Protein 4EDQ (pdb70)

GO terms:
  GO:0031672 A band (C, IDA)
  GO:0030016 myofibril (C, IDA)
  GO:0030017 sarcomere (C, IDA)
  GO:0005200 structural constituent of cytoskeleton (F, TAS)
  GO:0005856 cytoskeleton (C, TAS)
  GO:0006936 muscle contraction (P, TAS)
  GO:0002027 regulation of heart rate (P, IMP)
  GO:0003007 heart morphogenesis (P, IMP)
  GO:0045214 sarcomere organization (P, IMP)
  GO:0031034 myosin filament assembly (P, IMP)
  GO:0060048 cardiac muscle contraction (P, IMP)
  GO:0008016 regulation of heart contraction (P, IMP)
  GO:0032036 myosin heavy chain binding (F, IPI)
  GO:0005515 protein binding (F, IPI)

Structure (mmCIF, N/CA/C/O backbone):
data_4EDQ
#
_entry.id   4EDQ
#
_cell.length_a   53.993
_cell.length_b   60.700
_cell.length_c   73.314
_cell.angle_alpha   85.73
_cell.angle_beta   79.20
_cell.angle_gamma   89.98
#
_symmetry.space_group_name_H-M   'P 1'
#
loop_
_entity.id
_entity.type
_entity.pdbx_description
1 polymer 'Maltose-binding periplasmic protein,Myosin-binding protein C, cardiac-type chimeric protein'
2 branched alpha-D-glucopyranose-(1-4)-alpha-D-glucopyranose-(1-4)-alpha-D-glucopyranose
3 water water
#
loop_
_atom_site.group_PDB
_atom_site.id
_atom_site.type_symbol
_atom_site.label_atom_id
_atom_site.label_alt_id
_atom_site.label_comp_id
_atom_site.label_asym_id
_atom_site.label_entity_id
_atom_site.label_seq_id
_atom_site.pdbx_PDB_ins_code
_atom_site.Cartn_x
_atom_site.Cartn_y
_atom_site.Cartn_z
_atom_site.occupancy
_atom_site.B_iso_or_equiv
_atom_site.auth_seq_id
_atom_site.auth_comp_id
_atom_site.auth_asym_id
_atom_site.auth_atom_id
_atom_site.pdbx_PDB_model_num
ATOM 1 N N . ILE A 1 3 ? 27.379 -10.307 98.276 1.00 59.15 3 ILE A N 1
ATOM 2 C CA . ILE A 1 3 ? 26.596 -10.437 99.505 1.00 54.78 3 ILE A CA 1
ATOM 3 C C . ILE A 1 3 ? 25.696 -9.233 99.623 1.00 56.42 3 ILE A C 1
ATOM 4 O O . ILE A 1 3 ? 25.299 -8.804 100.703 1.00 55.94 3 ILE A O 1
ATOM 19 N N . GLU A 1 4 ? 25.350 -8.732 98.452 1.00 65.29 4 GLU A N 1
ATOM 20 C CA . GLU A 1 4 ? 24.555 -7.544 98.329 1.00 61.99 4 GLU A CA 1
ATOM 21 C C . GLU A 1 4 ? 23.475 -7.798 97.295 1.00 54.59 4 GLU A C 1
ATOM 22 O O . GLU A 1 4 ? 22.383 -7.272 97.402 1.00 64.92 4 GLU A O 1
ATOM 34 N N . GLU A 1 5 ? 23.783 -8.657 96.333 1.00 46.11 5 GLU A N 1
ATOM 35 C CA . GLU A 1 5 ? 22.913 -8.944 95.201 1.00 43.05 5 GLU A CA 1
ATOM 36 C C . GLU A 1 5 ? 23.632 -8.423 93.972 1.00 39.45 5 GLU A C 1
ATOM 37 O O . GLU A 1 5 ? 23.510 -8.980 92.888 1.00 49.35 5 GLU A O 1
ATOM 49 N N . GLY A 1 6 ? 24.415 -7.369 94.181 1.00 38.33 6 GLY A N 1
ATOM 50 C CA . GLY A 1 6 ? 25.226 -6.769 93.138 1.00 33.81 6 GLY A CA 1
ATOM 51 C C . GLY A 1 6 ? 25.741 -5.404 93.572 1.00 39.20 6 GLY A C 1
ATOM 52 O O . GLY A 1 6 ? 25.433 -4.948 94.683 1.00 35.24 6 GLY A O 1
ATOM 56 N N . LYS A 1 7 ? 26.514 -4.759 92.695 1.00 36.20 7 LYS A N 1
ATOM 57 C CA . LYS A 1 7 ? 27.074 -3.437 92.963 1.00 30.86 7 LYS A CA 1
ATOM 58 C C . LYS A 1 7 ? 27.200 -2.595 91.681 1.00 29.43 7 LYS A C 1
ATOM 59 O O . LYS A 1 7 ? 27.541 -3.107 90.607 1.00 29.62 7 LYS A O 1
ATOM 78 N N . LEU A 1 8 ? 26.922 -1.301 91.815 1.00 21.86 8 LEU A N 1
ATOM 79 C CA . LEU A 1 8 ? 27.134 -0.310 90.754 1.00 17.68 8 LEU A CA 1
ATOM 80 C C . LEU A 1 8 ? 28.116 0.742 91.257 1.00 16.76 8 LEU A C 1
ATOM 81 O O . LEU A 1 8 ? 27.968 1.223 92.380 1.00 21.33 8 LEU A O 1
ATOM 97 N N . VAL A 1 9 ? 29.105 1.101 90.443 1.00 15.39 9 VAL A N 1
ATOM 98 C CA . VAL A 1 9 ? 30.062 2.147 90.799 1.00 13.79 9 VAL A CA 1
ATOM 99 C C . VAL A 1 9 ? 29.826 3.333 89.882 1.00 10.46 9 VAL A C 1
ATOM 100 O O . VAL A 1 9 ? 29.735 3.185 88.646 1.00 14.18 9 VAL A O 1
ATOM 113 N N . ILE A 1 10 ? 29.688 4.510 90.493 1.00 12.97 10 ILE A N 1
ATOM 114 C CA . ILE A 1 10 ? 29.440 5.747 89.779 1.00 14.24 10 ILE A CA 1
ATOM 115 C C . ILE A 1 10 ? 30.552 6.773 90.043 1.00 15.84 10 ILE A C 1
ATOM 116 O O . ILE A 1 10 ? 31.003 6.955 91.168 1.00 16.61 10 ILE A O 1
ATOM 132 N N . TRP A 1 11 ? 31.005 7.428 88.985 1.00 11.25 11 TRP A N 1
ATOM 133 C CA . TRP A 1 11 ? 31.911 8.561 89.112 1.00 12.05 11 TRP A CA 1
ATOM 134 C C . TRP A 1 11 ? 31.200 9.843 88.712 1.00 17.72 11 TRP A C 1
ATOM 135 O O . TRP A 1 11 ? 30.532 9.901 87.665 1.00 14.25 11 TRP A O 1
ATOM 156 N N . ILE A 1 12 ? 31.408 10.882 89.504 1.00 11.65 12 ILE A N 1
ATOM 157 C CA . ILE A 1 12 ? 30.809 12.181 89.240 1.00 10.55 12 ILE A CA 1
ATOM 158 C C . ILE A 1 12 ? 31.779 13.202 89.792 1.00 15.35 12 ILE A C 1
ATOM 159 O O . ILE A 1 12 ? 32.561 12.890 90.686 1.00 14.25 12 ILE A O 1
ATOM 175 N N . ASN A 1 13 ? 31.771 14.409 89.241 1.00 14.02 13 ASN A N 1
ATOM 176 C CA . ASN A 1 13 ? 32.745 15.409 89.669 1.00 12.34 13 ASN A CA 1
ATOM 177 C C . ASN A 1 13 ? 32.444 15.909 91.062 1.00 15.82 13 ASN A C 1
ATOM 178 O O . ASN A 1 13 ? 31.279 15.970 91.485 1.00 15.06 13 ASN A O 1
ATOM 189 N N . GLY A 1 14 ? 33.503 16.301 91.762 1.00 10.83 14 GLY A N 1
ATOM 190 C CA . GLY A 1 14 ? 33.420 16.675 93.165 1.00 13.93 14 GLY A CA 1
ATOM 191 C C . GLY A 1 14 ? 32.646 17.954 93.424 1.00 20.06 14 GLY A C 1
ATOM 192 O O . GLY A 1 14 ? 32.354 18.293 94.560 1.00 16.88 14 GLY A O 1
ATOM 196 N N . ASP A 1 15 ? 32.303 18.691 92.389 1.00 11.54 15 ASP A N 1
ATOM 197 C CA . ASP A 1 15 ? 31.471 19.874 92.642 1.00 12.50 15 ASP A CA 1
ATOM 198 C C . ASP A 1 15 ? 29.971 19.633 92.504 1.00 16.05 15 ASP A C 1
ATOM 199 O O . ASP A 1 15 ? 29.172 20.560 92.709 1.00 16.01 15 ASP A O 1
ATOM 208 N N . LYS A 1 16 ? 29.584 18.405 92.169 1.00 13.40 16 LYS A N 1
ATOM 209 C CA . LYS A 1 16 ? 28.181 18.069 91.958 1.00 11.92 16 LYS A CA 1
ATOM 210 C C . LYS A 1 16 ? 27.611 17.387 93.199 1.00 12.01 16 LYS A C 1
ATOM 211 O O . LYS A 1 16 ? 28.339 17.172 94.171 1.00 14.26 16 LYS A O 1
ATOM 230 N N . GLY A 1 17 ? 26.311 17.096 93.154 1.00 12.21 17 GLY A N 1
ATOM 231 C CA . GLY A 1 17 ? 25.566 16.542 94.281 1.00 10.45 17 GLY A CA 1
ATOM 232 C C . GLY A 1 17 ? 25.777 15.061 94.561 1.00 15.01 17 GLY A C 1
ATOM 233 O O . GLY A 1 17 ? 24.843 14.266 94.471 1.00 13.89 17 GLY A O 1
ATOM 237 N N . TYR A 1 18 ? 27.001 14.674 94.913 1.00 12.40 18 TYR A N 1
ATOM 238 C CA . TYR A 1 18 ? 27.325 13.266 95.109 1.00 12.06 18 TYR A CA 1
ATOM 239 C C . TYR A 1 18 ? 26.594 12.661 96.336 1.00 11.79 18 TYR A C 1
ATOM 240 O O . TYR A 1 18 ? 26.275 11.456 96.398 1.00 13.00 18 TYR A O 1
ATOM 258 N N . ASN A 1 19 ? 26.279 13.493 97.311 1.00 15.17 19 ASN A N 1
ATOM 259 C CA . ASN A 1 19 ? 25.569 12.971 98.474 1.00 17.71 19 ASN A CA 1
ATOM 260 C C . ASN A 1 19 ? 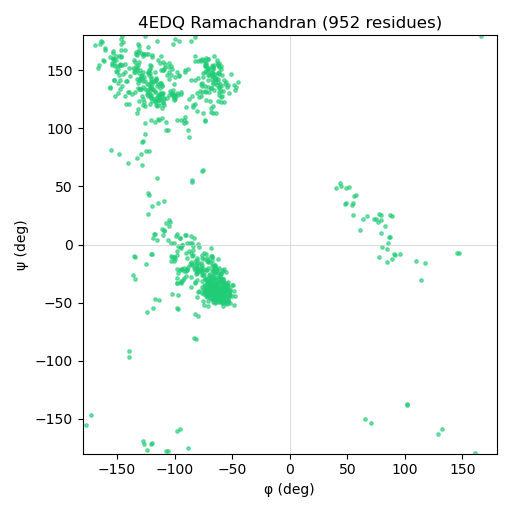24.094 12.720 98.166 1.00 15.73 19 ASN A C 1
ATOM 261 O O . ASN A 1 19 ? 23.535 11.711 98.575 1.00 15.86 19 ASN A O 1
ATOM 272 N N . GLY A 1 20 ? 23.471 13.642 97.450 1.00 17.93 20 GLY A N 1
ATOM 273 C CA . GLY A 1 20 ? 22.126 13.424 96.937 1.00 19.73 20 GLY A CA 1
ATOM 274 C C . GLY A 1 20 ? 22.075 12.206 96.020 1.00 12.83 20 GLY A C 1
ATOM 275 O O . GLY A 1 20 ? 21.147 11.402 96.103 1.00 15.86 20 GLY A O 1
ATOM 279 N N . LEU A 1 21 ? 23.078 12.058 95.143 1.00 11.56 21 LEU A N 1
ATOM 280 C CA . LEU A 1 21 ? 23.135 10.912 94.237 1.00 15.95 21 LEU A CA 1
ATOM 281 C C . LEU A 1 21 ? 23.279 9.627 95.061 1.00 15.78 21 LEU A C 1
ATOM 282 O O . LEU A 1 21 ? 22.620 8.654 94.802 1.00 12.21 21 LEU A O 1
ATOM 298 N N . ALA A 1 22 ? 24.104 9.645 96.104 1.00 18.44 22 ALA A N 1
ATOM 299 C CA . ALA A 1 22 ? 24.186 8.484 96.975 1.00 13.50 22 ALA A CA 1
ATOM 300 C C . ALA A 1 22 ? 22.847 8.156 97.681 1.00 16.94 22 ALA A C 1
ATOM 301 O O . ALA A 1 22 ? 22.542 6.983 97.905 1.00 19.65 22 ALA A O 1
ATOM 308 N N . GLU A 1 23 ? 22.038 9.173 97.996 1.00 17.28 23 GLU A N 1
ATOM 309 C CA . GLU A 1 23 ? 20.697 8.932 98.515 1.00 16.20 23 GLU A CA 1
ATOM 310 C C . GLU A 1 23 ? 19.799 8.185 97.529 1.00 14.22 23 GLU A C 1
ATOM 311 O O . GLU A 1 23 ? 18.988 7.346 97.927 1.00 17.74 23 GLU A O 1
ATOM 323 N N . VAL A 1 24 ? 19.881 8.521 96.251 1.00 14.14 24 VAL A N 1
ATOM 324 C CA . VAL A 1 24 ? 19.089 7.819 95.246 1.00 14.73 24 VAL A CA 1
ATOM 325 C C . VAL A 1 24 ? 19.587 6.366 95.170 1.00 19.03 24 VAL A C 1
ATOM 326 O O . VAL A 1 24 ? 18.815 5.414 95.020 1.00 17.28 24 VAL A O 1
ATOM 339 N N . GLY A 1 25 ? 20.895 6.231 95.285 1.00 13.80 25 GLY A N 1
ATOM 340 C CA . GLY A 1 25 ? 21.560 4.950 95.360 1.00 12.52 25 GLY A CA 1
ATOM 341 C C . GLY A 1 25 ? 21.087 4.092 96.523 1.00 15.77 25 GLY A C 1
ATOM 342 O O . GLY A 1 25 ? 20.940 2.883 96.362 1.00 20.50 25 GLY A O 1
ATOM 346 N N . LYS A 1 26 ? 20.859 4.710 97.679 1.00 18.31 26 LYS A N 1
ATOM 347 C CA . LYS A 1 26 ? 20.392 3.959 98.850 1.00 20.23 26 LYS A CA 1
ATOM 348 C C . LYS A 1 26 ? 18.947 3.489 98.662 1.00 28.76 26 LYS A C 1
ATOM 349 O O . LYS A 1 26 ? 18.601 2.380 99.092 1.00 23.80 26 LYS A O 1
ATOM 368 N N . LYS A 1 27 ? 18.110 4.305 98.015 1.00 25.66 27 LYS A N 1
ATOM 369 C CA . LYS A 1 27 ? 16.767 3.843 97.622 1.00 24.69 27 LYS A CA 1
ATOM 370 C C . LYS A 1 27 ? 16.852 2.691 96.609 1.00 22.56 27 LYS A C 1
ATOM 371 O O . LYS A 1 27 ? 16.101 1.730 96.695 1.00 24.78 27 LYS A O 1
ATOM 390 N N . PHE A 1 28 ? 17.769 2.776 95.652 1.00 17.82 28 PHE A N 1
ATOM 391 C CA . PHE A 1 28 ? 17.991 1.670 94.712 1.00 20.83 28 PHE A CA 1
ATOM 392 C C . PHE A 1 28 ? 18.358 0.397 95.469 1.00 21.42 28 PHE A C 1
ATOM 393 O O . PHE A 1 28 ? 17.764 -0.657 95.237 1.00 27.32 28 PHE A O 1
ATOM 410 N N . GLU A 1 29 ? 19.312 0.504 96.389 1.00 22.03 29 GLU A N 1
ATOM 411 C CA . GLU A 1 29 ? 19.774 -0.646 97.158 1.00 23.23 29 GLU A CA 1
ATOM 412 C C . GLU A 1 29 ? 18.597 -1.281 97.905 1.00 35.25 29 GLU A C 1
ATOM 413 O O . GLU A 1 29 ? 18.398 -2.503 97.859 1.00 33.06 29 GLU A O 1
ATOM 425 N N . LYS A 1 30 ? 17.813 -0.448 98.579 1.00 30.90 30 LYS A N 1
ATOM 426 C CA . LYS A 1 30 ? 16.740 -0.948 99.421 1.00 36.88 30 LYS A CA 1
ATOM 427 C C . LYS A 1 30 ? 15.687 -1.702 98.606 1.00 38.90 30 LYS A C 1
ATOM 428 O O . LYS A 1 30 ? 15.210 -2.758 99.025 1.00 39.84 30 LYS A O 1
ATOM 447 N N . ASP A 1 31 ? 15.339 -1.164 97.445 1.00 33.81 31 ASP A N 1
ATOM 448 C CA . ASP A 1 31 ? 14.414 -1.816 96.526 1.00 32.65 31 ASP A CA 1
ATOM 449 C C . ASP A 1 31 ? 14.982 -3.081 95.885 1.00 39.75 31 ASP A C 1
ATOM 450 O O . ASP A 1 31 ? 14.253 -4.035 95.601 1.00 46.87 31 ASP A O 1
ATOM 459 N N . THR A 1 32 ? 16.289 -3.077 95.661 1.00 31.51 32 THR A N 1
ATOM 460 C CA . THR A 1 32 ? 16.893 -3.906 94.633 1.00 29.36 32 THR A CA 1
ATOM 461 C C . THR A 1 32 ? 18.006 -4.817 95.175 1.00 25.50 32 THR A C 1
ATOM 462 O O . THR A 1 32 ? 18.396 -5.787 94.534 1.00 34.27 32 THR A O 1
ATOM 473 N N . GLY A 1 33 ? 18.509 -4.512 96.367 1.00 28.67 33 GLY A N 1
ATOM 474 C CA . GLY A 1 33 ? 19.634 -5.227 96.945 1.00 23.61 33 GLY A CA 1
ATOM 475 C C . GLY A 1 33 ? 20.995 -4.839 96.381 1.00 31.95 33 GLY A C 1
ATOM 476 O O . GLY A 1 33 ? 22.033 -5.201 96.923 1.00 39.12 33 GLY A O 1
ATOM 480 N N . ILE A 1 34 ? 20.987 -4.082 95.297 1.00 30.60 34 ILE A N 1
ATOM 481 C CA . ILE A 1 34 ? 22.212 -3.656 94.615 1.00 22.52 34 ILE A CA 1
ATOM 482 C C . ILE A 1 34 ? 22.830 -2.410 95.248 1.00 22.61 34 ILE A C 1
ATOM 483 O O . ILE A 1 34 ? 22.217 -1.346 95.264 1.00 22.62 34 ILE A O 1
ATOM 499 N N . LYS A 1 35 ? 24.047 -2.550 95.749 1.00 23.41 35 LYS A N 1
ATOM 500 C CA . LYS A 1 35 ? 24.758 -1.448 96.392 1.00 23.63 35 LYS A CA 1
ATOM 501 C C . LYS A 1 35 ? 25.316 -0.447 95.374 1.00 22.52 35 LYS A C 1
ATOM 502 O O . LYS A 1 35 ? 25.941 -0.845 94.387 1.00 27.24 35 LYS A O 1
ATOM 521 N N . VAL A 1 36 ? 25.072 0.842 95.613 1.00 17.68 36 VAL A N 1
ATOM 522 C CA . VAL A 1 36 ? 25.572 1.913 94.758 1.00 18.35 36 VAL A CA 1
ATOM 523 C C . VAL A 1 36 ? 26.666 2.685 95.502 1.00 24.46 36 VAL A C 1
ATOM 524 O O . VAL A 1 36 ? 26.492 3.114 96.658 1.00 24.40 36 VAL A O 1
ATOM 537 N N . THR A 1 37 ? 27.825 2.795 94.871 1.00 15.04 37 THR A N 1
ATOM 538 C CA . THR A 1 37 ? 28.915 3.567 95.430 1.00 13.48 37 THR A CA 1
ATOM 539 C C . THR A 1 37 ? 29.203 4.727 94.489 1.00 16.57 37 THR A C 1
ATOM 540 O O . THR A 1 37 ? 29.400 4.524 93.290 1.00 18.05 37 THR A O 1
ATOM 551 N N . VAL A 1 38 ? 29.196 5.939 95.035 1.00 14.95 38 VAL A N 1
ATOM 552 C CA . VAL A 1 38 ? 29.430 7.132 94.252 1.00 14.74 38 VAL A CA 1
ATOM 553 C C . VAL A 1 38 ? 30.794 7.644 94.668 1.00 13.52 38 VAL A C 1
ATOM 554 O O . VAL A 1 38 ? 31.043 7.879 95.852 1.00 19.09 38 VAL A O 1
ATOM 567 N N . GLU A 1 39 ? 31.702 7.730 93.702 1.00 14.45 39 GLU A N 1
ATOM 568 C CA . GLU A 1 39 ? 33.043 8.275 93.911 1.00 14.71 39 GLU A CA 1
ATOM 569 C C . GLU A 1 39 ? 33.203 9.556 93.114 1.00 17.29 39 GLU A C 1
ATOM 570 O O . GLU A 1 39 ? 32.502 9.775 92.117 1.00 14.83 39 GLU A O 1
ATOM 582 N N . HIS A 1 40 ? 34.153 10.394 93.514 1.00 13.04 40 HIS A N 1
ATOM 583 C CA . HIS A 1 40 ? 34.448 11.587 92.736 1.00 14.43 40 HIS A CA 1
ATOM 584 C C . HIS A 1 40 ? 35.935 11.813 92.712 1.00 14.01 40 HIS A C 1
ATOM 585 O O . HIS A 1 40 ? 36.432 12.750 93.343 1.00 15.13 40 HIS A O 1
ATOM 600 N N . PRO A 1 41 ? 36.671 10.944 92.000 1.00 13.45 41 PRO A N 1
ATOM 601 C CA . PRO A 1 41 ? 38.126 11.100 91.968 1.00 14.74 41 PRO A CA 1
ATOM 602 C C . PRO A 1 41 ? 38.556 12.361 91.260 1.00 16.09 41 PRO A C 1
ATOM 603 O O . PRO A 1 41 ? 37.820 12.902 90.437 1.00 18.35 41 PRO A O 1
ATOM 614 N N . ASP A 1 42 ? 39.735 12.850 91.631 1.00 17.36 42 ASP A N 1
ATOM 615 C CA . ASP A 1 42 ? 40.319 14.005 90.973 1.00 15.33 42 ASP A CA 1
ATOM 616 C C . ASP A 1 42 ? 40.616 13.601 89.544 1.00 16.14 42 ASP A C 1
ATOM 617 O O . ASP A 1 42 ? 41.038 12.481 89.309 1.00 16.00 42 ASP A O 1
ATOM 626 N N . LYS A 1 43 ? 40.415 14.519 88.604 1.00 20.41 43 LYS A N 1
ATOM 627 C CA . LYS A 1 43 ? 40.730 14.285 87.196 1.00 24.03 43 LYS A CA 1
ATOM 628 C C . LYS A 1 43 ? 40.064 13.013 86.634 1.00 20.39 43 LYS A C 1
ATOM 629 O O . LYS A 1 43 ? 40.615 12.341 85.749 1.00 16.77 43 LYS A O 1
ATOM 648 N N . LEU A 1 44 ? 38.855 12.703 87.117 1.00 18.37 44 LEU A N 1
ATOM 649 C CA . LEU A 1 44 ? 38.180 11.462 86.725 1.00 16.26 44 LEU A CA 1
ATOM 650 C C . LEU A 1 44 ? 37.977 11.378 85.204 1.00 14.36 44 LEU A C 1
ATOM 651 O O . LEU A 1 44 ? 37.975 10.289 84.619 1.00 19.28 44 LEU A O 1
ATOM 667 N N . GLU A 1 45 ? 37.833 12.531 84.572 1.00 15.31 45 GLU A N 1
ATOM 668 C CA . GLU A 1 45 ? 37.543 12.581 83.142 1.00 21.72 45 GLU A CA 1
ATOM 669 C C . GLU A 1 45 ? 38.800 12.261 82.341 1.00 24.50 45 GLU A C 1
ATOM 670 O O . GLU A 1 45 ? 38.717 11.757 81.203 1.00 16.97 45 GLU A O 1
ATOM 682 N N . GLU A 1 46 ? 39.964 12.528 82.932 1.00 18.12 46 GLU A N 1
ATOM 683 C CA . GLU A 1 46 ? 41.227 12.119 82.306 1.00 20.55 46 GLU A CA 1
ATOM 684 C C . GLU A 1 46 ? 41.563 10.651 82.597 1.00 19.55 46 GLU A C 1
ATOM 685 O O . GLU A 1 46 ? 42.155 9.958 81.773 1.00 21.88 46 GLU A O 1
ATOM 697 N N . LYS A 1 47 ? 41.180 10.180 83.774 1.00 17.26 47 LYS A N 1
ATOM 698 C CA . LYS A 1 47 ? 41.488 8.830 84.204 1.00 15.45 47 LYS A CA 1
ATOM 699 C C . LYS A 1 47 ? 40.607 7.781 83.529 1.00 19.38 47 LYS A C 1
ATOM 700 O O . LYS A 1 47 ? 41.053 6.647 83.259 1.00 16.51 47 LYS A O 1
ATOM 719 N N . PHE A 1 48 ? 39.371 8.157 83.218 1.00 19.62 48 PHE A N 1
ATOM 720 C CA . PHE A 1 48 ? 38.388 7.166 82.762 1.00 18.09 48 PHE A CA 1
ATOM 721 C C . PHE A 1 48 ? 38.869 6.323 81.571 1.00 18.21 48 PHE A C 1
ATOM 722 O O . PHE A 1 48 ? 38.808 5.098 81.618 1.00 19.62 48 PHE A O 1
ATOM 739 N N . PRO A 1 49 ? 39.402 6.956 80.526 1.00 16.57 49 PRO A N 1
ATOM 740 C CA . PRO A 1 49 ? 39.798 6.101 79.391 1.00 17.09 49 PRO A CA 1
ATOM 741 C C . PRO A 1 49 ? 40.796 5.009 79.748 1.00 18.46 49 PRO A C 1
ATOM 742 O O . PRO A 1 49 ? 40.666 3.899 79.232 1.00 23.25 49 PRO A O 1
ATOM 753 N N . GLN A 1 50 ? 41.747 5.309 80.636 1.00 21.12 50 GLN A N 1
ATOM 754 C CA . GLN A 1 50 ? 42.786 4.363 81.021 1.00 22.96 50 GLN A CA 1
ATOM 755 C C . GLN A 1 50 ? 42.192 3.210 81.790 1.00 21.53 50 GLN A C 1
ATOM 756 O O . GLN A 1 50 ? 42.630 2.071 81.653 1.00 26.06 50 GLN A O 1
ATOM 770 N N . VAL A 1 51 ? 41.168 3.491 82.588 1.00 19.13 51 VAL A N 1
ATOM 771 C CA . VAL A 1 51 ? 40.653 2.458 83.459 1.00 15.81 51 VAL A CA 1
ATOM 772 C C . VAL A 1 51 ? 39.399 1.786 82.946 1.00 16.27 51 VAL A C 1
ATOM 773 O O . VAL A 1 51 ? 38.983 0.774 83.494 1.00 19.79 51 VAL A O 1
ATOM 786 N N . ALA A 1 52 ? 38.789 2.332 81.897 1.00 17.66 52 ALA A N 1
ATOM 787 C CA . ALA A 1 52 ? 37.454 1.894 81.508 1.00 22.31 52 ALA A CA 1
ATOM 788 C C . ALA A 1 52 ? 37.304 0.372 81.383 1.00 23.74 52 ALA A C 1
ATOM 789 O O . ALA A 1 52 ? 36.327 -0.185 81.882 1.00 19.31 52 ALA A O 1
ATOM 796 N N . ALA A 1 53 ? 38.265 -0.310 80.752 1.00 17.29 53 ALA A N 1
ATOM 797 C CA . ALA A 1 53 ? 38.093 -1.726 80.462 1.00 19.08 53 ALA A CA 1
ATOM 798 C C . ALA A 1 53 ? 38.898 -2.670 81.364 1.00 21.80 53 ALA A C 1
ATOM 799 O O . ALA A 1 53 ? 39.037 -3.871 81.047 1.00 24.31 53 ALA A O 1
ATOM 806 N N . THR A 1 54 ? 39.388 -2.158 82.498 1.00 26.54 54 THR A N 1
ATOM 807 C CA . THR A 1 54 ? 40.270 -2.935 83.374 1.00 38.15 54 THR A CA 1
ATOM 808 C C . THR A 1 54 ? 39.533 -3.647 84.507 1.00 51.10 54 THR A C 1
ATOM 809 O O . THR A 1 54 ? 39.937 -4.739 84.933 1.00 56.00 54 THR A O 1
ATOM 820 N N . GLY A 1 55 ? 38.467 -3.023 85.000 1.00 45.17 55 GLY A N 1
ATOM 821 C CA . GLY A 1 55 ? 37.739 -3.536 86.146 1.00 44.38 55 GLY A CA 1
ATOM 822 C C . GLY A 1 55 ? 37.808 -2.537 87.280 1.00 49.01 55 GLY A C 1
ATOM 823 O O . GLY A 1 55 ? 37.043 -2.615 88.242 1.00 54.12 55 GLY A O 1
ATOM 827 N N . ASP A 1 56 ? 38.749 -1.601 87.164 1.00 48.90 56 ASP A N 1
ATOM 828 C CA . ASP A 1 56 ? 38.827 -0.460 88.061 1.00 48.39 56 ASP A CA 1
ATOM 829 C C . ASP A 1 56 ? 38.006 0.695 87.486 1.00 46.63 56 ASP A C 1
ATOM 830 O O . ASP A 1 56 ? 38.052 1.816 87.990 1.00 42.02 56 ASP A O 1
ATOM 839 N N . GLY A 1 57 ? 37.263 0.421 86.419 1.00 35.40 57 GLY A N 1
ATOM 840 C CA . GLY A 1 57 ? 36.425 1.435 85.811 1.00 21.23 57 GLY A CA 1
ATOM 841 C C . GLY A 1 57 ? 35.052 1.478 86.450 1.00 19.37 57 GLY A C 1
ATOM 842 O O . GLY A 1 57 ? 34.541 0.461 86.921 1.00 24.63 57 GLY A O 1
ATOM 846 N N . PRO A 1 58 ? 34.431 2.667 86.444 1.00 15.55 58 PRO A N 1
ATOM 847 C CA . PRO A 1 58 ? 33.071 2.827 86.961 1.00 15.13 58 PRO A CA 1
ATOM 848 C C . PRO A 1 58 ? 32.068 2.229 85.985 1.00 17.45 58 PRO A C 1
ATOM 849 O O . PRO A 1 58 ? 32.392 2.119 84.813 1.00 18.67 58 PRO A O 1
ATOM 860 N N . ASP A 1 59 ? 30.883 1.855 86.455 1.00 14.92 59 ASP A N 1
ATOM 861 C CA . ASP A 1 59 ? 29.806 1.452 85.552 1.00 16.39 59 ASP A CA 1
ATOM 862 C C . ASP A 1 59 ? 29.196 2.664 84.855 1.00 15.25 59 ASP A C 1
ATOM 863 O O . ASP A 1 59 ? 28.798 2.596 83.699 1.00 12.64 59 ASP A O 1
ATOM 872 N N . ILE A 1 60 ? 29.132 3.772 85.578 1.00 12.66 60 ILE A N 1
ATOM 873 C CA . ILE A 1 60 ? 28.525 4.999 85.094 1.00 14.47 60 ILE A CA 1
ATOM 874 C C . ILE A 1 60 ? 29.479 6.155 85.363 1.00 11.05 60 ILE A C 1
ATOM 875 O O . ILE A 1 60 ? 30.041 6.274 86.460 1.00 13.11 60 ILE A O 1
ATOM 891 N N . ILE A 1 61 ? 29.649 6.995 84.346 1.00 11.33 61 ILE A N 1
ATOM 892 C CA . ILE A 1 61 ? 30.440 8.206 84.477 1.00 9.84 61 ILE A CA 1
ATOM 893 C C . ILE A 1 61 ? 29.606 9.442 84.158 1.00 13.17 61 ILE A C 1
ATOM 894 O O . ILE A 1 61 ? 28.992 9.523 83.109 1.00 11.11 61 ILE A O 1
ATOM 910 N N . PHE A 1 62 ? 29.630 10.416 85.059 1.00 11.38 62 PHE A N 1
ATOM 911 C CA . PHE A 1 62 ? 28.943 11.679 84.864 1.00 11.51 62 PHE A CA 1
ATOM 912 C C . PHE A 1 62 ? 29.925 12.783 84.488 1.00 14.88 62 PHE A C 1
ATOM 913 O O . PHE A 1 62 ? 30.903 12.989 85.166 1.00 16.16 62 PHE A O 1
ATOM 930 N N . TRP A 1 63 ? 29.617 13.517 83.437 1.00 9.56 63 TRP A N 1
ATOM 931 C CA . TRP A 1 63 ? 30.370 14.705 83.070 1.00 9.50 63 TRP A CA 1
ATOM 932 C C . TRP A 1 63 ? 29.497 15.542 82.166 1.00 11.86 63 TRP A C 1
ATOM 933 O O . TRP A 1 63 ? 28.463 15.071 81.682 1.00 11.26 63 TRP A O 1
ATOM 954 N N . ALA A 1 64 ? 29.904 16.777 81.897 1.00 12.21 64 ALA A N 1
ATOM 955 C CA . ALA A 1 64 ? 29.222 17.536 80.870 1.00 11.21 64 ALA A CA 1
ATOM 956 C C . ALA A 1 64 ? 29.412 16.813 79.535 1.00 10.24 64 ALA A C 1
ATOM 957 O O . ALA A 1 64 ? 30.357 16.042 79.349 1.00 10.51 64 ALA A O 1
ATOM 964 N N . HIS A 1 65 ? 28.501 17.051 78.622 1.00 11.42 65 HIS A N 1
ATOM 965 C CA . HIS A 1 65 ? 28.468 16.274 77.383 1.00 10.52 65 HIS A CA 1
ATOM 966 C C . HIS A 1 65 ? 29.689 16.479 76.472 1.00 9.53 65 HIS A C 1
ATOM 967 O O . HIS A 1 65 ? 29.927 15.649 75.594 1.00 12.72 65 HIS A O 1
ATOM 982 N N . ASP A 1 66 ? 30.449 17.564 76.670 1.00 10.98 66 ASP A N 1
ATOM 983 C CA . ASP A 1 66 ? 31.559 17.861 75.770 1.00 13.35 66 ASP A CA 1
ATOM 984 C C . ASP A 1 66 ? 32.591 16.737 75.721 1.00 14.54 66 ASP A C 1
ATOM 985 O O . ASP A 1 66 ? 33.187 16.517 74.679 1.00 17.39 66 ASP A O 1
ATOM 994 N N . ARG A 1 67 ? 32.787 16.027 76.827 1.00 11.17 67 ARG A N 1
ATOM 995 C CA . ARG A 1 67 ? 33.815 14.988 76.896 1.00 14.34 67 ARG A CA 1
ATOM 996 C C . ARG A 1 67 ? 33.387 13.726 76.173 1.00 11.63 67 ARG A C 1
ATOM 997 O O . ARG A 1 67 ? 34.198 12.850 75.873 1.00 11.11 67 ARG A O 1
ATOM 1018 N N . PHE A 1 68 ? 32.094 13.589 75.908 1.00 12.64 68 PHE A N 1
ATOM 1019 C CA . PHE A 1 68 ? 31.585 12.262 75.587 1.00 9.72 68 PHE A CA 1
ATOM 1020 C C . PHE A 1 68 ? 31.811 11.819 74.136 1.00 12.89 68 PHE A C 1
ATOM 1021 O O . PHE A 1 68 ? 31.877 10.604 73.871 1.00 14.27 68 PHE A O 1
ATOM 1038 N N . GLY A 1 69 ? 31.969 12.760 73.212 1.00 10.22 69 GLY A N 1
ATOM 1039 C CA . GLY A 1 69 ? 32.266 12.397 71.825 1.00 10.50 69 GLY A CA 1
ATOM 1040 C C . GLY A 1 69 ? 33.622 11.723 71.743 1.00 11.20 69 GLY A C 1
ATOM 1041 O O . GLY A 1 69 ? 33.791 10.700 71.067 1.00 13.42 69 GLY A O 1
ATOM 1045 N N . GLY A 1 70 ? 34.604 12.275 72.453 1.00 11.94 70 GLY A N 1
ATOM 1046 C CA . GLY A 1 70 ? 35.912 11.641 72.508 1.00 11.64 70 GLY A CA 1
ATOM 1047 C C . GLY A 1 70 ? 35.882 10.232 73.097 1.00 14.86 70 GLY A C 1
ATOM 1048 O O . GLY A 1 70 ? 36.560 9.307 72.591 1.00 16.09 70 GLY A O 1
ATOM 1052 N N . TYR A 1 71 ? 35.122 10.046 74.177 1.00 13.25 71 TYR A N 1
ATOM 1053 C CA . TYR A 1 71 ? 34.995 8.728 74.782 1.00 11.75 71 TYR A CA 1
ATOM 1054 C C . TYR A 1 71 ? 34.357 7.771 73.783 1.00 10.64 71 TYR A C 1
ATOM 1055 O O . TYR A 1 71 ? 34.776 6.638 73.642 1.00 13.06 71 TYR A O 1
ATOM 1073 N N . ALA A 1 72 ? 33.309 8.244 73.125 1.00 13.13 72 ALA A N 1
ATOM 1074 C CA . ALA A 1 72 ? 32.591 7.436 72.136 1.00 13.45 72 ALA A CA 1
ATOM 1075 C C . ALA A 1 72 ? 33.494 7.066 70.952 1.00 13.25 72 ALA A C 1
ATOM 1076 O O . ALA A 1 72 ? 33.441 5.955 70.471 1.00 16.86 72 ALA A O 1
ATOM 1083 N N . GLN A 1 73 ? 34.321 7.990 70.477 1.00 11.49 73 GLN A N 1
ATOM 1084 C CA . GLN A 1 73 ? 35.236 7.691 69.373 1.00 11.05 73 GLN A CA 1
ATOM 1085 C C . GLN A 1 73 ? 36.168 6.545 69.741 1.00 17.28 73 GLN A C 1
ATOM 1086 O O . GLN A 1 73 ? 36.521 5.738 68.889 1.00 14.78 73 GLN A O 1
ATOM 1100 N N . SER A 1 74 ? 36.541 6.480 71.023 1.00 12.17 74 SER A N 1
ATOM 1101 C CA . SER A 1 74 ? 37.403 5.432 71.553 1.00 11.85 74 SER A CA 1
ATOM 1102 C C . SER A 1 74 ? 36.678 4.162 71.957 1.00 17.87 74 SER A C 1
ATOM 1103 O O . SER A 1 74 ? 37.323 3.236 72.467 1.00 18.23 74 SER A O 1
ATOM 1111 N N . GLY A 1 75 ? 35.351 4.121 71.767 1.00 14.58 75 GLY A N 1
ATOM 1112 C CA . GLY A 1 75 ? 34.557 2.933 72.043 1.00 13.69 75 GLY A CA 1
ATOM 1113 C C . GLY A 1 75 ? 34.273 2.689 73.520 1.00 16.82 75 GLY A C 1
ATOM 1114 O O . GLY A 1 75 ? 33.907 1.580 73.933 1.00 18.52 75 GLY A O 1
ATOM 1118 N N . LEU A 1 76 ? 34.418 3.729 74.326 1.00 10.47 76 LEU A N 1
ATOM 1119 C CA . LEU A 1 76 ? 34.311 3.576 75.770 1.00 10.05 76 LEU A CA 1
ATOM 1120 C C . LEU A 1 76 ? 32.877 3.522 76.314 1.00 14.04 76 LEU A C 1
ATOM 1121 O O . LEU A 1 76 ? 32.689 3.119 77.452 1.00 16.66 76 LEU A O 1
ATOM 1137 N N . LEU A 1 77 ? 31.899 3.968 75.526 1.00 17.45 77 LEU A N 1
ATOM 1138 C CA . LEU A 1 77 ? 30.531 4.140 76.029 1.00 14.73 77 LEU A CA 1
ATOM 1139 C C . LEU A 1 77 ? 29.527 3.225 75.361 1.00 16.15 77 LEU A C 1
ATOM 1140 O O . LEU A 1 77 ? 29.507 3.083 74.139 1.00 16.60 77 LEU A O 1
ATOM 1156 N N . ALA A 1 78 ? 28.662 2.650 76.180 1.00 14.39 78 ALA A N 1
ATOM 1157 C CA . ALA A 1 78 ? 27.558 1.845 75.686 1.00 16.12 78 ALA A CA 1
ATOM 1158 C C . ALA A 1 78 ? 26.559 2.722 74.928 1.00 18.26 78 ALA A C 1
ATOM 1159 O O . ALA A 1 78 ? 26.262 3.856 75.337 1.00 14.83 78 ALA A O 1
ATOM 1166 N N . GLU A 1 79 ? 26.033 2.203 73.823 1.00 13.33 79 GLU A N 1
ATOM 1167 C CA . GLU A 1 79 ? 24.995 2.915 73.104 1.00 16.10 79 GLU A CA 1
ATOM 1168 C C . GLU A 1 79 ? 23.709 2.835 73.863 1.00 13.19 79 GLU A C 1
ATOM 1169 O O . GLU A 1 79 ? 23.341 1.771 74.422 1.00 16.29 79 GLU A O 1
ATOM 1181 N N . ILE A 1 80 ? 23.025 3.968 73.939 1.00 12.37 80 ILE A N 1
ATOM 1182 C CA . ILE A 1 80 ? 21.756 4.022 74.630 1.00 14.90 80 ILE A CA 1
ATOM 1183 C C . ILE A 1 80 ? 20.662 3.982 73.591 1.00 14.42 80 ILE A C 1
ATOM 1184 O O . ILE A 1 80 ? 20.646 4.820 72.707 1.00 15.04 80 ILE A O 1
ATOM 1200 N N . THR A 1 81 ? 19.758 3.017 73.714 1.00 13.85 81 THR A N 1
ATOM 1201 C CA . THR A 1 81 ? 18.661 2.871 72.765 1.00 19.73 81 THR A CA 1
ATOM 1202 C C . THR A 1 81 ? 17.354 2.767 73.521 1.00 17.69 81 THR A C 1
ATOM 1203 O O . THR A 1 81 ? 16.795 1.689 73.691 1.00 16.76 81 THR A O 1
ATOM 1214 N N . PRO A 1 82 ? 16.855 3.910 73.981 1.00 18.41 82 PRO A N 1
ATOM 1215 C CA . PRO A 1 82 ? 15.668 3.955 74.844 1.00 18.56 82 PRO A CA 1
ATOM 1216 C C . PRO A 1 82 ? 14.381 3.693 74.065 1.00 15.01 82 PRO A C 1
ATOM 1217 O O . PRO A 1 82 ? 14.368 3.853 72.851 1.00 19.36 82 PRO A O 1
ATOM 1228 N N . ASP A 1 83 ? 13.318 3.279 74.768 1.00 16.78 83 ASP A N 1
ATOM 1229 C CA . ASP A 1 83 ? 12.000 3.184 74.169 1.00 20.68 83 ASP A CA 1
ATOM 1230 C C . ASP A 1 83 ? 11.433 4.584 74.088 1.00 14.73 83 ASP A C 1
ATOM 1231 O O . ASP A 1 83 ? 11.874 5.496 74.799 1.00 17.44 83 ASP A O 1
ATOM 1240 N N . LYS A 1 84 ? 10.458 4.751 73.196 1.00 14.92 84 LYS A N 1
ATOM 1241 C CA . LYS A 1 84 ? 9.851 6.039 72.982 1.00 18.40 84 LYS A CA 1
ATOM 1242 C C . LYS A 1 84 ? 9.275 6.573 74.280 1.00 14.83 84 LYS A C 1
ATOM 1243 O O . LYS A 1 84 ? 9.325 7.786 74.524 1.00 21.08 84 LYS A O 1
ATOM 1262 N N . ALA A 1 85 ? 8.676 5.689 75.075 1.00 20.87 85 ALA A N 1
ATOM 1263 C CA . ALA A 1 85 ? 8.040 6.115 76.310 1.00 13.70 85 ALA A CA 1
ATOM 1264 C C . ALA A 1 85 ? 9.018 6.891 77.163 1.00 15.37 85 ALA A C 1
ATOM 1265 O O . ALA A 1 85 ? 8.705 7.981 77.621 1.00 19.18 85 ALA A O 1
ATOM 1272 N N . PHE A 1 86 ? 10.224 6.358 77.335 1.00 15.65 86 PHE A N 1
ATOM 1273 C CA . PHE A 1 86 ? 11.213 7.056 78.142 1.00 17.61 86 PHE A CA 1
ATOM 1274 C C . PHE A 1 86 ? 11.810 8.266 77.426 1.00 14.55 86 PHE A C 1
ATOM 1275 O O . PHE A 1 86 ? 12.006 9.328 78.012 1.00 15.87 86 PHE A O 1
ATOM 1292 N N . GLN A 1 87 ? 12.126 8.112 76.149 1.00 16.05 87 GLN A N 1
ATOM 1293 C CA . GLN A 1 87 ? 12.746 9.207 75.426 1.00 15.82 87 GLN A CA 1
ATOM 1294 C C . GLN A 1 87 ? 11.913 10.480 75.523 1.00 15.96 87 GLN A C 1
ATOM 1295 O O . GLN A 1 87 ? 12.434 11.595 75.619 1.00 13.97 87 GLN A O 1
ATOM 1309 N N . ASP A 1 88 ? 10.609 10.307 75.485 1.00 17.00 88 ASP A N 1
ATOM 1310 C CA . ASP A 1 88 ? 9.693 11.442 75.513 1.00 14.65 88 ASP A CA 1
ATOM 1311 C C . ASP A 1 88 ? 9.645 12.188 76.839 1.00 13.91 88 ASP A C 1
ATOM 1312 O O . ASP A 1 88 ? 9.105 13.280 76.905 1.00 16.89 88 ASP A O 1
ATOM 1321 N N . LYS A 1 89 ? 10.175 11.591 77.894 1.00 15.27 89 LYS A N 1
ATOM 1322 C CA . LYS A 1 89 ? 10.177 12.237 79.203 1.00 13.16 89 LYS A CA 1
ATOM 1323 C C . LYS A 1 89 ? 11.249 13.334 79.353 1.00 21.08 89 LYS A C 1
ATOM 1324 O O . LYS A 1 89 ? 11.180 14.161 80.274 1.00 15.46 89 LYS A O 1
ATOM 1343 N N . LEU A 1 90 ? 12.264 13.307 78.491 1.00 15.06 90 LEU A N 1
ATOM 1344 C CA . LEU A 1 90 ? 13.343 14.295 78.553 1.00 11.15 90 LEU A CA 1
ATOM 1345 C C . LEU A 1 90 ? 13.308 15.218 77.342 1.00 16.25 90 LEU A C 1
ATOM 1346 O O . LEU A 1 90 ? 12.900 14.814 76.241 1.00 16.92 90 LEU A O 1
ATOM 1362 N N . TYR A 1 91 ? 13.762 16.448 77.530 1.00 12.79 91 TYR A N 1
ATOM 1363 C CA . TYR A 1 91 ? 13.765 17.438 76.441 1.00 14.91 91 TYR A CA 1
ATOM 1364 C C . TYR A 1 91 ? 14.604 16.990 75.240 1.00 20.83 91 TYR A C 1
ATOM 1365 O O . TYR A 1 91 ? 15.737 16.523 75.388 1.00 16.09 91 TYR A O 1
ATOM 1383 N N . PRO A 1 92 ? 14.041 17.114 74.023 1.00 18.58 92 PRO A N 1
ATOM 1384 C CA . PRO A 1 92 ? 14.862 16.713 72.874 1.00 11.69 92 PRO A CA 1
ATOM 1385 C C . PRO A 1 92 ? 16.213 17.406 72.823 1.00 20.40 92 PRO A C 1
ATOM 1386 O O . PRO A 1 92 ? 17.192 16.770 72.385 1.00 17.42 92 PRO A O 1
ATOM 1397 N N . PHE A 1 93 ? 16.270 18.669 73.254 1.00 16.85 93 PHE A N 1
ATOM 1398 C CA . PHE A 1 93 ? 17.528 19.414 73.312 1.00 17.57 93 PHE A CA 1
ATOM 1399 C C . PHE A 1 93 ? 18.606 18.648 74.094 1.00 17.40 93 PHE A C 1
ATOM 1400 O O . PHE A 1 93 ? 19.781 18.603 73.688 1.00 19.50 93 PHE A O 1
ATOM 1417 N N . THR A 1 94 ? 18.206 18.052 75.207 1.00 14.93 94 THR A N 1
ATOM 1418 C CA . THR A 1 94 ? 19.133 17.359 76.058 1.00 13.90 94 THR A CA 1
ATOM 1419 C C . THR A 1 94 ? 19.607 16.059 75.414 1.00 14.04 94 THR A C 1
ATOM 1420 O O . THR A 1 94 ? 20.795 15.736 75.478 1.00 13.92 94 THR A O 1
ATOM 1431 N N . TRP A 1 95 ? 18.724 15.360 74.707 1.00 11.65 95 TRP A N 1
ATOM 1432 C CA . TRP A 1 95 ? 19.164 14.173 73.950 1.00 13.62 95 TRP A CA 1
ATOM 1433 C C . TRP A 1 95 ? 20.124 14.561 72.827 1.00 18.84 95 TRP A C 1
ATOM 1434 O O . TRP A 1 95 ? 21.030 13.789 72.490 1.00 17.31 95 TRP A O 1
ATOM 1455 N N . ASP A 1 96 ? 19.915 15.722 72.225 1.00 14.90 96 ASP A N 1
ATOM 1456 C CA . ASP A 1 96 ? 20.766 16.148 71.107 1.00 22.50 96 ASP A CA 1
ATOM 1457 C C . ASP A 1 96 ? 22.199 16.302 71.588 1.00 17.44 96 ASP A C 1
ATOM 1458 O O . ASP A 1 96 ? 23.141 16.017 70.860 1.00 17.11 96 ASP A O 1
ATOM 1467 N N . ALA A 1 97 ? 22.354 16.757 72.828 1.00 16.58 97 ALA A N 1
ATOM 1468 C CA . ALA A 1 97 ? 23.677 16.978 73.367 1.00 13.74 97 ALA A CA 1
ATOM 1469 C C . ALA A 1 97 ? 24.421 15.671 73.514 1.00 15.40 97 ALA A C 1
ATOM 1470 O O . ALA A 1 97 ? 25.642 15.680 73.520 1.00 19.03 97 ALA A O 1
ATOM 1477 N N . VAL A 1 98 ? 23.701 14.559 73.662 1.00 12.40 98 VAL A N 1
ATOM 1478 C CA . VAL A 1 98 ? 24.373 13.276 73.864 1.00 12.24 98 VAL A CA 1
ATOM 1479 C C . VAL A 1 98 ? 24.359 12.376 72.633 1.00 11.28 98 VAL A C 1
ATOM 1480 O O . VAL A 1 98 ? 24.547 11.158 72.734 1.00 15.11 98 VAL A O 1
ATOM 1493 N N . ARG A 1 99 ? 24.170 12.993 71.486 1.00 13.69 99 ARG A N 1
ATOM 1494 C CA . ARG A 1 99 ? 24.161 12.239 70.242 1.00 13.18 99 ARG A CA 1
ATOM 1495 C C . ARG A 1 99 ? 25.538 12.383 69.647 1.00 16.70 99 ARG A C 1
ATOM 1496 O O . ARG A 1 99 ? 26.058 13.485 69.567 1.00 22.04 99 ARG A O 1
ATOM 1517 N N . TYR A 1 100 ? 26.131 11.260 69.258 1.00 12.27 100 TYR A N 1
ATOM 1518 C CA . TYR A 1 100 ? 27.400 11.277 68.565 1.00 17.20 100 TYR A CA 1
ATOM 1519 C C . TYR A 1 100 ? 27.325 10.372 67.333 1.00 15.42 100 TYR A C 1
ATOM 1520 O O . TYR A 1 100 ? 27.112 9.167 67.453 1.00 15.61 100 TYR A O 1
ATOM 1538 N N . ASN A 1 101 ? 27.475 10.974 66.150 1.00 17.98 101 ASN A N 1
ATOM 1539 C CA . ASN A 1 101 ? 27.450 10.232 64.885 1.00 21.98 101 ASN A CA 1
ATOM 1540 C C . ASN A 1 101 ? 26.328 9.190 64.840 1.00 16.12 101 ASN A C 1
ATOM 1541 O O . ASN A 1 101 ? 26.554 7.999 64.601 1.00 22.04 101 ASN A O 1
ATOM 1552 N N . GLY A 1 102 ? 25.123 9.657 65.114 1.00 17.63 102 GLY A N 1
ATOM 1553 C CA . GLY A 1 102 ? 23.931 8.838 64.943 1.00 19.79 102 GLY A CA 1
ATOM 1554 C C . GLY A 1 102 ? 23.582 7.941 66.117 1.00 25.17 102 GLY A C 1
ATOM 1555 O O . GLY A 1 102 ? 22.597 7.193 66.047 1.00 24.98 102 GLY A O 1
ATOM 1559 N N . LYS A 1 103 ? 24.365 8.003 67.190 1.00 19.95 103 LYS A N 1
ATOM 1560 C CA . LYS A 1 103 ? 24.111 7.187 68.363 1.00 13.35 103 LYS A CA 1
ATOM 1561 C C . LYS A 1 103 ? 23.932 8.043 69.613 1.00 11.96 103 LYS A C 1
ATOM 1562 O O . LYS A 1 103 ? 24.669 8.973 69.823 1.00 14.65 103 LYS A O 1
ATOM 1581 N N . LEU A 1 104 ? 22.963 7.682 70.441 1.00 12.50 104 LEU A N 1
ATOM 1582 C CA . LEU A 1 104 ? 22.884 8.252 71.773 1.00 10.74 104 LEU A CA 1
ATOM 1583 C C . LEU A 1 104 ? 23.920 7.529 72.623 1.00 12.68 104 LEU A C 1
ATOM 1584 O O . LEU A 1 104 ? 23.911 6.293 72.715 1.00 13.38 104 LEU A O 1
ATOM 1600 N N . ILE A 1 105 ? 24.800 8.294 73.292 1.00 13.83 105 ILE A N 1
ATOM 1601 C CA . ILE A 1 105 ? 25.930 7.748 74.026 1.00 12.54 105 ILE A CA 1
ATOM 1602 C C . ILE A 1 105 ? 25.870 8.017 75.528 1.00 12.92 105 ILE A C 1
ATOM 1603 O O . ILE A 1 105 ? 26.830 7.771 76.237 1.00 14.26 105 ILE A O 1
ATOM 1618 N N . ALA A 1 106 ? 24.732 8.545 76.001 1.00 12.23 106 ALA A N 1
ATOM 1619 C CA . ALA A 1 106 ? 24.577 8.837 77.444 1.00 12.04 106 ALA A CA 1
ATOM 1620 C C . ALA A 1 106 ? 23.132 9.172 77.731 1.00 9.66 106 ALA A C 1
ATOM 1621 O O . ALA A 1 106 ? 22.370 9.432 76.808 1.00 12.49 106 ALA A O 1
ATOM 1628 N N . TYR A 1 107 ? 22.796 9.284 79.023 1.00 12.03 107 TYR A N 1
ATOM 1629 C CA . TYR A 1 107 ? 21.508 9.835 79.425 1.00 14.89 107 TYR A CA 1
ATOM 1630 C C . TYR A 1 107 ? 21.743 11.269 79.846 1.00 15.68 107 TYR A C 1
ATOM 1631 O O . TYR A 1 107 ? 22.583 11.499 80.706 1.00 13.76 107 TYR A O 1
ATOM 1649 N N . PRO A 1 108 ? 20.997 12.235 79.277 1.00 12.63 108 PRO A N 1
ATOM 1650 C CA . PRO A 1 108 ? 21.152 13.628 79.710 1.00 12.53 108 PRO A CA 1
ATOM 1651 C C . PRO A 1 108 ? 20.501 13.871 81.066 1.00 12.36 108 PRO A C 1
ATOM 1652 O O . PRO A 1 108 ? 19.481 13.256 81.343 1.00 14.14 108 PRO A O 1
ATOM 1663 N N . ILE A 1 109 ? 21.095 14.721 81.894 1.00 11.42 109 ILE A N 1
ATOM 1664 C CA . ILE A 1 109 ? 20.581 14.933 83.262 1.00 10.72 109 ILE A CA 1
ATOM 1665 C C . ILE A 1 109 ? 20.115 16.361 83.457 1.00 11.35 109 ILE A C 1
ATOM 1666 O O . ILE A 1 109 ? 19.014 16.565 83.927 1.00 12.10 109 ILE A O 1
ATOM 1682 N N . ALA A 1 110 ? 20.914 17.349 83.046 1.00 12.23 110 ALA A N 1
ATOM 1683 C CA . ALA A 1 110 ? 20.548 18.735 83.308 1.00 9.63 110 ALA A CA 1
ATOM 1684 C C . ALA A 1 110 ? 21.372 19.719 82.488 1.00 13.61 110 ALA A C 1
ATOM 1685 O O . ALA A 1 110 ? 22.512 19.434 82.100 1.00 13.76 110 ALA A O 1
ATOM 1692 N N . VAL A 1 111 ? 20.795 20.896 82.245 1.00 12.89 111 VAL A N 1
ATOM 1693 C CA . VAL A 1 111 ? 21.454 21.954 81.485 1.00 16.88 111 VAL A CA 1
ATOM 1694 C C . VAL A 1 111 ? 22.042 23.005 82.438 1.00 16.06 111 VAL A C 1
ATOM 1695 O O . VAL A 1 111 ? 21.314 23.525 83.305 1.00 11.98 111 VAL A O 1
ATOM 1708 N N . GLU A 1 112 ? 23.343 23.294 82.257 1.00 12.72 112 GLU A N 1
ATOM 1709 C CA . GLU A 1 112 ? 24.115 24.206 83.119 1.00 16.94 112 GLU A CA 1
ATOM 1710 C C . GLU A 1 112 ? 24.666 25.351 82.280 1.00 20.10 112 GLU A C 1
ATOM 1711 O O . GLU A 1 112 ? 25.070 25.116 81.180 1.00 12.43 112 GLU A O 1
ATOM 1723 N N . ALA A 1 113 ? 24.691 26.561 82.829 1.00 9.26 113 ALA A N 1
ATOM 1724 C CA . ALA A 1 113 ? 25.470 27.676 82.317 1.00 9.20 113 ALA A CA 1
ATOM 1725 C C . ALA A 1 113 ? 25.895 28.523 83.461 1.00 9.25 113 ALA A C 1
ATOM 1726 O O . ALA A 1 113 ? 25.250 28.504 84.509 1.00 9.34 113 ALA A O 1
ATOM 1733 N N . LEU A 1 114 ? 26.991 29.253 83.266 1.00 10.65 114 LEU A N 1
ATOM 1734 C CA . LEU A 1 114 ? 27.485 30.184 84.276 1.00 9.27 114 LEU A CA 1
ATOM 1735 C C . LEU A 1 114 ? 26.607 31.421 84.334 1.00 11.40 114 LEU A C 1
ATOM 1736 O O . LEU A 1 114 ? 26.102 31.879 83.308 1.00 9.48 114 LEU A O 1
ATOM 1752 N N . SER A 1 115 ? 26.500 31.986 85.523 1.00 9.38 115 SER A N 1
ATOM 1753 C CA . SER A 1 115 ? 25.871 33.287 85.723 1.00 9.96 115 SER A CA 1
ATOM 1754 C C . SER A 1 115 ? 26.737 34.199 86.595 1.00 10.21 115 SER A C 1
ATOM 1755 O O . SER A 1 115 ? 27.734 33.766 87.202 1.00 13.29 115 SER A O 1
ATOM 1763 N N . LEU A 1 116 ? 26.316 35.456 86.696 1.00 11.68 116 LEU A N 1
ATOM 1764 C CA . LEU A 1 116 ? 26.904 36.389 87.651 1.00 12.89 116 LEU A CA 1
ATOM 1765 C C . LEU A 1 116 ? 26.174 36.242 88.950 1.00 13.15 116 LEU A C 1
ATOM 1766 O O . LEU A 1 116 ? 24.963 36.419 89.008 1.00 14.93 116 LEU A O 1
ATOM 1782 N N . ILE A 1 117 ? 26.920 35.986 90.009 1.00 10.16 117 ILE A N 1
ATOM 1783 C CA . ILE A 1 117 ? 26.354 35.838 91.338 1.00 11.06 117 ILE A CA 1
ATOM 1784 C C . ILE A 1 117 ? 26.869 37.008 92.191 1.00 10.08 117 ILE A C 1
ATOM 1785 O O . ILE A 1 117 ? 28.041 37.336 92.169 1.00 13.33 117 ILE A O 1
ATOM 1801 N N . TYR A 1 118 ? 25.974 37.739 92.831 1.00 10.15 118 TYR A N 1
ATOM 1802 C CA . TYR A 1 118 ? 26.389 38.973 93.507 1.00 11.72 118 TYR A CA 1
ATOM 1803 C C . TYR A 1 118 ? 25.824 39.039 94.904 1.00 17.57 118 TYR A C 1
ATOM 1804 O O . TYR A 1 118 ? 24.761 38.491 95.180 1.00 12.64 118 TYR A O 1
ATOM 1822 N N . ASN A 1 119 ? 26.561 39.709 95.783 1.00 13.97 119 ASN A N 1
ATOM 1823 C CA . ASN A 1 119 ? 26.149 39.905 97.163 1.00 13.36 119 ASN A CA 1
ATOM 1824 C C . ASN A 1 119 ? 25.348 41.212 97.289 1.00 14.77 119 ASN A C 1
ATOM 1825 O O . ASN A 1 119 ? 25.891 42.295 97.140 1.00 16.07 119 ASN A O 1
ATOM 1836 N N . LYS A 1 120 ? 24.058 41.077 97.533 1.00 14.01 120 LYS A N 1
ATOM 1837 C CA . LYS A 1 120 ? 23.140 42.204 97.528 1.00 13.00 120 LYS A CA 1
ATOM 1838 C C . LYS A 1 120 ? 23.416 43.246 98.614 1.00 20.10 120 LYS A C 1
ATOM 1839 O O . LYS A 1 120 ? 23.007 44.405 98.462 1.00 22.12 120 LYS A O 1
ATOM 1858 N N . ASP A 1 121 ? 24.094 42.845 99.691 1.00 20.53 121 ASP A N 1
ATOM 1859 C CA . ASP A 1 121 ? 24.460 43.783 100.755 1.00 19.37 121 ASP A CA 1
ATOM 1860 C C . ASP A 1 121 ? 25.712 44.623 100.445 1.00 28.25 121 ASP A C 1
ATOM 1861 O O . ASP A 1 121 ? 25.886 45.712 100.993 1.00 25.17 121 ASP A O 1
ATOM 1870 N N . LEU A 1 122 ? 26.587 44.117 99.573 1.00 19.78 122 LEU A N 1
ATOM 1871 C CA . LEU A 1 122 ? 27.755 44.861 99.140 1.00 19.56 122 LEU A CA 1
ATOM 1872 C C . LEU A 1 122 ? 27.479 45.583 97.845 1.00 23.18 122 LEU A C 1
ATOM 1873 O O . LEU A 1 122 ? 28.182 46.532 97.489 1.00 26.73 122 LEU A O 1
ATOM 1889 N N . LEU A 1 123 ? 26.488 45.102 97.107 1.00 20.15 123 LEU A N 1
ATOM 1890 C CA . LEU A 1 123 ? 26.287 45.567 95.749 1.00 17.85 123 LEU A CA 1
ATOM 1891 C C . LEU A 1 123 ? 24.841 45.378 95.339 1.00 16.18 123 LEU A C 1
ATOM 1892 O O . LEU A 1 123 ? 24.497 44.421 94.637 1.00 20.23 123 LEU A O 1
ATOM 1908 N N . PRO A 1 124 ? 23.976 46.313 95.756 1.00 22.89 124 PRO A N 1
ATOM 1909 C CA . PRO A 1 124 ? 22.554 46.200 95.455 1.00 20.83 124 PRO A CA 1
ATOM 1910 C C . PRO A 1 124 ? 22.271 46.122 93.968 1.00 16.05 124 PRO A C 1
ATOM 1911 O O . PRO A 1 124 ? 21.304 45.477 93.568 1.00 23.93 124 PRO A O 1
ATOM 1922 N N . ASN A 1 125 ? 23.058 46.818 93.147 1.00 15.05 125 ASN A N 1
ATOM 1923 C CA . A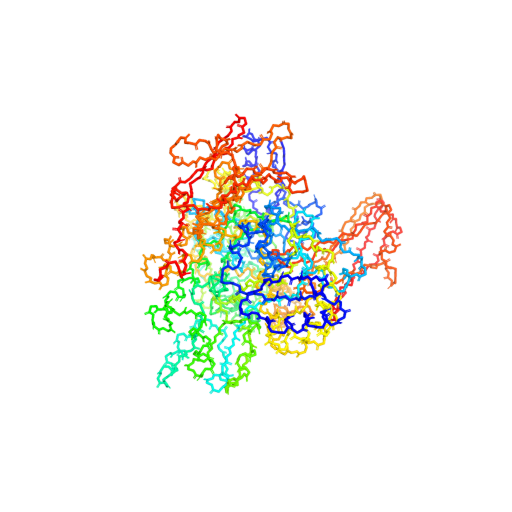SN A 1 125 ? 22.793 46.835 91.737 1.00 21.96 125 ASN A CA 1
ATOM 1924 C C . ASN A 1 125 ? 24.047 46.408 91.024 1.00 19.18 125 ASN A C 1
ATOM 1925 O O . ASN A 1 125 ? 25.005 47.177 90.943 1.00 19.76 125 ASN A O 1
ATOM 1936 N N . PRO A 1 126 ? 24.064 45.171 90.533 1.00 17.93 126 PRO A N 1
ATOM 1937 C CA . PRO A 1 126 ? 25.329 44.697 89.989 1.00 20.57 126 PRO A CA 1
ATOM 1938 C C . PRO A 1 126 ? 25.554 45.322 88.627 1.00 21.74 126 PRO A C 1
ATOM 1939 O O . PRO A 1 126 ? 24.600 45.780 87.992 1.00 17.93 126 PRO A O 1
ATOM 1950 N N . PRO A 1 127 ? 26.809 45.345 88.183 1.00 17.84 127 PRO A N 1
ATOM 1951 C CA . PRO A 1 127 ? 27.113 46.014 86.928 1.00 13.19 127 PRO A CA 1
ATOM 1952 C C . PRO A 1 127 ? 26.554 45.290 85.747 1.00 14.30 127 PRO A C 1
ATOM 1953 O O . PRO A 1 127 ? 26.514 44.062 85.686 1.00 17.75 127 PRO A O 1
ATOM 1964 N N . LYS A 1 128 ? 26.195 46.086 84.755 1.00 13.79 128 LYS A N 1
ATOM 1965 C CA . LYS A 1 128 ? 25.746 45.557 83.487 1.00 17.45 128 LYS A CA 1
ATOM 1966 C C . LYS A 1 128 ? 26.847 45.312 82.473 1.00 17.83 128 LYS A C 1
ATOM 1967 O O . LYS A 1 128 ? 26.645 44.560 81.528 1.00 15.68 128 LYS A O 1
ATOM 1986 N N . THR A 1 129 ? 27.972 45.990 82.652 1.00 13.76 129 THR A N 1
ATOM 1987 C CA . THR A 1 129 ? 29.123 45.869 81.752 1.00 11.88 129 THR A CA 1
ATOM 1988 C C . THR A 1 129 ? 30.397 45.448 82.467 1.00 16.18 129 THR A C 1
ATOM 1989 O O . THR A 1 129 ? 30.626 45.755 83.636 1.00 12.37 129 THR A O 1
ATOM 2000 N N . TRP A 1 130 ? 31.241 44.721 81.748 1.00 15.41 130 TRP A N 1
ATOM 2001 C CA . TRP A 1 130 ? 32.541 44.384 82.256 1.00 10.25 130 TRP A CA 1
ATOM 2002 C C . TRP A 1 130 ? 33.370 45.653 82.485 1.00 10.65 130 TRP A C 1
ATOM 2003 O O . TRP A 1 130 ? 34.100 45.759 83.463 1.00 13.52 130 TRP A O 1
ATOM 2024 N N . GLU A 1 131 ? 33.214 46.618 81.580 1.00 13.36 131 GLU A N 1
ATOM 2025 C CA . GLU A 1 131 ? 33.997 47.859 81.624 1.00 11.86 131 GLU A CA 1
ATOM 2026 C C . GLU A 1 131 ? 33.819 48.682 82.908 1.00 12.00 131 GLU A C 1
ATOM 2027 O O . GLU A 1 131 ? 34.687 49.450 83.266 1.00 15.74 131 GLU A O 1
ATOM 2039 N N . GLU A 1 132 ? 32.682 48.539 83.579 1.00 13.49 132 GLU A N 1
ATOM 2040 C CA . GLU A 1 132 ? 32.426 49.244 84.845 1.00 15.05 132 GLU A CA 1
ATOM 2041 C C . GLU A 1 132 ? 33.118 48.640 86.039 1.00 18.22 132 GLU A C 1
ATOM 2042 O O . GLU A 1 132 ? 33.188 49.253 87.124 1.00 18.80 132 GLU A O 1
ATOM 2054 N N . ILE A 1 133 ? 33.587 47.414 85.883 1.00 12.86 133 ILE A N 1
ATOM 2055 C CA . ILE A 1 133 ? 34.114 46.677 87.025 1.00 16.03 133 ILE A CA 1
ATOM 2056 C C . ILE A 1 133 ? 35.378 47.258 87.666 1.00 11.09 133 ILE A C 1
ATOM 2057 O O . ILE A 1 133 ? 35.460 47.286 88.878 1.00 15.92 133 ILE A O 1
ATOM 2073 N N . PRO A 1 134 ? 36.350 47.755 86.874 1.00 10.81 134 PRO A N 1
ATOM 2074 C CA . PRO A 1 134 ? 37.505 48.411 87.495 1.00 14.93 134 PRO A CA 1
ATOM 2075 C C . PRO A 1 134 ? 37.114 49.534 88.474 1.00 18.48 134 PRO A C 1
ATOM 2076 O O . PRO A 1 134 ? 37.611 49.613 89.617 1.00 15.48 134 PRO A O 1
ATOM 2087 N N . ALA A 1 135 ? 36.181 50.389 88.071 1.00 16.84 135 ALA A N 1
ATOM 2088 C CA . ALA A 1 135 ? 35.795 51.492 88.946 1.00 21.61 135 ALA A CA 1
ATOM 2089 C C . ALA A 1 135 ? 35.059 50.978 90.184 1.00 17.98 135 ALA A C 1
ATOM 2090 O O . ALA A 1 135 ? 35.275 51.476 91.293 1.00 17.01 135 ALA A O 1
ATOM 2097 N N . LEU A 1 136 ? 34.226 49.957 90.018 1.00 16.40 136 LEU A N 1
ATOM 2098 C CA . LEU A 1 136 ? 33.539 49.373 91.176 1.00 13.32 136 LEU A CA 1
ATOM 2099 C C . LEU A 1 136 ? 34.541 48.820 92.186 1.00 15.99 136 LEU A C 1
ATOM 2100 O O . LEU A 1 136 ? 34.373 48.942 93.419 1.00 16.77 136 LEU A O 1
ATOM 2116 N N . ASP A 1 137 ? 35.562 48.168 91.669 1.00 12.38 137 ASP A N 1
ATOM 2117 C CA . ASP A 1 137 ? 36.564 47.587 92.512 1.00 10.48 137 ASP A CA 1
ATOM 2118 C C . ASP A 1 137 ? 37.337 48.655 93.230 1.00 16.39 137 ASP A C 1
ATOM 2119 O O . ASP A 1 137 ? 37.611 48.515 94.409 1.00 12.59 137 ASP A O 1
ATOM 2128 N N . LYS A 1 138 ? 37.674 49.757 92.565 1.00 17.84 138 LYS A N 1
ATOM 2129 C CA . LYS A 1 138 ? 38.321 50.823 93.334 1.00 20.29 138 LYS A CA 1
ATOM 2130 C C . LYS A 1 138 ? 37.432 51.253 94.506 1.00 24.03 138 LYS A C 1
ATOM 2131 O O . LYS A 1 138 ? 37.914 51.452 95.630 1.00 18.61 138 LYS A O 1
ATOM 2150 N N . GLU A 1 139 ? 36.137 51.403 94.246 1.00 20.31 139 GLU A N 1
ATOM 2151 C CA . GLU A 1 139 ? 35.196 51.786 95.295 1.00 18.26 139 GLU A CA 1
ATOM 2152 C C . GLU A 1 139 ? 35.178 50.796 96.439 1.00 19.18 139 GLU A C 1
ATOM 2153 O O . GLU A 1 139 ? 35.253 51.187 97.613 1.00 16.12 139 GLU A O 1
ATOM 2165 N N . LEU A 1 140 ? 35.061 49.518 96.121 1.00 17.01 140 LEU A N 1
ATOM 2166 C CA . LEU A 1 140 ? 35.018 48.490 97.151 1.00 14.55 140 LEU A CA 1
ATOM 2167 C C . LEU A 1 140 ? 36.361 48.316 97.879 1.00 15.37 140 LEU A C 1
ATOM 2168 O O . LEU A 1 140 ? 36.398 47.983 99.080 1.00 15.47 140 LEU A O 1
ATOM 2184 N N . LYS A 1 141 ? 37.472 48.558 97.185 1.00 16.17 141 LYS A N 1
ATOM 2185 C CA . LYS A 1 141 ? 38.784 48.393 97.824 1.00 18.15 141 LYS A CA 1
ATOM 2186 C C . LYS A 1 141 ? 38.938 49.419 98.938 1.00 15.90 141 LYS A C 1
ATOM 2187 O O . LYS A 1 141 ? 39.536 49.127 99.978 1.00 15.80 141 LYS A O 1
ATOM 2206 N N . ALA A 1 142 ? 38.383 50.614 98.717 1.00 17.58 142 ALA A N 1
ATOM 2207 C CA . ALA A 1 142 ? 38.450 51.688 99.711 1.00 18.36 142 ALA A CA 1
ATOM 2208 C C . ALA A 1 142 ? 37.693 51.296 100.954 1.00 19.16 142 ALA A C 1
ATOM 2209 O O . ALA A 1 142 ? 37.886 51.863 102.043 1.00 17.77 142 ALA A O 1
ATOM 2216 N N . LYS A 1 143 ? 36.846 50.298 100.795 1.00 19.23 143 LYS A N 1
ATOM 2217 C CA . LYS A 1 143 ? 36.075 49.780 101.889 1.00 20.77 143 LYS A CA 1
ATOM 2218 C C . LYS A 1 143 ? 36.520 48.404 102.343 1.00 18.95 143 LYS A C 1
ATOM 2219 O O . LYS A 1 143 ? 35.820 47.751 103.099 1.00 20.56 143 LYS A O 1
ATOM 2238 N N . GLY A 1 144 ? 37.680 47.962 101.867 1.00 14.30 144 GLY A N 1
ATOM 2239 C CA . GLY A 1 144 ? 38.290 46.747 102.341 1.00 13.18 144 GLY A CA 1
ATOM 2240 C C . GLY A 1 144 ? 37.765 45.466 101.715 1.00 20.36 144 GLY A C 1
ATOM 2241 O O . GLY A 1 144 ? 38.032 44.388 102.240 1.00 19.57 144 GLY A O 1
ATOM 2245 N N . LYS A 1 145 ? 37.060 45.590 100.585 1.00 15.46 145 LYS A N 1
ATOM 2246 C CA . LYS A 1 145 ? 36.502 44.445 99.855 1.00 16.01 145 LYS A CA 1
ATOM 2247 C C . LYS A 1 145 ? 37.017 44.500 98.428 1.00 13.54 145 LYS A C 1
ATOM 2248 O O . LYS A 1 145 ? 37.818 45.359 98.097 1.00 16.54 145 LYS A O 1
ATOM 2267 N N . SER A 1 146 ? 36.567 43.569 97.587 1.00 14.17 146 SER A N 1
ATOM 2268 C CA . SER A 1 146 ? 36.882 43.614 96.154 1.00 16.60 146 SER A CA 1
ATOM 2269 C C . SER A 1 146 ? 35.596 43.419 95.393 1.00 11.65 146 SER A C 1
ATOM 2270 O O . SER A 1 146 ? 34.632 42.926 95.942 1.00 13.63 146 SER A O 1
ATOM 2278 N N . ALA A 1 147 ? 35.603 43.712 94.093 1.00 13.95 147 ALA A N 1
ATOM 2279 C CA . ALA A 1 147 ? 34.409 43.607 93.285 1.00 14.35 147 ALA A CA 1
ATOM 2280 C C . ALA A 1 147 ? 34.099 42.192 92.831 1.00 15.27 147 ALA A C 1
ATOM 2281 O O . ALA A 1 147 ? 32.953 41.742 92.875 1.00 13.68 147 ALA A O 1
ATOM 2288 N N . LEU A 1 148 ? 35.124 41.493 92.369 1.00 14.25 148 LEU A N 1
ATOM 2289 C CA . LEU A 1 148 ? 34.905 40.264 91.638 1.00 13.79 148 LEU A CA 1
ATOM 2290 C C . LEU A 1 148 ? 36.034 39.265 91.838 1.00 13.65 148 LEU A C 1
ATOM 2291 O O . LEU A 1 148 ? 37.219 39.616 91.735 1.00 14.70 148 LEU A O 1
ATOM 2307 N N . MET A 1 149 ? 35.672 38.022 92.168 1.00 12.32 149 MET A N 1
ATOM 2308 C CA . MET A 1 149 ? 36.647 36.932 92.191 1.00 10.17 149 MET A CA 1
ATOM 2309 C C . MET A 1 149 ? 35.998 35.687 91.612 1.00 15.09 149 MET A C 1
ATOM 2310 O O . MET A 1 149 ? 34.882 35.330 91.971 1.00 12.98 149 MET A O 1
ATOM 2324 N N . PHE A 1 150 ? 36.700 35.037 90.691 1.00 11.07 150 PHE A N 1
ATOM 2325 C CA . PHE A 1 150 ? 36.238 33.795 90.094 1.00 9.89 150 PHE A CA 1
ATOM 2326 C C . PHE A 1 150 ? 37.443 32.996 89.626 1.00 9.88 150 PHE A C 1
ATOM 2327 O O . PHE A 1 150 ? 38.555 33.516 89.548 1.00 10.69 150 PHE A O 1
ATOM 2344 N N . ASN A 1 151 ? 37.190 31.736 89.312 1.00 9.96 151 ASN A N 1
ATOM 2345 C CA . ASN A 1 151 ? 38.237 30.786 89.008 1.00 9.84 151 ASN A CA 1
ATOM 2346 C C . ASN A 1 151 ? 38.949 31.160 87.713 1.00 11.97 151 ASN A C 1
ATOM 2347 O O . ASN A 1 151 ? 38.367 31.085 86.641 1.00 17.25 151 ASN A O 1
ATOM 2358 N N . LEU A 1 152 ? 40.219 31.540 87.823 1.00 13.21 152 LEU A N 1
ATOM 2359 C CA . LEU A 1 152 ? 41.002 31.886 86.643 1.00 14.26 152 LEU A CA 1
ATOM 2360 C C . LEU A 1 152 ? 41.885 30.754 86.148 1.00 19.81 152 LEU A C 1
ATOM 2361 O O . LEU A 1 152 ? 42.732 30.976 85.280 1.00 23.34 152 LEU A O 1
ATOM 2377 N N . GLN A 1 153 ? 41.718 29.554 86.695 1.00 13.67 153 GLN A N 1
ATOM 2378 C CA . GLN A 1 153 ? 42.603 28.449 86.319 1.00 11.14 153 GLN A CA 1
ATOM 2379 C C . GLN A 1 153 ? 41.955 27.586 85.288 1.00 14.03 153 GLN A C 1
ATOM 2380 O O . GLN A 1 153 ? 42.639 26.837 84.631 1.00 16.92 153 GLN A O 1
ATOM 2394 N N . GLU A 1 154 ? 40.633 27.638 85.191 1.00 12.65 154 GLU A N 1
ATOM 2395 C CA . GLU A 1 154 ? 39.901 26.786 84.241 1.00 9.54 154 GLU A CA 1
ATOM 2396 C C . GLU A 1 154 ? 39.276 27.644 83.178 1.00 11.23 154 GLU A C 1
ATOM 2397 O O . GLU A 1 154 ? 38.524 28.582 83.475 1.00 11.33 154 GLU A O 1
ATOM 2409 N N . PRO A 1 155 ? 39.549 27.329 81.898 1.00 10.54 155 PRO A N 1
ATOM 2410 C CA . PRO A 1 155 ? 39.087 28.230 80.844 1.00 10.93 155 PRO A CA 1
ATOM 2411 C C . PRO A 1 155 ? 37.580 28.341 80.727 1.00 11.28 155 PRO A C 1
ATOM 2412 O O . PRO A 1 155 ? 37.101 29.276 80.127 1.00 12.32 155 PRO A O 1
ATOM 2423 N N . TYR A 1 156 ? 36.846 27.371 81.257 1.00 9.97 156 TYR A N 1
ATOM 2424 C CA . TYR A 1 156 ? 35.398 27.442 81.295 1.00 9.17 156 TYR A CA 1
ATOM 2425 C C . TYR A 1 156 ? 34.873 28.749 81.858 1.00 9.77 156 TYR A C 1
ATOM 2426 O O . TYR A 1 156 ? 33.834 29.268 81.418 1.00 12.44 156 TYR A O 1
ATOM 2444 N N . PHE A 1 157 ? 35.588 29.308 82.838 1.00 10.69 157 PHE A N 1
ATOM 2445 C CA . PHE A 1 157 ? 35.108 30.467 83.554 1.00 9.29 157 PHE A CA 1
ATOM 2446 C C . PHE A 1 157 ? 35.438 31.791 82.885 1.00 9.77 157 PHE A C 1
ATOM 2447 O O . PHE A 1 157 ? 34.698 32.748 83.043 1.00 10.43 157 PHE A O 1
ATOM 2464 N N . THR A 1 158 ? 36.537 31.818 82.127 1.00 12.11 158 THR A N 1
ATOM 2465 C CA . THR A 1 158 ? 36.979 32.996 81.402 1.00 9.20 158 THR A CA 1
ATOM 2466 C C . THR A 1 158 ? 36.434 33.036 79.977 1.00 10.28 158 THR A C 1
ATOM 2467 O O . THR A 1 158 ? 36.344 34.107 79.378 1.00 11.44 158 THR A O 1
ATOM 2478 N N . TRP A 1 159 ? 36.018 31.893 79.465 1.00 10.69 159 TRP A N 1
ATOM 2479 C CA . TRP A 1 159 ? 35.497 31.823 78.105 1.00 11.04 159 TRP A CA 1
ATOM 2480 C C . TRP A 1 159 ? 34.361 32.803 77.800 1.00 15.13 159 TRP A C 1
ATOM 2481 O O . TRP A 1 159 ? 34.320 33.333 76.704 1.00 13.53 159 TRP A O 1
ATOM 2502 N N . PRO A 1 160 ? 33.420 33.020 78.741 1.00 11.07 160 PRO A N 1
ATOM 2503 C CA . PRO A 1 160 ? 32.295 33.901 78.391 1.00 10.87 160 PRO A CA 1
ATOM 2504 C C . PRO A 1 160 ? 32.746 35.310 77.980 1.00 15.95 160 PRO A C 1
ATOM 2505 O O . PRO A 1 160 ? 32.162 35.891 77.062 1.00 15.40 160 PRO A O 1
ATOM 2516 N N . LEU A 1 161 ? 33.764 35.836 78.652 1.00 13.14 161 LEU A N 1
ATOM 2517 C CA . LEU A 1 161 ? 34.366 37.128 78.281 1.00 11.11 161 LEU A CA 1
ATOM 2518 C C . LEU A 1 161 ? 35.173 37.055 76.978 1.00 14.57 161 LEU A C 1
ATOM 2519 O O . LEU A 1 161 ? 35.101 37.944 76.135 1.00 14.02 161 LEU A O 1
ATOM 2535 N N . ILE A 1 162 ? 35.978 36.018 76.811 1.00 13.83 162 ILE A N 1
ATOM 2536 C CA . ILE A 1 162 ? 36.706 35.825 75.553 1.00 14.85 162 ILE A CA 1
ATOM 2537 C C . ILE A 1 162 ? 35.802 35.705 74.303 1.00 16.36 162 ILE A C 1
ATOM 2538 O O . ILE A 1 162 ? 36.104 36.236 73.224 1.00 16.36 162 ILE A O 1
ATOM 2554 N N . ALA A 1 163 ? 34.694 35.004 74.442 1.00 13.67 163 ALA A N 1
ATOM 2555 C CA . ALA A 1 163 ? 33.790 34.787 73.334 1.00 8.77 163 ALA A CA 1
ATOM 2556 C C . ALA A 1 163 ? 32.883 36.002 73.050 1.00 16.98 163 ALA A C 1
ATOM 2557 O O . ALA A 1 163 ? 32.365 36.154 71.950 1.00 17.40 163 ALA A O 1
ATOM 2564 N N . ALA A 1 164 ? 32.698 36.865 74.036 1.00 12.73 164 ALA A N 1
ATOM 2565 C CA . ALA A 1 164 ? 31.715 37.952 73.935 1.00 12.01 164 ALA A CA 1
ATOM 2566 C C . ALA A 1 164 ? 31.812 38.746 72.628 1.00 14.76 164 ALA A C 1
ATOM 2567 O O . ALA A 1 164 ? 30.802 38.919 71.951 1.00 15.26 164 ALA A O 1
ATOM 2574 N N . ASP A 1 165 ? 33.012 39.215 72.295 1.00 13.57 165 ASP A N 1
ATOM 2575 C CA . ASP A 1 165 ? 33.232 40.077 71.115 1.00 15.10 165 ASP A CA 1
ATOM 2576 C C . ASP A 1 165 ? 33.671 39.293 69.860 1.00 17.12 165 ASP A C 1
ATOM 2577 O O . ASP A 1 165 ? 34.035 39.891 68.840 1.00 14.96 165 ASP A O 1
ATOM 2586 N N . GLY A 1 166 ? 33.685 37.967 69.923 1.00 16.85 166 GLY A N 1
ATOM 2587 C CA . GLY A 1 166 ? 33.964 37.216 68.711 1.00 17.46 166 GLY A CA 1
ATOM 2588 C C . GLY A 1 166 ? 34.743 35.923 68.815 1.00 13.54 166 GLY A C 1
ATOM 2589 O O . GLY A 1 166 ? 34.877 35.229 67.816 1.00 14.69 166 GLY A O 1
ATOM 2593 N N . GLY A 1 167 ? 35.273 35.580 69.984 1.00 13.34 167 GLY A N 1
ATOM 2594 C CA . GLY A 1 167 ? 35.900 34.271 70.139 1.00 14.66 167 GLY A CA 1
ATOM 2595 C C . GLY A 1 167 ? 34.912 33.123 69.933 1.00 12.20 167 GLY A C 1
ATOM 2596 O O . GLY A 1 167 ? 33.725 33.245 70.244 1.00 12.97 167 GLY A O 1
ATOM 2600 N N . TYR A 1 168 ? 35.399 32.007 69.403 1.00 12.89 168 TYR A N 1
ATOM 2601 C CA . TYR A 1 168 ? 34.609 30.786 69.278 1.00 11.09 168 TYR A CA 1
ATOM 2602 C C . TYR A 1 168 ? 35.541 29.574 69.284 1.00 9.04 168 TYR A C 1
ATOM 2603 O O . TYR A 1 168 ? 36.730 29.699 69.015 1.00 11.15 168 TYR A O 1
ATOM 2621 N N . ALA A 1 169 ? 34.987 28.412 69.596 1.00 10.74 169 ALA A N 1
ATOM 2622 C CA . ALA A 1 169 ? 35.747 27.166 69.599 1.00 13.26 169 ALA A CA 1
ATOM 2623 C C . ALA A 1 169 ? 35.852 26.622 68.198 1.00 13.71 169 ALA A C 1
ATOM 2624 O O . ALA A 1 169 ? 36.875 26.777 67.525 1.00 15.35 169 ALA A O 1
ATOM 2631 N N . PHE A 1 170 ? 34.788 25.954 67.768 1.00 13.97 170 PHE A N 1
ATOM 2632 C CA . PHE A 1 170 ? 34.744 25.444 66.395 1.00 17.13 170 PHE A CA 1
ATOM 2633 C C . PHE A 1 170 ? 33.576 26.027 65.591 1.00 14.96 170 PHE A C 1
ATOM 2634 O O . PHE A 1 170 ? 32.447 26.154 66.079 1.00 14.86 170 PHE A O 1
ATOM 2651 N N . LYS A 1 171 ? 33.857 26.369 64.340 1.00 14.26 171 LYS A N 1
ATOM 2652 C CA . LYS A 1 171 ? 32.835 26.883 63.436 1.00 13.63 171 LYS A CA 1
ATOM 2653 C C . LYS A 1 171 ? 31.757 25.829 63.189 1.00 12.34 171 LYS A C 1
ATOM 2654 O O . LYS A 1 171 ? 32.047 24.636 63.046 1.00 15.03 171 LYS A O 1
ATOM 2673 N N . TYR A 1 172 ? 30.503 26.254 63.191 1.00 13.28 172 TYR A N 1
ATOM 2674 C CA . TYR A 1 172 ? 29.419 25.335 62.898 1.00 17.97 172 TYR A CA 1
ATOM 2675 C C . TYR A 1 172 ? 28.728 25.824 61.656 1.00 18.42 172 TYR A C 1
ATOM 2676 O O . TYR A 1 172 ? 28.316 26.981 61.601 1.00 17.85 172 TYR A O 1
ATOM 2694 N N . GLU A 1 173 ? 28.615 24.954 60.664 1.00 15.73 173 GLU A N 1
ATOM 2695 C CA . GLU A 1 173 ? 27.832 25.266 59.479 1.00 28.95 173 GLU A CA 1
ATOM 2696 C C . GLU A 1 173 ? 27.445 24.010 58.684 1.00 36.51 173 GLU A C 1
ATOM 2697 O O . GLU A 1 173 ? 28.106 22.972 58.753 1.00 24.62 173 GLU A O 1
ATOM 2709 N N . ASN A 1 174 ? 26.387 24.165 57.890 1.00 45.51 174 ASN A N 1
ATOM 2710 C CA . ASN A 1 174 ? 25.730 23.033 57.238 1.00 40.17 174 ASN A CA 1
ATOM 2711 C C . ASN A 1 174 ? 25.619 21.797 58.130 1.00 34.50 174 ASN A C 1
ATOM 2712 O O . ASN A 1 174 ? 25.975 20.708 57.699 1.00 38.47 174 ASN A O 1
ATOM 2723 N N . GLY A 1 175 ? 25.148 21.985 59.357 1.00 38.26 175 GLY A N 1
ATOM 2724 C CA . GLY A 1 175 ? 24.802 20.894 60.250 1.00 38.04 175 GLY A CA 1
ATOM 2725 C C . GLY A 1 175 ? 25.932 20.205 60.979 1.00 32.40 175 GLY A C 1
ATOM 2726 O O . GLY A 1 175 ? 25.718 19.162 61.606 1.00 30.09 175 GLY A O 1
ATOM 2730 N N . LYS A 1 176 ? 27.137 20.761 60.909 1.00 21.67 176 LYS A N 1
ATOM 2731 C CA . LYS A 1 176 ? 28.272 20.111 61.544 1.00 17.18 176 LYS A CA 1
ATOM 2732 C C . LYS A 1 176 ? 29.369 21.093 61.925 1.00 20.88 176 LYS A C 1
ATOM 2733 O O . LYS A 1 176 ? 29.491 22.181 61.345 1.00 18.83 176 LYS A O 1
ATOM 2752 N N . TYR A 1 177 ? 30.143 20.708 62.932 1.00 16.96 177 TYR A N 1
ATOM 2753 C CA . TYR A 1 177 ? 31.305 21.488 63.322 1.00 17.55 177 TYR A CA 1
ATOM 2754 C C . TYR A 1 177 ? 32.429 21.253 62.341 1.00 16.22 177 TYR A C 1
ATOM 2755 O O . TYR A 1 177 ? 32.680 20.130 61.918 1.00 20.47 177 TYR A O 1
ATOM 2773 N N . ASP A 1 178 ? 33.113 22.340 62.009 1.00 13.89 178 ASP A N 1
ATOM 2774 C CA . ASP A 1 178 ? 34.323 22.273 61.237 1.00 12.54 178 ASP A CA 1
ATOM 2775 C C . ASP A 1 178 ? 35.499 22.135 62.194 1.00 16.17 178 ASP A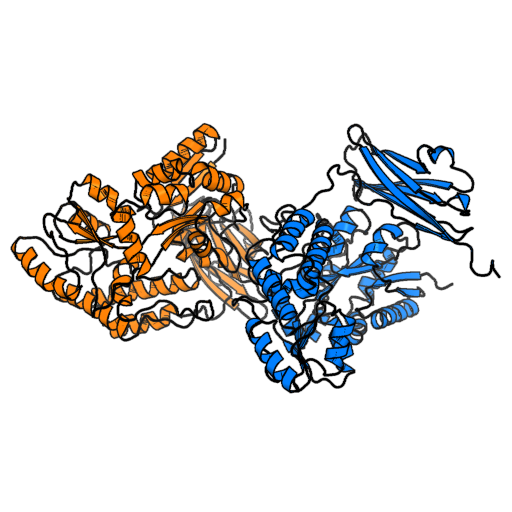 C 1
ATOM 2776 O O . ASP A 1 178 ? 35.896 23.102 62.825 1.00 16.48 178 ASP A O 1
ATOM 2785 N N . ILE A 1 179 ? 36.061 20.925 62.278 1.00 18.01 179 ILE A N 1
ATOM 2786 C CA . ILE A 1 179 ? 37.044 20.587 63.293 1.00 17.32 179 ILE A CA 1
ATOM 2787 C C . ILE A 1 179 ? 38.348 21.332 63.089 1.00 21.66 179 ILE A C 1
ATOM 2788 O O . ILE A 1 179 ? 39.200 21.358 63.977 1.00 24.09 179 ILE A O 1
ATOM 2804 N N . LYS A 1 180 ? 38.506 21.936 61.917 1.00 15.86 180 LYS A N 1
ATOM 2805 C CA . LYS A 1 180 ? 39.754 22.630 61.595 1.00 18.00 180 LYS A CA 1
ATOM 2806 C C . LYS A 1 180 ? 39.668 24.134 61.782 1.00 15.76 180 LYS A C 1
ATOM 2807 O O . LYS A 1 180 ? 40.685 24.811 61.745 1.00 19.39 180 LYS A O 1
ATOM 2826 N N . ASP A 1 181 ? 38.448 24.661 61.954 1.00 13.16 181 ASP A N 1
ATOM 2827 C CA . ASP A 1 181 ? 38.198 26.104 61.942 1.00 13.46 181 ASP A CA 1
ATOM 2828 C C . ASP A 1 181 ? 37.907 26.606 63.361 1.00 17.05 181 ASP A C 1
ATOM 2829 O O . ASP A 1 181 ? 36.791 26.465 63.890 1.00 14.94 181 ASP A O 1
ATOM 2838 N N . VAL A 1 182 ? 38.957 27.161 63.960 1.00 13.03 182 VAL A N 1
ATOM 2839 C CA . VAL A 1 182 ? 38.972 27.543 65.363 1.00 10.66 182 VAL A CA 1
ATOM 2840 C C . VAL A 1 182 ? 38.991 29.062 65.501 1.00 11.34 182 VAL A C 1
ATOM 2841 O O . VAL A 1 182 ? 39.549 29.781 64.664 1.00 14.59 182 VAL A O 1
ATOM 2854 N N . GLY A 1 183 ? 38.409 29.560 66.588 1.00 11.60 183 GLY A N 1
ATOM 2855 C CA . GLY A 1 183 ? 38.205 30.990 66.744 1.00 11.45 183 GLY A CA 1
ATOM 2856 C C . GLY A 1 183 ? 38.849 31.582 67.986 1.00 13.72 183 GLY A C 1
ATOM 2857 O O . GLY A 1 183 ? 38.289 32.469 68.639 1.00 14.70 183 GLY A O 1
ATOM 2861 N N . VAL A 1 184 ? 40.071 31.141 68.247 1.00 11.35 184 VAL A N 1
ATOM 2862 C CA . VAL A 1 184 ? 40.771 31.448 69.490 1.00 11.97 184 VAL A CA 1
ATOM 2863 C C . VAL A 1 184 ? 41.668 32.669 69.357 1.00 17.02 184 VAL A C 1
ATOM 2864 O O . VAL A 1 184 ? 41.851 33.379 70.354 1.00 15.79 184 VAL A O 1
ATOM 2877 N N . ASP A 1 185 ? 42.232 32.896 68.156 1.00 15.55 185 ASP A N 1
ATOM 2878 C CA . ASP A 1 185 ? 43.131 34.021 67.910 1.00 17.58 185 ASP A CA 1
ATOM 2879 C C . ASP A 1 185 ? 42.521 35.105 67.021 1.00 21.45 185 ASP A C 1
ATOM 2880 O O . ASP A 1 185 ? 43.206 35.686 66.195 1.00 38.35 185 ASP A O 1
ATOM 2889 N N . ASN A 1 186 ? 41.244 35.388 67.164 1.00 18.85 186 ASN A N 1
ATOM 2890 C CA . ASN A 1 186 ? 40.691 36.509 66.389 1.00 14.48 186 ASN A CA 1
ATOM 2891 C C . ASN A 1 186 ? 40.657 37.780 67.214 1.00 18.88 186 ASN A C 1
ATOM 2892 O O . ASN A 1 186 ? 41.041 37.785 68.391 1.00 15.51 186 ASN A O 1
ATOM 2903 N N . ALA A 1 187 ? 40.268 38.873 66.589 1.00 18.11 187 ALA A N 1
ATOM 2904 C CA . ALA A 1 187 ? 40.279 40.153 67.266 1.00 18.17 187 ALA A CA 1
ATOM 2905 C C . ALA A 1 187 ? 39.403 40.148 68.513 1.00 19.23 187 ALA A C 1
ATOM 2906 O O . ALA A 1 187 ? 39.753 40.783 69.507 1.00 19.91 187 ALA A O 1
ATOM 2913 N N . GLY A 1 188 ? 38.277 39.440 68.439 1.00 16.95 188 GLY A N 1
ATOM 2914 C CA . GLY A 1 188 ? 37.307 39.401 69.535 1.00 14.29 188 GLY A CA 1
ATOM 2915 C C . GLY A 1 188 ? 37.869 38.694 70.750 1.00 11.42 188 GLY A C 1
ATOM 2916 O O . GLY A 1 188 ? 37.745 39.168 71.907 1.00 13.06 188 GLY A O 1
ATOM 2920 N N . ALA A 1 189 ? 38.484 37.532 70.516 1.00 12.07 189 ALA A N 1
ATOM 2921 C CA . ALA A 1 189 ? 39.069 36.772 71.625 1.00 9.99 189 ALA A CA 1
ATOM 2922 C C . ALA A 1 189 ? 40.197 37.567 72.256 1.00 10.75 189 ALA A C 1
ATOM 2923 O O . ALA A 1 189 ? 40.354 37.603 73.487 1.00 13.06 189 ALA A O 1
ATOM 2930 N N . LYS A 1 190 ? 41.025 38.175 71.415 1.00 12.44 190 LYS A N 1
ATOM 2931 C CA . LYS A 1 190 ? 42.119 38.991 71.915 1.00 14.43 190 LYS A CA 1
ATOM 2932 C C . LYS A 1 190 ? 41.645 40.175 72.781 1.00 11.24 190 LYS A C 1
ATOM 2933 O O . LYS A 1 190 ? 42.206 40.443 73.846 1.00 15.78 190 LYS A O 1
ATOM 2952 N N . ALA A 1 191 ? 40.567 40.822 72.386 1.00 15.21 191 ALA A N 1
ATOM 2953 C CA . ALA A 1 191 ? 40.017 41.916 73.190 1.00 12.60 191 ALA A CA 1
ATOM 2954 C C . ALA A 1 191 ? 39.560 41.438 74.557 1.00 14.06 191 ALA A C 1
ATOM 2955 O O . ALA A 1 191 ? 39.827 42.085 75.575 1.00 12.46 191 ALA A O 1
ATOM 2962 N N . GLY A 1 192 ? 38.872 40.298 74.569 1.00 13.65 192 GLY A N 1
ATOM 2963 C CA . GLY A 1 192 ? 38.375 39.743 75.820 1.00 14.05 192 GLY A CA 1
ATOM 2964 C C . GLY A 1 192 ? 39.498 39.317 76.732 1.00 11.03 192 GLY A C 1
ATOM 2965 O O . GLY A 1 192 ? 39.509 39.633 77.953 1.00 10.37 192 GLY A O 1
ATOM 2969 N N . LEU A 1 193 ? 40.466 38.581 76.184 1.00 9.60 193 LEU A N 1
ATOM 2970 C CA . LEU A 1 193 ? 41.573 38.135 77.021 1.00 12.46 193 LEU A CA 1
ATOM 2971 C C . LEU A 1 193 ? 42.412 39.340 77.475 1.00 15.89 193 LEU A C 1
ATOM 2972 O O . LEU A 1 193 ? 42.901 39.365 78.587 1.00 14.24 193 LEU A O 1
ATOM 2988 N N . THR A 1 194 ? 42.545 40.354 76.629 1.00 14.99 194 THR A N 1
ATOM 2989 C CA . THR A 1 194 ? 43.288 41.534 77.025 1.00 14.03 194 THR A CA 1
ATOM 2990 C C . THR A 1 194 ? 42.583 42.251 78.197 1.00 12.51 194 THR A C 1
ATOM 2991 O O . THR A 1 194 ? 43.228 42.721 79.142 1.00 14.16 194 THR A O 1
ATOM 3002 N N . PHE A 1 195 ? 41.264 42.307 78.148 1.00 12.39 195 PHE A N 1
ATOM 3003 C CA . PHE A 1 195 ? 40.523 42.950 79.226 1.00 13.65 195 PHE A CA 1
ATOM 3004 C C . PHE A 1 195 ? 40.760 42.223 80.533 1.00 14.75 195 PHE A C 1
ATOM 3005 O O . PHE A 1 195 ? 40.949 42.851 81.575 1.00 13.19 195 PHE A O 1
ATOM 3022 N N . LEU A 1 196 ? 40.749 40.892 80.483 1.00 12.20 196 LEU A N 1
ATOM 3023 C CA . LEU A 1 196 ? 41.003 40.073 81.676 1.00 14.66 196 LEU A CA 1
ATOM 3024 C C . LEU A 1 196 ? 42.413 40.304 82.213 1.00 15.31 196 LEU A C 1
ATOM 3025 O O . LEU A 1 196 ? 42.627 40.493 83.423 1.00 14.48 196 LEU A O 1
ATOM 3041 N N . VAL A 1 197 ? 43.387 40.264 81.313 1.00 12.18 197 VAL A N 1
ATOM 3042 C CA . VAL A 1 197 ? 44.784 40.477 81.688 1.00 13.21 197 VAL A CA 1
ATOM 3043 C C . VAL A 1 197 ? 44.994 41.845 82.314 1.00 14.42 197 VAL A C 1
ATOM 3044 O O . VAL A 1 197 ? 45.725 41.981 83.307 1.00 13.67 197 VAL A O 1
ATOM 3057 N N . ASP A 1 198 ? 44.289 42.842 81.799 1.00 17.97 198 ASP A N 1
ATOM 3058 C CA . ASP A 1 198 ? 44.402 44.192 82.338 1.00 17.71 198 ASP A CA 1
ATOM 3059 C C . ASP A 1 198 ? 43.731 44.303 83.704 1.00 16.45 198 ASP A C 1
ATOM 3060 O O . ASP A 1 198 ? 44.243 44.991 84.569 1.00 15.03 198 ASP A O 1
ATOM 3069 N N . LEU A 1 199 ? 42.638 43.569 83.930 1.00 11.70 199 LEU A N 1
ATOM 3070 C CA . LEU A 1 199 ? 42.079 43.535 85.273 1.00 9.89 199 LEU A CA 1
ATOM 3071 C C . LEU A 1 199 ? 43.093 43.066 86.258 1.00 11.98 199 LEU A C 1
ATOM 3072 O O . LEU A 1 199 ? 43.163 43.564 87.386 1.00 13.72 199 LEU A O 1
ATOM 3088 N N . ILE A 1 200 ? 43.827 42.031 85.887 1.00 12.26 200 ILE A N 1
ATOM 3089 C CA . ILE A 1 200 ? 44.853 41.474 86.746 1.00 12.30 200 ILE A CA 1
ATOM 3090 C C . ILE A 1 200 ? 46.048 42.434 86.889 1.00 11.24 200 ILE A C 1
ATOM 3091 O O . ILE A 1 200 ? 46.531 42.694 88.012 1.00 13.03 200 ILE A O 1
ATOM 3107 N N . LYS A 1 201 ? 46.520 42.998 85.785 1.00 12.84 201 LYS A N 1
ATOM 3108 C CA . LYS A 1 201 ? 47.597 43.981 85.905 1.00 12.39 201 LYS A CA 1
ATOM 3109 C C . LYS A 1 201 ? 47.232 45.139 86.861 1.00 13.29 201 LYS A C 1
ATOM 3110 O O . LYS A 1 201 ? 48.089 45.658 87.609 1.00 19.65 201 LYS A O 1
ATOM 3129 N N . ASN A 1 202 ? 45.968 45.537 86.830 1.00 10.98 202 ASN A N 1
ATOM 3130 C CA . ASN A 1 202 ? 45.495 46.660 87.640 1.00 16.77 202 ASN A CA 1
ATOM 3131 C C . ASN A 1 202 ? 45.105 46.215 89.053 1.00 17.73 202 ASN A C 1
ATOM 3132 O O . ASN A 1 202 ? 44.529 46.999 89.841 1.00 17.15 202 ASN A O 1
ATOM 3143 N N . LYS A 1 203 ? 45.399 44.951 89.339 1.00 12.13 203 LYS A N 1
ATOM 3144 C CA . LYS A 1 203 ? 45.198 44.360 90.648 1.00 15.28 203 LYS A CA 1
ATOM 3145 C C . LYS A 1 203 ? 43.729 44.299 91.071 1.00 15.68 203 LYS A C 1
ATOM 3146 O O . LYS A 1 203 ? 43.416 44.174 92.245 1.00 15.45 203 LYS A O 1
ATOM 3165 N N . HIS A 1 204 ? 42.832 44.338 90.091 1.00 12.94 204 HIS A N 1
ATOM 3166 C CA . HIS A 1 204 ? 41.404 44.121 90.369 1.00 14.86 204 HIS A CA 1
ATOM 3167 C C . HIS A 1 204 ? 41.145 42.629 90.560 1.00 14.40 204 HIS A C 1
ATOM 3168 O O . HIS A 1 204 ? 40.111 42.239 91.122 1.00 15.02 204 HIS A O 1
ATOM 3183 N N . MET A 1 205 ? 42.059 41.805 90.058 1.00 11.57 205 MET A N 1
ATOM 3184 C CA . MET A 1 205 ? 42.024 40.368 90.236 1.00 11.85 205 MET A CA 1
ATOM 3185 C C . MET A 1 205 ? 43.460 39.834 90.320 1.00 14.90 205 MET A C 1
ATOM 3186 O O . MET A 1 205 ? 44.421 40.552 90.017 1.00 14.32 205 MET A O 1
ATOM 3200 N N . ASN A 1 206 ? 43.589 38.579 90.742 1.00 16.92 206 ASN A N 1
ATOM 3201 C CA . ASN A 1 206 ? 44.873 37.937 90.964 1.00 11.06 206 ASN A CA 1
ATOM 3202 C C . ASN A 1 206 ? 44.931 36.678 90.111 1.00 13.27 206 ASN A C 1
ATOM 3203 O O . ASN A 1 206 ? 44.004 35.868 90.122 1.00 14.28 206 ASN A O 1
ATOM 3214 N N . ALA A 1 207 ? 46.013 36.518 89.351 1.00 14.97 207 ALA A N 1
ATOM 3215 C CA . ALA A 1 207 ? 46.111 35.414 88.420 1.00 13.25 207 ALA A CA 1
ATOM 3216 C C . ALA A 1 207 ? 46.024 34.051 89.095 1.00 13.71 207 ALA A C 1
ATOM 3217 O O . ALA A 1 207 ? 45.631 33.074 88.450 1.00 17.10 207 ALA A O 1
ATOM 3224 N N . ASP A 1 208 ? 46.371 33.988 90.389 1.00 17.09 208 ASP A N 1
ATOM 3225 C CA . ASP A 1 208 ? 46.449 32.714 91.096 1.00 14.88 208 ASP A CA 1
ATOM 3226 C C . ASP A 1 208 ? 45.098 32.268 91.612 1.00 16.74 208 ASP A C 1
ATOM 3227 O O . ASP A 1 208 ? 44.970 31.146 92.120 1.00 17.57 208 ASP A O 1
ATOM 3236 N N . THR A 1 209 ? 44.095 33.138 91.523 1.00 11.63 209 THR A N 1
ATOM 3237 C CA . THR A 1 209 ? 42.768 32.765 92.029 1.00 12.42 209 THR A CA 1
ATOM 3238 C C . THR A 1 209 ? 42.208 31.506 91.347 1.00 18.99 209 THR A C 1
ATOM 3239 O O . THR A 1 209 ? 42.123 31.408 90.110 1.00 12.03 209 THR A O 1
ATOM 3250 N N . ASP A 1 210 ? 41.805 30.550 92.174 1.00 14.63 210 ASP A N 1
ATOM 3251 C CA . ASP A 1 210 ? 41.211 29.321 91.695 1.00 13.12 210 ASP A CA 1
ATOM 3252 C C . ASP A 1 210 ? 39.793 29.153 92.239 1.00 13.65 210 ASP A C 1
ATOM 3253 O O . ASP A 1 210 ? 39.214 30.079 92.823 1.00 12.48 210 ASP A O 1
ATOM 3262 N N . TYR A 1 211 ? 39.218 27.982 92.025 1.00 12.50 211 TYR A N 1
ATOM 3263 C CA . TYR A 1 211 ? 37.828 27.781 92.354 1.00 10.16 211 TYR A CA 1
ATOM 3264 C C . TYR A 1 211 ? 37.571 27.891 93.871 1.00 10.50 211 TYR A C 1
ATOM 3265 O O . TYR A 1 211 ? 36.675 28.594 94.303 1.00 13.39 211 TYR A O 1
ATOM 3283 N N . SER A 1 212 ? 38.385 27.208 94.650 1.00 12.79 212 SER A N 1
ATOM 3284 C CA . SER A 1 212 ? 38.251 27.247 96.096 1.00 11.32 212 SER A CA 1
ATOM 3285 C C . SER A 1 212 ? 38.454 28.629 96.686 1.00 12.86 212 SER A C 1
ATOM 3286 O O . SER A 1 212 ? 37.722 29.050 97.609 1.00 17.21 212 SER A O 1
ATOM 3294 N N . ILE A 1 213 ? 39.461 29.335 96.196 1.00 14.88 213 ILE A N 1
ATOM 3295 C CA . ILE A 1 213 ? 39.736 30.664 96.703 1.00 11.36 213 ILE A CA 1
ATOM 3296 C C . ILE A 1 213 ? 38.562 31.623 96.440 1.00 11.58 213 ILE A C 1
ATOM 3297 O O . ILE A 1 213 ? 38.144 32.377 97.313 1.00 14.73 213 ILE A O 1
ATOM 3313 N N . ALA A 1 214 ? 38.041 31.602 95.216 1.00 10.51 214 ALA A N 1
ATOM 3314 C CA . ALA A 1 214 ? 36.938 32.496 94.862 1.00 10.44 214 ALA A CA 1
ATOM 3315 C C . ALA A 1 214 ? 35.646 32.159 95.609 1.00 10.49 214 ALA A C 1
ATOM 3316 O O . ALA A 1 214 ? 34.891 33.052 96.014 1.00 13.10 214 ALA A O 1
ATOM 3323 N N . GLU A 1 215 ? 35.387 30.869 95.781 1.00 10.78 215 GLU A N 1
ATOM 3324 C CA . GLU A 1 215 ? 34.199 30.417 96.527 1.00 12.74 215 GLU A CA 1
ATOM 3325 C C . GLU A 1 215 ? 34.258 30.867 97.976 1.00 14.27 215 GLU A C 1
ATOM 3326 O O . GLU A 1 215 ? 33.278 31.396 98.498 1.00 14.64 215 GLU A O 1
ATOM 3338 N N . ALA A 1 216 ? 35.412 30.678 98.602 1.00 15.15 216 ALA A N 1
ATOM 3339 C CA . ALA A 1 216 ? 35.625 31.083 99.996 1.00 14.48 216 ALA A CA 1
ATOM 3340 C C . ALA A 1 216 ? 35.449 32.581 100.148 1.00 16.99 216 ALA A C 1
ATOM 3341 O O . ALA A 1 216 ? 34.802 33.050 101.102 1.00 16.53 216 ALA A O 1
ATOM 3348 N N . ALA A 1 217 ? 36.020 33.335 99.215 1.00 13.13 217 ALA A N 1
ATOM 3349 C CA . ALA A 1 217 ? 35.946 34.776 99.280 1.00 14.15 217 ALA A CA 1
ATOM 3350 C C . ALA A 1 217 ? 34.513 35.250 99.123 1.00 13.79 217 ALA A C 1
ATOM 3351 O O . ALA A 1 217 ? 34.087 36.165 99.799 1.00 14.57 217 ALA A O 1
ATOM 3358 N N . PHE A 1 218 ? 33.751 34.659 98.216 1.00 11.52 218 PHE A N 1
ATOM 3359 C CA . PHE A 1 218 ? 32.388 35.122 98.047 1.00 11.85 218 PHE A CA 1
ATOM 3360 C C . PHE A 1 218 ? 31.529 34.684 99.233 1.00 11.09 218 PHE A C 1
ATOM 3361 O O . PHE A 1 218 ? 30.748 35.464 99.770 1.00 11.46 218 PHE A O 1
ATOM 3378 N N . ASN A 1 219 ? 31.680 33.438 99.644 1.00 14.50 219 ASN A N 1
ATOM 3379 C CA . ASN A 1 219 ? 30.828 32.912 100.688 1.00 14.55 219 ASN A CA 1
ATOM 3380 C C . ASN A 1 219 ? 31.134 33.508 102.049 1.00 19.29 219 ASN A C 1
ATOM 3381 O O . ASN A 1 219 ? 30.337 33.342 102.980 1.00 20.99 219 ASN A O 1
ATOM 3392 N N . LYS A 1 220 ? 32.266 34.195 102.169 1.00 16.17 220 LYS A N 1
ATOM 3393 C CA . LYS A 1 220 ? 32.617 34.827 103.443 1.00 15.77 220 LYS A CA 1
ATOM 3394 C C . LYS A 1 220 ? 32.357 36.339 103.396 1.00 17.17 220 LYS A C 1
ATOM 3395 O O . LYS A 1 220 ? 32.639 37.057 104.355 1.00 18.60 220 LYS A O 1
ATOM 3414 N N . GLY A 1 221 ? 31.849 36.824 102.271 1.00 15.15 221 GLY A N 1
ATOM 3415 C CA . GLY A 1 221 ? 31.526 38.237 102.129 1.00 21.70 221 GLY A CA 1
ATOM 3416 C C . GLY A 1 221 ? 32.702 39.177 101.894 1.00 15.75 221 GLY A C 1
ATOM 3417 O O . GLY A 1 221 ? 32.630 40.353 102.209 1.00 20.11 221 GLY A O 1
ATOM 3421 N N . GLU A 1 222 ? 33.779 38.648 101.320 1.00 12.93 222 GLU A N 1
ATOM 3422 C CA . GLU A 1 222 ? 34.974 39.407 101.061 1.00 12.35 222 GLU A CA 1
ATOM 3423 C C . GLU A 1 222 ? 34.931 40.046 99.688 1.00 15.63 222 GLU A C 1
ATOM 3424 O O . GLU A 1 222 ? 35.625 41.030 99.444 1.00 13.26 222 GLU A O 1
ATOM 3436 N N . THR A 1 223 ? 34.202 39.439 98.756 1.00 11.82 223 THR A N 1
ATOM 3437 C CA . THR A 1 223 ? 34.120 39.980 97.405 1.00 13.02 223 THR A CA 1
ATOM 3438 C C . THR A 1 223 ? 32.659 40.105 96.994 1.00 14.75 223 THR A C 1
ATOM 3439 O O . THR A 1 223 ? 31.827 39.303 97.408 1.00 15.46 223 THR A O 1
ATOM 3450 N N . ALA A 1 224 ? 32.336 41.128 96.207 1.00 14.04 224 ALA A N 1
ATOM 3451 C CA . ALA A 1 224 ? 30.930 41.470 95.923 1.00 12.23 224 ALA A CA 1
ATOM 3452 C C . ALA A 1 224 ? 30.291 40.556 94.866 1.00 15.45 224 ALA A C 1
ATOM 3453 O O . ALA A 1 224 ? 29.080 40.450 94.809 1.00 14.86 224 ALA A O 1
ATOM 3460 N N . MET A 1 225 ? 31.111 39.912 94.032 1.00 13.93 225 MET A N 1
ATOM 3461 C CA . MET A 1 225 ? 30.603 39.127 92.899 1.00 10.16 225 MET A CA 1
ATOM 3462 C C . MET A 1 225 ? 31.499 37.919 92.660 1.00 13.11 225 MET A C 1
ATOM 3463 O O . MET A 1 225 ? 32.695 37.938 92.970 1.00 12.72 225 MET A O 1
ATOM 3477 N N . THR A 1 226 ? 30.898 36.901 92.061 1.00 10.03 226 THR A N 1
ATOM 3478 C CA . THR A 1 226 ? 31.643 35.779 91.551 1.00 9.96 226 THR A CA 1
ATOM 3479 C C . THR A 1 226 ? 30.905 35.297 90.296 1.00 9.81 226 THR A C 1
ATOM 3480 O O . THR A 1 226 ? 29.855 35.802 89.951 1.00 9.78 226 THR A O 1
ATOM 3491 N N . ILE A 1 227 ? 31.526 34.362 89.589 1.00 9.74 227 ILE A N 1
ATOM 3492 C CA . ILE A 1 227 ? 30.986 33.775 88.371 1.00 9.61 227 ILE A CA 1
ATOM 3493 C C . ILE A 1 227 ? 30.996 32.286 88.586 1.00 10.66 227 ILE A C 1
ATOM 3494 O O . ILE A 1 227 ? 32.052 31.674 88.841 1.00 10.62 227 ILE A O 1
ATOM 3510 N N . ASN A 1 228 ? 29.820 31.683 88.545 1.00 11.02 228 ASN A N 1
ATOM 3511 C CA . ASN A 1 228 ? 29.732 30.273 88.867 1.00 10.99 228 ASN A CA 1
ATOM 3512 C C . ASN A 1 228 ? 28.414 29.736 88.385 1.00 11.43 228 ASN A C 1
ATOM 3513 O O . ASN A 1 228 ? 27.558 30.510 87.912 1.00 9.68 228 ASN A O 1
ATOM 3524 N N . GLY A 1 229 ? 28.251 28.422 88.524 1.00 10.78 229 GLY A N 1
ATOM 3525 C CA . GLY A 1 229 ? 27.093 27.729 87.998 1.00 10.00 229 GLY A CA 1
ATOM 3526 C C . GLY A 1 229 ? 26.168 27.299 89.120 1.00 9.72 229 GLY A C 1
ATOM 3527 O O . GLY A 1 229 ? 26.444 27.543 90.298 1.00 11.28 229 GLY A O 1
ATOM 3531 N N . PRO A 1 230 ? 25.090 26.604 88.756 1.00 9.72 230 PRO A N 1
ATOM 3532 C CA . PRO A 1 230 ? 24.045 26.218 89.715 1.00 9.84 230 PRO A CA 1
ATOM 3533 C C . PRO A 1 230 ? 24.534 25.378 90.917 1.00 9.95 230 PRO A C 1
ATOM 3534 O O . PRO A 1 230 ? 24.022 25.526 92.045 1.00 11.55 230 PRO A O 1
ATOM 3545 N N . TRP A 1 231 ? 25.538 24.526 90.681 1.00 9.92 231 TRP A N 1
ATOM 3546 C CA . TRP A 1 231 ? 26.102 23.629 91.684 1.00 10.02 231 TRP A CA 1
ATOM 3547 C C . TRP A 1 231 ? 26.633 24.373 92.896 1.00 14.68 231 TRP A C 1
ATOM 3548 O O . TRP A 1 231 ? 26.762 23.797 93.983 1.00 15.04 231 TRP A O 1
ATOM 3569 N N . ALA A 1 232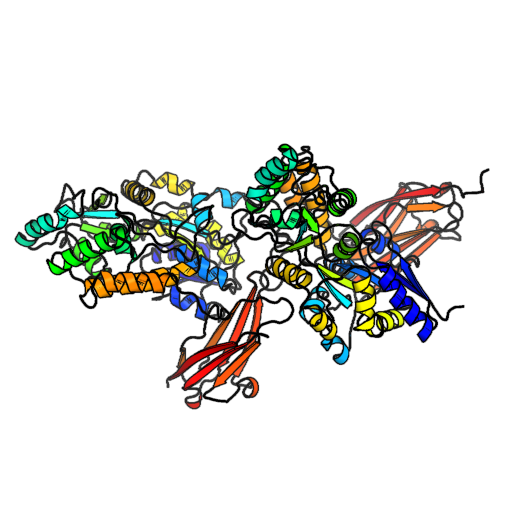 ? 26.952 25.650 92.703 1.00 12.45 232 ALA A N 1
ATOM 3570 C CA . ALA A 1 232 ? 27.555 26.445 93.781 1.00 12.28 232 ALA A CA 1
ATOM 3571 C C . ALA A 1 232 ? 26.549 27.067 94.731 1.00 12.65 232 ALA A C 1
ATOM 3572 O O . ALA A 1 232 ? 26.940 27.525 95.789 1.00 12.64 232 ALA A O 1
ATOM 3579 N N . TRP A 1 233 ? 25.288 27.152 94.352 1.00 10.30 233 TRP A N 1
ATOM 3580 C CA . TRP A 1 233 ? 24.293 27.912 95.118 1.00 10.41 233 TRP A CA 1
ATOM 3581 C C . TRP A 1 233 ? 24.076 27.379 96.557 1.00 12.71 233 TRP A C 1
ATOM 3582 O O . TRP A 1 233 ? 23.956 28.156 97.481 1.00 10.89 233 TRP A O 1
ATOM 3603 N N . SER A 1 234 ? 24.018 26.066 96.725 1.00 12.14 234 SER A N 1
ATOM 3604 C CA . SER A 1 234 ? 23.738 25.534 98.049 1.00 15.75 234 SER A CA 1
ATOM 3605 C C . SER A 1 234 ? 24.846 25.848 99.069 1.00 15.98 234 SER A C 1
ATOM 3606 O O . SER A 1 234 ? 24.531 26.046 100.241 1.00 15.44 234 SER A O 1
ATOM 3614 N N . ASN A 1 235 ? 26.107 25.962 98.656 1.00 15.51 235 ASN A N 1
ATOM 3615 C CA . ASN A 1 235 ? 27.160 26.329 99.622 1.00 15.00 235 ASN A CA 1
ATOM 3616 C C . ASN A 1 235 ? 26.965 27.777 100.062 1.00 15.03 235 ASN A C 1
ATOM 3617 O O . ASN A 1 235 ? 27.179 28.139 101.219 1.00 13.77 235 ASN A O 1
ATOM 3628 N N . ILE A 1 236 ? 26.515 28.611 99.145 1.00 10.90 236 ILE A N 1
ATOM 3629 C CA . ILE A 1 236 ? 26.259 30.009 99.449 1.00 10.95 236 ILE A CA 1
ATOM 3630 C C . ILE A 1 236 ? 25.075 30.094 100.405 1.00 18.70 236 ILE A C 1
ATOM 3631 O O . ILE A 1 236 ? 25.090 30.895 101.336 1.00 15.36 236 ILE A O 1
ATOM 3647 N N . ASP A 1 237 ? 24.063 29.249 100.190 1.00 16.51 237 ASP A N 1
ATOM 3648 C CA . ASP A 1 237 ? 22.910 29.175 101.107 1.00 14.52 237 ASP A CA 1
ATOM 3649 C C . ASP A 1 237 ? 23.354 28.935 102.543 1.00 19.13 237 ASP A C 1
ATOM 3650 O O . ASP A 1 237 ? 22.771 29.502 103.456 1.00 17.84 237 ASP A O 1
ATOM 3659 N N . THR A 1 238 ? 24.362 28.088 102.754 1.00 18.42 238 THR A N 1
ATOM 3660 C CA . THR A 1 238 ? 24.834 27.792 104.128 1.00 13.56 238 THR A CA 1
ATOM 3661 C C . THR A 1 238 ? 25.498 28.987 104.787 1.00 19.33 238 THR A C 1
ATOM 3662 O O . THR A 1 238 ? 25.622 29.058 106.027 1.00 20.33 238 THR A O 1
ATOM 3673 N N . SER A 1 239 ? 25.967 29.920 103.972 1.00 17.32 239 SER A N 1
ATOM 3674 C CA . SER A 1 239 ? 26.742 31.030 104.494 1.00 19.80 239 SER A CA 1
ATOM 3675 C C . SER A 1 239 ? 25.783 32.143 104.869 1.00 22.84 239 SER A C 1
ATOM 3676 O O . SER A 1 239 ? 24.559 31.985 104.761 1.00 23.39 239 SER A O 1
ATOM 3684 N N . LYS A 1 240 ? 26.330 33.279 105.264 1.00 20.40 240 LYS A N 1
ATOM 3685 C CA . LYS A 1 240 ? 25.487 34.419 105.671 1.00 32.87 240 LYS A CA 1
ATOM 3686 C C . LYS A 1 240 ? 25.031 35.335 104.510 1.00 34.35 240 LYS A C 1
ATOM 3687 O O . LYS A 1 240 ? 24.318 36.322 104.721 1.00 34.08 240 LYS A O 1
ATOM 3706 N N . VAL A 1 241 ? 25.407 34.990 103.284 1.00 26.43 241 VAL A N 1
ATOM 3707 C CA . VAL A 1 241 ? 25.273 35.901 102.149 1.00 22.63 241 VAL A CA 1
ATOM 3708 C C . VAL A 1 241 ? 23.881 35.967 101.542 1.00 21.11 241 VAL A C 1
ATOM 3709 O O . VAL A 1 241 ? 23.291 34.940 101.213 1.00 19.63 241 VAL A O 1
ATOM 3722 N N . ASN A 1 242 ? 23.391 37.195 101.366 1.00 19.31 242 ASN A N 1
ATOM 3723 C CA . ASN A 1 242 ? 22.183 37.488 100.589 1.00 17.54 242 ASN A CA 1
ATOM 3724 C C . ASN A 1 242 ? 22.584 37.701 99.143 1.00 16.53 242 ASN A C 1
ATOM 3725 O O . ASN A 1 242 ? 23.019 38.794 98.783 1.00 19.23 242 ASN A O 1
ATOM 3736 N N . TYR A 1 243 ? 22.428 36.678 98.307 1.00 15.50 243 TYR A N 1
ATOM 3737 C CA . TYR A 1 243 ? 22.933 36.749 96.945 1.00 15.15 243 TYR A CA 1
ATOM 3738 C C . TYR A 1 243 ? 21.825 36.761 95.911 1.00 12.38 243 TYR A C 1
ATOM 3739 O O . TYR A 1 243 ? 20.690 36.365 96.189 1.00 17.99 243 TYR A O 1
ATOM 3757 N N . GLY A 1 244 ? 22.150 37.308 94.751 1.00 12.82 244 GLY A N 1
ATOM 3758 C CA . GLY A 1 244 ? 21.355 37.181 93.553 1.00 16.14 244 GLY A CA 1
ATOM 3759 C C . GLY A 1 244 ? 22.161 36.500 92.454 1.00 15.54 244 GLY A C 1
ATOM 3760 O O . GLY A 1 244 ? 23.396 36.433 92.482 1.00 13.16 244 GLY A O 1
ATOM 3764 N N . VAL A 1 245 ? 21.422 36.025 91.455 1.00 12.47 245 VAL A N 1
ATOM 3765 C CA . VAL A 1 245 ? 21.973 35.320 90.308 1.00 9.95 245 VAL A CA 1
ATOM 3766 C C . VAL A 1 245 ? 21.405 36.089 89.111 1.00 10.41 245 VAL A C 1
ATOM 3767 O O . VAL A 1 245 ? 20.192 36.263 89.002 1.00 14.70 245 VAL A O 1
ATOM 3780 N N . THR A 1 246 ? 22.270 36.596 88.258 1.00 11.51 246 THR A N 1
ATOM 3781 C CA . THR A 1 246 ? 21.810 37.465 87.179 1.00 14.92 246 THR A CA 1
ATOM 3782 C C . THR A 1 246 ? 22.618 37.310 85.899 1.00 11.85 246 THR A C 1
ATOM 3783 O O . THR A 1 246 ? 23.565 36.486 85.797 1.00 10.37 246 THR A O 1
ATOM 3794 N N . VAL A 1 247 ? 22.212 38.071 84.894 1.00 11.67 247 VAL A N 1
ATOM 3795 C CA . VAL A 1 247 ? 22.880 38.028 83.603 1.00 15.21 247 VAL A CA 1
ATOM 3796 C C . VAL A 1 247 ? 24.341 38.476 83.714 1.00 15.18 247 VAL A C 1
ATOM 3797 O O . VAL A 1 247 ? 24.705 39.406 84.442 1.00 11.49 247 VAL A O 1
ATOM 3810 N N . LEU A 1 248 ? 25.211 37.787 82.991 1.00 9.49 248 LEU A N 1
ATOM 3811 C CA . LEU A 1 248 ? 26.595 38.182 82.948 1.00 10.75 248 LEU A CA 1
ATOM 3812 C C . LEU A 1 248 ? 26.725 39.579 82.364 1.00 13.29 248 LEU A C 1
ATOM 3813 O O . LEU A 1 248 ? 25.895 40.009 81.537 1.00 15.96 248 LEU A O 1
ATOM 3829 N N . PRO A 1 249 ? 27.798 40.294 82.749 1.00 11.32 249 PRO A N 1
ATOM 3830 C CA . PRO A 1 249 ? 28.009 41.623 82.164 1.00 13.67 249 PRO A CA 1
ATOM 3831 C C . PRO A 1 249 ? 28.315 41.519 80.667 1.00 14.19 249 PRO A C 1
ATOM 3832 O O . PRO A 1 249 ? 28.833 40.513 80.222 1.00 14.93 249 PRO A O 1
ATOM 3843 N N . THR A 1 250 ? 27.996 42.571 79.933 1.00 12.83 250 THR A N 1
ATOM 3844 C CA . THR A 1 250 ? 28.359 42.673 78.519 1.00 11.73 250 THR A CA 1
ATOM 3845 C C . THR A 1 250 ? 29.787 43.159 78.369 1.00 14.09 250 THR A C 1
ATOM 3846 O O . THR A 1 250 ? 30.382 43.739 79.310 1.00 11.70 250 THR A O 1
ATOM 3857 N N . PHE A 1 251 ? 30.337 42.941 77.181 1.00 11.56 251 PHE A N 1
ATOM 3858 C CA . PHE A 1 251 ? 31.664 43.414 76.868 1.00 10.20 251 PHE A CA 1
ATOM 3859 C C . PHE A 1 251 ? 31.587 43.973 75.469 1.00 10.86 251 PHE A C 1
ATOM 3860 O O . PHE A 1 251 ? 31.084 43.328 74.566 1.00 14.74 251 PHE A O 1
ATOM 3877 N N . LYS A 1 252 ? 32.078 45.190 75.310 1.00 11.25 252 LYS A N 1
ATOM 3878 C CA . LYS A 1 252 ? 31.889 45.930 74.061 1.00 16.12 252 LYS A CA 1
ATOM 3879 C C . LYS A 1 252 ? 30.431 45.908 73.568 1.00 18.43 252 LYS A C 1
ATOM 3880 O O . LYS A 1 252 ? 30.159 45.887 72.368 1.00 18.40 252 LYS A O 1
ATOM 3899 N N . GLY A 1 253 ? 29.491 45.916 74.505 1.00 13.85 253 GLY A N 1
ATOM 3900 C CA . GLY A 1 253 ? 28.079 45.985 74.172 1.00 17.13 253 GLY A CA 1
ATOM 3901 C C . GLY A 1 253 ? 27.442 44.648 73.844 1.00 20.32 253 GLY A C 1
ATOM 3902 O O . GLY A 1 253 ? 26.230 44.554 73.610 1.00 25.28 253 GLY A O 1
ATOM 3906 N N . GLN A 1 254 ? 28.271 43.607 73.829 1.00 13.73 254 GLN A N 1
ATOM 3907 C CA . GLN A 1 254 ? 27.865 42.273 73.442 1.00 17.67 254 GLN A CA 1
ATOM 3908 C C . GLN A 1 254 ? 27.701 41.440 74.683 1.00 12.47 254 GLN A C 1
ATOM 3909 O O . GLN A 1 254 ? 28.424 41.613 75.649 1.00 14.12 254 GLN A O 1
ATOM 3923 N N . PRO A 1 255 ? 26.736 40.511 74.664 1.00 12.83 255 PRO A N 1
ATOM 3924 C CA . PRO A 1 255 ? 26.622 39.687 75.862 1.00 13.59 255 PRO A CA 1
ATOM 3925 C C . PRO A 1 255 ? 27.839 38.772 76.054 1.00 13.77 255 PRO A C 1
ATOM 3926 O O . PRO A 1 255 ? 28.398 38.296 75.074 1.00 13.30 255 PRO A O 1
ATOM 3937 N N . SER A 1 256 ? 28.209 38.504 77.303 1.00 14.51 256 SER A N 1
ATOM 3938 C CA . SER A 1 256 ? 29.075 37.382 77.590 1.00 9.11 256 SER A CA 1
ATOM 3939 C C . SER A 1 256 ? 28.385 36.114 77.080 1.00 13.44 256 SER A C 1
ATOM 3940 O O . SER A 1 256 ? 27.164 35.968 77.196 1.00 13.79 256 SER A O 1
ATOM 3948 N N . LYS A 1 257 ? 29.191 35.166 76.607 1.00 13.11 257 LYS A N 1
ATOM 3949 C CA . LYS A 1 257 ? 28.705 33.965 75.939 1.00 10.63 257 LYS A CA 1
ATOM 3950 C C . LYS A 1 257 ? 29.244 32.725 76.625 1.00 12.60 257 LYS A C 1
ATOM 3951 O O . LYS A 1 257 ? 30.203 32.091 76.187 1.00 14.93 257 LYS A O 1
ATOM 3970 N N . PRO A 1 258 ? 28.607 32.351 77.734 1.00 12.57 258 PRO A N 1
ATOM 3971 C CA . PRO A 1 258 ? 29.034 31.135 78.408 1.00 10.18 258 PRO A CA 1
ATOM 3972 C C . PRO A 1 258 ? 28.747 29.877 77.604 1.00 17.05 258 PRO A C 1
ATOM 3973 O O . PRO A 1 258 ? 27.763 29.816 76.857 1.00 13.59 258 PRO A O 1
ATOM 3984 N N . PHE A 1 259 ? 29.598 28.869 77.752 1.00 14.26 259 PHE A N 1
ATOM 3985 C CA . PHE A 1 259 ? 29.293 27.584 77.133 1.00 10.28 259 PHE A CA 1
ATOM 3986 C C . PHE A 1 259 ? 28.129 26.951 77.847 1.00 15.80 259 PHE A C 1
ATOM 3987 O O . PHE A 1 259 ? 27.946 27.143 79.065 1.00 22.72 259 PHE A O 1
ATOM 4004 N N . VAL A 1 260 ? 27.307 26.242 77.092 1.00 10.39 260 VAL A N 1
ATOM 4005 C CA . VAL A 1 260 ? 26.211 25.478 77.685 1.00 9.88 260 VAL A CA 1
ATOM 4006 C C . VAL A 1 260 ? 26.619 24.021 77.790 1.00 11.28 260 VAL A C 1
ATOM 4007 O O . VAL A 1 260 ? 27.043 23.398 76.832 1.00 14.53 260 VAL A O 1
ATOM 4020 N N . GLY A 1 261 ? 26.520 23.493 79.004 1.00 10.05 261 GLY A N 1
ATOM 4021 C CA . GLY A 1 261 ? 26.865 22.112 79.279 1.00 13.30 261 GLY A CA 1
ATOM 4022 C C . GLY A 1 261 ? 25.641 21.336 79.695 1.00 12.52 261 GLY A C 1
ATOM 4023 O O . GLY A 1 261 ? 24.751 21.847 80.384 1.00 14.61 261 GLY A O 1
ATOM 4027 N N . VAL A 1 262 ? 25.537 20.132 79.176 1.00 9.19 262 VAL A N 1
ATOM 4028 C CA . VAL A 1 262 ? 24.489 19.203 79.605 1.00 9.26 262 VAL A CA 1
ATOM 4029 C C . VAL A 1 262 ? 25.158 18.109 80.440 1.00 10.53 262 VAL A C 1
ATOM 4030 O O . VAL A 1 262 ? 25.895 17.257 79.928 1.00 10.64 262 VAL A O 1
ATOM 4043 N N . LEU A 1 263 ? 24.973 18.162 81.743 1.00 14.22 263 LEU A N 1
ATOM 4044 C CA . LEU A 1 263 ? 25.440 17.090 82.607 1.00 9.46 263 LEU A CA 1
ATOM 4045 C C . LEU A 1 263 ? 24.816 15.798 82.138 1.00 10.08 263 LEU A C 1
ATOM 4046 O O . LEU A 1 263 ? 23.612 15.719 81.997 1.00 10.73 263 LEU A O 1
ATOM 4062 N N . SER A 1 264 ? 25.653 14.803 81.811 1.00 9.49 264 SER A N 1
ATOM 4063 C CA . SER A 1 264 ? 25.209 13.563 81.227 1.00 11.06 264 SER A CA 1
ATOM 4064 C C . SER A 1 264 ? 25.857 12.338 81.920 1.00 13.66 264 SER A C 1
ATOM 4065 O O . SER A 1 264 ? 26.923 12.435 82.507 1.00 14.44 264 SER A O 1
ATOM 4073 N N . ALA A 1 265 ? 25.149 11.214 81.859 1.00 11.35 265 ALA A N 1
ATOM 4074 C CA . ALA A 1 265 ? 25.528 9.975 82.505 1.00 9.73 265 ALA A CA 1
ATOM 4075 C C . ALA A 1 265 ? 25.775 8.892 81.441 1.00 14.60 265 ALA A C 1
ATOM 4076 O O . ALA A 1 265 ? 24.857 8.345 80.820 1.00 12.58 265 ALA A O 1
ATOM 4083 N N . GLY A 1 266 ? 27.040 8.583 81.219 1.00 12.51 266 GLY A N 1
ATOM 4084 C CA . GLY A 1 266 ? 27.416 7.574 80.256 1.00 11.23 266 GLY A CA 1
ATOM 4085 C C . GLY A 1 266 ? 27.646 6.254 80.945 1.00 13.06 266 GLY A C 1
ATOM 4086 O O . GLY A 1 266 ? 28.097 6.209 82.087 1.00 15.69 266 GLY A O 1
ATOM 4090 N N . ILE A 1 267 ? 27.294 5.171 80.254 1.00 13.23 267 ILE A N 1
ATOM 4091 C CA . ILE A 1 267 ? 27.510 3.818 80.752 1.00 12.70 267 ILE A CA 1
ATOM 4092 C C . ILE A 1 267 ? 28.744 3.193 80.094 1.00 13.72 267 ILE A C 1
ATOM 4093 O O . ILE A 1 267 ? 28.928 3.238 78.878 1.00 12.60 267 ILE A O 1
ATOM 4109 N N . ASN A 1 268 ? 29.604 2.662 80.943 1.00 13.33 268 ASN A N 1
ATOM 4110 C CA . ASN A 1 268 ? 30.858 2.042 80.514 1.00 13.21 268 ASN A CA 1
ATOM 4111 C C . ASN A 1 268 ? 30.550 0.855 79.622 1.00 13.74 268 ASN A C 1
ATOM 4112 O O . ASN A 1 268 ? 29.825 -0.056 80.020 1.00 16.93 268 ASN A O 1
ATOM 4123 N N . ALA A 1 269 ? 31.100 0.869 78.412 1.00 15.34 269 ALA A N 1
ATOM 4124 C CA . ALA A 1 269 ? 30.860 -0.193 77.431 1.00 20.74 269 ALA A CA 1
ATOM 4125 C C . ALA A 1 269 ? 31.377 -1.540 77.935 1.00 17.67 269 ALA A C 1
ATOM 4126 O O . ALA A 1 269 ? 30.894 -2.600 77.535 1.00 21.75 269 ALA A O 1
ATOM 4133 N N . ALA A 1 270 ? 32.331 -1.495 78.847 1.00 18.05 270 ALA A N 1
ATOM 4134 C CA . ALA A 1 270 ? 32.911 -2.702 79.398 1.00 21.03 270 ALA A CA 1
ATOM 4135 C C . ALA A 1 270 ? 32.220 -3.153 80.695 1.00 22.48 270 ALA A C 1
ATOM 4136 O O . ALA A 1 270 ? 32.560 -4.165 81.274 1.00 21.85 270 ALA A O 1
ATOM 4143 N N . SER A 1 271 ? 31.221 -2.410 81.147 1.00 19.61 271 SER A N 1
ATOM 4144 C CA . SER A 1 271 ? 30.520 -2.790 82.354 1.00 20.68 271 SER A CA 1
ATOM 4145 C C . SER A 1 271 ? 29.704 -4.068 82.158 1.00 17.43 271 SER A C 1
ATOM 4146 O O . SER A 1 271 ? 29.004 -4.211 81.166 1.00 19.31 271 SER A O 1
ATOM 4154 N N . PRO A 1 272 ? 29.796 -4.985 83.114 1.00 18.35 272 PRO A N 1
ATOM 4155 C CA . PRO A 1 272 ? 28.958 -6.186 83.077 1.00 20.55 272 PRO A CA 1
ATOM 4156 C C . PRO A 1 272 ? 27.542 -5.901 83.579 1.00 20.25 272 PRO A C 1
ATOM 4157 O O . PRO A 1 272 ? 26.695 -6.808 83.630 1.00 20.46 272 PRO A O 1
ATOM 4168 N N . ASN A 1 273 ? 27.308 -4.643 83.945 1.00 21.18 273 ASN A N 1
ATOM 4169 C CA . ASN A 1 273 ? 26.096 -4.207 84.614 1.00 20.23 273 ASN A CA 1
ATOM 4170 C C . ASN A 1 273 ? 25.327 -3.166 83.832 1.00 19.28 273 ASN A C 1
ATOM 4171 O O . ASN A 1 273 ? 24.693 -2.304 84.424 1.00 16.53 273 ASN A O 1
ATOM 4182 N N . LYS A 1 274 ? 25.362 -3.229 82.508 1.00 17.14 274 LYS A N 1
ATOM 4183 C CA . LYS A 1 274 ? 24.737 -2.182 81.704 1.00 18.28 274 LYS A CA 1
ATOM 4184 C C . LYS A 1 274 ? 23.230 -2.080 81.925 1.00 19.79 274 LYS A C 1
ATOM 4185 O O . LYS A 1 274 ? 22.661 -0.994 81.962 1.00 20.66 274 LYS A O 1
ATOM 4204 N N . GLU A 1 275 ? 22.579 -3.228 82.052 1.00 18.18 275 GLU A N 1
ATOM 4205 C CA . GLU A 1 275 ? 21.147 -3.264 82.248 1.00 18.16 275 GLU A CA 1
ATOM 4206 C C . GLU A 1 275 ? 20.751 -2.663 83.592 1.00 17.67 275 GLU A C 1
ATOM 4207 O O . GLU A 1 275 ? 19.790 -1.877 83.659 1.00 16.66 275 GLU A O 1
ATOM 4219 N N . LEU A 1 276 ? 21.491 -3.010 84.644 1.00 19.12 276 LEU A N 1
ATOM 4220 C CA . LEU A 1 276 ? 21.250 -2.424 85.961 1.00 18.76 276 LEU A CA 1
ATOM 4221 C C . LEU A 1 276 ? 21.492 -0.918 85.933 1.00 13.42 276 LEU A C 1
ATOM 4222 O O . LEU A 1 276 ? 20.774 -0.153 86.580 1.00 16.31 276 LEU A O 1
ATOM 4238 N N . ALA A 1 277 ? 22.524 -0.483 85.204 1.00 14.85 277 ALA A N 1
ATOM 4239 C CA . ALA A 1 277 ? 22.833 0.937 85.130 1.00 14.59 277 ALA A CA 1
ATOM 4240 C C . ALA A 1 277 ? 21.668 1.723 84.474 1.00 14.00 277 ALA A C 1
ATOM 4241 O O . ALA A 1 277 ? 21.227 2.799 84.952 1.00 12.47 277 ALA A O 1
ATOM 4248 N N . LYS A 1 278 ? 21.111 1.157 83.411 1.00 13.86 278 LYS A N 1
ATOM 4249 C CA . LYS A 1 278 ? 19.977 1.762 82.778 1.00 15.09 278 LYS A CA 1
ATOM 4250 C C . LYS A 1 278 ? 18.772 1.806 83.719 1.00 14.01 278 LYS A C 1
ATOM 4251 O O . LYS A 1 278 ? 18.094 2.829 83.782 1.00 15.28 278 LYS A O 1
ATOM 4270 N N . GLU A 1 279 ? 18.530 0.721 84.456 1.00 16.14 279 GLU A N 1
ATOM 4271 C CA . GLU A 1 279 ? 17.424 0.678 85.417 1.00 17.16 279 GLU A CA 1
ATOM 4272 C C . GLU A 1 279 ? 17.606 1.801 86.443 1.00 19.02 279 GLU A C 1
ATOM 4273 O O . GLU A 1 279 ? 16.677 2.547 86.726 1.00 14.77 279 GLU A O 1
ATOM 4285 N N . PHE A 1 280 ? 18.806 1.916 86.996 1.00 16.00 280 PHE A N 1
ATOM 4286 C CA . PHE A 1 280 ? 19.103 2.975 87.957 1.00 15.82 280 PHE A CA 1
ATOM 4287 C C . PHE A 1 280 ? 18.820 4.343 87.361 1.00 12.60 280 PHE A C 1
ATOM 4288 O O . PHE A 1 280 ? 18.151 5.184 87.977 1.00 14.58 280 PHE A O 1
ATOM 4305 N N . LEU A 1 281 ? 19.348 4.606 86.173 1.00 11.16 281 LEU A N 1
ATOM 4306 C CA . LEU A 1 281 ? 19.252 5.940 85.596 1.00 15.62 281 LEU A CA 1
ATOM 4307 C C . LEU A 1 281 ? 17.812 6.302 85.197 1.00 17.07 281 LEU A C 1
ATOM 4308 O O . LEU A 1 281 ? 17.366 7.412 85.449 1.00 16.79 281 LEU A O 1
ATOM 4324 N N . GLU A 1 282 ? 17.093 5.366 84.586 1.00 16.24 282 GLU A N 1
ATOM 4325 C CA . GLU A 1 282 ? 15.734 5.648 84.101 1.00 15.24 282 GLU A CA 1
ATOM 4326 C C . GLU A 1 282 ? 14.689 5.628 85.192 1.00 14.91 282 GLU A C 1
ATOM 4327 O O . GLU A 1 282 ? 13.761 6.432 85.177 1.00 20.28 282 GLU A O 1
ATOM 4339 N N . ASN A 1 283 ? 14.811 4.686 86.117 1.00 18.97 283 ASN A N 1
ATOM 4340 C CA . ASN A 1 283 ? 13.751 4.456 87.092 1.00 19.50 283 ASN A CA 1
ATOM 4341 C C . ASN A 1 283 ? 14.005 5.069 88.445 1.00 19.17 283 ASN A C 1
ATOM 4342 O O . ASN A 1 283 ? 13.114 5.068 89.273 1.00 18.87 283 ASN A O 1
ATOM 4353 N N . TYR A 1 284 ? 15.226 5.549 88.682 1.00 18.18 284 TYR A N 1
ATOM 4354 C CA . TYR A 1 284 ? 15.575 6.088 89.993 1.00 19.70 284 TYR A CA 1
ATOM 4355 C C . TYR A 1 284 ? 16.089 7.500 89.883 1.00 17.47 284 TYR A C 1
ATOM 4356 O O . TYR A 1 284 ? 15.535 8.407 90.491 1.00 13.69 284 TYR A O 1
ATOM 4374 N N . LEU A 1 285 ? 17.145 7.711 89.112 1.00 15.00 285 LEU A N 1
ATOM 4375 C CA . LEU A 1 285 ? 17.672 9.075 89.017 1.00 10.71 285 LEU A CA 1
ATOM 4376 C C . LEU A 1 285 ? 16.773 10.027 88.230 1.00 14.11 285 LEU A C 1
ATOM 4377 O O . LEU A 1 285 ? 16.424 11.099 88.711 1.00 12.22 285 LEU A O 1
ATOM 4393 N N . LEU A 1 286 ? 16.392 9.652 87.014 1.00 10.49 286 LEU A N 1
ATOM 4394 C CA . LEU A 1 286 ? 15.632 10.561 86.171 1.00 11.23 286 LEU A CA 1
ATOM 4395 C C . LEU A 1 286 ? 14.143 10.489 86.468 1.00 14.24 286 LEU A C 1
ATOM 4396 O O . LEU A 1 286 ? 13.316 10.238 85.582 1.00 14.17 286 LEU A O 1
ATOM 4412 N N . THR A 1 287 ? 13.835 10.706 87.746 1.00 12.88 287 THR A N 1
ATOM 4413 C CA . THR A 1 287 ? 12.467 10.801 88.246 1.00 15.61 287 THR A CA 1
ATOM 4414 C C . THR A 1 287 ? 12.359 12.122 89.013 1.00 13.71 287 THR A C 1
ATOM 4415 O O . THR A 1 287 ? 13.373 12.731 89.374 1.00 14.86 287 THR A O 1
ATOM 4426 N N . ASP A 1 288 ? 11.146 12.591 89.279 1.00 11.64 288 ASP A N 1
ATOM 4427 C CA . ASP A 1 288 ? 11.033 13.803 90.068 1.00 17.85 288 ASP A CA 1
ATOM 4428 C C . ASP A 1 288 ? 11.729 13.643 91.426 1.00 16.22 288 ASP A C 1
ATOM 4429 O O . ASP A 1 288 ? 12.388 14.561 91.919 1.00 16.77 288 ASP A O 1
ATOM 4438 N N . GLU A 1 289 ? 11.556 12.490 92.041 1.00 16.86 289 GLU A N 1
ATOM 4439 C CA . GLU A 1 289 ? 12.071 12.268 93.382 1.00 20.44 289 GLU A CA 1
ATOM 4440 C C . GLU A 1 289 ? 13.581 12.154 93.370 1.00 19.50 289 GLU A C 1
ATOM 4441 O O . GLU A 1 289 ? 14.268 12.666 94.275 1.00 19.13 289 GLU A O 1
ATOM 4453 N N . GLY A 1 290 ? 14.100 11.498 92.338 1.00 19.60 290 GLY A N 1
ATOM 4454 C CA . GLY A 1 290 ? 15.536 11.329 92.167 1.00 15.29 290 GLY A CA 1
ATOM 4455 C C . GLY A 1 290 ? 16.270 12.633 91.930 1.00 16.19 290 GLY A C 1
ATOM 4456 O O . GLY A 1 290 ? 17.280 12.902 92.575 1.00 14.43 290 GLY A O 1
ATOM 4460 N N . LEU A 1 291 ? 15.786 13.435 90.984 1.00 11.76 291 LEU A N 1
ATOM 4461 C CA . LEU A 1 291 ? 16.416 14.714 90.680 1.00 13.77 291 LEU A CA 1
ATOM 4462 C C . LEU A 1 291 ? 16.269 15.670 91.853 1.00 15.90 291 LEU A C 1
ATOM 4463 O O . LEU A 1 291 ? 17.123 16.513 92.089 1.00 16.17 291 LEU A O 1
ATOM 4479 N N . GLU A 1 292 ? 15.183 15.552 92.600 1.00 13.31 292 GLU A N 1
ATOM 4480 C CA . GLU A 1 292 ? 15.008 16.418 93.776 1.00 14.81 292 GLU A CA 1
ATOM 4481 C C . GLU A 1 292 ? 16.083 16.137 94.826 1.00 15.71 292 GLU A C 1
ATOM 4482 O O . GLU A 1 292 ? 16.654 17.077 95.411 1.00 16.86 292 GLU A O 1
ATOM 4494 N N . ALA A 1 293 ? 16.384 14.861 95.035 1.00 14.41 293 ALA A N 1
ATOM 4495 C CA . ALA A 1 293 ? 17.440 14.470 95.970 1.00 13.99 293 ALA A CA 1
ATOM 4496 C C . ALA A 1 293 ? 18.795 15.066 95.577 1.00 11.70 293 ALA A C 1
ATOM 4497 O O . ALA A 1 293 ? 19.516 15.607 96.412 1.00 13.96 293 ALA A O 1
ATOM 4504 N N . VAL A 1 294 ? 19.126 14.978 94.304 1.00 11.41 294 VAL A N 1
ATOM 4505 C CA . VAL A 1 294 ? 20.411 15.500 93.843 1.00 10.63 294 VAL A CA 1
ATOM 4506 C C . VAL A 1 294 ? 20.405 17.026 93.911 1.00 18.04 294 VAL A C 1
ATOM 4507 O O . VAL A 1 294 ? 21.361 17.621 94.383 1.00 14.32 294 VAL A O 1
ATOM 4520 N N . ASN A 1 295 ? 19.313 17.641 93.455 1.00 14.41 295 ASN A N 1
ATOM 4521 C CA . ASN A 1 295 ? 19.188 19.089 93.370 1.00 11.75 295 ASN A CA 1
ATOM 4522 C C . ASN A 1 295 ? 19.255 19.762 94.732 1.00 12.72 295 ASN A C 1
ATOM 4523 O O . ASN A 1 295 ? 19.808 20.852 94.888 1.00 14.65 295 ASN A O 1
ATOM 4534 N N . LYS A 1 296 ? 18.711 19.097 95.729 1.00 15.31 296 LYS A N 1
ATOM 4535 C CA . LYS A 1 296 ? 18.707 19.646 97.067 1.00 17.87 296 LYS A CA 1
ATOM 4536 C C . LYS A 1 296 ? 20.100 19.601 97.685 1.00 17.77 296 LYS A C 1
ATOM 4537 O O . LYS A 1 296 ? 20.419 20.385 98.598 1.00 19.49 296 LYS A O 1
ATOM 4556 N N . ASP A 1 297 ? 20.944 18.725 97.165 1.00 15.19 297 ASP A N 1
ATOM 4557 C CA . ASP A 1 297 ? 22.333 18.655 97.574 1.00 14.01 297 ASP A CA 1
ATOM 4558 C C . ASP A 1 297 ? 23.120 19.767 96.873 1.00 17.67 297 ASP A C 1
ATOM 4559 O O . ASP A 1 297 ? 23.648 20.644 97.544 1.00 17.19 297 ASP A O 1
ATOM 4568 N N . LYS A 1 298 ? 23.161 19.748 95.528 1.00 10.60 298 LYS A N 1
ATOM 4569 C CA . LYS A 1 298 ? 23.812 20.788 94.763 1.00 10.46 298 LYS A CA 1
ATOM 4570 C C . LYS A 1 298 ? 22.945 20.988 93.566 1.00 15.89 298 LYS A C 1
ATOM 4571 O O . LYS A 1 298 ? 22.714 20.040 92.819 1.00 12.74 298 LYS A O 1
ATOM 4590 N N . PRO A 1 299 ? 22.437 22.202 93.382 1.00 12.67 299 PRO A N 1
ATOM 4591 C CA . PRO A 1 299 ? 21.483 22.398 92.272 1.00 10.25 299 PRO A CA 1
ATOM 4592 C C . PRO A 1 299 ? 22.043 22.010 90.920 1.00 10.09 299 PRO A C 1
ATOM 4593 O O . PRO A 1 299 ? 23.199 22.277 90.610 1.00 10.93 299 PRO A O 1
ATOM 4604 N N . LEU A 1 300 ? 21.176 21.410 90.111 1.00 13.78 300 LEU A N 1
ATOM 4605 C CA . LEU A 1 300 ? 21.551 20.893 88.795 1.00 11.51 300 LEU A CA 1
ATOM 4606 C C . LEU A 1 300 ? 21.428 21.893 87.649 1.00 13.51 300 LEU A C 1
ATOM 4607 O O . LEU A 1 300 ? 22.033 21.701 86.587 1.00 13.36 300 LEU A O 1
ATOM 4623 N N . GLY A 1 301 ? 20.631 22.934 87.833 1.00 11.32 301 GLY A N 1
ATOM 4624 C CA . GLY A 1 301 ? 20.277 23.799 86.715 1.00 13.21 301 GLY A CA 1
ATOM 4625 C C . GLY A 1 301 ? 18.885 23.494 86.189 1.00 14.54 301 GLY A C 1
ATOM 4626 O O . GLY A 1 301 ? 17.979 23.253 86.968 1.00 14.36 301 GLY A O 1
ATOM 4630 N N . ALA A 1 302 ? 18.719 23.468 84.861 1.00 9.70 302 ALA A N 1
ATOM 4631 C CA . ALA A 1 302 ? 17.450 23.125 84.246 1.00 9.74 302 ALA A CA 1
ATOM 4632 C C . ALA A 1 302 ? 17.454 21.650 83.916 1.00 14.98 302 ALA A C 1
ATOM 4633 O O . ALA A 1 302 ? 18.167 21.209 83.014 1.00 11.13 302 ALA A O 1
ATOM 4640 N N . VAL A 1 303 ? 16.704 20.857 84.669 1.00 10.50 303 VAL A N 1
ATOM 4641 C CA . VAL A 1 303 ? 16.860 19.423 84.522 1.00 9.90 303 VAL A CA 1
ATOM 4642 C C . VAL A 1 303 ? 16.248 18.942 83.203 1.00 12.93 303 VAL A C 1
ATOM 4643 O O . VAL A 1 303 ? 15.384 19.599 82.630 1.00 15.85 303 VAL A O 1
ATOM 4656 N N . ALA A 1 304 ? 16.764 17.830 82.703 1.00 12.54 304 ALA A N 1
ATOM 4657 C CA . ALA A 1 304 ? 16.335 17.285 81.421 1.00 10.57 304 ALA A CA 1
ATOM 4658 C C . ALA A 1 304 ? 14.917 16.684 81.483 1.00 13.59 304 ALA A C 1
ATOM 4659 O O . ALA A 1 304 ? 14.241 16.529 80.443 1.00 13.81 304 ALA A O 1
ATOM 4666 N N . LEU A 1 305 ? 14.492 16.329 82.689 1.00 13.14 305 LEU A N 1
ATOM 4667 C CA . LEU A 1 305 ? 13.220 15.660 82.888 1.00 12.59 305 LEU A CA 1
ATOM 4668 C C . LEU A 1 305 ? 12.135 16.741 82.852 1.00 16.32 305 LEU A C 1
ATOM 4669 O O . LEU A 1 305 ? 12.109 17.625 83.696 1.00 13.18 305 LEU A O 1
ATOM 4685 N N . LYS A 1 306 ? 11.264 16.676 81.851 1.00 11.99 306 LYS A N 1
ATOM 4686 C CA . LYS A 1 306 ? 10.301 17.733 81.609 1.00 14.54 306 LYS A CA 1
ATOM 4687 C C . LYS A 1 306 ? 9.449 18.035 82.837 1.00 13.24 306 LYS A C 1
ATOM 4688 O O . LYS A 1 306 ? 9.214 19.197 83.164 1.00 17.57 306 LYS A O 1
ATOM 4707 N N . SER A 1 307 ? 8.959 16.989 83.488 1.00 14.99 307 SER A N 1
ATOM 4708 C CA . SER A 1 307 ? 8.033 17.155 84.590 1.00 18.18 307 SER A CA 1
ATOM 4709 C C . SER A 1 307 ? 8.635 17.961 85.749 1.00 17.86 307 SER A C 1
ATOM 4710 O O . SER A 1 307 ? 7.971 18.866 86.321 1.00 17.53 307 SER A O 1
ATOM 4718 N N . TYR A 1 308 ? 9.880 17.656 86.091 1.00 17.55 308 TYR A N 1
ATOM 4719 C CA . TYR A 1 308 ? 10.549 18.347 87.200 1.00 17.86 308 TYR A CA 1
ATOM 4720 C C . TYR A 1 308 ? 11.094 19.707 86.767 1.00 19.10 308 TYR A C 1
ATOM 4721 O O . TYR A 1 308 ? 11.163 20.636 87.572 1.00 20.71 308 TYR A O 1
ATOM 4739 N N . GLU A 1 309 ? 11.479 19.841 85.500 1.00 15.05 309 GLU A N 1
ATOM 4740 C CA . GLU A 1 309 ? 11.990 21.112 85.021 1.00 14.13 309 GLU A CA 1
ATOM 4741 C C . GLU A 1 309 ? 10.852 22.112 85.165 1.00 16.33 309 GLU A C 1
ATOM 4742 O O . GLU A 1 309 ? 11.069 23.240 85.568 1.00 16.26 309 GLU A O 1
ATOM 4754 N N . GLU A 1 310 ? 9.639 21.669 84.843 1.00 15.88 310 GLU A N 1
ATOM 4755 C CA . GLU A 1 310 ? 8.483 22.545 84.925 1.00 22.91 310 GLU A CA 1
ATOM 4756 C C . GLU A 1 310 ? 8.260 23.009 86.352 1.00 23.74 310 GLU A C 1
ATOM 4757 O O . GLU A 1 310 ? 7.923 24.164 86.571 1.00 26.63 310 GLU A O 1
ATOM 4769 N N . GLU A 1 311 ? 8.451 22.109 87.315 1.00 21.40 311 GLU A N 1
ATOM 4770 C CA . GLU A 1 311 ? 8.217 22.432 88.717 1.00 24.60 311 GLU A CA 1
ATOM 4771 C C . GLU A 1 311 ? 9.204 23.454 89.260 1.00 26.08 311 GLU A C 1
ATOM 4772 O O . GLU A 1 311 ? 8.838 24.309 90.070 1.00 29.09 311 GLU A O 1
ATOM 4784 N N . LEU A 1 312 ? 10.456 23.390 88.811 1.00 18.95 312 LEU A N 1
ATOM 4785 C CA . LEU A 1 312 ? 11.459 24.319 89.294 1.00 19.99 312 LEU A CA 1
ATOM 4786 C C . LEU A 1 312 ? 11.576 25.616 88.482 1.00 17.26 312 LEU A C 1
ATOM 4787 O O . LEU A 1 312 ? 12.330 26.501 88.867 1.00 22.95 312 LEU A O 1
ATOM 4803 N N . ALA A 1 313 ? 10.883 25.735 87.353 1.00 25.27 313 ALA A N 1
ATOM 4804 C CA . ALA A 1 313 ? 11.218 26.780 86.372 1.00 30.24 313 ALA A CA 1
ATOM 4805 C C . ALA A 1 313 ? 10.983 28.193 86.899 1.00 26.74 313 ALA A C 1
ATOM 4806 O O . ALA A 1 313 ? 11.555 29.167 86.395 1.00 28.94 313 ALA A O 1
ATOM 4813 N N . LYS A 1 314 ? 10.159 28.268 87.929 1.00 23.96 314 LYS A N 1
ATOM 4814 C CA . LYS A 1 314 ? 9.833 29.514 88.608 1.00 28.57 314 LYS A CA 1
ATOM 4815 C C . LYS A 1 314 ? 10.988 30.054 89.451 1.00 27.77 314 LYS A C 1
ATOM 4816 O O . LYS A 1 314 ? 10.942 31.198 89.891 1.00 24.47 314 LYS A O 1
ATOM 4835 N N . ASP A 1 315 ? 12.026 29.246 89.663 1.00 20.19 315 ASP A N 1
ATOM 4836 C CA . ASP A 1 315 ? 13.188 29.678 90.453 1.00 17.37 315 ASP A CA 1
ATOM 4837 C C . ASP A 1 315 ? 13.910 30.751 89.648 1.00 19.06 315 ASP A C 1
ATOM 4838 O O . ASP A 1 315 ? 14.364 30.478 88.544 1.00 16.96 315 ASP A O 1
ATOM 4847 N N . PRO A 1 316 ? 14.004 31.984 90.169 1.00 13.38 316 PRO A N 1
ATOM 4848 C CA . PRO A 1 316 ? 14.669 33.032 89.413 1.00 17.03 316 PRO A CA 1
ATOM 4849 C C . PRO A 1 316 ? 16.149 32.704 89.118 1.00 13.35 316 PRO A C 1
ATOM 4850 O O . PRO A 1 316 ? 16.667 33.256 88.165 1.00 16.10 316 PRO A O 1
ATOM 4861 N N . ARG A 1 317 ? 16.806 31.891 89.944 1.00 15.71 317 ARG A N 1
ATOM 4862 C CA . ARG A 1 317 ? 18.201 31.527 89.691 1.00 13.00 317 ARG A CA 1
ATOM 4863 C C . ARG A 1 317 ? 18.296 30.703 88.430 1.00 11.88 317 ARG A C 1
ATOM 4864 O O . ARG A 1 317 ? 19.279 30.803 87.670 1.00 14.03 317 ARG A O 1
ATOM 4885 N N . ILE A 1 318 ? 17.284 29.860 88.229 1.00 12.04 318 ILE A N 1
ATOM 4886 C CA . ILE A 1 318 ? 17.246 28.995 87.064 1.00 11.23 318 ILE A CA 1
ATOM 4887 C C . ILE A 1 318 ? 16.887 29.806 85.851 1.00 13.11 318 ILE A C 1
ATOM 4888 O O . ILE A 1 318 ? 17.475 29.650 84.786 1.00 13.62 318 ILE A O 1
ATOM 4904 N N . ALA A 1 319 ? 15.946 30.728 85.994 1.00 16.36 319 ALA A N 1
ATOM 4905 C CA . ALA A 1 319 ? 15.662 31.654 84.908 1.00 14.27 319 ALA A CA 1
ATOM 4906 C C . ALA A 1 319 ? 16.911 32.410 84.434 1.00 12.32 319 ALA A C 1
ATOM 4907 O O . ALA A 1 319 ? 17.166 32.540 83.242 1.00 12.57 319 ALA A O 1
ATOM 4914 N N . ALA A 1 320 ? 17.721 32.901 85.363 1.00 14.34 320 ALA A N 1
ATOM 4915 C CA . ALA A 1 320 ? 18.925 33.651 85.004 1.00 10.48 320 ALA A CA 1
ATOM 4916 C C . ALA A 1 320 ? 19.915 32.710 84.331 1.00 12.27 320 ALA A C 1
ATOM 4917 O O . ALA A 1 320 ? 20.598 33.111 83.405 1.00 14.49 320 ALA A O 1
ATOM 4924 N N . THR A 1 321 ? 19.981 31.462 84.814 1.00 9.66 321 THR A N 1
ATOM 4925 C CA . THR A 1 321 ? 20.887 30.457 84.243 1.00 12.07 321 THR A CA 1
ATOM 4926 C C . THR A 1 321 ? 20.543 30.314 82.761 1.00 14.33 321 THR A C 1
ATOM 4927 O O . THR A 1 321 ? 21.419 30.359 81.889 1.00 14.12 321 THR A O 1
ATOM 4938 N N . MET A 1 322 ? 19.253 30.181 82.482 1.00 11.33 322 MET A N 1
ATOM 4939 C CA . MET A 1 322 ? 18.799 29.964 81.100 1.00 13.26 322 MET A CA 1
ATOM 4940 C C . MET A 1 322 ? 18.891 31.194 80.222 1.00 14.17 322 MET A C 1
ATOM 4941 O O . MET A 1 322 ? 19.076 31.059 79.011 1.00 14.58 322 MET A O 1
ATOM 4955 N N . GLU A 1 323 ? 18.757 32.386 80.791 1.00 13.07 323 GLU A N 1
ATOM 4956 C CA . GLU A 1 323 ? 19.011 33.609 80.031 1.00 16.21 323 GLU A CA 1
ATOM 4957 C C . GLU A 1 323 ? 20.475 33.651 79.611 1.00 13.53 323 GLU A C 1
ATOM 4958 O O . GLU A 1 323 ? 20.784 33.980 78.461 1.00 13.41 323 GLU A O 1
ATOM 4970 N N . ASN A 1 324 ? 21.383 33.308 80.529 1.00 14.75 324 ASN A N 1
ATOM 4971 C CA . ASN A 1 324 ? 22.803 33.286 80.165 1.00 13.89 324 ASN A CA 1
ATOM 4972 C C . ASN A 1 324 ? 23.085 32.210 79.138 1.00 11.83 324 ASN A C 1
ATOM 4973 O O . ASN A 1 324 ? 23.889 32.413 78.214 1.00 13.91 324 ASN A O 1
ATOM 4984 N N . ALA A 1 325 ? 22.418 31.074 79.270 1.00 9.75 325 ALA A N 1
ATOM 4985 C CA . ALA A 1 325 ? 22.629 29.952 78.362 1.00 10.16 325 ALA A CA 1
ATOM 4986 C C . ALA A 1 325 ? 22.183 30.312 76.952 1.00 13.24 325 ALA A C 1
ATOM 4987 O O . ALA A 1 325 ? 22.799 29.887 75.961 1.00 13.20 325 ALA A O 1
ATOM 4994 N N . GLN A 1 326 ? 21.109 31.087 76.847 1.00 11.64 326 GLN A N 1
ATOM 4995 C CA . GLN A 1 326 ? 20.546 31.447 75.539 1.00 12.17 326 GLN A CA 1
ATOM 4996 C C . GLN A 1 326 ? 21.442 32.404 74.787 1.00 18.43 326 GLN A C 1
ATOM 4997 O O . GLN A 1 326 ? 21.434 32.419 73.564 1.00 13.92 326 GLN A O 1
ATOM 5011 N N . LYS A 1 327 ? 22.237 33.167 75.533 1.00 13.68 327 LYS A N 1
ATOM 5012 C CA . LYS A 1 327 ? 23.170 34.158 74.987 1.00 10.69 327 LYS A CA 1
ATOM 5013 C C . LYS A 1 327 ? 24.478 33.493 74.606 1.00 11.06 327 LYS A C 1
ATOM 5014 O O . LYS A 1 327 ? 25.242 34.038 73.814 1.00 17.93 327 LYS A O 1
ATOM 5033 N N . GLY A 1 328 ? 24.699 32.297 75.139 1.00 11.88 328 GLY A N 1
ATOM 5034 C CA . GLY A 1 328 ? 25.948 31.575 74.949 1.00 12.68 328 GLY A CA 1
ATOM 5035 C C . GLY A 1 328 ? 25.821 30.556 73.848 1.00 15.86 328 GLY A C 1
ATOM 5036 O O . GLY A 1 328 ? 24.933 30.651 73.019 1.00 20.46 328 GLY A O 1
ATOM 5040 N N . GLU A 1 329 ? 26.722 29.585 73.854 1.00 14.24 329 GLU A N 1
ATOM 5041 C CA . GLU A 1 329 ? 26.759 28.526 72.838 1.00 16.56 329 GLU A CA 1
ATOM 5042 C C . GLU A 1 329 ? 26.813 27.167 73.499 1.00 18.14 329 GLU A C 1
ATOM 5043 O O . GLU A 1 329 ? 27.474 26.969 74.525 1.00 15.55 329 GLU A O 1
ATOM 5055 N N . ILE A 1 330 ? 26.165 26.210 72.878 1.00 17.79 330 ILE A N 1
ATOM 5056 C CA . ILE A 1 330 ? 26.248 24.830 73.326 1.00 16.75 330 ILE A CA 1
ATOM 5057 C C . ILE A 1 330 ? 27.654 24.332 73.056 1.00 15.37 330 ILE A C 1
ATOM 5058 O O . ILE A 1 330 ? 28.242 24.615 71.982 1.00 14.99 330 ILE A O 1
ATOM 5073 N N . MET A 1 331 ? 28.247 23.646 74.031 1.00 12.53 331 MET A N 1
ATOM 5074 C CA . MET A 1 331 ? 29.553 23.037 73.789 1.00 8.90 331 MET A CA 1
ATOM 5075 C C . MET A 1 331 ? 29.450 22.010 72.674 1.00 9.78 331 MET A C 1
A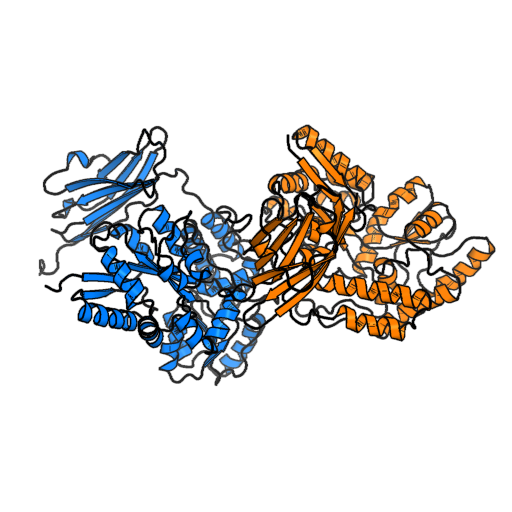TOM 5076 O O . MET A 1 331 ? 28.534 21.183 72.639 1.00 11.47 331 MET A O 1
ATOM 5090 N N . PRO A 1 332 ? 30.418 22.041 71.759 1.00 9.57 332 PRO A N 1
ATOM 5091 C CA . PRO A 1 332 ? 30.528 20.895 70.856 1.00 16.01 332 PRO A CA 1
ATOM 5092 C C . PRO A 1 332 ? 30.843 19.621 71.633 1.00 14.77 332 PRO A C 1
ATOM 5093 O O . PRO A 1 332 ? 31.445 19.739 72.689 1.00 16.47 332 PRO A O 1
ATOM 5104 N N . ASN A 1 333 ? 30.499 18.442 71.123 1.00 15.23 333 ASN A N 1
ATOM 5105 C CA . ASN A 1 333 ? 30.912 17.209 71.776 1.00 13.96 333 ASN A CA 1
ATOM 5106 C C . ASN A 1 333 ? 31.948 16.446 70.981 1.00 15.92 333 ASN A C 1
ATOM 5107 O O . ASN A 1 333 ? 32.326 15.344 71.354 1.00 16.91 333 ASN A O 1
ATOM 5118 N N . ILE A 1 334 ? 32.456 17.065 69.922 1.00 13.14 334 ILE A N 1
ATOM 5119 C CA . ILE A 1 334 ? 33.484 16.423 69.088 1.00 14.91 334 ILE A CA 1
ATOM 5120 C C . ILE A 1 334 ? 34.757 16.073 69.862 1.00 11.96 334 ILE A C 1
ATOM 5121 O O . ILE A 1 334 ? 35.126 16.712 70.861 1.00 13.26 334 ILE A O 1
ATOM 5137 N N . PRO A 1 335 ? 35.451 15.019 69.426 1.00 13.90 335 PRO A N 1
ATOM 5138 C CA . PRO A 1 335 ? 36.669 14.575 70.094 1.00 12.57 335 PRO A CA 1
ATOM 5139 C C . PRO A 1 335 ? 37.700 15.715 70.220 1.00 14.87 335 PRO A C 1
ATOM 5140 O O . PRO A 1 335 ? 38.446 15.776 71.205 1.00 16.56 335 PRO A O 1
ATOM 5151 N N . GLN A 1 336 ? 37.740 16.602 69.228 1.00 13.08 336 GLN A N 1
ATOM 5152 C CA . GLN A 1 336 ? 38.707 17.710 69.241 1.00 13.04 336 GLN A CA 1
ATOM 5153 C C . GLN A 1 336 ? 38.532 18.684 70.418 1.00 9.18 336 GLN A C 1
ATOM 5154 O O . GLN A 1 336 ? 39.362 19.556 70.644 1.00 10.52 336 GLN A O 1
ATOM 5168 N N . MET A 1 337 ? 37.422 18.601 71.128 1.00 13.01 337 MET A N 1
ATOM 5169 C CA . MET A 1 337 ? 37.210 19.539 72.233 1.00 14.62 337 MET A CA 1
ATOM 5170 C C . MET A 1 337 ? 38.252 19.426 73.326 1.00 15.00 337 MET A C 1
ATOM 5171 O O . MET A 1 337 ? 38.575 20.432 73.956 1.00 12.05 337 MET A O 1
ATOM 5184 N N . SER A 1 338 ? 38.810 18.237 73.528 1.00 21.18 338 SER A N 1
ATOM 5185 C CA . SER A 1 338 ? 39.875 18.070 74.509 1.00 21.88 338 SER A CA 1
ATOM 5186 C C . SER A 1 338 ? 41.077 18.958 74.148 1.00 17.02 338 SER A C 1
ATOM 5187 O O . SER A 1 338 ? 41.593 19.679 75.005 1.00 15.81 338 SER A O 1
ATOM 5195 N N . ALA A 1 339 ? 41.489 18.905 72.884 1.00 18.29 339 ALA A N 1
ATOM 5196 C CA . ALA A 1 339 ? 42.619 19.696 72.376 1.00 17.81 339 ALA A CA 1
ATOM 5197 C C . ALA A 1 339 ? 42.344 21.185 72.559 1.00 16.43 339 ALA A C 1
ATOM 5198 O O . ALA A 1 339 ? 43.227 21.962 72.964 1.00 11.31 339 ALA A O 1
ATOM 5205 N N . PHE A 1 340 ? 41.117 21.585 72.220 1.00 14.26 340 PHE A N 1
ATOM 5206 C CA . PHE A 1 340 ? 40.669 22.967 72.399 1.00 9.24 340 PHE A CA 1
ATOM 5207 C C . PHE A 1 340 ? 40.788 23.397 73.850 1.00 9.18 340 PHE A C 1
ATOM 5208 O O . PHE A 1 340 ? 41.395 24.429 74.146 1.00 12.56 340 PHE A O 1
ATOM 5225 N N . TRP A 1 341 ? 40.218 22.615 74.762 1.00 12.07 341 TRP A N 1
ATOM 5226 C CA . TRP A 1 341 ? 40.249 23.007 76.167 1.00 12.80 341 TRP A CA 1
ATOM 5227 C C . TRP A 1 341 ? 41.677 23.098 76.725 1.00 13.14 341 TRP A C 1
ATOM 5228 O O . TRP A 1 341 ? 42.010 24.037 77.454 1.00 11.43 341 TRP A O 1
ATOM 5249 N N . TYR A 1 342 ? 42.535 22.135 76.397 1.00 10.63 342 TYR A N 1
ATOM 5250 C CA . TYR A 1 342 ? 43.872 22.162 76.927 1.00 10.41 342 TYR A CA 1
ATOM 5251 C C . TYR A 1 342 ? 44.635 23.361 76.388 1.00 10.07 342 TYR A C 1
ATOM 5252 O O . TYR A 1 342 ? 45.388 24.000 77.096 1.00 11.81 342 TYR A O 1
ATOM 5270 N N . ALA A 1 343 ? 44.419 23.660 75.119 1.00 11.11 343 ALA A N 1
ATOM 5271 C CA . ALA A 1 343 ? 45.100 24.776 74.482 1.00 9.51 343 ALA A CA 1
ATOM 5272 C C . ALA A 1 343 ? 44.677 26.107 75.111 1.00 9.41 343 ALA A C 1
ATOM 5273 O O . ALA A 1 343 ? 45.536 26.970 75.378 1.00 10.40 343 ALA A O 1
ATOM 5280 N N . VAL A 1 344 ? 43.371 26.280 75.334 1.00 9.32 344 VAL A N 1
ATOM 5281 C CA . VAL A 1 344 ? 42.856 27.522 75.877 1.00 9.29 344 VAL A CA 1
ATOM 5282 C C . VAL A 1 344 ? 43.219 27.660 77.360 1.00 12.07 344 VAL A C 1
ATOM 5283 O O . VAL A 1 344 ? 43.514 28.763 77.843 1.00 11.57 344 VAL A O 1
ATOM 5296 N N . ARG A 1 345 ? 43.272 26.545 78.077 1.00 10.42 345 ARG A N 1
ATOM 5297 C CA . ARG A 1 345 ? 43.704 26.600 79.470 1.00 12.00 345 ARG A CA 1
ATOM 5298 C C . ARG A 1 345 ? 45.110 27.172 79.543 1.00 12.50 345 ARG A C 1
ATOM 5299 O O . ARG A 1 345 ? 45.387 28.054 80.313 1.00 12.20 345 ARG A O 1
ATOM 5320 N N . THR A 1 346 ? 45.995 26.639 78.725 1.00 11.37 346 THR A N 1
ATOM 5321 C CA . THR A 1 346 ? 47.366 27.106 78.699 1.00 11.94 346 THR A CA 1
ATOM 5322 C C . THR A 1 346 ? 47.457 28.590 78.374 1.00 11.80 346 THR A C 1
ATOM 5323 O O . THR A 1 346 ? 48.154 29.344 79.052 1.00 11.62 346 THR A O 1
ATOM 5334 N N . ALA A 1 347 ? 46.737 29.020 77.351 1.00 10.08 347 ALA A N 1
ATOM 5335 C CA . ALA A 1 347 ? 46.751 30.416 76.926 1.00 13.67 347 ALA A CA 1
ATOM 5336 C C . ALA A 1 347 ? 46.338 31.361 78.046 1.00 10.63 347 ALA A C 1
ATOM 5337 O O . ALA A 1 347 ? 46.961 32.396 78.277 1.00 13.10 347 ALA A O 1
ATOM 5344 N N . VAL A 1 348 ? 45.268 31.023 78.741 1.00 10.84 348 VAL A N 1
ATOM 5345 C CA . VAL A 1 348 ? 44.748 31.975 79.724 1.00 10.41 348 VAL A CA 1
ATOM 5346 C C . VAL A 1 348 ? 45.729 32.051 80.879 1.00 13.14 348 VAL A C 1
ATOM 5347 O O . VAL A 1 348 ? 46.033 33.129 81.371 1.00 13.93 348 VAL A O 1
ATOM 5360 N N . ILE A 1 349 ? 46.251 30.905 81.299 1.00 13.80 349 ILE A N 1
ATOM 5361 C CA . ILE A 1 349 ? 47.111 30.887 82.468 1.00 12.77 349 ILE A CA 1
ATOM 5362 C C . ILE A 1 349 ? 48.400 31.630 82.140 1.00 13.27 349 ILE A C 1
ATOM 5363 O O . ILE A 1 349 ? 48.903 32.383 82.969 1.00 14.02 349 ILE A O 1
ATOM 5379 N N . ASN A 1 350 ? 48.916 31.445 80.926 1.00 12.61 350 ASN A N 1
ATOM 5380 C CA . ASN A 1 350 ? 50.166 32.108 80.549 1.00 12.47 350 ASN A CA 1
ATOM 5381 C C . ASN A 1 350 ? 49.988 33.596 80.328 1.00 10.82 350 ASN A C 1
ATOM 5382 O O . ASN A 1 350 ? 50.872 34.377 80.683 1.00 14.15 350 ASN A O 1
ATOM 5393 N N . ALA A 1 351 ? 48.863 33.997 79.743 1.00 11.85 351 ALA A N 1
ATOM 5394 C CA . ALA A 1 351 ? 48.615 35.419 79.519 1.00 12.06 351 ALA A CA 1
ATOM 5395 C C . ALA A 1 351 ? 48.317 36.107 80.868 1.00 12.73 351 ALA A C 1
ATOM 5396 O O . ALA A 1 351 ? 48.824 37.183 81.133 1.00 13.62 351 ALA A O 1
ATOM 5403 N N . ALA A 1 352 ? 47.557 35.448 81.733 1.00 13.24 352 ALA A N 1
ATOM 5404 C CA . ALA A 1 352 ? 47.182 36.058 83.019 1.00 14.82 352 ALA A CA 1
ATOM 5405 C C . ALA A 1 352 ? 48.364 36.267 83.948 1.00 15.90 352 ALA A C 1
ATOM 5406 O O . ALA A 1 352 ? 48.402 37.237 84.706 1.00 17.89 352 ALA A O 1
ATOM 5413 N N . SER A 1 353 ? 49.325 35.355 83.905 1.00 15.69 353 SER A N 1
ATOM 5414 C CA . SER A 1 353 ? 50.466 35.418 84.792 1.00 16.25 353 SER A CA 1
ATOM 5415 C C . SER A 1 353 ? 51.572 36.317 84.243 1.00 20.09 353 SER A C 1
ATOM 5416 O O . SER A 1 353 ? 52.551 36.591 84.942 1.00 19.34 353 SER A O 1
ATOM 5424 N N . GLY A 1 354 ? 51.439 36.740 82.990 1.00 15.57 354 GLY A N 1
ATOM 5425 C CA . GLY A 1 354 ? 52.469 37.553 82.366 1.00 17.40 354 GLY A CA 1
ATOM 5426 C C . GLY A 1 354 ? 53.589 36.771 81.713 1.00 16.99 354 GLY A C 1
ATOM 5427 O O . GLY A 1 354 ? 54.551 37.363 81.235 1.00 20.46 354 GLY A O 1
ATOM 5431 N N . ARG A 1 355 ? 53.472 35.455 81.646 1.00 15.24 355 ARG A N 1
ATOM 5432 C CA . ARG A 1 355 ? 54.554 34.669 81.068 1.00 14.77 355 ARG A CA 1
ATOM 5433 C C . ARG A 1 355 ? 54.608 34.803 79.554 1.00 21.51 355 ARG A C 1
ATOM 5434 O O . ARG A 1 355 ? 55.664 34.669 78.953 1.00 20.80 355 ARG A O 1
ATOM 5455 N N . GLN A 1 356 ? 53.458 35.041 78.948 1.00 15.02 356 GLN A N 1
ATOM 5456 C CA . GLN A 1 356 ? 53.387 35.314 77.523 1.00 14.68 356 GLN A CA 1
ATOM 5457 C C . GLN A 1 356 ? 52.485 36.493 77.278 1.00 21.86 356 GLN A C 1
ATOM 5458 O O . GLN A 1 356 ? 51.626 36.805 78.100 1.00 15.14 356 GLN A O 1
ATOM 5472 N N . THR A 1 357 ? 52.669 37.147 76.140 1.00 14.81 357 THR A N 1
ATOM 5473 C CA . THR A 1 357 ? 51.757 38.171 75.720 1.00 15.26 357 THR A CA 1
ATOM 5474 C C . THR A 1 357 ? 50.455 37.508 75.313 1.00 12.75 357 THR A C 1
ATOM 5475 O O . THR A 1 357 ? 50.420 36.331 74.986 1.00 15.28 357 THR A O 1
ATOM 5486 N N . VAL A 1 358 ? 49.388 38.295 75.308 1.00 13.66 358 VAL A N 1
ATOM 5487 C CA . VAL A 1 358 ? 48.100 37.819 74.848 1.00 15.69 358 VAL A CA 1
ATOM 5488 C C . VAL A 1 358 ? 48.184 37.357 73.405 1.00 11.86 358 VAL A C 1
ATOM 5489 O O . VAL A 1 358 ? 47.648 36.310 73.066 1.00 14.74 358 VAL A O 1
ATOM 5502 N N . ASP A 1 359 ? 48.861 38.124 72.547 1.00 13.60 359 ASP A N 1
ATOM 5503 C CA . ASP A 1 359 ? 48.974 37.734 71.149 1.00 19.47 359 ASP A CA 1
ATOM 5504 C C . ASP A 1 359 ? 49.669 36.364 71.026 1.00 15.72 359 ASP A C 1
ATOM 5505 O O . ASP A 1 359 ? 49.229 35.518 70.240 1.00 13.90 359 ASP A O 1
ATOM 5514 N N . ALA A 1 360 ? 50.746 36.156 71.775 1.00 12.01 360 ALA A N 1
ATOM 5515 C CA . ALA A 1 360 ? 51.526 34.924 71.650 1.00 11.51 360 ALA A CA 1
ATOM 5516 C C . ALA A 1 360 ? 50.740 33.744 72.200 1.00 13.44 360 ALA A C 1
ATOM 5517 O O . ALA A 1 360 ? 50.745 32.658 71.621 1.00 14.38 360 ALA A O 1
ATOM 5524 N N . ALA A 1 361 ? 50.080 33.966 73.332 1.00 12.08 361 ALA A N 1
ATOM 5525 C CA . ALA A 1 361 ? 49.276 32.921 73.972 1.00 13.74 361 ALA A CA 1
ATOM 5526 C C . ALA A 1 361 ? 48.165 32.412 73.050 1.00 14.07 361 ALA A C 1
ATOM 5527 O O . ALA A 1 361 ? 48.012 31.207 72.850 1.00 12.72 361 ALA A O 1
ATOM 5534 N N . LEU A 1 362 ? 47.406 33.347 72.490 1.00 11.22 362 LEU A N 1
ATOM 5535 C CA . LEU A 1 362 ? 46.278 33.002 71.633 1.00 10.17 362 LEU A CA 1
ATOM 5536 C C . LEU A 1 362 ? 46.691 32.466 70.271 1.00 11.33 362 LEU A C 1
ATOM 5537 O O . LEU A 1 362 ? 46.048 31.580 69.754 1.00 12.31 362 LEU A O 1
ATOM 5553 N N . ALA A 1 363 ? 47.786 32.970 69.704 1.00 12.31 363 ALA A N 1
ATOM 5554 C CA . ALA A 1 363 ? 48.237 32.437 68.435 1.00 14.82 363 ALA A CA 1
ATOM 5555 C C . ALA A 1 363 ? 48.687 30.995 68.606 1.00 14.03 363 ALA A C 1
ATOM 5556 O O . ALA A 1 363 ? 48.385 30.156 67.776 1.00 14.51 363 ALA A O 1
ATOM 5563 N N . ALA A 1 364 ? 49.401 30.699 69.681 1.00 12.13 364 ALA A N 1
ATOM 5564 C CA . ALA A 1 364 ? 49.817 29.335 69.931 1.00 11.98 364 ALA A CA 1
ATOM 5565 C C . ALA A 1 364 ? 48.604 28.456 70.202 1.00 17.26 364 ALA A C 1
ATOM 5566 O O . ALA A 1 364 ? 48.534 27.327 69.742 1.00 13.81 364 ALA A O 1
ATOM 5573 N N . ALA A 1 365 ? 47.630 28.976 70.944 1.00 13.92 365 ALA A N 1
ATOM 5574 C CA . ALA A 1 365 ? 46.466 28.164 71.259 1.00 12.55 365 ALA A CA 1
ATOM 5575 C C . ALA A 1 365 ? 45.615 27.854 70.029 1.00 9.39 365 ALA A C 1
ATOM 5576 O O . ALA A 1 365 ? 45.001 26.786 69.947 1.00 13.26 365 ALA A O 1
ATOM 5583 N N . GLN A 1 366 ? 45.511 28.808 69.113 1.00 11.01 366 GLN A N 1
ATOM 5584 C CA . GLN A 1 366 ? 44.832 28.623 67.845 1.00 11.81 366 GLN A CA 1
ATOM 5585 C C . GLN A 1 366 ? 45.403 27.416 67.098 1.00 16.07 366 GLN A C 1
ATOM 5586 O O . GLN A 1 366 ? 44.673 26.541 66.621 1.00 12.05 366 GLN A O 1
ATOM 5600 N N . THR A 1 367 ? 46.718 27.389 66.966 1.00 12.08 367 THR A N 1
ATOM 5601 C CA . THR A 1 367 ? 47.371 26.267 66.291 1.00 9.60 367 THR A CA 1
ATOM 5602 C C . THR A 1 367 ? 47.182 24.942 67.039 1.00 12.38 367 THR A C 1
ATOM 5603 O O . THR A 1 367 ? 46.828 23.923 66.457 1.00 13.42 367 THR A O 1
ATOM 5614 N N . ASN A 1 368 ? 47.370 24.958 68.348 1.00 11.18 368 ASN A N 1
ATOM 5615 C CA . ASN A 1 368 ? 47.259 23.745 69.124 1.00 9.60 368 ASN A CA 1
ATOM 5616 C C . ASN A 1 368 ? 45.842 23.185 69.188 1.00 9.50 368 ASN A C 1
ATOM 5617 O O . ASN A 1 368 ? 45.648 21.967 69.239 1.00 16.14 368 ASN A O 1
ATOM 5628 N N . ALA A 1 369 ? 44.835 24.055 69.214 1.00 9.48 369 ALA A N 1
ATOM 5629 C CA . ALA A 1 369 ? 43.465 23.581 69.300 1.00 9.31 369 ALA A CA 1
ATOM 5630 C C . ALA A 1 369 ? 43.035 22.865 68.068 1.00 14.14 369 ALA A C 1
ATOM 5631 O O . ALA A 1 369 ? 42.173 22.007 68.128 1.00 15.90 369 ALA A O 1
ATOM 5638 N N . ALA A 1 370 ? 43.609 23.248 66.941 1.00 10.94 370 ALA A N 1
ATOM 5639 C CA . ALA A 1 370 ? 43.272 22.638 65.664 1.00 11.31 370 ALA A CA 1
ATOM 5640 C C . ALA A 1 370 ? 44.198 21.492 65.251 1.00 16.71 370 ALA A C 1
ATOM 5641 O O . ALA A 1 370 ? 43.956 20.877 64.216 1.00 19.97 370 ALA A O 1
ATOM 5648 N N . ALA A 1 371 ? 45.226 21.202 66.034 1.00 12.19 371 ALA A N 1
ATOM 5649 C CA . ALA A 1 371 ? 46.231 20.229 65.615 1.00 14.38 371 ALA A CA 1
ATOM 5650 C C . ALA A 1 371 ? 45.668 18.832 65.550 1.00 21.50 371 ALA A C 1
ATOM 5651 O O . ALA A 1 371 ? 44.849 18.450 66.387 1.00 22.14 371 ALA A O 1
ATOM 5658 N N . ASP A 1 372 ? 46.157 18.068 64.569 1.00 17.82 372 ASP A N 1
ATOM 5659 C CA . ASP A 1 372 ? 45.763 16.689 64.373 1.00 25.92 372 ASP A CA 1
ATOM 5660 C C . ASP A 1 372 ? 46.857 15.756 64.830 1.00 16.76 372 ASP A C 1
ATOM 5661 O O . ASP A 1 372 ? 48.044 16.134 64.877 1.00 22.00 372 ASP A O 1
ATOM 5670 N N . ASP A 1 373 ? 46.461 14.537 65.156 1.00 19.15 373 ASP A N 1
ATOM 5671 C CA . ASP A 1 373 ? 47.443 13.456 65.191 1.00 31.93 373 ASP A CA 1
ATOM 5672 C C . ASP A 1 373 ? 47.890 13.189 63.758 1.00 24.38 373 ASP A C 1
ATOM 5673 O O . ASP A 1 373 ? 47.106 12.741 62.929 1.00 26.97 373 ASP A O 1
ATOM 5682 N N . PRO A 1 374 ? 49.167 13.461 63.462 1.00 38.38 374 PRO A N 1
ATOM 5683 C CA . PRO A 1 374 ? 49.771 13.315 62.132 1.00 44.16 374 PRO A CA 1
ATOM 5684 C C . PRO A 1 374 ? 49.455 11.973 61.456 1.00 49.79 374 PRO A C 1
ATOM 5685 O O . PRO A 1 374 ? 49.128 11.926 60.268 1.00 59.68 374 PRO A O 1
ATOM 5696 N N . ILE A 1 375 ? 49.552 10.892 62.225 1.00 33.92 375 ILE A N 1
ATOM 5697 C CA . ILE A 1 375 ? 49.570 9.540 61.674 1.00 21.97 375 ILE A CA 1
ATOM 5698 C C . ILE A 1 375 ? 48.195 8.870 61.703 1.00 21.73 375 ILE A C 1
ATOM 5699 O O . ILE A 1 375 ? 47.767 8.243 60.739 1.00 20.16 375 ILE A O 1
ATOM 5715 N N . GLY A 1 376 ? 47.494 9.012 62.814 1.00 21.02 376 GLY A N 1
ATOM 5716 C CA . GLY A 1 376 ? 46.088 8.672 62.864 1.00 20.93 376 GLY A CA 1
ATOM 5717 C C . GLY A 1 376 ? 45.787 7.242 63.226 1.00 21.32 376 GLY A C 1
ATOM 5718 O O . GLY A 1 376 ? 44.715 6.724 62.881 1.00 22.64 376 GLY A O 1
ATOM 5722 N N . LEU A 1 377 ? 46.720 6.607 63.932 1.00 13.70 377 LEU A N 1
ATOM 5723 C CA . LEU A 1 377 ? 46.514 5.254 64.414 1.00 11.62 377 LEU A CA 1
ATOM 5724 C C . LEU A 1 377 ? 46.039 5.230 65.849 1.00 12.35 377 LEU A C 1
ATOM 5725 O O . LEU A 1 377 ? 45.007 4.614 66.149 1.00 14.97 377 LEU A O 1
ATOM 5741 N N . PHE A 1 378 ? 46.784 5.849 66.769 1.00 13.54 378 PHE A N 1
ATOM 5742 C CA . PHE A 1 378 ? 46.353 5.821 68.166 1.00 10.24 378 PHE A CA 1
ATOM 5743 C C . PHE A 1 378 ? 45.145 6.738 68.389 1.00 12.61 378 PHE A C 1
ATOM 5744 O O . PHE A 1 378 ? 45.143 7.893 67.977 1.00 17.89 378 PHE A O 1
ATOM 5761 N N . LEU A 1 379 ? 44.133 6.184 69.048 1.00 12.17 379 LEU A N 1
ATOM 5762 C CA . LEU A 1 379 ? 43.028 6.962 69.635 1.00 13.94 379 LEU A CA 1
ATOM 5763 C C . LEU A 1 379 ? 43.298 7.174 71.121 1.00 18.31 379 LEU A C 1
ATOM 5764 O O . LEU A 1 379 ? 42.928 8.182 71.714 1.00 21.14 379 LEU A O 1
ATOM 5780 N N . MET A 1 380 ? 43.931 6.197 71.740 1.00 12.04 380 MET A N 1
ATOM 5781 C CA . MET A 1 380 ? 44.348 6.331 73.131 1.00 11.24 380 MET A CA 1
ATOM 5782 C C . MET A 1 380 ? 45.704 5.645 73.309 1.00 16.73 380 MET A C 1
ATOM 5783 O O . MET A 1 380 ? 45.857 4.492 72.931 1.00 15.05 380 MET A O 1
ATOM 5797 N N . ARG A 1 381 ? 46.680 6.355 73.880 1.00 16.77 381 ARG A N 1
ATOM 5798 C CA . ARG A 1 381 ? 47.995 5.776 74.158 1.00 14.05 381 ARG A CA 1
ATOM 5799 C C . ARG A 1 381 ? 48.097 5.331 75.624 1.00 16.27 381 ARG A C 1
ATOM 5800 O O . ARG A 1 381 ? 47.463 5.928 76.508 1.00 18.18 381 ARG A O 1
ATOM 5821 N N . PRO A 1 382 ? 48.885 4.271 75.883 1.00 14.70 382 PRO A N 1
ATOM 5822 C CA . PRO A 1 382 ? 49.097 3.863 77.276 1.00 15.37 382 PRO A CA 1
ATOM 5823 C C . PRO A 1 382 ? 49.870 4.937 78.018 1.00 19.79 382 PRO A C 1
ATOM 5824 O O . PRO A 1 382 ? 50.741 5.571 77.439 1.00 22.76 382 PRO A O 1
ATOM 5835 N N . GLN A 1 383 ? 49.547 5.142 79.283 1.00 25.10 383 GLN A N 1
ATOM 5836 C CA . GLN A 1 383 ? 50.169 6.209 80.060 1.00 31.70 383 GLN A CA 1
ATOM 5837 C C . GLN A 1 383 ? 51.052 5.616 81.140 1.00 24.01 383 GLN A C 1
ATOM 5838 O O . GLN A 1 383 ? 50.917 4.447 81.464 1.00 21.49 383 GLN A O 1
ATOM 5852 N N . ASP A 1 384 ? 51.960 6.417 81.688 1.00 21.97 384 ASP A N 1
ATOM 5853 C CA . ASP A 1 384 ? 52.810 5.964 82.784 1.00 18.97 384 ASP A CA 1
ATOM 5854 C C . ASP A 1 384 ? 51.934 5.354 83.867 1.00 16.54 384 ASP A C 1
ATOM 5855 O O . ASP A 1 384 ? 50.808 5.813 84.088 1.00 22.94 384 ASP A O 1
ATOM 5864 N N . GLY A 1 385 ? 52.471 4.345 84.547 1.00 16.39 385 GLY A N 1
ATOM 5865 C CA . GLY A 1 385 ? 51.737 3.634 85.571 1.00 22.55 385 GLY A CA 1
ATOM 5866 C C . GLY A 1 385 ? 52.551 3.458 86.833 1.00 21.95 385 GLY A C 1
ATOM 5867 O O . GLY A 1 385 ? 53.763 3.591 86.841 1.00 19.95 385 GLY A O 1
ATOM 5871 N N . GLU A 1 386 ? 51.874 3.148 87.926 1.00 21.63 386 GLU A N 1
ATOM 5872 C CA . GLU A 1 386 ? 52.574 2.783 89.139 1.00 19.51 386 GLU A CA 1
ATOM 5873 C C . GLU A 1 386 ? 51.870 1.567 89.697 1.00 19.98 386 GLU A C 1
ATOM 5874 O O . GLU A 1 386 ? 50.659 1.426 89.528 1.00 25.66 386 GLU A O 1
ATOM 5886 N N . VAL A 1 387 ? 52.635 0.711 90.354 1.00 17.14 387 VAL A N 1
ATOM 5887 C CA . VAL A 1 387 ? 52.134 -0.549 90.879 1.00 21.74 387 VAL A CA 1
ATOM 5888 C C . VAL A 1 387 ? 52.935 -0.889 92.130 1.00 23.90 387 VAL A C 1
ATOM 5889 O O . VAL A 1 387 ? 54.089 -0.498 92.265 1.00 23.49 387 VAL A O 1
ATOM 5902 N N . THR A 1 388 ? 52.321 -1.603 93.058 1.00 29.93 388 THR A N 1
ATOM 5903 C CA . THR A 1 388 ? 53.058 -2.069 94.221 1.00 27.26 388 THR A CA 1
ATOM 5904 C C . THR A 1 388 ? 53.643 -3.441 93.928 1.00 29.57 388 THR A C 1
ATOM 5905 O O . THR A 1 388 ? 53.090 -4.204 93.138 1.00 27.46 388 THR A O 1
ATOM 5916 N N . VAL A 1 389 ? 54.772 -3.745 94.550 1.00 27.19 389 VAL A N 1
ATOM 5917 C CA . VAL A 1 389 ? 55.402 -5.046 94.372 1.00 28.87 389 VAL A CA 1
ATOM 5918 C C . VAL A 1 389 ? 54.359 -6.117 94.670 1.00 34.93 389 VAL A C 1
ATOM 5919 O O . VAL A 1 389 ? 53.662 -6.049 95.683 1.00 30.96 389 VAL A O 1
ATOM 5932 N N . GLY A 1 390 ? 54.227 -7.088 93.773 1.00 32.19 390 GLY A N 1
ATOM 5933 C CA . GLY A 1 390 ? 53.234 -8.138 93.927 1.00 30.40 390 GLY A CA 1
ATOM 5934 C C . GLY A 1 390 ? 51.878 -7.803 93.330 1.00 26.81 390 GLY A C 1
ATOM 5935 O O . GLY A 1 390 ? 51.029 -8.689 93.187 1.00 33.51 390 GLY A O 1
ATOM 5939 N N . GLY A 1 391 ? 51.674 -6.531 92.982 1.00 25.09 391 GLY A N 1
ATOM 5940 C CA . GLY A 1 391 ? 50.430 -6.073 92.398 1.00 20.57 391 GLY A CA 1
ATOM 5941 C C . GLY A 1 391 ? 50.347 -6.321 90.891 1.00 20.52 391 GLY A C 1
ATOM 5942 O O . GLY A 1 391 ? 51.287 -6.838 90.278 1.00 20.41 391 GLY A O 1
ATOM 5946 N N . SER A 1 392 ? 49.215 -5.950 90.311 1.00 23.33 392 SER A N 1
ATOM 5947 C CA . SER A 1 392 ? 48.980 -6.118 88.875 1.00 21.05 392 SER A CA 1
ATOM 5948 C C . SER A 1 392 ? 48.640 -4.781 88.249 1.00 21.51 392 SER A C 1
ATOM 5949 O O . SER A 1 392 ? 48.035 -3.920 88.881 1.00 22.13 392 SER A O 1
ATOM 5957 N N . ILE A 1 393 ? 49.030 -4.597 86.992 1.00 19.96 393 ILE A N 1
ATOM 5958 C CA . ILE A 1 393 ? 48.680 -3.380 86.294 1.00 17.09 393 ILE A CA 1
ATOM 5959 C C . ILE A 1 393 ? 48.430 -3.712 84.832 1.00 14.35 393 ILE A C 1
ATOM 5960 O O . ILE A 1 393 ? 49.076 -4.613 84.281 1.00 17.29 393 ILE A O 1
ATOM 5976 N N . VAL A 1 394 ? 47.504 -2.977 84.241 1.00 15.30 394 VAL A N 1
ATOM 5977 C CA . VAL A 1 394 ? 47.124 -3.138 82.841 1.00 17.89 394 VAL A CA 1
ATOM 5978 C C . VAL A 1 394 ? 47.388 -1.853 82.084 1.00 17.08 394 VAL A C 1
ATOM 5979 O O . VAL A 1 394 ? 46.895 -0.793 82.444 1.00 17.21 394 VAL A O 1
ATOM 5992 N N . PHE A 1 395 ? 48.188 -1.950 81.024 1.00 12.87 395 PHE A N 1
ATOM 5993 C CA . PHE A 1 395 ? 48.401 -0.836 80.127 1.00 10.82 395 PHE A CA 1
ATOM 5994 C C . PHE A 1 395 ? 47.627 -1.095 78.856 1.00 13.83 395 PHE A C 1
ATOM 5995 O O . PHE A 1 395 ? 47.550 -2.234 78.441 1.00 13.95 395 PHE A O 1
ATOM 6012 N N . SER A 1 396 ? 47.043 -0.047 78.270 1.00 15.78 396 SER A N 1
ATOM 6013 C CA . SER A 1 396 ? 46.144 -0.183 77.129 1.00 12.35 396 SER A CA 1
ATOM 6014 C C . SER A 1 396 ? 46.419 0.806 76.008 1.00 13.24 396 SER A C 1
ATOM 6015 O O . SER A 1 396 ? 46.833 1.937 76.225 1.00 15.92 396 SER A O 1
ATOM 6023 N N . ALA A 1 397 ? 46.144 0.367 74.794 1.00 10.78 397 ALA A N 1
ATOM 6024 C CA . ALA A 1 397 ? 46.165 1.220 73.641 1.00 10.51 397 ALA A CA 1
ATOM 6025 C C . ALA A 1 397 ? 44.873 0.995 72.861 1.00 12.87 397 ALA A C 1
ATOM 6026 O O . ALA A 1 397 ? 44.370 -0.134 72.759 1.00 14.33 397 ALA A O 1
ATOM 6033 N N . ARG A 1 398 ? 44.319 2.071 72.316 1.00 13.68 398 ARG A N 1
ATOM 6034 C CA . ARG A 1 398 ? 43.188 1.961 71.409 1.00 10.91 398 ARG A CA 1
ATOM 6035 C C . ARG A 1 398 ? 43.563 2.553 70.075 1.00 11.41 398 ARG A C 1
ATOM 6036 O O . ARG A 1 398 ? 44.164 3.610 70.026 1.00 13.72 398 ARG A O 1
ATOM 6057 N N . VAL A 1 399 ? 43.218 1.832 69.011 1.00 11.47 399 VAL A N 1
ATOM 6058 C CA . VAL A 1 399 ? 43.623 2.161 67.659 1.00 14.57 399 VAL A CA 1
ATOM 6059 C C . VAL A 1 399 ? 42.410 2.176 66.764 1.00 14.64 399 VAL A C 1
ATOM 6060 O O . VAL A 1 399 ? 41.570 1.295 66.823 1.00 12.79 399 VAL A O 1
ATOM 6073 N N . ALA A 1 400 ? 42.316 3.213 65.949 1.00 15.13 400 ALA A N 1
ATOM 6074 C CA . ALA A 1 400 ? 41.262 3.342 64.972 1.00 17.97 400 ALA A CA 1
ATOM 6075 C C . ALA A 1 400 ? 41.424 2.307 63.851 1.00 20.06 400 ALA A C 1
ATOM 6076 O O . ALA A 1 400 ? 42.472 2.224 63.193 1.00 19.17 400 ALA A O 1
ATOM 6083 N N . GLY A 1 401 ? 40.380 1.506 63.647 1.00 20.85 401 GLY A N 1
ATOM 6084 C CA . GLY A 1 401 ? 40.388 0.541 62.568 1.00 19.16 401 GLY A CA 1
ATOM 6085 C C . GLY A 1 401 ? 40.212 1.283 61.255 1.00 24.30 401 GLY A C 1
ATOM 6086 O O . GLY A 1 401 ? 39.653 2.377 61.226 1.00 24.73 401 GLY A O 1
ATOM 6090 N N . ALA A 1 402 ? 40.702 0.691 60.175 1.00 21.51 402 ALA A N 1
ATOM 6091 C CA . ALA A 1 402 ? 40.539 1.245 58.836 1.00 24.82 402 ALA A CA 1
ATOM 6092 C C . ALA A 1 402 ? 40.254 0.087 57.873 1.00 22.26 402 ALA A C 1
ATOM 6093 O O . ALA A 1 402 ? 39.116 -0.393 57.794 1.00 18.96 402 ALA A O 1
ATOM 6100 N N . SER A 1 403 ? 41.275 -0.420 57.189 1.00 19.34 403 SER A N 1
ATOM 6101 C CA . SER A 1 403 ? 41.077 -1.575 56.327 1.00 20.36 403 SER A CA 1
ATOM 6102 C C . SER A 1 403 ? 40.310 -2.653 57.060 1.00 17.87 403 SER A C 1
ATOM 6103 O O . SER A 1 403 ? 40.557 -2.939 58.225 1.00 16.75 403 SER A O 1
ATOM 6111 N N . LEU A 1 404 ? 39.354 -3.262 56.386 1.00 15.86 404 LEU A N 1
ATOM 6112 C CA . LEU A 1 404 ? 38.602 -4.359 56.998 1.00 15.49 404 LEU A CA 1
ATOM 6113 C C . LEU A 1 404 ? 39.415 -5.633 56.899 1.00 20.01 404 LEU A C 1
ATOM 6114 O O . LEU A 1 404 ? 39.203 -6.586 57.651 1.00 18.16 404 LEU A O 1
ATOM 6130 N N . LEU A 1 405 ? 40.322 -5.673 55.930 1.00 18.11 405 LEU A N 1
ATOM 6131 C CA . LEU A 1 405 ? 41.019 -6.917 55.631 1.00 16.58 405 LEU A CA 1
ATOM 6132 C C . LEU A 1 405 ? 42.312 -7.047 56.408 1.00 12.68 405 LEU A C 1
ATOM 6133 O O . LEU A 1 405 ? 42.764 -8.154 56.679 1.00 17.04 405 LEU A O 1
ATOM 6149 N N . LYS A 1 406 ? 42.923 -5.912 56.734 1.00 22.19 406 LYS A N 1
ATOM 6150 C CA . LYS A 1 406 ? 44.256 -5.918 57.312 1.00 22.90 406 LYS A CA 1
ATOM 6151 C C . LYS A 1 406 ? 44.292 -5.094 58.576 1.00 17.73 406 LYS A C 1
ATOM 6152 O O . LYS A 1 406 ? 44.609 -3.912 58.510 1.00 20.86 406 LYS A O 1
ATOM 6171 N N . PRO A 1 407 ? 43.995 -5.727 59.723 1.00 16.84 407 PRO A N 1
ATOM 6172 C CA . PRO A 1 407 ? 43.935 -4.993 60.993 1.00 15.73 407 PRO A CA 1
ATOM 6173 C C . PRO A 1 407 ? 45.278 -4.393 61.391 1.00 20.16 407 PRO A C 1
ATOM 6174 O O . PRO A 1 407 ? 46.325 -4.870 60.916 1.00 16.17 407 PRO A O 1
ATOM 6185 N N . PRO A 1 408 ? 45.253 -3.375 62.265 1.00 13.88 408 PRO A N 1
ATOM 6186 C CA . PRO A 1 408 ? 46.491 -2.909 62.882 1.00 12.09 408 PRO A CA 1
ATOM 6187 C C . PRO A 1 408 ? 47.026 -4.000 63.784 1.00 15.57 408 PRO A C 1
ATOM 6188 O O . PRO A 1 408 ? 46.262 -4.844 64.287 1.00 13.63 408 PRO A O 1
ATOM 6199 N N . VAL A 1 409 ? 48.344 -4.006 63.941 1.00 19.22 409 VAL A N 1
ATOM 6200 C CA . VAL A 1 409 ? 49.040 -4.978 64.778 1.00 21.38 409 VAL A CA 1
ATOM 6201 C C . VAL A 1 409 ? 49.860 -4.217 65.816 1.00 17.21 409 VAL A C 1
ATOM 6202 O O . VAL A 1 409 ? 50.492 -3.198 65.508 1.00 16.56 409 VAL A O 1
ATOM 6215 N N . VAL A 1 410 ? 49.840 -4.699 67.049 1.00 15.22 410 VAL A N 1
ATOM 6216 C CA . VAL A 1 410 ? 50.558 -4.015 68.110 1.00 17.37 410 VAL A CA 1
ATOM 6217 C C . VAL A 1 410 ? 51.661 -4.902 68.650 1.00 21.50 410 VAL A C 1
ATOM 6218 O O . VAL A 1 410 ? 51.519 -6.124 68.725 1.00 21.44 410 VAL A O 1
ATOM 6230 N N . LYS A 1 411 ? 52.786 -4.276 68.982 1.00 13.48 411 LYS A N 1
ATOM 6231 C CA . LYS A 1 411 ? 53.836 -4.982 69.705 1.00 11.59 411 LYS A CA 1
ATOM 6232 C C . LYS A 1 411 ? 54.236 -4.142 70.877 1.00 11.55 411 LYS A C 1
ATOM 6233 O O . LYS A 1 411 ? 54.265 -2.918 70.771 1.00 13.11 411 LYS A O 1
ATOM 6252 N N . TRP A 1 412 ? 54.504 -4.810 71.996 1.00 11.61 412 TRP A N 1
ATOM 6253 C CA . TRP A 1 412 ? 54.900 -4.127 73.228 1.00 12.86 412 TRP A CA 1
ATOM 6254 C C . TRP A 1 412 ? 56.337 -4.472 73.551 1.00 11.78 412 TRP A C 1
ATOM 6255 O O . TRP A 1 412 ? 56.723 -5.621 73.437 1.00 11.91 412 TRP A O 1
ATOM 6276 N N . PHE A 1 413 ? 57.113 -3.486 73.993 1.00 13.83 413 PHE A N 1
ATOM 6277 C CA . PHE A 1 413 ? 58.514 -3.740 74.332 1.00 13.97 413 PHE A CA 1
ATOM 6278 C C . PHE A 1 413 ? 58.866 -3.186 75.702 1.00 12.01 413 PHE A C 1
ATOM 6279 O O . PHE A 1 413 ? 58.311 -2.179 76.120 1.00 12.69 413 PHE A O 1
ATOM 6296 N N . LYS A 1 414 ? 59.811 -3.835 76.363 1.00 12.18 414 LYS A N 1
ATOM 6297 C CA . LYS A 1 414 ? 60.470 -3.217 77.509 1.00 12.74 414 LYS A CA 1
ATOM 6298 C C . LYS A 1 414 ? 61.878 -2.827 77.078 1.00 13.50 414 LYS A C 1
ATOM 6299 O O . LYS A 1 414 ? 62.627 -3.658 76.571 1.00 13.67 414 LYS A O 1
ATOM 6318 N N . GLY A 1 415 ? 62.231 -1.564 77.271 1.00 13.96 415 GLY A N 1
ATOM 6319 C CA . GLY A 1 415 ? 63.520 -1.088 76.843 1.00 12.56 415 GLY A CA 1
ATOM 6320 C C . GLY A 1 415 ? 63.609 -1.018 75.338 1.00 13.98 415 GLY A C 1
ATOM 6321 O O . GLY A 1 415 ? 62.623 -0.858 74.652 1.00 12.53 415 GLY A O 1
ATOM 6325 N N . LYS A 1 416 ? 64.824 -1.132 74.821 1.00 17.50 416 LYS A N 1
ATOM 6326 C CA . LYS A 1 416 ? 65.046 -0.933 73.392 1.00 18.12 416 LYS A CA 1
ATOM 6327 C C . LYS A 1 416 ? 64.504 -2.070 72.542 1.00 16.26 416 LYS A C 1
ATOM 6328 O O . LYS A 1 416 ? 63.964 -1.822 71.464 1.00 17.58 416 LYS A O 1
ATOM 6347 N N . TRP A 1 417 ? 64.666 -3.316 72.982 1.00 17.30 417 TRP A N 1
ATOM 6348 C CA . TRP A 1 417 ? 64.392 -4.434 72.071 1.00 15.22 417 TRP A CA 1
ATOM 6349 C C . TRP A 1 417 ? 63.591 -5.625 72.601 1.00 17.20 417 TRP A C 1
ATOM 6350 O O . TRP A 1 417 ? 63.201 -6.467 71.808 1.00 17.50 417 TRP A O 1
ATOM 6371 N N . VAL A 1 418 ? 63.328 -5.719 73.905 1.00 12.82 418 VAL A N 1
ATOM 6372 C CA . VAL A 1 418 ? 62.673 -6.908 74.426 1.00 12.80 418 VAL A CA 1
ATOM 6373 C C . VAL A 1 418 ? 61.183 -6.942 74.050 1.00 15.45 418 VAL A C 1
ATOM 6374 O O . VAL A 1 418 ? 60.378 -6.167 74.571 1.00 13.60 418 VAL A O 1
ATOM 6387 N N . ASP A 1 419 ? 60.824 -7.819 73.120 1.00 16.46 419 ASP A N 1
ATOM 6388 C CA . ASP A 1 419 ? 59.447 -7.895 72.636 1.00 13.93 419 ASP A CA 1
ATOM 6389 C C . ASP A 1 419 ? 58.707 -8.773 73.640 1.00 12.55 419 ASP A C 1
ATOM 6390 O O . ASP A 1 419 ? 59.077 -9.915 73.859 1.00 17.46 419 ASP A O 1
ATOM 6399 N N . LEU A 1 420 ? 57.687 -8.207 74.268 1.00 15.01 420 LEU A N 1
ATOM 6400 C CA . LEU A 1 420 ? 57.073 -8.822 75.440 1.00 16.05 420 LEU A CA 1
ATOM 6401 C C . LEU A 1 420 ? 56.212 -10.017 75.082 1.00 19.20 420 LEU A C 1
ATOM 6402 O O . LEU A 1 420 ? 55.841 -10.793 75.956 1.00 18.51 420 LEU A O 1
ATOM 6418 N N . SER A 1 421 ? 55.921 -10.203 73.801 1.00 16.11 421 SER A N 1
ATOM 6419 C CA . SER A 1 421 ? 55.223 -11.411 73.414 1.00 17.58 421 SER A CA 1
ATOM 6420 C C . SER A 1 421 ? 56.126 -12.623 73.679 1.00 22.81 421 SER A C 1
ATOM 6421 O O . SER A 1 421 ? 55.634 -13.750 73.829 1.00 36.26 421 SER A O 1
ATOM 6429 N N . SER A 1 422 ? 57.439 -12.382 73.777 1.00 23.10 422 SER A N 1
ATOM 6430 C CA . SER A 1 422 ? 58.409 -13.433 74.083 1.00 24.66 422 SER A CA 1
ATOM 6431 C C . SER A 1 422 ? 58.505 -13.654 75.600 1.00 22.82 422 SER A C 1
ATOM 6432 O O . SER A 1 422 ? 59.206 -14.565 76.069 1.00 25.52 422 SER A O 1
ATOM 6440 N N . LYS A 1 423 ? 57.797 -12.832 76.375 1.00 21.40 423 LYS A N 1
ATOM 6441 C CA . LYS A 1 423 ? 57.812 -12.988 77.827 1.00 17.79 423 LYS A CA 1
ATOM 6442 C C . LYS A 1 423 ? 56.468 -13.312 78.430 1.00 22.72 423 LYS A C 1
ATOM 6443 O O . LYS A 1 423 ? 56.339 -13.246 79.638 1.00 22.17 423 LYS A O 1
ATOM 6462 N N . VAL A 1 424 ? 55.468 -13.611 77.612 1.00 26.76 424 VAL A N 1
ATOM 6463 C CA . VAL A 1 424 ? 54.185 -14.025 78.141 1.00 26.83 424 VAL A CA 1
ATOM 6464 C C . VAL A 1 424 ? 54.467 -15.254 78.978 1.00 25.29 424 VAL A C 1
ATOM 6465 O O . VAL A 1 424 ? 55.207 -16.149 78.570 1.00 23.46 424 VAL A O 1
ATOM 6478 N N . GLY A 1 425 ? 53.933 -15.277 80.182 1.00 24.08 425 GLY A N 1
ATOM 6479 C CA . GLY A 1 425 ? 54.147 -16.408 81.048 1.00 25.17 425 GLY A CA 1
ATOM 6480 C C . GLY A 1 425 ? 53.285 -16.223 82.250 1.00 29.33 425 GLY A C 1
ATOM 6481 O O . GLY A 1 425 ? 52.199 -15.650 82.171 1.00 32.07 425 GLY A O 1
ATOM 6485 N N . GLN A 1 426 ? 53.773 -16.681 83.382 1.00 33.96 426 GLN A N 1
ATOM 6486 C CA . GLN A 1 426 ? 52.978 -16.600 84.582 1.00 37.32 426 GLN A CA 1
ATOM 6487 C C . GLN A 1 426 ? 52.694 -15.159 84.975 1.00 37.47 426 GLN A C 1
ATOM 6488 O O . GLN A 1 426 ? 51.624 -14.867 85.515 1.00 41.26 426 GLN A O 1
ATOM 6502 N N . HIS A 1 427 ? 53.633 -14.262 84.673 1.00 28.31 427 HIS A N 1
ATOM 6503 C CA . HIS A 1 427 ? 53.568 -12.876 85.146 1.00 29.35 427 HIS A CA 1
ATOM 6504 C C . HIS A 1 427 ? 53.303 -11.796 84.073 1.00 24.50 427 HIS A C 1
ATOM 6505 O O . HIS A 1 427 ? 53.458 -10.611 84.346 1.00 23.85 427 HIS A O 1
ATOM 6520 N N . LEU A 1 428 ? 52.887 -12.184 82.872 1.00 13.79 428 LEU A N 1
ATOM 6521 C CA . LEU A 1 428 ? 52.613 -11.198 81.840 1.00 13.69 428 LEU A CA 1
ATOM 6522 C C . LEU A 1 428 ? 51.634 -11.800 80.859 1.00 14.06 428 LEU A C 1
ATOM 6523 O O . LEU A 1 428 ? 51.811 -12.951 80.468 1.00 19.58 428 LEU A O 1
ATOM 6539 N N . GLN A 1 429 ? 50.615 -11.025 80.473 1.00 12.17 429 GLN A N 1
ATOM 6540 C CA . GLN A 1 429 ? 49.685 -11.447 79.473 1.00 11.66 429 GLN A CA 1
ATOM 6541 C C . GLN A 1 429 ? 49.475 -10.335 78.448 1.00 14.60 429 GLN A C 1
ATOM 6542 O O . GLN A 1 429 ? 49.574 -9.151 78.751 1.00 16.57 429 GLN A O 1
ATOM 6556 N N . LEU A 1 430 ? 49.139 -10.735 77.236 1.00 15.62 430 LEU A N 1
ATOM 6557 C CA . LEU A 1 430 ? 48.783 -9.788 76.197 1.00 20.49 430 LEU A CA 1
ATOM 6558 C C . LEU A 1 430 ? 47.374 -10.137 75.759 1.00 15.10 430 LEU A C 1
ATOM 6559 O O . LEU A 1 430 ? 47.071 -11.315 75.545 1.00 19.55 430 LEU A O 1
ATOM 6575 N N . HIS A 1 431 ? 46.506 -9.127 75.672 1.00 14.43 431 HIS A N 1
ATOM 6576 C CA . HIS A 1 431 ? 45.097 -9.325 75.320 1.00 18.09 431 HIS A CA 1
ATOM 6577 C C . HIS A 1 431 ? 44.695 -8.364 74.224 1.00 27.65 431 HIS A C 1
ATOM 6578 O O . HIS A 1 431 ? 44.848 -7.171 74.405 1.00 32.12 431 HIS A O 1
ATOM 6593 N N . ASP A 1 432 ? 44.186 -8.868 73.096 1.00 21.17 432 ASP A N 1
ATOM 6594 C CA . ASP A 1 432 ? 43.638 -7.991 72.058 1.00 22.38 432 ASP A CA 1
ATOM 6595 C C . ASP A 1 432 ? 42.142 -8.207 71.802 1.00 19.18 432 ASP A C 1
ATOM 6596 O O . ASP A 1 432 ? 41.612 -9.298 72.004 1.00 24.42 432 ASP A O 1
ATOM 6605 N N . SER A 1 433 ? 41.445 -7.142 71.423 1.00 18.90 433 SER A N 1
ATOM 6606 C CA . SER A 1 433 ? 40.029 -7.276 71.055 1.00 20.80 433 SER A CA 1
ATOM 6607 C C . SER A 1 433 ? 39.650 -6.202 70.033 1.00 23.76 433 SER A C 1
ATOM 6608 O O . SER A 1 433 ? 40.370 -5.212 69.838 1.00 15.98 433 SER A O 1
ATOM 6616 N N . TYR A 1 434 ? 38.535 -6.435 69.357 1.00 16.47 434 TYR A N 1
ATOM 6617 C CA . TYR A 1 434 ? 38.001 -5.485 68.406 1.00 15.55 434 TYR A CA 1
ATOM 6618 C C . TYR A 1 434 ? 36.529 -5.300 68.675 1.00 14.17 434 TYR A C 1
ATOM 6619 O O . TYR A 1 434 ? 35.811 -6.281 68.903 1.00 17.14 434 TYR A O 1
ATOM 6637 N N . ASP A 1 435 ? 36.069 -4.060 68.602 1.00 12.98 435 ASP A N 1
ATOM 6638 C CA . ASP A 1 435 ? 34.643 -3.775 68.736 1.00 14.61 435 ASP A CA 1
ATOM 6639 C C . ASP A 1 435 ? 34.097 -3.235 67.431 1.00 18.44 435 ASP A C 1
ATOM 6640 O O . ASP A 1 435 ? 34.406 -2.105 67.049 1.00 15.73 435 ASP A O 1
ATOM 6649 N N . ARG A 1 436 ? 33.311 -4.034 66.720 1.00 19.18 436 ARG A N 1
ATOM 6650 C CA . ARG A 1 436 ? 32.884 -3.605 65.404 1.00 21.13 436 ARG A CA 1
ATOM 6651 C C . ARG A 1 436 ? 31.874 -2.449 65.485 1.00 22.81 436 ARG A C 1
ATOM 6652 O O . ARG A 1 436 ? 31.715 -1.697 64.529 1.00 20.68 436 ARG A O 1
ATOM 6673 N N . ALA A 1 437 ? 31.229 -2.275 66.641 1.00 18.14 437 ALA A N 1
ATOM 6674 C CA . ALA A 1 437 ? 30.291 -1.154 66.820 1.00 22.04 437 ALA A CA 1
ATOM 6675 C C . ALA A 1 437 ? 30.989 0.191 66.741 1.00 19.89 437 ALA A C 1
ATOM 6676 O O . ALA A 1 437 ? 30.451 1.151 66.202 1.00 25.56 437 ALA A O 1
ATOM 6683 N N . SER A 1 438 ? 32.182 0.275 67.321 1.00 13.83 438 SER A N 1
ATOM 6684 C CA . SER A 1 438 ? 32.956 1.506 67.316 1.00 18.84 438 SER A CA 1
ATOM 6685 C C . SER A 1 438 ? 34.089 1.518 66.292 1.00 11.76 438 SER A C 1
ATOM 6686 O O . SER A 1 438 ? 34.686 2.567 66.033 1.00 16.86 438 SER A O 1
ATOM 6694 N N . LYS A 1 439 ? 34.364 0.354 65.703 1.00 21.18 439 LYS A N 1
ATOM 6695 C CA . LYS A 1 439 ? 35.513 0.147 64.818 1.00 17.01 439 LYS A CA 1
ATOM 6696 C C . LYS A 1 439 ? 36.830 0.511 65.517 1.00 18.19 439 LYS A C 1
ATOM 6697 O O . LYS A 1 439 ? 37.732 1.134 64.933 1.00 17.70 439 LYS A O 1
ATOM 6716 N N . VAL A 1 440 ? 36.920 0.110 66.776 1.00 15.34 440 VAL A N 1
ATOM 6717 C CA . VAL A 1 440 ? 38.099 0.366 67.602 1.00 12.16 440 VAL A CA 1
ATOM 6718 C C . VAL A 1 440 ? 38.772 -0.935 68.036 1.00 13.30 440 VAL A C 1
ATOM 6719 O O . VAL A 1 440 ? 38.114 -1.880 68.493 1.00 13.23 440 VAL A O 1
ATOM 6732 N N . TYR A 1 441 ? 40.092 -0.977 67.859 1.00 14.54 441 TYR A N 1
ATOM 6733 C CA . TYR A 1 441 ? 40.924 -2.097 68.331 1.00 12.83 441 TYR A CA 1
ATOM 6734 C C . TYR A 1 441 ? 41.485 -1.765 69.709 1.00 15.01 441 TYR A C 1
ATOM 6735 O O . TYR A 1 441 ? 42.037 -0.683 69.912 1.00 14.04 441 TYR A O 1
ATOM 6753 N N . LEU A 1 442 ? 41.328 -2.677 70.657 1.00 10.93 442 LEU A N 1
ATOM 6754 C CA . LEU A 1 442 ? 41.882 -2.505 71.979 1.00 10.50 442 LEU A CA 1
ATOM 6755 C C . LEU A 1 442 ? 42.997 -3.515 72.185 1.00 15.52 442 LEU A C 1
ATOM 6756 O O . LEU A 1 442 ? 42.815 -4.684 71.913 1.00 14.11 442 LEU A O 1
ATOM 6772 N N . PHE A 1 443 ? 44.157 -3.036 72.638 1.00 14.12 443 PHE A N 1
ATOM 6773 C CA . PHE A 1 443 ? 45.306 -3.865 72.905 1.00 10.72 443 PHE A CA 1
ATOM 6774 C C . PHE A 1 443 ? 45.727 -3.638 74.348 1.00 13.55 443 PHE A C 1
ATOM 6775 O O . PHE A 1 443 ? 45.862 -2.505 74.780 1.00 12.94 443 PHE A O 1
ATOM 6792 N N . GLU A 1 444 ? 45.915 -4.714 75.104 1.00 13.31 444 GLU A N 1
ATOM 6793 C CA . GLU A 1 444 ? 46.266 -4.616 76.519 1.00 12.56 444 GLU A CA 1
ATOM 6794 C C . GLU A 1 444 ? 47.531 -5.398 76.857 1.00 14.49 444 GLU A C 1
ATOM 6795 O O . GLU A 1 444 ? 47.739 -6.524 76.374 1.00 13.65 444 GLU A O 1
ATOM 6807 N N . LEU A 1 445 ? 48.357 -4.811 77.724 1.00 12.51 445 LEU A N 1
ATOM 6808 C CA . LEU A 1 445 ? 49.485 -5.504 78.291 1.00 13.59 445 LEU A CA 1
ATOM 6809 C C . LEU A 1 445 ? 49.242 -5.597 79.781 1.00 15.20 445 LEU A C 1
ATOM 6810 O O . LEU A 1 445 ? 49.022 -4.577 80.418 1.00 13.14 445 LEU A O 1
ATOM 6826 N N . HIS A 1 446 ? 49.241 -6.828 80.308 1.00 14.13 446 HIS A N 1
ATOM 6827 C CA . HIS A 1 446 ? 48.994 -7.098 81.727 1.00 14.05 446 HIS A CA 1
ATOM 6828 C C . HIS A 1 446 ? 50.264 -7.559 82.388 1.00 15.05 446 HIS A C 1
ATOM 6829 O O . HIS A 1 446 ? 50.874 -8.551 81.991 1.00 17.91 446 HIS A O 1
ATOM 6844 N N . ILE A 1 447 ? 50.673 -6.818 83.412 1.00 16.65 447 ILE A N 1
ATOM 6845 C CA . ILE A 1 447 ? 51.814 -7.181 84.227 1.00 18.94 447 ILE A CA 1
ATOM 6846 C C . ILE A 1 447 ? 51.286 -7.587 85.594 1.00 20.14 447 ILE A C 1
ATOM 6847 O O . ILE A 1 447 ? 50.568 -6.809 86.221 1.00 17.92 447 ILE A O 1
ATOM 6863 N N . THR A 1 448 ? 51.601 -8.816 86.005 1.00 21.24 448 THR A N 1
ATOM 6864 C CA . THR A 1 448 ? 51.135 -9.375 87.286 1.00 24.33 448 THR A CA 1
ATOM 6865 C C . THR A 1 448 ? 52.308 -9.739 88.211 1.00 30.01 448 THR A C 1
ATOM 6866 O O . THR A 1 448 ? 53.444 -9.892 87.764 1.00 24.63 448 THR A O 1
ATOM 6877 N N . ASP A 1 449 ? 52.032 -9.878 89.508 1.00 27.80 449 ASP A N 1
ATOM 6878 C CA . ASP A 1 449 ? 53.090 -10.128 90.479 1.00 20.68 449 ASP A CA 1
ATOM 6879 C C . ASP A 1 449 ? 54.300 -9.224 90.223 1.00 25.25 449 ASP A C 1
ATOM 6880 O O . ASP A 1 449 ? 55.445 -9.678 90.154 1.00 30.11 449 ASP A O 1
ATOM 6889 N N . ALA A 1 450 ? 54.023 -7.937 90.093 1.00 27.41 450 ALA A N 1
ATOM 6890 C CA . ALA A 1 450 ? 55.033 -6.954 89.713 1.00 28.92 450 ALA A CA 1
ATOM 6891 C C . ALA A 1 450 ? 56.250 -7.020 90.626 1.00 27.47 450 ALA A C 1
ATOM 6892 O O . ALA A 1 450 ? 56.119 -7.132 91.836 1.00 33.36 450 ALA A O 1
ATOM 6899 N N . GLN A 1 451 ? 57.435 -6.933 90.036 1.00 28.53 451 GLN A N 1
ATOM 6900 C CA . GLN A 1 451 ? 58.671 -6.921 90.800 1.00 32.40 451 GLN A CA 1
ATOM 6901 C C . GLN A 1 451 ? 59.458 -5.664 90.481 1.00 34.48 451 GLN A C 1
ATOM 6902 O O . GLN A 1 451 ? 59.188 -4.974 89.495 1.00 29.00 451 GLN A O 1
ATOM 6916 N N . THR A 1 452 ? 60.431 -5.364 91.328 1.00 29.31 452 THR A N 1
ATOM 6917 C CA . THR A 1 452 ? 61.304 -4.215 91.137 1.00 35.46 452 THR A CA 1
ATOM 6918 C C . THR A 1 452 ? 61.847 -4.170 89.710 1.00 31.33 452 THR A C 1
ATOM 6919 O O . THR A 1 452 ? 61.952 -3.104 89.098 1.00 32.63 452 THR A O 1
ATOM 6930 N N . THR A 1 453 ? 62.195 -5.343 89.194 1.00 30.19 453 THR A N 1
ATOM 6931 C CA . THR A 1 453 ? 62.765 -5.476 87.863 1.00 35.52 453 THR A CA 1
ATOM 6932 C C . THR A 1 453 ? 61.781 -5.072 86.762 1.00 32.04 453 THR A C 1
ATOM 6933 O O . THR A 1 453 ? 62.198 -4.711 85.658 1.00 31.35 453 THR A O 1
ATOM 6944 N N . SER A 1 454 ? 60.486 -5.141 87.058 1.00 22.09 454 SER A N 1
ATOM 6945 C CA . SER A 1 454 ? 59.453 -4.765 86.087 1.00 23.20 454 SER A CA 1
ATOM 6946 C C . SER A 1 454 ? 59.466 -3.285 85.779 1.00 23.42 454 SER A C 1
ATOM 6947 O O . SER A 1 454 ? 58.893 -2.859 84.787 1.00 21.69 454 SER A O 1
ATOM 6955 N N . ALA A 1 455 ? 60.085 -2.492 86.642 1.00 22.52 455 ALA A N 1
ATOM 6956 C CA . ALA A 1 455 ? 60.047 -1.045 86.497 1.00 19.58 455 ALA A CA 1
ATOM 6957 C C . ALA A 1 455 ? 60.863 -0.521 85.311 1.00 19.80 455 ALA A C 1
ATOM 6958 O O . ALA A 1 455 ? 61.866 -1.121 84.915 1.00 21.19 455 ALA A O 1
ATOM 6965 N N . GLY A 1 456 ? 60.432 0.612 84.763 1.00 21.96 456 GLY A N 1
ATOM 6966 C CA . GLY A 1 456 ? 61.216 1.326 83.772 1.00 25.06 456 GLY A CA 1
ATOM 6967 C C . GLY A 1 456 ? 60.407 1.656 82.539 1.00 21.02 456 GLY A C 1
ATOM 6968 O O . GLY A 1 456 ? 59.192 1.617 82.567 1.00 17.09 456 GLY A O 1
ATOM 6972 N N . GLY A 1 457 ? 61.109 1.983 81.462 1.00 16.72 457 GLY A N 1
ATOM 6973 C CA . GLY A 1 457 ? 60.495 2.325 80.208 1.00 16.09 457 GLY A CA 1
ATOM 6974 C C . GLY A 1 457 ? 60.080 1.160 79.324 1.00 13.89 457 GLY A C 1
ATOM 6975 O O . GLY A 1 457 ? 60.780 0.145 79.185 1.00 15.33 457 GLY A O 1
ATOM 6979 N N . TYR A 1 458 ? 58.929 1.384 78.711 1.00 17.66 458 TYR A N 1
ATOM 6980 C CA . TYR A 1 458 ? 58.275 0.470 77.799 1.00 13.51 458 TYR A CA 1
ATOM 6981 C C . TYR A 1 458 ? 57.878 1.235 76.543 1.00 13.90 458 TYR A C 1
ATOM 6982 O O . TYR A 1 458 ? 57.789 2.478 76.549 1.00 15.52 458 TYR A O 1
ATOM 7000 N N . ARG A 1 459 ? 57.510 0.480 75.515 1.00 12.88 459 ARG A N 1
ATOM 7001 C CA . ARG A 1 459 ? 57.089 1.053 74.236 1.00 12.85 459 ARG A CA 1
ATOM 7002 C C . ARG A 1 459 ? 55.950 0.235 73.643 1.00 12.37 459 ARG A C 1
ATOM 7003 O O . ARG A 1 459 ? 55.925 -0.990 73.734 1.00 12.91 459 ARG A O 1
ATOM 7024 N N . CYS A 1 460 ? 55.000 0.944 73.060 1.00 11.74 460 CYS A N 1
ATOM 7025 C CA . CYS A 1 460 ? 53.888 0.333 72.337 1.00 11.45 460 CYS A CA 1
ATOM 7026 C C . CYS A 1 460 ? 53.998 0.743 70.867 1.00 11.87 460 CYS A C 1
ATOM 7027 O O . CYS A 1 460 ? 53.955 1.925 70.573 1.00 13.14 460 CYS A O 1
ATOM 7035 N N . GLU A 1 461 ? 54.127 -0.229 69.968 1.00 11.29 461 GLU A N 1
ATOM 7036 C CA . GLU A 1 461 ? 54.273 0.023 68.529 1.00 11.32 461 GLU A CA 1
ATOM 7037 C C . GLU A 1 461 ? 53.039 -0.482 67.819 1.00 12.02 461 GLU A C 1
ATOM 7038 O O . GLU A 1 461 ? 52.598 -1.607 68.044 1.00 13.80 461 GLU A O 1
ATOM 7050 N N . VAL A 1 462 ? 52.462 0.364 66.972 1.00 12.16 462 VAL A N 1
ATOM 7051 C CA . VAL A 1 462 ? 51.301 -0.005 66.162 1.00 11.09 462 VAL A CA 1
ATOM 7052 C C . VAL A 1 462 ? 51.614 0.150 64.696 1.00 11.57 462 VAL A C 1
ATOM 7053 O O . VAL A 1 462 ? 52.184 1.156 64.300 1.00 13.67 462 VAL A O 1
ATOM 7066 N N . SER A 1 463 ? 51.227 -0.818 63.888 1.00 15.21 463 SER A N 1
ATOM 7067 C CA . SER A 1 463 ? 51.572 -0.761 62.473 1.00 17.22 463 SER A CA 1
ATOM 7068 C C . SER A 1 463 ? 50.445 -1.293 61.645 1.00 18.14 463 SER A C 1
ATOM 7069 O O . SER A 1 463 ? 49.698 -2.147 62.091 1.00 15.92 463 SER A O 1
ATOM 7077 N N . THR A 1 464 ? 50.321 -0.739 60.441 1.00 18.75 464 THR A N 1
ATOM 7078 C CA . THR A 1 464 ? 49.411 -1.247 59.429 1.00 25.93 464 THR A CA 1
ATOM 7079 C C . THR A 1 464 ? 50.277 -1.458 58.217 1.00 25.77 464 THR A C 1
ATOM 7080 O O . THR A 1 464 ? 51.492 -1.330 58.303 1.00 25.73 464 THR A O 1
ATOM 7091 N N . LYS A 1 465 ? 49.678 -1.756 57.074 1.00 33.20 465 LYS A N 1
ATOM 7092 C CA . LYS A 1 465 ? 50.498 -2.019 55.898 1.00 36.43 465 LYS A CA 1
ATOM 7093 C C . LYS A 1 465 ? 51.418 -0.833 55.594 1.00 37.78 465 LYS A C 1
ATOM 7094 O O . LYS A 1 465 ? 52.588 -1.015 55.248 1.00 43.21 465 LYS A O 1
ATOM 7113 N N . ASP A 1 466 ? 50.897 0.382 55.746 1.00 26.05 466 ASP A N 1
ATOM 7114 C CA . ASP A 1 466 ? 51.615 1.574 55.274 1.00 35.07 466 ASP A CA 1
ATOM 7115 C C . ASP A 1 466 ? 51.973 2.607 56.350 1.00 29.66 466 ASP A C 1
ATOM 7116 O O . ASP A 1 466 ? 52.692 3.564 56.065 1.00 29.15 466 ASP A O 1
ATOM 7125 N N . LYS A 1 467 ? 51.481 2.438 57.573 1.00 18.25 467 LYS A N 1
ATOM 7126 C CA . LYS A 1 467 ? 51.768 3.412 58.606 1.00 13.74 467 LYS A CA 1
ATOM 7127 C C . LYS A 1 467 ? 52.332 2.745 59.838 1.00 14.90 467 LYS A C 1
ATOM 7128 O O . LYS A 1 467 ? 52.192 1.534 60.025 1.00 18.56 467 LYS A O 1
ATOM 7147 N N . PHE A 1 468 ? 52.931 3.563 60.692 1.00 13.22 468 PHE A N 1
ATOM 7148 C CA . PHE A 1 468 ? 53.545 3.093 61.913 1.00 11.55 468 PHE A CA 1
ATOM 7149 C C . PHE A 1 468 ? 53.497 4.233 62.890 1.00 11.49 468 PHE A C 1
ATOM 7150 O O . PHE A 1 468 ? 53.741 5.390 62.514 1.00 15.26 468 PHE A O 1
ATOM 7167 N N . ASP A 1 469 ? 53.240 3.932 64.171 1.00 11.15 469 ASP A N 1
ATOM 7168 C CA . ASP A 1 469 ? 53.432 4.923 65.216 1.00 11.86 469 ASP A CA 1
ATOM 7169 C C . ASP A 1 469 ? 53.849 4.188 66.471 1.00 11.08 469 ASP A C 1
ATOM 7170 O O . ASP A 1 469 ? 53.649 2.992 66.573 1.00 13.36 469 ASP A O 1
ATOM 7179 N N . SER A 1 470 ? 54.423 4.895 67.433 1.00 11.53 470 SER A N 1
ATOM 7180 C CA . SER A 1 470 ? 54.802 4.245 68.659 1.00 11.30 470 SER A CA 1
ATOM 7181 C C . SER A 1 470 ? 54.822 5.270 69.754 1.00 15.83 470 SER A C 1
ATOM 7182 O O . SER A 1 470 ? 54.983 6.456 69.491 1.00 16.70 470 SER A O 1
ATOM 7190 N N . CYS A 1 471 ? 54.670 4.803 70.985 1.00 14.76 471 CYS A N 1
ATOM 7191 C CA . CYS A 1 471 ? 54.792 5.691 72.118 1.00 14.42 471 CYS A CA 1
ATOM 7192 C C . CYS A 1 471 ? 55.467 4.990 73.262 1.00 15.29 471 CYS A C 1
ATOM 7193 O O . CYS A 1 471 ? 55.431 3.762 73.377 1.00 16.70 471 CYS A O 1
ATOM 7201 N N . ASN A 1 472 ? 56.069 5.800 74.119 1.00 14.46 472 ASN A N 1
ATOM 7202 C CA . ASN A 1 472 ? 56.739 5.332 75.318 1.00 14.72 472 ASN A CA 1
ATOM 7203 C C . ASN A 1 472 ? 55.919 5.580 76.570 1.00 14.29 472 ASN A C 1
ATOM 7204 O O . ASN A 1 472 ? 55.104 6.506 76.639 1.00 15.76 472 ASN A O 1
ATOM 7215 N N . PHE A 1 473 ? 56.146 4.754 77.566 1.00 15.42 473 PHE A N 1
ATOM 7216 C CA . PHE A 1 473 ? 55.510 4.952 78.850 1.00 15.72 473 PHE A CA 1
ATOM 7217 C C . PHE A 1 473 ? 56.360 4.272 79.902 1.00 17.04 473 PHE A C 1
ATOM 7218 O O . PHE A 1 473 ? 57.185 3.427 79.590 1.00 16.15 473 PHE A O 1
ATOM 7235 N N . ASN A 1 474 ? 56.150 4.659 81.154 1.00 16.01 474 ASN A N 1
ATOM 7236 C CA . ASN A 1 474 ? 57.005 4.221 82.235 1.00 17.64 474 ASN A CA 1
ATOM 7237 C C . ASN A 1 474 ? 56.188 3.466 83.285 1.00 15.74 474 ASN A C 1
ATOM 7238 O O . ASN A 1 474 ? 55.025 3.778 83.487 1.00 18.35 474 ASN A O 1
ATOM 7249 N N . LEU A 1 475 ? 56.780 2.435 83.881 1.00 14.81 475 LEU A N 1
ATOM 7250 C CA . LEU A 1 475 ? 56.205 1.765 85.049 1.00 17.61 475 LEU A CA 1
ATOM 7251 C C . LEU A 1 475 ? 57.097 2.010 86.271 1.00 17.76 475 LEU A C 1
ATOM 7252 O O . LEU A 1 475 ? 58.300 1.720 86.264 1.00 16.62 475 LEU A O 1
ATOM 7268 N N . THR A 1 476 ? 56.479 2.547 87.315 1.00 22.62 476 THR A N 1
ATOM 7269 C CA . THR A 1 476 ? 57.099 2.701 88.630 1.00 21.38 476 THR A CA 1
ATOM 7270 C C . THR A 1 476 ? 56.565 1.610 89.556 1.00 19.24 476 THR A C 1
ATOM 7271 O O . THR A 1 476 ? 55.347 1.421 89.658 1.00 23.25 476 THR A O 1
ATOM 7282 N N . VAL A 1 477 ? 57.482 0.919 90.226 1.00 24.12 477 VAL A N 1
ATOM 7283 C CA . VAL A 1 477 ? 57.142 -0.161 91.125 1.00 25.05 477 VAL A CA 1
ATOM 7284 C C . VAL A 1 477 ? 57.446 0.255 92.573 1.00 25.30 477 VAL A C 1
ATOM 7285 O O . VAL A 1 477 ? 58.588 0.524 92.903 1.00 25.73 477 VAL A O 1
ATOM 7298 N N . HIS A 1 478 ? 56.412 0.318 93.411 1.00 27.05 478 HIS A N 1
ATOM 7299 C CA . HIS A 1 478 ? 56.553 0.763 94.804 1.00 32.76 478 HIS A CA 1
ATOM 7300 C C . HIS A 1 478 ? 56.588 -0.417 95.761 1.00 37.22 478 HIS A C 1
ATOM 7301 O O . HIS A 1 478 ? 55.803 -1.371 95.631 1.00 25.44 478 HIS A O 1
ATOM 7316 N N . GLU A 1 479 ? 57.480 -0.334 96.746 1.00 41.00 479 GLU A N 1
ATOM 7317 C CA . GLU A 1 479 ? 57.508 -1.313 97.823 1.00 43.88 479 GLU A CA 1
ATOM 7318 C C . GLU A 1 479 ? 56.231 -1.231 98.662 1.00 42.27 479 GLU A C 1
ATOM 7319 O O . GLU A 1 479 ? 55.675 -0.153 98.888 1.00 37.30 479 GLU A O 1
ATOM 7331 N N . ALA A 1 480 ? 55.768 -2.382 99.129 1.00 50.64 480 ALA A N 1
ATOM 7332 C CA . ALA A 1 480 ? 54.504 -2.438 99.846 1.00 46.94 480 ALA A CA 1
ATOM 7333 C C . ALA A 1 480 ? 54.640 -1.798 101.227 1.00 50.55 480 ALA A C 1
ATOM 7334 O O . ALA A 1 480 ? 55.670 -1.945 101.885 1.00 52.89 480 ALA A O 1
ATOM 7341 N N . ILE A 1 481 ? 53.603 -1.073 101.648 1.00 43.07 481 ILE A N 1
ATOM 7342 C CA . ILE A 1 481 ? 53.569 -0.484 102.986 1.00 41.60 481 ILE A CA 1
ATOM 7343 C C . ILE A 1 481 ? 53.407 -1.592 104.017 1.00 40.24 481 ILE A C 1
ATOM 7344 O O . ILE A 1 481 ? 52.536 -2.455 103.887 1.00 37.83 481 ILE A O 1
ATOM 7360 N N . GLY A 1 482 ? 54.241 -1.569 105.045 1.00 38.04 482 GLY A N 1
ATOM 7361 C CA . GLY A 1 482 ? 54.215 -2.627 106.037 1.00 37.29 482 GLY A CA 1
ATOM 7362 C C . GLY A 1 482 ? 55.248 -3.705 105.746 1.00 43.41 482 GLY A C 1
ATOM 7363 O O . GLY A 1 482 ? 55.438 -4.620 106.548 1.00 34.51 482 GLY A O 1
ATOM 7367 N N . SER A 1 483 ? 55.895 -3.625 104.583 1.00 45.64 483 SER A N 1
ATOM 7368 C CA . SER A 1 483 ? 57.036 -4.484 104.270 1.00 45.32 483 SER A CA 1
ATOM 7369 C C . SER A 1 483 ? 58.263 -3.904 104.952 1.00 48.11 483 SER A C 1
ATOM 7370 O O . SER A 1 483 ? 59.266 -4.588 105.174 1.00 53.57 483 SER A O 1
ATOM 7378 N N . GLY A 1 484 ? 58.165 -2.618 105.261 1.00 62.62 484 GLY A N 1
ATOM 7379 C CA . GLY A 1 484 ? 59.171 -1.902 106.008 1.00 66.03 484 GLY A CA 1
ATOM 7380 C C . GLY A 1 484 ? 58.399 -0.809 106.720 1.00 72.48 484 GLY A C 1
ATOM 7381 O O . GLY A 1 484 ? 57.634 -0.088 106.078 1.00 72.04 484 GLY A O 1
ATOM 7385 N N . ASP A 1 485 ? 58.557 -0.685 108.035 1.00 75.04 485 ASP A N 1
ATOM 7386 C CA . ASP A 1 485 ? 59.501 -1.488 108.809 1.00 75.03 485 ASP A CA 1
ATOM 7387 C C . ASP A 1 485 ? 58.881 -2.756 109.387 1.00 72.68 485 ASP A C 1
ATOM 7388 O O . ASP A 1 485 ? 58.532 -3.679 108.650 1.00 73.11 485 ASP A O 1
ATOM 7397 N N . GLU B 1 5 ? 33.998 21.192 36.100 1.00 65.54 5 GLU B N 1
ATOM 7398 C CA . GLU B 1 5 ? 32.821 22.001 35.802 1.00 51.31 5 GLU B CA 1
ATOM 7399 C C . GLU B 1 5 ? 31.933 22.100 37.066 1.00 54.65 5 GLU B C 1
ATOM 7400 O O . GLU B 1 5 ? 32.094 21.337 38.023 1.00 51.07 5 GLU B O 1
ATOM 7411 N N . GLY B 1 6 ? 31.024 23.069 37.078 1.00 39.78 6 GLY B N 1
ATOM 7412 C CA . GLY B 1 6 ? 30.386 23.536 38.300 1.00 32.96 6 GLY B CA 1
ATOM 7413 C C . GLY B 1 6 ? 29.803 24.906 38.000 1.00 30.12 6 GLY B C 1
ATOM 7414 O O . GLY B 1 6 ? 29.947 25.377 36.873 1.00 29.15 6 GLY B O 1
ATOM 7418 N N . LYS B 1 7 ? 29.177 25.550 38.986 1.00 30.71 7 LYS B N 1
ATOM 7419 C CA . LYS B 1 7 ? 28.458 26.812 38.754 1.00 26.58 7 LYS B CA 1
ATOM 7420 C C . LYS B 1 7 ? 28.375 27.738 39.962 1.00 28.22 7 LYS B C 1
ATOM 7421 O O . LYS B 1 7 ? 28.179 27.294 41.101 1.00 30.88 7 LYS B O 1
ATOM 7440 N N . LEU B 1 8 ? 28.494 29.039 39.694 1.00 21.60 8 LEU B N 1
ATOM 7441 C CA . LEU B 1 8 ? 28.207 30.069 40.687 1.00 19.68 8 LEU B CA 1
ATOM 7442 C C . LEU B 1 8 ? 27.179 31.064 40.138 1.00 15.58 8 LEU B C 1
ATOM 7443 O O . LEU B 1 8 ? 27.285 31.514 39.003 1.00 20.74 8 LEU B O 1
ATOM 7459 N N . VAL B 1 9 ? 26.172 31.391 40.931 1.00 17.37 9 VAL B N 1
ATOM 7460 C CA . VAL B 1 9 ? 25.209 32.413 40.552 1.00 15.83 9 VAL B CA 1
ATOM 7461 C C . VAL B 1 9 ? 25.416 33.623 41.459 1.00 15.69 9 VAL B C 1
ATOM 7462 O O . VAL B 1 9 ? 25.444 33.500 42.694 1.00 15.75 9 VAL B O 1
ATOM 7475 N N . ILE B 1 10 ? 25.526 34.795 40.836 1.00 13.57 10 ILE B N 1
ATOM 7476 C CA . ILE B 1 10 ? 25.799 36.041 41.543 1.00 13.52 10 ILE B CA 1
ATOM 7477 C C . ILE B 1 10 ? 24.722 37.087 41.258 1.00 12.70 10 ILE B C 1
ATOM 7478 O O . ILE B 1 10 ? 24.329 37.306 40.111 1.00 15.29 10 ILE B O 1
ATOM 7494 N N . TRP B 1 11 ? 24.244 37.732 42.306 1.00 11.63 11 TRP B N 1
ATOM 7495 C CA . TRP B 1 11 ? 23.316 38.853 42.162 1.00 14.67 11 TRP B CA 1
ATOM 7496 C C . TRP B 1 11 ? 24.005 40.146 42.566 1.00 16.91 11 TRP B C 1
ATOM 7497 O O . TRP B 1 11 ? 24.694 40.200 43.584 1.00 14.99 11 TRP B O 1
ATOM 7518 N N . ILE B 1 12 ? 23.784 41.192 41.789 1.00 12.76 12 ILE B N 1
ATOM 7519 C CA . ILE B 1 12 ? 24.437 42.480 42.019 1.00 11.73 12 ILE B CA 1
ATOM 7520 C C . ILE B 1 12 ? 23.465 43.545 41.477 1.00 11.30 12 ILE B C 1
ATOM 7521 O O . ILE B 1 12 ? 22.713 43.270 40.539 1.00 13.41 12 ILE B O 1
ATOM 7537 N N . ASN B 1 13 ? 23.457 44.737 42.061 1.00 14.22 13 ASN B N 1
ATOM 7538 C CA . ASN B 1 13 ? 22.527 45.767 41.612 1.00 13.27 13 ASN B CA 1
ATOM 7539 C C . ASN B 1 13 ? 22.826 46.272 40.223 1.00 14.83 13 ASN B C 1
ATOM 7540 O O . ASN B 1 13 ? 23.983 46.330 39.789 1.00 15.50 13 ASN B O 1
ATOM 7551 N N . GLY B 1 14 ? 21.763 46.643 39.523 1.00 12.40 14 GLY B N 1
ATOM 7552 C CA . GLY B 1 14 ? 21.889 47.042 38.136 1.00 12.93 14 GLY B CA 1
ATOM 7553 C C . GLY B 1 14 ? 22.629 48.343 37.923 1.00 16.02 14 GLY B C 1
ATOM 7554 O O . GLY B 1 14 ? 22.818 48.738 36.784 1.00 16.82 14 GLY B O 1
ATOM 7558 N N . ASP B 1 15 ? 23.042 49.034 38.974 1.00 14.41 15 ASP B N 1
ATOM 7559 C CA . ASP B 1 15 ? 23.827 50.245 38.760 1.00 11.67 15 ASP B CA 1
ATOM 7560 C C . ASP B 1 15 ? 25.320 50.025 38.879 1.00 12.31 15 ASP B C 1
ATOM 7561 O O . ASP B 1 15 ? 26.111 50.951 38.659 1.00 14.63 15 ASP B O 1
ATOM 7570 N N . LYS B 1 16 ? 25.705 48.788 39.175 1.00 12.04 16 LYS B N 1
ATOM 7571 C CA . LYS B 1 16 ? 27.098 48.428 39.375 1.00 15.06 16 LYS B CA 1
ATOM 7572 C C . LYS B 1 16 ? 27.651 47.735 38.120 1.00 14.10 16 LYS B C 1
ATOM 7573 O O . LYS B 1 16 ? 26.903 47.452 37.157 1.00 11.91 16 LYS B O 1
ATOM 7592 N N . GLY B 1 17 ? 28.967 47.495 38.131 1.00 13.57 17 GLY B N 1
ATOM 7593 C CA . GLY B 1 17 ? 29.688 46.917 36.997 1.00 10.73 17 GLY B CA 1
ATOM 7594 C C . GLY B 1 17 ? 29.492 45.453 36.778 1.00 14.92 17 GLY B C 1
ATOM 7595 O O . GLY B 1 17 ? 30.439 44.667 36.863 1.00 14.09 17 GLY B O 1
ATOM 7599 N N . TYR B 1 18 ? 28.254 45.065 36.472 1.00 15.26 18 TYR B N 1
ATOM 7600 C CA . TYR B 1 18 ? 27.949 43.657 36.357 1.00 11.76 18 TYR B CA 1
ATOM 7601 C C . TYR B 1 18 ? 28.616 43.041 35.118 1.00 15.02 18 TYR B C 1
ATOM 7602 O O . TYR B 1 18 ? 28.948 41.843 35.095 1.00 15.46 18 TYR B O 1
ATOM 7620 N N . ASN B 1 19 ? 28.843 43.844 34.094 1.00 16.09 19 ASN B N 1
ATOM 7621 C CA . ASN B 1 19 ? 29.557 43.301 32.933 1.00 17.61 19 ASN B CA 1
ATOM 7622 C C . ASN B 1 19 ? 31.039 43.054 33.262 1.00 14.17 19 ASN B C 1
ATOM 7623 O O . ASN B 1 19 ? 31.612 42.031 32.884 1.00 14.26 19 ASN B O 1
ATOM 7634 N N . GLY B 1 20 ? 31.673 43.991 33.956 1.00 17.94 20 GLY B N 1
ATOM 7635 C CA . GLY B 1 20 ? 33.023 43.766 34.444 1.00 15.95 20 GLY B CA 1
ATOM 7636 C C . GLY B 1 20 ? 33.167 42.560 35.378 1.00 13.25 20 GLY B C 1
ATOM 7637 O O . GLY B 1 20 ? 34.137 41.816 35.278 1.00 14.76 20 GLY B O 1
ATOM 7641 N N . LEU B 1 21 ? 32.202 42.376 36.290 1.00 12.82 21 LEU B N 1
ATOM 7642 C CA . LEU B 1 21 ? 32.188 41.234 37.205 1.00 12.47 21 LEU B CA 1
ATOM 7643 C C . LEU B 1 21 ? 32.022 39.952 36.376 1.00 11.52 21 LEU B C 1
ATOM 7644 O O . LEU B 1 21 ? 32.663 38.947 36.610 1.00 16.11 21 LEU B O 1
ATOM 7660 N N . ALA B 1 22 ? 31.233 40.018 35.325 1.00 12.31 22 ALA B N 1
ATOM 7661 C CA . ALA B 1 22 ? 31.098 38.857 34.456 1.00 15.31 22 ALA B CA 1
ATOM 7662 C C . ALA B 1 22 ? 32.380 38.487 33.723 1.00 19.93 22 ALA B C 1
ATOM 7663 O O . ALA B 1 22 ? 32.667 37.306 33.539 1.00 17.08 22 ALA B O 1
ATOM 7670 N N . GLU B 1 23 ? 33.170 39.478 33.342 1.00 20.62 23 GLU B N 1
ATOM 7671 C CA . GLU B 1 23 ? 34.492 39.219 32.765 1.00 16.58 23 GLU B CA 1
ATOM 7672 C C . GLU B 1 23 ? 35.414 38.535 33.756 1.00 17.35 23 GLU B C 1
ATOM 7673 O O . GLU B 1 23 ? 36.248 37.701 33.365 1.00 20.80 23 GLU B O 1
ATOM 7685 N N . VAL B 1 24 ? 35.315 38.905 35.030 1.00 17.32 24 VAL B N 1
ATOM 7686 C CA . VAL B 1 24 ? 36.060 38.202 36.051 1.00 13.18 24 VAL B CA 1
ATOM 7687 C C . VAL B 1 24 ? 35.559 36.762 36.165 1.00 18.76 24 VAL B C 1
ATOM 7688 O O . VAL B 1 24 ? 36.341 35.805 36.248 1.00 17.34 24 VAL B O 1
ATOM 7701 N N . GLY B 1 25 ? 34.252 36.606 36.147 1.00 15.92 25 GLY B N 1
ATOM 7702 C CA . GLY B 1 25 ? 33.657 35.291 36.065 1.00 17.84 25 GLY B CA 1
ATOM 7703 C C . GLY B 1 25 ? 34.134 34.432 34.904 1.00 20.15 25 GLY B C 1
ATOM 7704 O O . GLY B 1 25 ? 34.319 33.227 35.064 1.00 20.68 25 GLY B O 1
ATOM 7708 N N . LYS B 1 26 ? 34.347 35.047 33.741 1.00 24.14 26 LYS B N 1
ATOM 7709 C CA . LYS B 1 26 ? 34.818 34.307 32.566 1.00 24.61 26 LYS B CA 1
ATOM 7710 C C . LYS B 1 26 ? 36.255 33.835 32.725 1.00 21.70 26 LYS B C 1
ATOM 7711 O O . LYS B 1 26 ? 36.599 32.727 32.277 1.00 25.62 26 LYS B O 1
ATOM 7730 N N . LYS B 1 27 ? 37.092 34.657 33.358 1.00 25.32 27 LYS B N 1
ATOM 7731 C CA . LYS B 1 27 ? 38.439 34.238 33.697 1.00 27.86 27 LYS B CA 1
ATOM 7732 C C . LYS B 1 27 ? 38.390 33.067 34.682 1.00 25.09 27 LYS B C 1
ATOM 7733 O O . LYS B 1 27 ? 39.115 32.093 34.514 1.00 24.72 27 LYS B O 1
ATOM 7752 N N . PHE B 1 28 ? 37.532 33.142 35.694 1.00 20.98 28 PHE B N 1
ATOM 7753 C CA . PHE B 1 28 ? 37.357 32.027 36.651 1.00 20.22 28 PHE B CA 1
ATOM 7754 C C . PHE B 1 28 ? 36.971 30.746 35.909 1.00 22.30 28 PHE B C 1
ATOM 7755 O O . PHE B 1 28 ? 37.496 29.674 36.196 1.00 26.47 28 PHE B O 1
ATOM 7772 N N . GLU B 1 29 ? 36.056 30.866 34.952 1.00 26.31 29 GLU B N 1
ATOM 7773 C CA . GLU B 1 29 ? 35.589 29.711 34.185 1.00 28.79 29 GLU B CA 1
ATOM 7774 C C . GLU B 1 29 ? 36.733 29.101 33.379 1.00 31.44 29 GLU B C 1
ATOM 7775 O O . GLU B 1 29 ? 36.850 27.869 33.272 1.00 29.56 29 GLU B O 1
ATOM 7787 N N . LYS B 1 30 ? 37.560 29.963 32.794 1.00 33.76 30 LYS B N 1
ATOM 7788 C CA . LYS B 1 30 ? 38.648 29.503 31.938 1.00 37.94 30 LYS B CA 1
ATOM 7789 C C . LYS B 1 30 ? 39.725 28.744 32.729 1.00 35.97 30 LYS B C 1
ATOM 7790 O O . LYS B 1 30 ? 40.264 27.745 32.250 1.00 33.90 30 LYS B O 1
ATOM 7809 N N . ASP B 1 31 ? 40.034 29.213 33.932 1.00 33.07 31 ASP B N 1
ATOM 7810 C CA . ASP B 1 31 ? 41.047 28.575 34.776 1.00 36.06 31 ASP B CA 1
ATOM 7811 C C . ASP B 1 31 ? 40.531 27.374 35.542 1.00 37.82 31 ASP B C 1
ATOM 7812 O O . ASP B 1 31 ? 41.313 26.580 36.059 1.00 45.70 31 ASP B O 1
ATOM 7821 N N . THR B 1 32 ? 39.215 27.250 35.639 1.00 28.52 32 THR B N 1
ATOM 7822 C CA . THR B 1 32 ? 38.635 26.460 36.707 1.00 31.87 32 THR B CA 1
ATOM 7823 C C . THR B 1 32 ? 37.488 25.535 36.251 1.00 29.46 32 THR B C 1
ATOM 7824 O O . THR B 1 32 ? 37.256 24.494 36.859 1.00 28.97 32 THR B O 1
ATOM 7835 N N . GLY B 1 33 ? 36.792 25.896 35.176 1.00 32.08 33 GLY B N 1
ATOM 7836 C CA . GLY B 1 33 ? 35.697 25.086 34.653 1.00 26.00 33 GLY B CA 1
ATOM 7837 C C . GLY B 1 33 ? 34.339 25.461 35.230 1.00 22.84 33 GLY B C 1
ATOM 7838 O O . GLY B 1 33 ? 33.298 25.011 34.779 1.00 34.12 33 GLY B O 1
ATOM 7842 N N . ILE B 1 34 ? 34.354 26.312 36.234 1.00 24.01 34 ILE B N 1
ATOM 7843 C CA . ILE B 1 34 ? 33.143 26.709 36.916 1.00 22.11 34 ILE B CA 1
ATOM 7844 C C . ILE B 1 34 ? 32.559 27.958 36.234 1.00 20.31 34 ILE B C 1
ATOM 7845 O O . ILE B 1 34 ? 33.199 28.997 36.147 1.00 24.17 34 ILE B O 1
ATOM 7861 N N . LYS B 1 35 ? 31.356 27.809 35.720 1.00 29.89 35 LYS B N 1
ATOM 7862 C CA . LYS B 1 35 ? 30.666 28.880 35.038 1.00 26.25 35 LYS B CA 1
ATOM 7863 C C . LYS B 1 35 ? 30.122 29.869 36.068 1.00 25.26 35 LYS B C 1
ATOM 7864 O O . LYS B 1 35 ? 29.568 29.472 37.087 1.00 25.22 35 LYS B O 1
ATOM 7883 N N . VAL B 1 36 ? 30.291 31.159 35.794 1.00 22.36 36 VAL B N 1
ATOM 7884 C CA . VAL B 1 36 ? 29.761 32.201 36.663 1.00 22.74 36 VAL B CA 1
ATOM 7885 C C . VAL B 1 36 ? 28.683 32.940 35.888 1.00 24.82 36 VAL B C 1
ATOM 7886 O O . VAL B 1 36 ? 28.864 33.297 34.706 1.00 30.48 36 VAL B O 1
ATOM 7899 N N . THR B 1 37 ? 27.530 33.068 36.516 1.00 15.11 37 THR B N 1
ATOM 7900 C CA . THR B 1 37 ? 26.455 33.830 35.947 1.00 16.23 37 THR B CA 1
ATOM 7901 C C . THR B 1 37 ? 26.127 35.014 36.847 1.00 16.89 37 THR B C 1
ATOM 7902 O O . THR B 1 37 ? 25.817 34.845 38.017 1.00 19.87 37 THR B O 1
ATOM 7913 N N . VAL B 1 38 ? 26.180 36.206 36.281 1.00 13.89 38 VAL B N 1
ATOM 7914 C CA . VAL B 1 38 ? 25.834 37.395 37.011 1.00 16.56 38 VAL B CA 1
ATOM 7915 C C . VAL B 1 38 ? 24.460 37.906 36.577 1.00 14.59 38 VAL B C 1
ATOM 7916 O O . VAL B 1 38 ? 24.190 38.043 35.376 1.00 15.91 38 VAL B O 1
ATOM 7929 N N . GLU B 1 39 ? 23.587 38.143 37.555 1.00 15.54 39 GLU B N 1
ATOM 7930 C CA . GLU B 1 39 ? 22.271 38.715 37.311 1.00 14.06 39 GLU B CA 1
ATOM 7931 C C . GLU B 1 39 ? 22.102 40.009 38.087 1.00 16.21 39 GLU B C 1
ATOM 7932 O O . GLU B 1 39 ? 22.727 40.215 39.156 1.00 14.43 39 GLU B O 1
ATOM 7944 N N . HIS B 1 40 ? 21.233 40.877 37.579 1.00 15.60 40 HIS B N 1
ATOM 7945 C CA . HIS B 1 40 ? 20.855 42.058 38.356 1.00 15.81 40 HIS B CA 1
ATOM 7946 C C . HIS B 1 40 ? 19.346 42.225 38.472 1.00 16.84 40 HIS B C 1
ATOM 7947 O O . HIS B 1 40 ? 18.771 43.164 37.926 1.00 14.28 40 HIS B O 1
ATOM 7962 N N . PRO B 1 41 ? 18.698 41.311 39.214 1.00 13.99 41 PRO B N 1
ATOM 7963 C CA . PRO B 1 41 ? 17.242 41.364 39.335 1.00 15.47 41 PRO B CA 1
ATOM 7964 C C . PRO B 1 41 ? 16.763 42.650 39.983 1.00 20.45 41 PRO B C 1
ATOM 7965 O O . PRO B 1 41 ? 17.449 43.195 40.851 1.00 20.30 41 PRO B O 1
ATOM 7976 N N . ASP B 1 42 ? 15.601 43.143 39.580 1.00 18.63 42 ASP B N 1
ATOM 7977 C CA . ASP B 1 42 ? 15.058 44.306 40.266 1.00 18.53 42 ASP B CA 1
ATOM 7978 C C . ASP B 1 42 ? 14.678 43.894 41.684 1.00 18.39 42 ASP B C 1
ATOM 7979 O O . ASP B 1 42 ? 14.215 42.774 41.906 1.00 20.24 42 ASP B O 1
ATOM 7988 N N . LYS B 1 43 ? 14.901 44.796 42.635 1.00 20.80 43 LYS B N 1
ATOM 7989 C CA . LYS B 1 43 ? 14.583 44.559 44.036 1.00 22.96 43 LYS B CA 1
ATOM 7990 C C . LYS B 1 43 ? 15.233 43.277 44.603 1.00 21.34 43 LYS B C 1
ATOM 7991 O O . LYS B 1 43 ? 14.636 42.586 45.442 1.00 16.18 43 LYS B O 1
ATOM 8010 N N . LEU B 1 44 ? 16.454 42.975 44.145 1.00 17.14 44 LEU B N 1
ATOM 8011 C CA . LEU B 1 44 ? 17.154 41.754 44.534 1.00 19.78 44 LEU B CA 1
ATOM 8012 C C . LEU B 1 44 ? 17.333 41.685 46.038 1.00 15.86 44 LEU B C 1
ATOM 8013 O O . LEU B 1 44 ? 17.391 40.598 46.608 1.00 17.39 44 LEU B O 1
ATOM 8029 N N . GLU B 1 45 ? 17.429 42.847 46.669 1.00 12.72 45 GLU B N 1
ATOM 8030 C CA . GLU B 1 45 ? 17.699 42.893 48.097 1.00 17.53 45 GLU B CA 1
ATOM 8031 C C . GLU B 1 45 ? 16.453 42.558 48.869 1.00 18.97 45 GLU B C 1
ATOM 8032 O O . GLU B 1 45 ? 16.535 42.165 50.035 1.00 20.04 45 GLU B O 1
ATOM 8044 N N . GLU B 1 46 ? 15.300 42.769 48.245 1.00 18.03 46 GLU B N 1
ATOM 8045 C CA . GLU B 1 46 ? 14.031 42.415 48.863 1.00 18.00 46 GLU B CA 1
ATOM 8046 C C . GLU B 1 46 ? 13.676 40.956 48.591 1.00 19.82 46 GLU B C 1
ATOM 8047 O O . GLU B 1 46 ? 13.131 40.277 49.438 1.00 23.75 46 GLU B O 1
ATOM 8059 N N . LYS B 1 47 ? 14.002 40.481 47.402 1.00 17.84 47 LYS B N 1
ATOM 8060 C CA . LYS B 1 47 ? 13.752 39.096 47.039 1.00 18.48 47 LYS B CA 1
ATOM 8061 C C . LYS B 1 47 ? 14.652 38.078 47.753 1.00 21.57 47 LYS B C 1
ATOM 8062 O O . LYS B 1 47 ? 14.235 36.944 47.992 1.00 20.44 47 LYS B O 1
ATOM 8081 N N . PHE B 1 48 ? 15.890 38.459 48.065 1.00 18.23 48 PHE B N 1
ATOM 8082 C CA . PHE B 1 48 ? 16.894 37.472 48.493 1.00 18.02 48 PHE B CA 1
ATOM 8083 C C . PHE B 1 48 ? 16.434 36.621 49.692 1.00 17.05 48 PHE B C 1
ATOM 8084 O O . PHE B 1 48 ? 16.537 35.408 49.652 1.00 18.18 48 PHE B O 1
ATOM 8101 N N . PRO B 1 49 ? 15.929 37.253 50.754 1.00 17.10 49 PRO B N 1
ATOM 8102 C CA . PRO B 1 49 ? 15.483 36.444 51.896 1.00 20.13 49 PRO B CA 1
ATOM 8103 C C . PRO B 1 49 ? 14.507 35.339 51.509 1.00 20.67 49 PRO B C 1
ATOM 8104 O O . PRO B 1 49 ? 14.664 34.194 51.93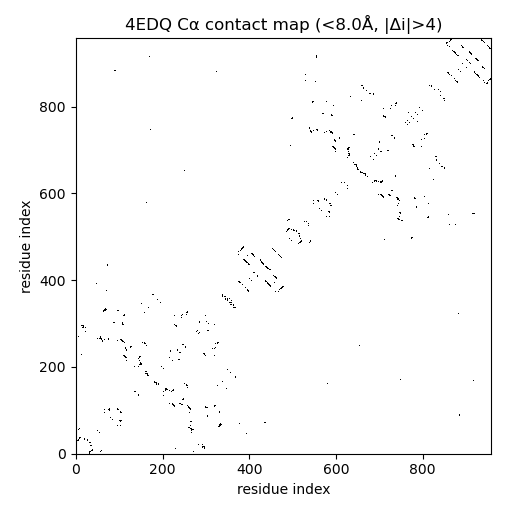6 1.00 20.02 49 PRO B O 1
ATOM 8115 N N . GLN B 1 50 ? 13.525 35.663 50.672 1.00 21.78 50 GLN B N 1
ATOM 8116 C CA . GLN B 1 50 ? 12.514 34.683 50.283 1.00 21.04 50 GLN B CA 1
ATOM 8117 C C . GLN B 1 50 ? 13.082 33.511 49.493 1.00 23.84 50 GLN B C 1
ATOM 8118 O O . GLN B 1 50 ? 12.645 32.381 49.677 1.00 30.07 50 GLN B O 1
ATOM 8132 N N . VAL B 1 51 ? 14.063 33.767 48.628 1.00 21.41 51 VAL B N 1
ATOM 8133 C CA . VAL B 1 51 ? 14.571 32.726 47.750 1.00 20.22 51 VAL B CA 1
ATOM 8134 C C . VAL B 1 51 ? 15.836 32.063 48.259 1.00 14.52 51 VAL B C 1
ATOM 8135 O O . VAL B 1 51 ? 16.258 31.051 47.721 1.00 20.87 51 VAL B O 1
ATOM 8148 N N . ALA B 1 52 ? 16.440 32.607 49.312 1.00 18.44 52 ALA B N 1
ATOM 8149 C CA . ALA B 1 52 ? 17.792 32.181 49.697 1.00 21.14 52 ALA B CA 1
ATOM 8150 C C . ALA B 1 52 ? 17.956 30.670 49.870 1.00 19.02 52 ALA B C 1
ATOM 8151 O O . ALA B 1 52 ? 18.960 30.105 49.438 1.00 20.58 52 ALA B O 1
ATOM 8158 N N . ALA B 1 53 ? 16.978 30.001 50.481 1.00 18.62 53 ALA B N 1
ATOM 8159 C CA . ALA B 1 53 ? 17.123 28.569 50.757 1.00 18.32 53 ALA B CA 1
ATOM 8160 C C . ALA B 1 53 ? 16.270 27.687 49.866 1.00 24.16 53 ALA B C 1
ATOM 8161 O O . ALA B 1 53 ? 16.052 26.526 50.197 1.00 28.10 53 ALA B O 1
ATOM 8168 N N . THR B 1 54 ? 15.801 28.208 48.736 1.00 25.67 54 THR B N 1
ATOM 8169 C CA . THR B 1 54 ? 14.881 27.448 47.888 1.00 34.84 54 THR B CA 1
ATOM 8170 C C . THR B 1 54 ? 15.565 26.730 46.734 1.00 47.93 54 THR B C 1
ATOM 8171 O O . THR B 1 54 ? 15.037 25.740 46.216 1.00 53.74 54 THR B O 1
ATOM 8182 N N . GLY B 1 55 ? 16.722 27.233 46.320 1.00 42.28 55 GLY B N 1
ATOM 8183 C CA . GLY B 1 55 ? 17.421 26.694 45.164 1.00 41.29 55 GLY B CA 1
ATOM 8184 C C . GLY B 1 55 ? 17.370 27.680 44.018 1.00 37.34 55 GLY B C 1
ATOM 8185 O O . GLY B 1 55 ? 18.102 27.551 43.042 1.00 45.58 55 GLY B O 1
ATOM 8189 N N . ASP B 1 56 ? 16.490 28.670 44.144 1.00 45.92 56 ASP B N 1
ATOM 8190 C CA . ASP B 1 56 ? 16.411 29.768 43.190 1.00 42.37 56 ASP B CA 1
ATOM 8191 C C . ASP B 1 56 ? 17.224 30.976 43.673 1.00 42.46 56 ASP B C 1
ATOM 8192 O O . ASP B 1 56 ? 17.303 31.993 42.989 1.00 54.83 56 ASP B O 1
ATOM 8201 N N . GLY B 1 57 ? 17.819 30.868 44.855 1.00 31.99 57 GLY B N 1
ATOM 8202 C CA . GLY B 1 57 ? 18.659 31.938 45.367 1.00 23.44 57 GLY B CA 1
ATOM 8203 C C . GLY B 1 57 ? 20.071 31.894 44.801 1.00 23.17 57 GLY B C 1
ATOM 8204 O O . GLY B 1 57 ? 20.544 30.847 44.375 1.00 22.26 57 GLY B O 1
ATOM 8208 N N . PRO B 1 58 ? 20.763 33.044 44.826 1.00 15.90 58 PRO B N 1
ATOM 8209 C CA . PRO B 1 58 ? 22.146 33.173 44.354 1.00 17.65 58 PRO B CA 1
ATOM 8210 C C . PRO B 1 58 ? 23.130 32.605 45.362 1.00 15.43 58 PRO B C 1
ATOM 8211 O O . PRO B 1 58 ? 22.806 32.537 46.537 1.00 16.75 58 PRO B O 1
ATOM 8222 N N . ASP B 1 59 ? 24.322 32.247 44.911 1.00 17.36 59 ASP B N 1
ATOM 8223 C CA . ASP B 1 59 ? 25.399 31.817 45.799 1.00 18.29 59 ASP B CA 1
ATOM 8224 C C . ASP B 1 59 ? 26.009 33.019 46.480 1.00 16.44 59 ASP B C 1
ATOM 8225 O O . ASP B 1 59 ? 26.366 32.965 47.641 1.00 11.93 59 ASP B O 1
ATOM 8234 N N . ILE B 1 60 ? 26.096 34.122 45.746 1.00 12.07 60 ILE B N 1
ATOM 8235 C CA . ILE B 1 60 ? 26.713 35.347 46.240 1.00 9.96 60 ILE B CA 1
ATOM 8236 C C . ILE B 1 60 ? 25.756 36.516 45.991 1.00 9.78 60 ILE B C 1
ATOM 8237 O O . ILE B 1 60 ? 25.195 36.657 44.898 1.00 13.55 60 ILE B O 1
ATOM 8253 N N . ILE B 1 61 ? 25.585 37.344 47.002 1.00 9.66 61 ILE B N 1
ATOM 8254 C CA . ILE B 1 61 ? 24.769 38.553 46.855 1.00 9.66 61 ILE B CA 1
ATOM 8255 C C . ILE B 1 61 ? 25.616 39.804 47.150 1.00 9.71 61 ILE B C 1
ATOM 8256 O O . ILE B 1 61 ? 26.276 39.915 48.191 1.00 12.10 61 ILE B O 1
ATOM 8272 N N . PHE B 1 62 ? 25.605 40.747 46.218 1.00 11.19 62 PHE B N 1
ATOM 8273 C CA . PHE B 1 62 ? 26.299 42.001 46.428 1.00 15.01 62 PHE B CA 1
ATOM 8274 C C . PHE B 1 62 ? 25.314 43.103 46.813 1.00 13.85 62 PHE B C 1
ATOM 8275 O O . PHE B 1 62 ? 24.305 43.290 46.143 1.00 15.41 62 PHE B O 1
ATOM 8292 N N . TRP B 1 63 ? 25.650 43.852 47.857 1.00 9.50 63 TRP B N 1
ATOM 8293 C CA . TRP B 1 63 ? 24.911 45.053 48.249 1.00 9.47 63 TRP B CA 1
ATOM 8294 C C . TRP B 1 63 ? 25.802 45.890 49.135 1.00 12.56 63 TRP B C 1
ATOM 8295 O O . TRP B 1 63 ? 26.792 45.397 49.635 1.00 12.01 63 TRP B O 1
ATOM 8316 N N . ALA B 1 64 ? 25.417 47.136 49.398 1.00 11.42 64 ALA B N 1
ATOM 8317 C CA . ALA B 1 64 ? 26.085 47.871 50.457 1.00 9.43 64 ALA B CA 1
ATOM 8318 C C . ALA B 1 64 ? 25.860 47.129 51.761 1.00 9.24 64 ALA B C 1
ATOM 8319 O O . ALA B 1 64 ? 24.857 46.426 51.958 1.00 10.25 64 ALA B O 1
ATOM 8326 N N . HIS B 1 65 ? 26.776 47.364 52.685 1.00 9.12 65 HIS B N 1
ATOM 8327 C CA . HIS B 1 65 ? 26.820 46.614 53.932 1.00 10.67 65 HIS B CA 1
ATOM 8328 C C . HIS B 1 65 ? 25.603 46.834 54.840 1.00 15.05 65 HIS B C 1
ATOM 8329 O O . HIS B 1 65 ? 25.343 46.008 55.713 1.00 10.27 65 HIS B O 1
ATOM 8344 N N . ASP B 1 66 ? 24.839 47.913 54.628 1.00 9.02 66 ASP B N 1
ATOM 8345 C CA . ASP B 1 66 ? 23.714 48.220 55.514 1.00 11.98 66 ASP B CA 1
ATOM 8346 C C . ASP B 1 66 ? 22.663 47.104 55.565 1.00 13.61 66 ASP B C 1
ATOM 8347 O O . ASP B 1 66 ? 22.026 46.891 56.589 1.00 17.95 66 ASP B O 1
ATOM 8356 N N . ARG B 1 67 ? 22.488 46.367 54.485 1.00 10.40 67 ARG B N 1
ATOM 8357 C CA . ARG B 1 67 ? 21.440 45.351 54.465 1.00 12.30 67 ARG B CA 1
ATOM 8358 C C . ARG B 1 67 ? 21.838 44.086 55.180 1.00 11.68 67 ARG B C 1
ATOM 8359 O O . ARG B 1 67 ? 20.998 43.220 55.438 1.00 12.02 67 ARG B O 1
ATOM 8380 N N . PHE B 1 68 ? 23.130 43.917 55.436 1.00 14.02 68 PHE B N 1
ATOM 8381 C CA . PHE B 1 68 ? 23.609 42.576 55.746 1.00 13.32 68 PHE B CA 1
ATOM 8382 C C . PHE B 1 68 ? 23.399 42.195 57.186 1.00 14.45 68 PHE B C 1
ATOM 8383 O O . PHE B 1 68 ? 23.371 41.000 57.474 1.00 15.34 68 PHE B O 1
ATOM 8400 N N . GLY B 1 69 ? 23.257 43.162 58.087 1.00 13.88 69 GLY B N 1
ATOM 8401 C CA . GLY B 1 69 ? 22.939 42.800 59.463 1.00 13.26 69 GLY B CA 1
ATOM 8402 C C . GLY B 1 69 ? 21.578 42.095 59.545 1.00 15.69 69 GLY B C 1
ATOM 8403 O O . GLY B 1 69 ? 21.415 41.082 60.221 1.00 13.21 69 GLY B O 1
ATOM 8407 N N . GLY B 1 70 ? 20.581 42.634 58.853 1.00 14.49 70 GLY B N 1
ATOM 8408 C CA . GLY B 1 70 ? 19.277 42.001 58.821 1.00 11.15 70 GLY B CA 1
ATOM 8409 C C . GLY B 1 70 ? 19.326 40.625 58.206 1.00 15.03 70 GLY B C 1
ATOM 8410 O O . GLY B 1 70 ? 18.669 39.677 58.669 1.00 13.97 70 GLY B O 1
ATOM 8414 N N . TYR B 1 71 ? 20.095 40.481 57.138 1.00 14.66 71 TYR B N 1
ATOM 8415 C CA . TYR B 1 71 ? 20.260 39.169 56.533 1.00 18.35 71 TYR B CA 1
ATOM 8416 C C . TYR B 1 71 ? 20.917 38.204 57.520 1.00 15.03 71 TYR B C 1
ATOM 8417 O O . TYR B 1 71 ? 20.496 37.073 57.654 1.00 13.49 71 TYR B O 1
ATOM 8435 N N . ALA B 1 72 ? 21.979 38.640 58.190 1.00 13.57 72 ALA B N 1
ATOM 8436 C CA . ALA B 1 72 ? 22.636 37.768 59.157 1.00 13.86 72 ALA B CA 1
ATOM 8437 C C . ALA B 1 72 ? 21.721 37.393 60.339 1.00 12.46 72 ALA B C 1
ATOM 8438 O O . ALA B 1 72 ? 21.757 36.260 60.816 1.00 17.18 72 ALA B O 1
ATOM 8445 N N . GLN B 1 73 ? 20.926 38.338 60.828 1.00 13.27 73 GLN B N 1
ATOM 8446 C CA . GLN B 1 73 ? 20.009 38.049 61.924 1.00 11.94 73 GLN B CA 1
ATOM 8447 C C . GLN B 1 73 ? 19.074 36.916 61.548 1.00 17.64 73 GLN B C 1
ATOM 8448 O O . GLN B 1 73 ? 18.670 36.124 62.405 1.00 18.21 73 GLN B O 1
ATOM 8462 N N . SER B 1 74 ? 18.715 36.850 60.265 1.00 11.69 74 SER B N 1
ATOM 8463 C CA . SER B 1 74 ? 17.782 35.839 59.772 1.00 13.04 74 SER B CA 1
ATOM 8464 C C . SER B 1 74 ? 18.513 34.564 59.349 1.00 19.70 74 SER B C 1
ATOM 8465 O O . SER B 1 74 ? 17.884 33.624 58.871 1.00 18.46 74 SER B O 1
ATOM 8473 N N . GLY B 1 75 ? 19.836 34.539 59.510 1.00 16.60 75 GLY B N 1
ATOM 8474 C CA . GLY B 1 75 ? 20.616 33.328 59.279 1.00 15.75 75 GLY B CA 1
ATOM 8475 C C . GLY B 1 75 ? 20.885 33.054 57.806 1.00 17.09 75 GLY B C 1
ATOM 8476 O O . GLY B 1 75 ? 21.240 31.934 57.403 1.00 19.76 75 GLY B O 1
ATOM 8480 N N . LEU B 1 76 ? 20.780 34.095 56.993 1.00 17.85 76 LEU B N 1
ATOM 8481 C CA . LEU B 1 76 ? 20.903 33.935 55.543 1.00 12.84 76 LEU B CA 1
ATOM 8482 C C . LEU B 1 76 ? 22.350 33.881 55.014 1.00 13.31 76 LEU B C 1
ATOM 8483 O O . LEU B 1 76 ? 22.563 33.451 53.892 1.00 17.92 76 LEU B O 1
ATOM 8499 N N . LEU B 1 77 ? 23.305 34.377 55.791 1.00 14.08 77 LEU B N 1
ATOM 8500 C CA . LEU B 1 77 ? 24.686 34.560 55.268 1.00 16.18 77 LEU B CA 1
ATOM 8501 C C . LEU B 1 77 ? 25.680 33.644 55.931 1.00 18.52 77 LEU B C 1
ATOM 8502 O O . LEU B 1 77 ? 25.679 33.504 57.167 1.00 18.45 77 LEU B O 1
ATOM 8518 N N . ALA B 1 78 ? 26.533 33.036 55.110 1.00 14.04 78 ALA B N 1
ATOM 8519 C CA . ALA B 1 78 ? 27.632 32.206 55.600 1.00 15.09 78 ALA B CA 1
ATOM 8520 C C . ALA B 1 78 ? 28.657 33.076 56.343 1.00 19.32 78 ALA B C 1
ATOM 8521 O O . ALA B 1 78 ? 28.964 34.211 55.928 1.00 17.08 78 ALA B O 1
ATOM 8528 N N . GLU B 1 79 ? 29.141 32.568 57.474 1.00 14.84 79 GLU B N 1
ATOM 8529 C CA . GLU B 1 79 ? 30.194 33.254 58.193 1.00 13.09 79 GLU B CA 1
ATOM 8530 C C . GLU B 1 79 ? 31.498 33.152 57.421 1.00 9.76 79 GLU B C 1
ATOM 8531 O O . GLU B 1 79 ? 31.903 32.075 56.949 1.00 15.67 79 GLU B O 1
ATOM 8543 N N . ILE B 1 80 ? 32.185 34.279 57.332 1.00 11.64 80 ILE B N 1
ATOM 8544 C CA . ILE B 1 80 ? 33.488 34.323 56.705 1.00 14.99 80 ILE B CA 1
ATOM 8545 C C . ILE B 1 80 ? 34.574 34.294 57.780 1.00 13.21 80 ILE B C 1
ATOM 8546 O O . ILE B 1 80 ? 34.603 35.132 58.672 1.00 15.12 80 ILE B O 1
ATOM 8562 N N . THR B 1 81 ? 35.496 33.358 57.622 1.00 14.64 81 THR B N 1
ATOM 8563 C CA . THR B 1 81 ? 36.567 33.199 58.589 1.00 19.15 81 THR B CA 1
ATOM 8564 C C . THR B 1 81 ? 37.866 33.095 57.825 1.00 14.96 81 THR B C 1
ATOM 8565 O O . THR B 1 81 ? 38.431 32.010 57.691 1.00 17.77 81 THR B O 1
ATOM 8576 N N . PRO B 1 82 ? 38.332 34.239 57.304 1.00 17.33 82 PRO B N 1
ATOM 8577 C CA . PRO B 1 82 ? 39.524 34.281 56.445 1.00 19.15 82 PRO B CA 1
ATOM 8578 C C . PRO B 1 82 ? 40.828 34.061 57.207 1.00 19.59 82 PRO B C 1
ATOM 8579 O O . PRO B 1 82 ? 40.889 34.338 58.397 1.00 20.71 82 PRO B O 1
ATOM 8590 N N . ASP B 1 83 ? 41.862 33.574 56.526 1.00 18.63 83 ASP B N 1
ATOM 8591 C CA . ASP B 1 83 ? 43.177 33.475 57.134 1.00 17.37 83 ASP B CA 1
ATOM 8592 C C . ASP B 1 83 ? 43.756 34.880 57.251 1.00 18.46 83 ASP B C 1
ATOM 8593 O O . ASP B 1 83 ? 43.354 35.807 56.533 1.00 18.11 83 ASP B O 1
ATOM 8602 N N . LYS B 1 84 ? 44.687 35.046 58.180 1.00 14.86 84 LYS B N 1
ATOM 8603 C CA . LYS B 1 84 ? 45.349 36.320 58.334 1.00 17.51 84 LYS B CA 1
ATOM 8604 C C . LYS B 1 84 ? 45.914 36.842 57.033 1.00 12.59 84 LYS B C 1
ATOM 8605 O O . LYS B 1 84 ? 45.846 38.044 56.783 1.00 21.15 84 LYS B O 1
ATOM 8624 N N . ALA B 1 85 ? 46.558 35.975 56.238 1.00 18.10 85 ALA B N 1
ATOM 8625 C CA . ALA B 1 85 ? 47.170 36.414 54.995 1.00 14.31 85 ALA B CA 1
ATOM 8626 C C . ALA B 1 85 ? 46.193 37.166 54.102 1.00 21.57 85 ALA B C 1
ATOM 8627 O O . ALA B 1 85 ? 46.544 38.203 53.525 1.00 20.00 85 ALA B O 1
ATOM 8634 N N . PHE B 1 86 ? 44.961 36.675 53.992 1.00 14.85 86 PHE B N 1
ATOM 8635 C CA . PHE B 1 86 ? 43.989 37.384 53.177 1.00 17.85 86 PHE B CA 1
ATOM 8636 C C . PHE B 1 86 ? 43.380 38.562 53.895 1.00 13.61 86 PHE B C 1
ATOM 8637 O O . PHE B 1 86 ? 43.175 39.636 53.330 1.00 15.64 86 PHE B O 1
ATOM 8654 N N . GLN B 1 87 ? 43.080 38.378 55.169 1.00 13.20 87 GLN B N 1
ATOM 8655 C CA . GLN B 1 87 ? 42.474 39.467 55.896 1.00 12.57 87 GLN B CA 1
ATOM 8656 C C . GLN B 1 87 ? 43.331 40.743 55.815 1.00 16.63 87 GLN B C 1
ATOM 8657 O O . GLN B 1 87 ? 42.798 41.854 55.688 1.00 15.08 87 GLN B O 1
ATOM 8671 N N . ASP B 1 88 ? 44.652 40.579 55.883 1.00 16.84 88 ASP B N 1
ATOM 8672 C CA . ASP B 1 88 ? 45.576 41.711 55.852 1.00 16.48 88 ASP B CA 1
ATOM 8673 C C . ASP B 1 88 ? 45.593 42.462 54.528 1.00 14.12 88 ASP B C 1
ATOM 8674 O O . ASP B 1 88 ? 46.139 43.564 54.455 1.00 16.04 88 ASP B O 1
ATOM 8683 N N . LYS B 1 89 ? 45.062 41.853 53.469 1.00 12.91 89 LYS B N 1
ATOM 8684 C CA . LYS B 1 89 ? 45.049 42.509 52.155 1.00 12.11 89 LYS B CA 1
ATOM 8685 C C . LYS B 1 89 ? 44.015 43.639 52.039 1.00 16.44 89 LYS B C 1
ATOM 8686 O O . LYS B 1 89 ? 44.117 44.489 51.141 1.00 14.76 89 LYS B O 1
ATOM 8705 N N . LEU B 1 90 ? 42.997 43.611 52.901 1.00 14.35 90 LEU B N 1
ATOM 8706 C CA . LEU B 1 90 ? 41.919 44.605 52.871 1.00 9.67 90 LEU B CA 1
ATOM 8707 C C . LEU B 1 90 ? 41.971 45.552 54.067 1.00 13.00 90 LEU B C 1
ATOM 8708 O O . LEU B 1 90 ? 42.374 45.167 55.166 1.00 16.65 90 LEU B O 1
ATOM 8724 N N . TYR B 1 91 ? 41.507 46.779 53.882 1.00 12.88 91 TYR B N 1
ATOM 8725 C CA . TYR B 1 91 ? 41.489 47.735 54.993 1.00 20.40 91 TYR B CA 1
ATOM 8726 C C . TYR B 1 91 ? 40.604 47.272 56.157 1.00 16.00 91 TYR B C 1
ATOM 8727 O O . TYR B 1 91 ? 39.483 46.827 55.961 1.00 12.82 91 TYR B O 1
ATOM 8745 N N . PRO B 1 92 ? 41.112 47.397 57.394 1.00 14.11 92 PRO B N 1
ATOM 8746 C CA . PRO B 1 92 ? 40.297 47.045 58.549 1.00 13.93 92 PRO B CA 1
ATOM 8747 C C . PRO B 1 92 ? 38.939 47.754 58.583 1.00 17.36 92 PRO B C 1
ATOM 8748 O O . PRO B 1 92 ? 37.962 47.139 59.014 1.00 18.40 92 PRO B O 1
ATOM 8759 N N . PHE B 1 93 ? 38.881 49.011 58.134 1.00 18.43 93 PHE B N 1
ATOM 8760 C CA . PHE B 1 93 ? 37.624 49.768 58.102 1.00 14.46 93 PHE B CA 1
ATOM 8761 C C . PHE B 1 93 ? 36.572 49.012 57.310 1.00 15.96 93 PHE B C 1
ATOM 8762 O O . PHE B 1 93 ? 35.381 48.998 57.659 1.00 15.11 93 PHE B O 1
ATOM 8779 N N . THR B 1 94 ? 37.016 48.419 56.217 1.00 14.99 94 THR B N 1
ATOM 8780 C CA . THR B 1 94 ? 36.100 47.731 55.323 1.00 14.24 94 THR B CA 1
ATOM 8781 C C . THR B 1 94 ? 35.646 46.424 55.929 1.00 13.04 94 THR B C 1
ATOM 8782 O O . THR B 1 94 ? 34.446 46.095 55.859 1.00 11.41 94 THR B O 1
ATOM 8793 N N . TRP B 1 95 ? 36.559 45.692 56.573 1.00 13.77 95 TRP B N 1
ATOM 8794 C CA . TRP B 1 95 ? 36.113 44.526 57.375 1.00 15.02 95 TRP B CA 1
ATOM 8795 C C . TRP B 1 95 ? 35.120 44.915 58.483 1.00 14.03 95 TRP B C 1
ATOM 8796 O O . TRP B 1 95 ? 34.171 44.190 58.757 1.00 14.52 95 TRP B O 1
ATOM 8817 N N . ASP B 1 96 ? 35.345 46.031 59.152 1.00 14.21 96 ASP B N 1
ATOM 8818 C CA . ASP B 1 96 ? 34.438 46.479 60.216 1.00 20.54 96 ASP B CA 1
ATOM 8819 C C . ASP B 1 96 ? 33.003 46.642 59.719 1.00 18.66 96 ASP B C 1
ATOM 8820 O O . ASP B 1 96 ? 32.059 46.350 60.445 1.00 17.94 96 ASP B O 1
ATOM 8829 N N . ALA B 1 97 ? 32.849 47.077 58.469 1.00 15.89 97 ALA B N 1
ATOM 8830 C CA . ALA B 1 97 ? 31.528 47.297 57.898 1.00 21.07 97 ALA B CA 1
ATOM 8831 C C . ALA B 1 97 ? 30.758 45.993 57.759 1.00 16.08 97 ALA B C 1
ATOM 8832 O O . ALA B 1 97 ? 29.536 46.006 57.818 1.00 16.83 97 ALA B O 1
ATOM 8839 N N . VAL B 1 98 ? 31.478 44.883 57.588 1.00 14.29 98 VAL B N 1
ATOM 8840 C CA . VAL B 1 98 ? 30.833 43.596 57.398 1.00 13.47 98 VAL B CA 1
ATOM 8841 C C . VAL B 1 98 ? 30.880 42.723 58.637 1.00 11.23 98 VAL B C 1
ATOM 8842 O O . VAL B 1 98 ? 30.714 41.517 58.545 1.00 14.42 98 VAL B O 1
ATOM 8855 N N . ARG B 1 99 ? 31.107 43.345 59.779 1.00 11.24 99 ARG B N 1
ATOM 8856 C CA . ARG B 1 99 ? 31.095 42.615 61.041 1.00 14.78 99 ARG B CA 1
ATOM 8857 C C . ARG B 1 99 ? 29.741 42.779 61.702 1.00 18.40 99 ARG B C 1
ATOM 8858 O O . ARG B 1 99 ? 29.262 43.887 61.858 1.00 18.62 99 ARG B O 1
ATOM 8879 N N . TYR B 1 100 ? 29.142 41.661 62.089 1.00 13.06 100 TYR B N 1
ATOM 8880 C CA . TYR B 1 100 ? 27.852 41.684 62.753 1.00 15.33 100 TYR B CA 1
ATOM 8881 C C . TYR B 1 100 ? 27.902 40.780 63.983 1.00 13.77 100 TYR B C 1
ATOM 8882 O O . TYR B 1 100 ? 28.048 39.556 63.866 1.00 14.40 100 TYR B O 1
ATOM 8900 N N . ASN B 1 101 ? 27.811 41.399 65.155 1.00 17.38 101 ASN B N 1
ATOM 8901 C CA . ASN B 1 101 ? 27.814 40.678 66.426 1.00 19.44 101 ASN B CA 1
ATOM 8902 C C . ASN B 1 101 ? 28.946 39.670 66.509 1.00 18.51 101 ASN B C 1
ATOM 8903 O O . ASN B 1 101 ? 28.740 38.503 66.813 1.00 19.75 101 ASN B O 1
ATOM 8914 N N . GLY B 1 102 ? 30.149 40.117 66.177 1.00 20.35 102 GLY B N 1
ATOM 8915 C CA . GLY B 1 102 ? 31.309 39.265 66.341 1.00 17.83 102 GLY B CA 1
ATOM 8916 C C . GLY B 1 102 ? 31.674 38.408 65.159 1.00 19.72 102 GLY B C 1
ATOM 8917 O O . GLY B 1 102 ? 32.750 37.794 65.168 1.00 27.79 102 GLY B O 1
ATOM 8921 N N . LYS B 1 103 ? 30.834 38.364 64.126 1.00 14.95 103 LYS B N 1
ATOM 8922 C CA . LYS B 1 103 ? 31.135 37.559 62.967 1.00 14.35 103 LYS B CA 1
ATOM 8923 C C . LYS B 1 103 ? 31.298 38.421 61.733 1.00 13.41 103 LYS B C 1
ATOM 8924 O O . LYS B 1 103 ? 30.561 39.387 61.559 1.00 15.50 103 LYS B O 1
ATOM 8943 N N . LEU B 1 104 ? 32.275 38.071 60.885 1.00 13.73 104 LEU B N 1
ATOM 8944 C CA . LEU B 1 104 ? 32.333 38.614 59.530 1.00 15.86 104 LEU B CA 1
ATOM 8945 C C . LEU B 1 104 ? 31.301 37.899 58.672 1.00 14.53 104 LEU B C 1
ATOM 8946 O O . LEU B 1 104 ? 31.280 36.672 58.610 1.00 16.87 104 LEU B O 1
ATOM 8962 N N . ILE B 1 105 ? 30.454 38.673 57.994 1.00 14.37 105 ILE B N 1
ATOM 8963 C CA . ILE B 1 105 ? 29.294 38.138 57.297 1.00 11.89 105 ILE B CA 1
ATOM 8964 C C . ILE B 1 105 ? 29.329 38.393 55.784 1.00 15.52 105 ILE B C 1
ATOM 8965 O O . ILE B 1 105 ? 28.379 38.069 55.065 1.00 13.51 105 ILE B O 1
ATOM 8981 N N . ALA B 1 106 ? 30.439 38.958 55.297 1.00 12.51 106 ALA B N 1
ATOM 8982 C CA . ALA B 1 106 ? 30.614 39.225 53.857 1.00 9.45 106 ALA B CA 1
ATOM 8983 C C . ALA B 1 106 ? 32.087 39.505 53.578 1.00 10.85 106 ALA B C 1
ATOM 8984 O O . ALA B 1 106 ? 32.850 39.722 54.508 1.00 12.12 106 ALA B O 1
ATOM 8991 N N . TYR B 1 107 ? 32.439 39.610 52.300 1.00 10.33 107 TYR B N 1
ATOM 8992 C CA . TYR B 1 107 ? 33.715 40.191 51.893 1.00 11.43 107 TYR B CA 1
ATOM 8993 C C . TYR B 1 107 ? 33.473 41.639 51.467 1.00 14.58 107 TYR B C 1
ATOM 8994 O O . TYR B 1 107 ? 32.625 41.902 50.637 1.00 14.35 107 TYR B O 1
ATOM 9012 N N . PRO B 1 108 ? 34.241 42.580 52.011 1.00 12.37 108 PRO B N 1
ATOM 9013 C CA . PRO B 1 108 ? 34.066 43.976 51.602 1.00 15.15 108 PRO B CA 1
ATOM 9014 C C . PRO B 1 108 ? 34.764 44.222 50.272 1.00 13.12 108 PRO B C 1
ATOM 9015 O O . PRO B 1 108 ? 35.800 43.590 50.016 1.00 12.65 108 PRO B O 1
ATOM 9026 N N . ILE B 1 109 ? 34.167 45.058 49.420 1.00 9.47 109 ILE B N 1
ATOM 9027 C CA . ILE B 1 109 ? 34.686 45.314 48.070 1.00 9.64 109 ILE B CA 1
ATOM 9028 C C . ILE B 1 109 ? 35.169 46.757 47.898 1.00 9.63 109 ILE B C 1
ATOM 9029 O O . ILE B 1 109 ? 36.267 46.979 47.423 1.00 10.71 109 ILE B O 1
ATOM 9045 N N . ALA B 1 110 ? 34.379 47.739 48.319 1.00 10.98 110 ALA B N 1
ATOM 9046 C CA . ALA B 1 110 ? 34.689 49.140 48.042 1.00 9.62 110 ALA B CA 1
ATOM 9047 C C . ALA B 1 110 ? 33.863 50.114 48.864 1.00 12.04 110 ALA B C 1
ATOM 9048 O O . ALA B 1 110 ? 32.730 49.844 49.236 1.00 14.17 110 ALA B O 1
ATOM 9055 N N . VAL B 1 111 ? 34.445 51.282 49.111 1.00 10.28 111 VAL B N 1
ATOM 9056 C CA . VAL B 1 111 ? 33.790 52.333 49.881 1.00 10.24 111 VAL B CA 1
ATOM 9057 C C . VAL B 1 111 ? 33.210 53.378 48.921 1.00 12.48 111 VAL B C 1
ATOM 9058 O O . VAL B 1 111 ? 33.921 53.874 48.033 1.00 12.92 111 VAL B O 1
ATOM 9071 N N . GLU B 1 112 ? 31.911 53.665 49.101 1.00 13.99 112 GLU B N 1
ATOM 9072 C CA . GLU B 1 112 ? 31.175 54.576 48.232 1.00 15.76 112 GLU B CA 1
ATOM 9073 C C . GLU B 1 112 ? 30.606 55.709 49.059 1.00 14.82 112 GLU B C 1
ATOM 9074 O O . GLU B 1 112 ? 30.193 55.478 50.165 1.00 11.86 112 GLU B O 1
ATOM 9086 N N . ALA B 1 113 ? 30.503 56.905 48.480 1.00 9.57 113 ALA B N 1
ATOM 9087 C CA . ALA B 1 113 ? 29.743 58.016 49.026 1.00 9.54 113 ALA B CA 1
ATOM 9088 C C . ALA B 1 113 ? 29.325 58.862 47.882 1.00 12.23 113 ALA B C 1
ATOM 9089 O O . ALA B 1 113 ? 30.030 58.860 46.854 1.00 10.61 113 ALA B O 1
ATOM 9096 N N . LEU B 1 114 ? 28.251 59.634 48.073 1.00 12.48 114 LEU B N 1
ATOM 9097 C CA . LEU B 1 114 ? 27.775 60.584 47.056 1.00 9.91 114 LEU B CA 1
ATOM 9098 C C . LEU B 1 114 ? 28.678 61.828 46.997 1.00 9.78 114 LEU B C 1
ATOM 9099 O O . LEU B 1 114 ? 29.203 62.241 48.027 1.00 10.57 114 LEU B O 1
ATOM 9115 N N . SER B 1 115 ? 28.824 62.413 45.807 1.00 9.90 115 SER B N 1
ATOM 9116 C CA . SER B 1 115 ? 29.447 63.707 45.624 1.00 9.97 115 SER B CA 1
ATOM 9117 C C . SER B 1 115 ? 28.594 64.605 44.749 1.00 10.06 115 SER B C 1
ATOM 9118 O O . SER B 1 115 ? 27.662 64.150 44.104 1.00 10.74 115 SER B O 1
ATOM 9126 N N . LEU B 1 116 ? 28.969 65.868 44.667 1.00 12.83 116 LEU B N 1
ATOM 9127 C CA . LEU B 1 116 ? 28.370 66.774 43.694 1.00 12.37 116 LEU B CA 1
ATOM 9128 C C . LEU B 1 116 ? 29.105 66.598 42.411 1.00 10.84 116 LEU B C 1
ATOM 9129 O O . LEU B 1 116 ? 30.313 66.689 42.386 1.00 14.98 116 LEU B O 1
ATOM 9145 N N . ILE B 1 117 ? 28.391 66.358 41.326 1.00 11.03 117 ILE B N 1
ATOM 9146 C CA . ILE B 1 117 ? 28.980 66.222 40.002 1.00 14.44 117 ILE B CA 1
ATOM 9147 C C . ILE B 1 117 ? 28.489 67.382 39.140 1.00 10.72 117 ILE B C 1
ATOM 9148 O O . ILE B 1 117 ? 27.318 67.714 39.166 1.00 12.83 117 ILE B O 1
ATOM 9164 N N . TYR B 1 118 ? 29.396 68.099 38.507 1.00 10.83 118 TYR B N 1
ATOM 9165 C CA . TYR B 1 118 ? 29.004 69.331 37.827 1.00 14.63 118 TYR B CA 1
ATOM 9166 C C . TYR B 1 118 ? 29.600 69.422 36.449 1.00 16.02 118 TYR B C 1
ATOM 9167 O O . TYR B 1 118 ? 30.685 68.903 36.211 1.00 12.39 118 TYR B O 1
ATOM 9185 N N . ASN B 1 119 ? 28.885 70.111 35.564 1.00 13.77 119 ASN B N 1
ATOM 9186 C CA . ASN B 1 119 ? 29.286 70.284 34.182 1.00 17.49 119 ASN B CA 1
ATOM 9187 C C . ASN B 1 119 ? 30.096 71.578 34.085 1.00 15.46 119 ASN B C 1
ATOM 9188 O O . ASN B 1 119 ? 29.536 72.663 34.159 1.00 18.44 119 ASN B O 1
ATOM 9199 N N . LYS B 1 120 ? 31.408 71.440 33.908 1.00 13.08 120 LYS B N 1
ATOM 9200 C CA . LYS B 1 120 ? 32.332 72.566 33.936 1.00 14.61 120 LYS B CA 1
ATOM 9201 C C . LYS B 1 120 ? 32.085 73.575 32.828 1.00 26.14 120 LYS B C 1
ATOM 9202 O O . LYS B 1 120 ? 32.481 74.732 32.959 1.00 29.35 120 LYS B O 1
ATOM 9221 N N . ASP B 1 121 ? 31.473 73.141 31.724 1.00 20.19 121 ASP B N 1
ATOM 9222 C CA . ASP B 1 121 ? 31.146 74.071 30.633 1.00 18.89 121 ASP B CA 1
ATOM 9223 C C . ASP B 1 121 ? 29.933 74.945 30.934 1.00 26.54 121 ASP B C 1
ATOM 9224 O O . ASP B 1 121 ? 29.786 76.036 30.369 1.00 27.82 121 ASP B O 1
ATOM 9233 N N . LEU B 1 122 ? 29.035 74.464 31.782 1.00 18.91 122 LEU B N 1
ATOM 9234 C CA . LEU B 1 122 ? 27.893 75.263 32.190 1.00 22.57 122 LEU B CA 1
ATOM 9235 C C . LEU B 1 122 ? 28.202 76.019 33.475 1.00 23.05 122 LEU B C 1
ATOM 9236 O O . LEU B 1 122 ? 27.657 77.090 33.728 1.00 27.39 122 LEU B O 1
ATOM 9252 N N . LEU B 1 123 ? 29.054 75.434 34.304 1.00 23.55 123 LEU B N 1
ATOM 9253 C CA . LEU B 1 123 ? 29.216 75.916 35.655 1.00 19.17 123 LEU B CA 1
ATOM 9254 C C . LEU B 1 123 ? 30.630 75.706 36.133 1.00 21.75 123 LEU B C 1
ATOM 9255 O O . LEU B 1 123 ? 30.899 74.789 36.914 1.00 23.79 123 LEU B O 1
ATOM 9271 N N . PRO B 1 124 ? 31.552 76.569 35.690 1.00 22.28 124 PRO B N 1
ATOM 9272 C CA . PRO B 1 124 ? 32.953 76.299 36.013 1.00 17.52 124 PRO B CA 1
ATOM 9273 C C . PRO B 1 124 ? 33.286 76.396 37.485 1.00 16.24 124 PRO B C 1
ATOM 9274 O O . PRO B 1 124 ? 34.280 75.816 37.931 1.00 24.26 124 PRO B O 1
ATOM 9285 N N . ASN B 1 125 ? 32.473 77.124 38.234 1.00 21.30 125 ASN B N 1
ATOM 9286 C CA . ASN B 1 125 ? 32.677 77.263 39.648 1.00 23.57 125 ASN B CA 1
ATOM 9287 C C . ASN B 1 125 ? 31.386 76.853 40.335 1.00 19.29 125 ASN B C 1
ATOM 9288 O O . ASN B 1 125 ? 30.469 77.657 40.464 1.00 22.61 125 ASN B O 1
ATOM 9299 N N . PRO B 1 126 ? 31.302 75.593 40.759 1.00 17.87 126 PRO B N 1
ATOM 9300 C CA . PRO B 1 126 ? 30.022 75.169 41.317 1.00 17.43 126 PRO B CA 1
ATOM 9301 C C . PRO B 1 126 ? 29.784 75.804 42.663 1.00 22.39 126 PRO B C 1
ATOM 9302 O O . PRO B 1 126 ? 30.735 76.230 43.335 1.00 20.04 126 PRO B O 1
ATOM 9313 N N . PRO B 1 127 ? 28.516 75.846 43.066 1.00 19.89 127 PRO B N 1
ATOM 9314 C CA . PRO B 1 127 ? 28.144 76.437 44.349 1.00 15.64 127 PRO B CA 1
ATOM 9315 C C . PRO B 1 127 ? 28.705 75.693 45.523 1.00 18.21 127 PRO B C 1
ATOM 9316 O O . PRO B 1 127 ? 28.721 74.460 45.566 1.00 16.26 127 PRO B O 1
ATOM 9327 N N . LYS B 1 128 ? 29.109 76.445 46.536 1.00 19.61 128 LYS B N 1
ATOM 9328 C CA . LYS B 1 128 ? 29.561 75.843 47.780 1.00 23.96 128 LYS B CA 1
ATOM 9329 C C . LYS B 1 128 ? 28.424 75.608 48.769 1.00 15.35 128 LYS B C 1
ATOM 9330 O O . LYS B 1 128 ? 28.583 74.835 49.707 1.00 17.01 128 LYS B O 1
ATOM 9349 N N . THR B 1 129 ? 27.310 76.315 48.571 1.00 13.00 129 THR B N 1
ATOM 9350 C CA . THR B 1 129 ? 26.139 76.190 49.442 1.00 10.91 129 THR B CA 1
ATOM 9351 C C . THR B 1 129 ? 24.862 75.773 48.698 1.00 12.49 129 THR B C 1
ATOM 9352 O O . THR B 1 129 ? 24.665 76.070 47.508 1.00 16.37 129 THR B O 1
ATOM 9363 N N . TRP B 1 130 ? 23.988 75.060 49.410 1.00 13.32 130 TRP B N 1
ATOM 9364 C CA . TRP B 1 130 ? 22.671 74.728 48.891 1.00 12.80 130 TRP B CA 1
ATOM 9365 C C . TRP B 1 130 ? 21.845 76.000 48.664 1.00 12.67 130 TRP B C 1
ATOM 9366 O O . TRP B 1 130 ? 21.092 76.111 47.703 1.00 13.92 130 TRP B O 1
ATOM 9387 N N . GLU B 1 131 ? 22.019 76.962 49.552 1.00 14.23 131 GLU B N 1
ATOM 9388 C CA . GLU B 1 131 ? 21.229 78.185 49.493 1.00 11.37 131 GLU B CA 1
ATOM 9389 C C . GLU B 1 131 ? 21.421 79.001 48.213 1.00 14.29 131 GLU B C 1
ATOM 9390 O O . GLU B 1 131 ? 20.572 79.817 47.877 1.00 14.76 131 GLU B O 1
ATOM 9402 N N . GLU B 1 132 ? 22.523 78.780 47.496 1.00 12.72 132 GLU B N 1
ATOM 9403 C CA . GLU B 1 132 ? 22.782 79.483 46.240 1.00 13.32 132 GLU B CA 1
ATOM 9404 C C . GLU B 1 132 ? 22.076 78.879 45.050 1.00 16.43 132 GLU B C 1
ATOM 9405 O O . GLU B 1 132 ? 21.981 79.493 43.979 1.00 15.99 132 GLU B O 1
ATOM 9417 N N . ILE B 1 133 ? 21.572 77.673 45.217 1.00 18.33 133 ILE B N 1
ATOM 9418 C CA . ILE B 1 133 ? 21.095 76.933 44.058 1.00 17.63 133 ILE B CA 1
ATOM 9419 C C . ILE B 1 133 ? 19.863 77.555 43.385 1.00 10.77 133 ILE B C 1
ATOM 9420 O O . ILE B 1 133 ? 19.802 77.629 42.153 1.00 16.51 133 ILE B O 1
ATOM 9436 N N . PRO B 1 134 ? 18.886 78.046 44.162 1.00 16.70 134 PRO B N 1
ATOM 9437 C CA . PRO B 1 134 ? 17.722 78.711 43.560 1.00 18.50 134 PRO B CA 1
ATOM 9438 C C . PRO B 1 134 ? 18.083 79.845 42.591 1.00 19.23 134 PRO B C 1
ATOM 9439 O O . PRO B 1 134 ? 17.590 79.853 41.456 1.00 16.31 134 PRO B O 1
ATOM 9450 N N . ALA B 1 135 ? 18.976 80.747 42.985 1.00 20.61 135 ALA B N 1
ATOM 9451 C CA . ALA B 1 135 ? 19.398 81.828 42.085 1.00 17.38 135 ALA B CA 1
ATOM 9452 C C . ALA B 1 135 ? 20.137 81.314 40.846 1.00 18.45 135 ALA B C 1
ATOM 9453 O O . ALA B 1 135 ? 19.968 81.831 39.729 1.00 19.48 135 ALA B O 1
ATOM 9460 N N . LEU B 1 136 ? 20.977 80.300 41.037 1.00 21.67 136 LEU B N 1
ATOM 9461 C CA . LEU B 1 136 ? 21.687 79.692 39.927 1.00 15.10 136 LEU B CA 1
ATOM 9462 C C . LEU B 1 136 ? 20.718 79.108 38.908 1.00 14.97 136 LEU B C 1
ATOM 9463 O O . LEU B 1 136 ? 20.915 79.224 37.687 1.00 16.62 136 LEU B O 1
ATOM 9479 N N . ASP B 1 137 ? 19.678 78.464 39.413 1.00 12.70 137 ASP B N 1
ATOM 9480 C CA . ASP B 1 137 ? 18.675 77.862 38.548 1.00 15.10 137 ASP B CA 1
ATOM 9481 C C . ASP B 1 137 ? 17.932 78.910 37.730 1.00 12.01 137 ASP B C 1
ATOM 9482 O O . ASP B 1 137 ? 17.659 78.732 36.533 1.00 17.05 137 ASP B O 1
ATOM 9491 N N . LYS B 1 138 ? 17.617 80.021 38.370 1.00 18.60 138 LYS B N 1
ATOM 9492 C CA . LYS B 1 138 ? 16.981 81.092 37.635 1.00 19.80 138 LYS B CA 1
ATOM 9493 C C . LYS B 1 138 ? 17.858 81.530 36.470 1.00 25.47 138 LYS B C 1
ATOM 9494 O O . LYS B 1 138 ? 17.371 81.724 35.358 1.00 21.82 138 LYS B O 1
ATOM 9513 N N . GLU B 1 139 ? 19.146 81.708 36.718 1.00 23.74 139 GLU B N 1
ATOM 9514 C CA . GLU B 1 139 ? 20.050 82.084 35.634 1.00 19.15 139 GLU B CA 1
ATOM 9515 C C . GLU B 1 139 ? 20.048 81.026 34.518 1.00 24.61 139 GLU B C 1
ATOM 9516 O O . GLU B 1 139 ? 19.997 81.352 33.326 1.00 20.70 139 GLU B O 1
ATOM 9528 N N . LEU B 1 140 ? 20.109 79.751 34.896 1.00 17.05 140 LEU B N 1
ATOM 9529 C CA . LEU B 1 140 ? 20.176 78.699 33.894 1.00 16.09 140 LEU B CA 1
ATOM 9530 C C . LEU B 1 140 ? 18.850 78.540 33.159 1.00 14.86 140 LEU B C 1
ATOM 9531 O O . LEU B 1 140 ? 18.830 78.175 31.974 1.00 15.05 140 LEU B O 1
ATOM 9547 N N . LYS B 1 141 ? 17.734 78.851 33.815 1.00 15.59 141 LYS B N 1
ATOM 9548 C CA . LYS B 1 141 ? 16.433 78.661 33.170 1.00 13.58 141 LYS B CA 1
ATOM 9549 C C . LYS B 1 141 ? 16.245 79.647 32.027 1.00 12.73 141 LYS B C 1
ATOM 9550 O O . LYS B 1 141 ? 15.517 79.376 31.042 1.00 16.74 141 LYS B O 1
ATOM 9569 N N . ALA B 1 142 ? 16.905 80.793 32.156 1.00 17.49 142 ALA B N 1
ATOM 9570 C CA . ALA B 1 142 ? 16.873 81.839 31.132 1.00 21.35 142 ALA B CA 1
ATOM 9571 C C . ALA B 1 142 ? 17.678 81.480 29.889 1.00 13.87 142 ALA B C 1
ATOM 9572 O O . ALA B 1 142 ? 17.626 82.210 28.899 1.00 18.45 142 ALA B O 1
ATOM 9579 N N . LYS B 1 143 ? 18.428 80.376 29.945 1.00 14.32 143 LYS B N 1
ATOM 9580 C CA . LYS B 1 143 ? 19.047 79.803 28.743 1.00 17.53 143 LYS B CA 1
ATOM 9581 C C . LYS B 1 143 ? 18.616 78.354 28.539 1.00 16.59 143 LYS B C 1
ATOM 9582 O O . LYS B 1 143 ? 19.336 77.555 27.940 1.00 17.54 143 LYS B O 1
ATOM 9601 N N . GLY B 1 144 ? 17.430 78.009 29.049 1.00 15.52 144 GLY B N 1
ATOM 9602 C CA . GLY B 1 144 ? 16.823 76.727 28.744 1.00 17.32 144 GLY B CA 1
ATOM 9603 C C . GLY B 1 144 ? 17.456 75.509 29.415 1.00 17.04 144 GLY B C 1
ATOM 9604 O O . GLY B 1 144 ? 17.279 74.389 28.936 1.00 19.70 144 GLY B O 1
ATOM 9608 N N . LYS B 1 145 ? 18.170 75.720 30.524 1.00 12.98 145 LYS B N 1
ATOM 9609 C CA . LYS B 1 145 ? 18.777 74.631 31.302 1.00 16.08 145 LYS B CA 1
ATOM 9610 C C . LYS B 1 145 ? 18.320 74.727 32.763 1.00 14.63 145 LYS B C 1
ATOM 9611 O O . LYS B 1 145 ? 17.565 75.610 33.138 1.00 16.46 145 LYS B O 1
ATOM 9630 N N . SER B 1 146 ? 18.773 73.804 33.588 1.00 13.42 146 SER B N 1
ATOM 9631 C CA . SER B 1 146 ? 18.493 73.868 35.019 1.00 15.15 146 SER B CA 1
ATOM 9632 C C . SER B 1 146 ? 19.774 73.723 35.818 1.00 11.39 146 SER B C 1
ATOM 9633 O O . SER B 1 146 ? 20.773 73.264 35.296 1.00 11.66 146 SER B O 1
ATOM 9641 N N . ALA B 1 147 ? 19.728 74.075 37.112 1.00 14.25 147 ALA B N 1
ATOM 9642 C CA . ALA B 1 147 ? 20.904 73.972 37.977 1.00 14.97 147 ALA B CA 1
ATOM 9643 C C . ALA B 1 147 ? 21.234 72.547 38.411 1.00 17.81 147 ALA B C 1
ATOM 9644 O O . ALA B 1 147 ? 22.391 72.105 38.320 1.00 13.17 147 ALA B O 1
ATOM 9651 N N . LEU B 1 148 ? 20.211 71.837 38.896 1.00 16.38 148 LEU B N 1
ATOM 9652 C CA . LEU B 1 148 ? 20.409 70.582 39.570 1.00 13.64 148 LEU B CA 1
ATOM 9653 C C . LEU B 1 148 ? 19.292 69.590 39.368 1.00 14.06 148 LEU B C 1
ATOM 9654 O O . LEU B 1 148 ? 18.105 69.919 39.510 1.00 13.78 148 LEU B O 1
ATOM 9670 N N . MET B 1 149 ? 19.687 68.351 39.076 1.00 11.80 149 MET B N 1
ATOM 9671 C CA . MET B 1 149 ? 18.761 67.250 39.021 1.00 10.81 149 MET B CA 1
ATOM 9672 C C . MET B 1 149 ? 19.414 66.013 39.626 1.00 15.64 149 MET B C 1
ATOM 9673 O O . MET B 1 149 ? 20.532 65.659 39.257 1.00 13.95 149 MET B O 1
ATOM 9687 N N . PHE B 1 150 ? 18.687 65.350 40.531 1.00 11.29 150 PHE B N 1
ATOM 9688 C CA . PHE B 1 150 ? 19.134 64.112 41.149 1.00 10.48 150 PHE B CA 1
ATOM 9689 C C . PHE B 1 150 ? 17.915 63.291 41.590 1.00 10.46 150 PHE B C 1
ATOM 9690 O O . PHE B 1 150 ? 16.777 63.806 41.639 1.00 11.22 150 PHE B O 1
ATOM 9707 N N . ASN B 1 151 ? 18.155 62.026 41.884 1.00 10.39 151 ASN B N 1
ATOM 9708 C CA . ASN B 1 151 ? 17.083 61.082 42.199 1.00 10.38 151 ASN B CA 1
ATOM 9709 C C . ASN B 1 151 ? 16.346 61.459 43.478 1.00 13.12 151 ASN B C 1
ATOM 9710 O O . ASN B 1 151 ? 16.910 61.398 44.552 1.00 15.24 151 ASN B O 1
ATOM 9721 N N . LEU B 1 152 ? 15.077 61.842 43.362 1.00 15.84 152 LEU B N 1
ATOM 9722 C CA . LEU B 1 152 ? 14.308 62.203 44.542 1.00 15.06 152 LEU B CA 1
ATOM 9723 C C . LEU B 1 152 ? 13.413 61.067 45.014 1.00 18.34 152 LEU B C 1
ATOM 9724 O O . LEU B 1 152 ? 12.580 61.278 45.905 1.00 23.18 152 LEU B O 1
ATOM 9740 N N . GLN B 1 153 ? 13.546 59.883 44.422 1.00 11.34 153 GLN B N 1
ATOM 9741 C CA . GLN B 1 153 ? 12.690 58.748 44.812 1.00 13.18 153 GLN B CA 1
ATOM 9742 C C . GLN B 1 153 ? 13.327 57.861 45.881 1.00 13.41 153 GLN B C 1
ATOM 9743 O O . GLN B 1 153 ? 12.622 57.104 46.538 1.00 17.59 153 GLN B O 1
ATOM 9757 N N . GLU B 1 154 ? 14.650 57.920 46.024 1.00 12.79 154 GLU B N 1
ATOM 9758 C CA . GLU B 1 154 ? 15.363 57.096 46.999 1.00 10.84 154 GLU B CA 1
ATOM 9759 C C . GLU B 1 154 ? 15.969 57.992 48.049 1.00 11.10 154 GLU B C 1
ATOM 9760 O O . GLU B 1 154 ? 16.741 58.904 47.737 1.00 12.71 154 GLU B O 1
ATOM 9772 N N . PRO B 1 155 ? 15.639 57.746 49.329 1.00 9.77 155 PRO B N 1
ATOM 9773 C CA . PRO B 1 155 ? 16.123 58.611 50.410 1.00 10.55 155 PRO B CA 1
ATOM 9774 C C . PRO B 1 155 ? 17.669 58.715 50.537 1.00 13.21 155 PRO B C 1
ATOM 9775 O O . PRO B 1 155 ? 18.145 59.664 51.123 1.00 13.39 155 PRO B O 1
ATOM 9786 N N . TYR B 1 156 ? 18.421 57.752 50.016 1.00 9.77 156 TYR B N 1
ATOM 9787 C CA . TYR B 1 156 ? 19.866 57.830 50.000 1.00 10.21 156 TYR B CA 1
ATOM 9788 C C . TYR B 1 156 ? 20.387 59.132 49.416 1.00 13.15 156 TYR B C 1
ATOM 9789 O O . TYR B 1 156 ? 21.379 59.675 49.907 1.00 12.92 156 TYR B O 1
ATOM 9807 N N . PHE B 1 157 ? 19.737 59.641 48.363 1.00 11.24 157 PHE B N 1
ATOM 9808 C CA . PHE B 1 157 ? 20.220 60.839 47.690 1.00 9.77 157 PHE B CA 1
ATOM 9809 C C . PHE B 1 157 ? 19.830 62.134 48.389 1.00 9.76 157 PHE B C 1
ATOM 9810 O O . PHE B 1 157 ? 20.519 63.140 48.257 1.00 11.57 157 PHE B O 1
ATOM 9827 N N . THR B 1 158 ? 18.739 62.116 49.152 1.00 10.24 158 THR B N 1
ATOM 9828 C CA . THR B 1 158 ? 18.261 63.314 49.837 1.00 13.33 158 THR B CA 1
ATOM 9829 C C . THR B 1 158 ? 18.800 63.379 51.273 1.00 14.37 158 THR B C 1
ATOM 9830 O O . THR B 1 158 ? 18.905 64.447 51.870 1.00 12.01 158 THR B O 1
ATOM 9841 N N . TRP B 1 159 ? 19.196 62.232 51.785 1.00 10.21 159 TRP B N 1
ATOM 9842 C CA . TRP B 1 159 ? 19.745 62.162 53.146 1.00 11.35 159 TRP B CA 1
ATOM 9843 C C . TRP B 1 159 ? 20.878 63.136 53.449 1.00 11.89 159 TRP B C 1
ATOM 9844 O O . TRP B 1 159 ? 20.938 63.625 54.553 1.00 16.97 159 TRP B O 1
ATOM 9865 N N . PRO B 1 160 ? 21.826 63.381 52.508 1.00 9.49 160 PRO B N 1
ATOM 9866 C CA . PRO B 1 160 ? 22.950 64.263 52.888 1.00 13.18 160 PRO B CA 1
ATOM 9867 C C . PRO B 1 160 ? 22.512 65.682 53.318 1.00 17.01 160 PRO B C 1
ATOM 9868 O O . PRO B 1 160 ? 23.083 66.279 54.240 1.00 14.72 160 PRO B O 1
ATOM 9879 N N . LEU B 1 161 ? 21.507 66.212 52.634 1.00 12.81 161 LEU B N 1
ATOM 9880 C CA . LEU B 1 161 ? 20.871 67.491 53.018 1.00 10.41 161 LEU B CA 1
ATOM 9881 C C . LEU B 1 161 ? 20.065 67.398 54.313 1.00 14.16 161 LEU B C 1
ATOM 9882 O O . LEU B 1 161 ? 20.131 68.293 55.151 1.00 13.47 161 LEU B O 1
ATOM 9898 N N . ILE B 1 162 ? 19.284 66.336 54.488 1.00 15.41 162 ILE B N 1
ATOM 9899 C CA . ILE B 1 162 ? 18.519 66.154 55.729 1.00 15.91 162 ILE B CA 1
ATOM 9900 C C . ILE B 1 162 ? 19.409 66.077 56.971 1.00 16.78 162 ILE B C 1
ATOM 9901 O O . ILE B 1 162 ? 19.095 66.655 58.024 1.00 17.06 162 ILE B O 1
ATOM 9917 N N . ALA B 1 163 ? 20.515 65.354 56.842 1.00 11.36 163 ALA B N 1
ATOM 9918 C CA . ALA B 1 163 ? 21.470 65.130 57.919 1.00 9.35 163 ALA B CA 1
ATOM 9919 C C . ALA B 1 163 ? 22.373 66.338 58.199 1.00 13.68 163 ALA B C 1
ATOM 9920 O O . ALA B 1 163 ? 22.909 66.479 59.286 1.00 15.10 163 ALA B O 1
ATOM 9927 N N . ALA B 1 164 ? 22.529 67.222 57.230 1.00 11.90 164 ALA B N 1
ATOM 9928 C CA . ALA B 1 164 ? 23.496 68.319 57.342 1.00 12.08 164 ALA B CA 1
ATOM 9929 C C . ALA B 1 164 ? 23.362 69.123 58.628 1.00 12.16 164 ALA B C 1
ATOM 9930 O O . ALA B 1 164 ? 24.362 69.307 59.337 1.00 15.93 164 ALA B O 1
ATOM 9937 N N . ASP B 1 165 ? 22.147 69.569 58.944 1.00 12.10 165 ASP B N 1
ATOM 9938 C CA . ASP B 1 165 ? 21.918 70.453 60.100 1.00 14.61 165 ASP B CA 1
ATOM 9939 C C . ASP B 1 165 ? 21.486 69.691 61.367 1.00 17.44 165 ASP B C 1
ATOM 9940 O O . ASP B 1 165 ? 21.170 70.309 62.379 1.00 16.60 165 ASP B O 1
ATOM 9949 N N . GLY B 1 166 ? 21.473 68.364 61.323 1.00 14.93 166 GLY B N 1
ATOM 9950 C CA . GLY B 1 166 ? 21.226 67.600 62.538 1.00 17.69 166 GLY B CA 1
ATOM 9951 C C . GLY B 1 166 ? 20.482 66.283 62.425 1.00 16.74 166 GLY B C 1
ATOM 9952 O O . GLY B 1 166 ? 20.358 65.581 63.406 1.00 13.37 166 GLY B O 1
ATOM 9956 N N . GLY B 1 167 ? 19.956 65.936 61.258 1.00 15.26 167 GLY B N 1
ATOM 9957 C CA . GLY B 1 167 ? 19.347 64.627 61.123 1.00 15.00 167 GLY B CA 1
ATOM 9958 C C . GLY B 1 167 ? 20.326 63.477 61.356 1.00 14.43 167 GLY B C 1
ATOM 9959 O O . GLY B 1 167 ? 21.514 63.584 61.066 1.00 14.53 167 GLY B O 1
ATOM 9963 N N . TYR B 1 168 ? 19.839 62.362 61.889 1.00 12.19 168 TYR B N 1
ATOM 9964 C CA . TYR B 1 168 ? 20.666 61.151 62.015 1.00 9.15 168 TYR B CA 1
ATOM 9965 C C . TYR B 1 168 ? 19.752 59.947 62.012 1.00 11.20 168 TYR B C 1
ATOM 9966 O O . TYR B 1 168 ? 18.554 60.073 62.237 1.00 11.65 168 TYR B O 1
ATOM 9984 N N . ALA B 1 169 ? 20.312 58.787 61.711 1.00 13.41 169 ALA B N 1
ATOM 9985 C CA . ALA B 1 169 ? 19.523 57.575 61.673 1.00 14.30 169 ALA B CA 1
ATOM 9986 C C . ALA B 1 169 ? 19.375 57.016 63.079 1.00 18.53 169 ALA B C 1
ATOM 9987 O O . ALA B 1 169 ? 18.359 57.227 63.716 1.00 16.54 169 ALA B O 1
ATOM 9994 N N . PHE B 1 170 ? 20.408 56.321 63.553 1.00 16.33 170 PHE B N 1
ATOM 9995 C CA . PHE B 1 170 ? 20.439 55.846 64.939 1.00 12.83 170 PHE B CA 1
ATOM 9996 C C . PHE B 1 170 ? 21.606 56.447 65.713 1.00 16.93 170 PHE B C 1
ATOM 9997 O O . PHE B 1 170 ? 22.711 56.596 65.177 1.00 15.17 170 PHE B O 1
ATOM 10014 N N . LYS B 1 171 ? 21.362 56.795 66.974 1.00 13.01 171 LYS B N 1
ATOM 10015 C CA . LYS B 1 171 ? 22.420 57.320 67.838 1.00 11.55 171 LYS B CA 1
ATOM 10016 C C . LYS B 1 171 ? 23.481 56.241 68.061 1.00 10.14 171 LYS B C 1
ATOM 10017 O O . LYS B 1 171 ? 23.168 55.068 68.151 1.00 15.86 171 LYS B O 1
ATOM 10036 N N . TYR B 1 172 ? 24.738 56.644 68.098 1.00 11.44 172 TYR B N 1
ATOM 10037 C CA . TYR B 1 172 ? 25.812 55.709 68.374 1.00 18.55 172 TYR B CA 1
ATOM 10038 C C . TYR B 1 172 ? 26.514 56.206 69.604 1.00 16.37 172 TYR B C 1
ATOM 10039 O O . TYR B 1 172 ? 26.898 57.375 69.659 1.00 18.91 172 TYR B O 1
ATOM 10057 N N . GLU B 1 173 ? 26.630 55.330 70.589 1.00 16.60 173 GLU B N 1
ATOM 10058 C CA . GLU B 1 173 ? 27.379 55.640 71.806 1.00 28.37 173 GLU B CA 1
ATOM 10059 C C . GLU B 1 173 ? 27.747 54.372 72.595 1.00 35.17 173 GLU B C 1
ATOM 10060 O O . GLU B 1 173 ? 27.127 53.330 72.436 1.00 27.58 173 GLU B O 1
ATOM 10072 N N . ASN B 1 174 ? 28.760 54.479 73.452 1.00 42.63 174 ASN B N 1
ATOM 10073 C CA . ASN B 1 174 ? 29.275 53.294 74.136 1.00 35.67 174 ASN B CA 1
ATOM 10074 C C . ASN B 1 174 ? 29.682 52.195 73.140 1.00 28.65 174 ASN B C 1
ATOM 10075 O O . ASN B 1 174 ? 29.655 51.020 73.484 1.00 33.49 174 ASN B O 1
ATOM 10086 N N . GLY B 1 175 ? 30.013 52.570 71.913 1.00 28.14 175 GLY B N 1
ATOM 10087 C CA . GLY B 1 175 ? 30.429 51.620 70.902 1.00 28.70 175 GLY B CA 1
ATOM 10088 C C . GLY B 1 175 ? 29.335 50.768 70.290 1.00 28.79 175 GLY B C 1
ATOM 10089 O O . GLY B 1 175 ? 29.620 49.691 69.758 1.00 30.01 175 GLY B O 1
ATOM 10093 N N . LYS B 1 176 ? 28.089 51.235 70.360 1.00 22.34 176 LYS B N 1
ATOM 10094 C CA . LYS B 1 176 ? 26.971 50.534 69.740 1.00 18.74 176 LYS B CA 1
ATOM 10095 C C . LYS B 1 176 ? 25.858 51.488 69.342 1.00 18.28 176 LYS B C 1
ATOM 10096 O O . LYS B 1 176 ? 25.697 52.555 69.927 1.00 19.85 176 LYS B O 1
ATOM 10115 N N . TYR B 1 177 ? 25.087 51.085 68.341 1.00 16.39 177 TYR B N 1
ATOM 10116 C CA . TYR B 1 177 ? 23.904 51.844 67.950 1.00 16.52 177 TYR B CA 1
ATOM 10117 C C . TYR B 1 177 ? 22.760 51.612 68.895 1.00 19.93 177 TYR B C 1
ATOM 10118 O O . TYR B 1 177 ? 22.487 50.479 69.293 1.00 18.53 177 TYR B O 1
ATOM 10136 N N . ASP B 1 178 ? 22.067 52.697 69.228 1.00 16.09 178 ASP B N 1
ATOM 10137 C CA . ASP B 1 178 ? 20.853 52.603 70.025 1.00 14.41 178 ASP B CA 1
ATOM 10138 C C . ASP B 1 178 ? 19.697 52.481 69.056 1.00 17.73 178 ASP B C 1
ATOM 10139 O O . ASP B 1 178 ? 19.279 53.473 68.460 1.00 18.22 178 ASP B O 1
ATOM 10148 N N . ILE B 1 179 ? 19.157 51.273 68.937 1.00 22.09 179 ILE B N 1
ATOM 10149 C CA . ILE B 1 179 ? 18.183 50.956 67.906 1.00 19.04 179 ILE B CA 1
ATOM 10150 C C . ILE B 1 179 ? 16.859 51.682 68.163 1.00 21.21 179 ILE B C 1
ATOM 10151 O O . ILE B 1 179 ? 15.969 51.676 67.324 1.00 27.84 179 ILE B O 1
ATOM 10167 N N . LYS B 1 180 ? 16.726 52.299 69.331 1.00 18.15 180 LYS B N 1
ATOM 10168 C CA . LYS B 1 180 ? 15.512 53.016 69.678 1.00 16.73 180 LYS B CA 1
ATOM 10169 C C . LYS B 1 180 ? 15.609 54.521 69.511 1.00 16.47 180 LYS B C 1
ATOM 10170 O O . LYS B 1 180 ? 14.582 55.196 69.538 1.00 22.04 180 LYS B O 1
ATOM 10189 N N . ASP B 1 181 ? 16.829 55.060 69.354 1.00 12.26 181 ASP B N 1
ATOM 10190 C CA . ASP B 1 181 ? 17.039 56.503 69.359 1.00 12.63 181 ASP B CA 1
ATOM 10191 C C . ASP B 1 181 ? 17.307 57.009 67.945 1.00 15.97 181 ASP B C 1
ATOM 10192 O O . ASP B 1 181 ? 18.423 56.906 67.421 1.00 15.20 181 ASP B O 1
ATOM 10201 N N . VAL B 1 182 ? 16.251 57.527 67.326 1.00 13.34 182 VAL B N 1
ATOM 10202 C CA . VAL B 1 182 ? 16.277 57.893 65.915 1.00 10.31 182 VAL B CA 1
ATOM 10203 C C . VAL B 1 182 ? 16.259 59.414 65.768 1.00 12.22 182 VAL B C 1
ATOM 10204 O O . VAL B 1 182 ? 15.703 60.112 66.629 1.00 12.95 182 VAL B O 1
ATOM 10217 N N . GLY B 1 183 ? 16.851 59.937 64.686 1.00 14.43 183 GLY B N 1
ATOM 10218 C CA . GLY B 1 183 ? 17.014 61.380 64.539 1.00 13.35 183 GLY B CA 1
ATOM 10219 C C . GLY B 1 183 ? 16.395 61.969 63.282 1.00 11.70 183 GLY B C 1
ATOM 10220 O O . GLY B 1 183 ? 17.002 62.824 62.632 1.00 13.50 183 GLY B O 1
ATOM 10224 N N . VAL B 1 184 ? 15.170 61.534 62.994 1.00 12.16 184 VAL B N 1
ATOM 10225 C CA . VAL B 1 184 ? 14.468 61.848 61.755 1.00 11.92 184 VAL B CA 1
ATOM 10226 C C . VAL B 1 184 ? 13.555 63.058 61.906 1.00 15.44 184 VAL B C 1
ATOM 10227 O O . VAL B 1 184 ? 13.330 63.767 60.933 1.00 16.74 184 VAL B O 1
ATOM 10240 N N . ASP B 1 185 ? 12.998 63.263 63.107 1.00 11.60 185 ASP B N 1
ATOM 10241 C CA . ASP B 1 185 ? 12.079 64.357 63.394 1.00 14.75 185 ASP B CA 1
ATOM 10242 C C . ASP B 1 185 ? 12.719 65.289 64.409 1.00 19.71 185 ASP B C 1
ATOM 10243 O O . ASP B 1 185 ? 12.201 65.461 65.507 1.00 38.09 185 ASP B O 1
ATOM 10252 N N . ASN B 1 186 ? 13.888 65.822 64.103 1.00 18.60 186 ASN B N 1
ATOM 10253 C CA . ASN B 1 186 ? 14.436 66.934 64.889 1.00 15.49 186 ASN B CA 1
ATOM 10254 C C . ASN B 1 186 ? 14.530 68.170 64.033 1.00 18.94 186 ASN B C 1
ATOM 10255 O O . ASN B 1 186 ? 14.213 68.120 62.838 1.00 17.52 186 ASN B O 1
ATOM 10266 N N . ALA B 1 187 ? 14.912 69.296 64.626 1.00 19.20 187 ALA B N 1
ATOM 10267 C CA . ALA B 1 187 ? 14.836 70.567 63.916 1.00 18.76 187 ALA B CA 1
ATOM 10268 C C . ALA B 1 187 ? 15.760 70.553 62.704 1.00 18.97 187 ALA B C 1
ATOM 10269 O O . ALA B 1 187 ? 15.441 71.151 61.672 1.00 21.24 187 ALA B O 1
ATOM 10276 N N . GLY B 1 188 ? 16.885 69.845 62.837 1.00 19.02 188 GLY B N 1
ATOM 10277 C CA . GLY B 1 188 ? 17.862 69.755 61.767 1.00 15.10 188 GLY B CA 1
ATOM 10278 C C . GLY B 1 188 ? 17.320 69.038 60.537 1.00 10.26 188 GLY B C 1
ATOM 10279 O O . GLY B 1 188 ? 17.459 69.506 59.381 1.00 13.10 188 GLY B O 1
ATOM 10283 N N . ALA B 1 189 ? 16.730 67.873 60.766 1.00 15.14 189 ALA B N 1
ATOM 10284 C CA . ALA B 1 189 ? 16.126 67.110 59.679 1.00 13.58 189 ALA B CA 1
ATOM 10285 C C . ALA B 1 189 ? 14.996 67.902 59.039 1.00 13.52 189 ALA B C 1
ATOM 10286 O O . ALA B 1 189 ? 14.842 67.903 57.799 1.00 15.98 189 ALA B O 1
ATOM 10293 N N . LYS B 1 190 ? 14.160 68.533 59.858 1.00 12.63 190 LYS B N 1
ATOM 10294 C CA . LYS B 1 190 ? 13.053 69.336 59.315 1.00 16.01 190 LYS B CA 1
ATOM 10295 C C . LYS B 1 190 ? 13.550 70.490 58.430 1.00 12.18 190 LYS B C 1
ATOM 10296 O O . LYS B 1 190 ? 12.996 70.734 57.329 1.00 14.35 190 LYS B O 1
ATOM 10315 N N . ALA B 1 191 ? 14.624 71.146 58.849 1.00 11.61 191 ALA B N 1
ATOM 10316 C CA . ALA B 1 191 ? 15.200 72.235 58.049 1.00 12.85 191 ALA B CA 1
ATOM 10317 C C . ALA B 1 191 ? 15.646 71.755 56.683 1.00 15.78 191 ALA B C 1
ATOM 10318 O O . ALA B 1 191 ? 15.383 72.415 55.674 1.00 13.92 191 ALA B O 1
ATOM 10325 N N . GLY B 1 192 ? 16.334 70.615 56.651 1.00 14.08 192 GLY B N 1
ATOM 10326 C CA . GLY B 1 192 ? 16.881 70.124 55.403 1.00 12.44 192 GLY B CA 1
ATOM 10327 C C . GLY B 1 192 ? 15.773 69.668 54.495 1.00 13.58 192 GLY B C 1
ATOM 10328 O O . GLY B 1 192 ? 15.794 69.991 53.292 1.00 12.77 192 GLY B O 1
ATOM 10332 N N . LEU B 1 193 ? 14.799 68.926 55.030 1.00 10.50 193 LEU B N 1
ATOM 10333 C CA . LEU B 1 193 ? 13.737 68.456 54.148 1.00 10.46 193 LEU B CA 1
ATOM 10334 C C . LEU B 1 193 ? 12.874 69.643 53.675 1.00 10.04 193 LEU B C 1
ATOM 10335 O O . LEU B 1 193 ? 12.461 69.688 52.518 1.00 14.75 193 LEU B O 1
ATOM 10351 N N . THR B 1 194 ? 12.666 70.629 54.539 1.00 12.93 194 THR B N 1
ATOM 10352 C CA . THR B 1 194 ? 11.918 71.824 54.140 1.00 15.32 194 THR B CA 1
ATOM 10353 C C . THR B 1 194 ? 12.614 72.549 52.960 1.00 10.22 194 THR B C 1
ATOM 10354 O O . THR B 1 194 ? 11.959 73.025 52.030 1.00 15.55 194 THR B O 1
ATOM 10365 N N . PHE B 1 195 ? 13.934 72.646 53.038 1.00 11.34 195 PHE B N 1
ATOM 10366 C CA . PHE B 1 195 ? 14.703 73.258 51.971 1.00 12.53 195 PHE B CA 1
ATOM 10367 C C . PHE B 1 195 ? 14.494 72.507 50.664 1.00 14.65 195 PHE B C 1
ATOM 10368 O O . PHE B 1 195 ? 14.287 73.121 49.631 1.00 12.61 195 PHE B O 1
ATOM 10385 N N . LEU B 1 196 ? 14.522 71.178 50.709 1.00 12.64 196 LEU B N 1
ATOM 10386 C CA . LEU B 1 196 ? 14.255 70.386 49.495 1.00 12.74 196 LEU B CA 1
ATOM 10387 C C . LEU B 1 196 ? 12.828 70.625 48.987 1.00 18.43 196 LEU B C 1
ATOM 10388 O O . LEU B 1 196 ? 12.569 70.818 47.785 1.00 15.57 196 LEU B O 1
ATOM 10404 N N . VAL B 1 197 ? 11.881 70.621 49.912 1.00 13.13 197 VAL B N 1
ATOM 10405 C CA . VAL B 1 197 ? 10.501 70.805 49.522 1.00 13.35 197 VAL B CA 1
ATOM 10406 C C . VAL B 1 197 ? 10.311 72.156 48.855 1.00 10.58 197 VAL B C 1
ATOM 10407 O O . VAL B 1 197 ? 9.601 72.266 47.862 1.00 13.90 197 VAL B O 1
ATOM 10420 N N . ASP B 1 198 ? 10.953 73.172 49.389 1.00 14.03 198 ASP B N 1
ATOM 10421 C CA . ASP B 1 198 ? 10.849 74.503 48.832 1.00 14.47 198 ASP B CA 1
ATOM 10422 C C . ASP B 1 198 ? 11.521 74.595 47.464 1.00 14.36 198 ASP B C 1
ATOM 10423 O O . ASP B 1 198 ? 11.008 75.307 46.606 1.00 15.09 198 ASP B O 1
ATOM 10432 N N . LEU B 1 199 ? 12.596 73.827 47.222 1.00 12.27 199 LEU B N 1
ATOM 10433 C CA . LEU B 1 199 ? 13.193 73.836 45.888 1.00 10.66 199 LEU B CA 1
ATOM 10434 C C . LEU B 1 199 ? 12.176 73.395 44.873 1.00 11.49 199 LEU B C 1
ATOM 10435 O O . LEU B 1 199 ? 12.111 73.921 43.757 1.00 14.81 199 LEU B O 1
ATOM 10451 N N . ILE B 1 200 ? 11.407 72.379 45.250 1.00 11.02 200 ILE B N 1
ATOM 10452 C CA . ILE B 1 200 ? 10.399 71.807 44.382 1.00 12.34 200 ILE B CA 1
ATOM 10453 C C . ILE B 1 200 ? 9.210 72.751 44.215 1.00 12.07 200 ILE B C 1
ATOM 10454 O O . ILE B 1 200 ? 8.731 72.982 43.096 1.00 13.82 200 ILE B O 1
ATOM 10470 N N . LYS B 1 201 ? 8.734 73.323 45.310 1.00 12.68 201 LYS B N 1
ATOM 10471 C CA . LYS B 1 201 ? 7.642 74.307 45.214 1.00 14.57 201 LYS B CA 1
ATOM 10472 C C . LYS B 1 201 ? 8.012 75.451 44.267 1.00 14.40 201 LYS B C 1
ATOM 10473 O O . LYS B 1 201 ? 7.163 75.953 43.497 1.00 17.54 201 LYS B O 1
ATOM 10492 N N . ASN B 1 202 ? 9.272 75.874 44.331 1.00 11.62 202 ASN B N 1
ATOM 10493 C CA . ASN B 1 202 ? 9.759 76.974 43.504 1.00 14.16 202 ASN B CA 1
ATOM 10494 C C . ASN B 1 202 ? 10.174 76.563 42.103 1.00 18.60 202 ASN B C 1
ATOM 10495 O O . ASN B 1 202 ? 10.679 77.388 41.334 1.00 16.75 202 ASN B O 1
ATOM 10506 N N . LYS B 1 203 ? 9.929 75.295 41.790 1.00 15.76 203 LYS B N 1
ATOM 10507 C CA . LYS B 1 203 ? 10.120 74.722 40.454 1.00 14.91 203 LYS B CA 1
ATOM 10508 C C . LYS B 1 203 ? 11.589 74.670 40.032 1.00 15.53 203 LYS B C 1
ATOM 10509 O O . LYS B 1 203 ? 11.914 74.641 38.846 1.00 16.72 203 LYS B O 1
ATOM 10528 N N . HIS B 1 204 ? 12.478 74.640 41.008 1.00 12.47 204 HIS B N 1
ATOM 10529 C CA . HIS B 1 204 ? 13.882 74.391 40.732 1.00 13.03 204 HIS B CA 1
ATOM 10530 C C . HIS B 1 204 ? 14.158 72.910 40.608 1.00 12.81 204 HIS B C 1
ATOM 10531 O O . HIS B 1 204 ? 15.180 72.511 40.036 1.00 15.70 204 HIS B O 1
ATOM 10546 N N . MET B 1 205 ? 13.268 72.091 41.156 1.00 13.58 205 MET B N 1
ATOM 10547 C CA . MET B 1 205 ? 13.329 70.652 40.943 1.00 10.96 205 MET B CA 1
ATOM 10548 C C . MET B 1 205 ? 11.915 70.115 40.829 1.00 11.04 205 MET B C 1
ATOM 10549 O O . MET B 1 205 ? 10.955 70.818 41.134 1.00 13.99 205 MET B O 1
ATOM 10563 N N . ASN B 1 206 ? 11.793 68.874 40.382 1.00 13.71 206 ASN B N 1
ATOM 10564 C CA . ASN B 1 206 ? 10.491 68.242 40.180 1.00 14.82 206 ASN B CA 1
ATOM 10565 C C . ASN B 1 206 ? 10.399 67.007 41.043 1.00 16.34 206 ASN B C 1
ATOM 10566 O O . ASN B 1 206 ? 11.270 66.163 40.986 1.00 15.81 206 ASN B O 1
ATOM 10577 N N . ALA B 1 207 ? 9.330 66.885 41.831 1.00 16.64 207 ALA B N 1
ATOM 10578 C CA . ALA B 1 207 ? 9.213 65.765 42.749 1.00 15.97 207 ALA B CA 1
ATOM 10579 C C . ALA B 1 207 ? 9.301 64.405 42.063 1.00 10.95 207 ALA B C 1
ATOM 10580 O O . ALA B 1 207 ? 9.625 63.411 42.710 1.00 18.59 207 ALA B O 1
ATOM 10587 N N . ASP B 1 208 ? 9.036 64.350 40.755 1.00 17.02 208 ASP B N 1
ATOM 10588 C CA . ASP B 1 208 ? 8.950 63.071 40.064 1.00 17.48 208 ASP B CA 1
ATOM 10589 C C . ASP B 1 208 ? 10.289 62.575 39.543 1.00 18.65 208 ASP B C 1
ATOM 10590 O O . ASP B 1 208 ? 10.375 61.473 39.024 1.00 18.19 208 ASP B O 1
ATOM 10599 N N . THR B 1 209 ? 11.323 63.396 39.664 1.00 14.05 209 THR B N 1
ATOM 10600 C CA . THR B 1 209 ? 12.615 63.057 39.117 1.00 11.61 209 THR B CA 1
ATOM 10601 C C . THR B 1 209 ? 13.195 61.790 39.752 1.00 16.76 209 THR B C 1
ATOM 10602 O O . THR B 1 209 ? 13.269 61.648 40.987 1.00 10.97 209 THR B O 1
ATOM 10613 N N . ASP B 1 210 ? 13.610 60.858 38.902 1.00 13.23 210 ASP B N 1
ATOM 10614 C CA . ASP B 1 210 ? 14.202 59.626 39.400 1.00 18.36 210 ASP B CA 1
ATOM 10615 C C . ASP B 1 210 ? 15.630 59.426 38.890 1.00 13.09 210 ASP B C 1
ATOM 10616 O O . ASP B 1 210 ? 16.247 60.323 38.302 1.00 13.09 210 ASP B O 1
ATOM 10625 N N . TYR B 1 211 ? 16.205 58.264 39.146 1.00 12.77 211 TYR B N 1
ATOM 10626 C CA . TYR B 1 211 ? 17.611 58.113 38.833 1.00 12.63 211 TYR B CA 1
ATOM 10627 C C . TYR B 1 211 ? 17.886 58.265 37.344 1.00 11.64 211 TYR B C 1
ATOM 10628 O O . TYR B 1 211 ? 18.815 58.972 36.947 1.00 12.26 211 TYR B O 1
ATOM 10646 N N . SER B 1 212 ? 17.104 57.549 36.557 1.00 12.14 212 SER B N 1
ATOM 10647 C CA . SER B 1 212 ? 17.233 57.549 35.112 1.00 15.90 212 SER B CA 1
ATOM 10648 C C . SER B 1 212 ? 17.068 58.940 34.512 1.00 11.30 212 SER B C 1
ATOM 10649 O O . SER B 1 212 ? 17.846 59.360 33.642 1.00 14.72 212 SER B O 1
ATOM 10657 N N . ILE B 1 213 ? 16.036 59.639 34.951 1.00 13.53 213 ILE B N 1
ATOM 10658 C CA . ILE B 1 213 ? 15.779 60.978 34.451 1.00 12.71 213 ILE B CA 1
ATOM 10659 C C . ILE B 1 213 ? 16.941 61.942 34.755 1.00 13.89 213 ILE B C 1
ATOM 10660 O O . ILE B 1 213 ? 17.413 62.682 33.891 1.00 15.53 213 ILE B O 1
ATOM 10676 N N . ALA B 1 214 ? 17.407 61.968 35.990 1.00 11.11 214 ALA B N 1
ATOM 10677 C CA . ALA B 1 214 ? 18.503 62.875 36.312 1.00 11.04 214 ALA B CA 1
ATOM 10678 C C . ALA B 1 214 ? 19.789 62.513 35.577 1.00 11.09 214 ALA B C 1
ATOM 10679 O O . ALA B 1 214 ? 20.552 63.371 35.163 1.00 11.34 214 ALA B O 1
ATOM 10686 N N . GLU B 1 215 ? 20.065 61.228 35.463 1.00 11.62 215 GLU B N 1
ATOM 10687 C CA . GLU B 1 215 ? 21.280 60.792 34.773 1.00 13.03 215 GLU B CA 1
ATOM 10688 C C . GLU B 1 215 ? 21.252 61.214 33.315 1.00 14.56 215 GLU B C 1
ATOM 10689 O O . GLU B 1 215 ? 22.235 61.747 32.798 1.00 14.59 215 GLU B O 1
ATOM 10701 N N . ALA B 1 216 ? 20.123 60.966 32.665 1.00 13.67 216 ALA B N 1
ATOM 10702 C CA . ALA B 1 216 ? 19.960 61.334 31.266 1.00 13.58 216 ALA B CA 1
ATOM 10703 C C . ALA B 1 216 ? 20.117 62.859 31.080 1.00 15.68 216 ALA B C 1
ATOM 10704 O O . ALA B 1 216 ? 20.783 63.327 30.152 1.00 18.95 216 ALA B O 1
ATOM 10711 N N . ALA B 1 217 ? 19.509 63.629 31.971 1.00 14.18 217 ALA B N 1
ATOM 10712 C CA . ALA B 1 217 ? 19.557 65.088 31.886 1.00 14.07 217 ALA B CA 1
ATOM 10713 C C . ALA B 1 217 ? 20.971 65.597 32.078 1.00 14.81 217 ALA B C 1
ATOM 10714 O O . ALA B 1 217 ? 21.449 66.419 31.299 1.00 14.39 217 ALA B O 1
ATOM 10721 N N . PHE B 1 218 ? 21.682 65.117 33.092 1.00 12.49 218 PHE B N 1
ATOM 10722 C CA . PHE B 1 218 ? 23.064 65.552 33.235 1.00 11.41 218 PHE B CA 1
ATOM 10723 C C . PHE B 1 218 ? 23.945 65.112 32.069 1.00 11.56 218 PHE B C 1
ATOM 10724 O O . PHE B 1 218 ? 24.787 65.874 31.591 1.00 13.35 218 PHE B O 1
ATOM 10741 N N . ASN B 1 219 ? 23.786 63.885 31.602 1.00 15.33 219 ASN B N 1
ATOM 10742 C CA . ASN B 1 219 ? 24.746 63.381 30.624 1.00 11.74 219 ASN B CA 1
ATOM 10743 C C . ASN B 1 219 ? 24.502 63.969 29.232 1.00 14.25 219 ASN B C 1
ATOM 10744 O O . ASN B 1 219 ? 25.331 63.799 28.356 1.00 17.18 219 ASN B O 1
ATOM 10755 N N . LYS B 1 220 ? 23.351 64.628 29.048 1.00 13.95 220 LYS B N 1
ATOM 10756 C CA . LYS B 1 220 ? 23.056 65.323 27.780 1.00 15.46 220 LYS B CA 1
ATOM 10757 C C . LYS B 1 220 ? 23.287 66.819 27.888 1.00 15.19 220 LYS B C 1
ATOM 10758 O O . LYS B 1 220 ? 23.009 67.566 26.954 1.00 18.25 220 LYS B O 1
ATOM 10777 N N . GLY B 1 221 ? 23.738 67.283 29.047 1.00 16.12 221 GLY B N 1
ATOM 10778 C CA . GLY B 1 221 ? 24.027 68.696 29.221 1.00 20.83 221 GLY B CA 1
ATOM 10779 C C . GLY B 1 221 ? 22.811 69.585 29.474 1.00 18.65 221 GLY B C 1
ATOM 10780 O O . GLY B 1 221 ? 22.843 70.781 29.182 1.00 20.64 221 GLY B O 1
ATOM 10784 N N . GLU B 1 222 ? 21.744 69.002 30.013 1.00 12.76 222 GLU B N 1
ATOM 10785 C CA . GLU B 1 222 ? 20.495 69.702 30.221 1.00 12.29 222 GLU B CA 1
ATOM 10786 C C . GLU B 1 222 ? 20.439 70.319 31.609 1.00 15.00 222 GLU B C 1
ATOM 10787 O O . GLU B 1 222 ? 19.686 71.276 31.845 1.00 16.20 222 GLU B O 1
ATOM 10799 N N . THR B 1 223 ? 21.227 69.770 32.524 1.00 12.72 223 THR B N 1
ATOM 10800 C CA . THR B 1 223 ? 21.303 70.304 33.892 1.00 13.49 223 THR B CA 1
ATOM 10801 C C . THR B 1 223 ? 22.776 70.489 34.290 1.00 14.91 223 THR B C 1
ATOM 10802 O O . THR B 1 223 ? 23.648 69.721 33.831 1.00 16.50 223 THR B O 1
ATOM 10813 N N . ALA B 1 224 ? 23.076 71.495 35.122 1.00 12.72 224 ALA B N 1
ATOM 10814 C CA . ALA B 1 224 ? 24.477 71.840 35.426 1.00 13.75 224 ALA B CA 1
ATOM 10815 C C . ALA B 1 224 ? 25.110 70.935 36.489 1.00 16.16 224 ALA B C 1
ATOM 10816 O O . ALA B 1 224 ? 26.322 70.804 36.544 1.00 15.32 224 ALA B O 1
ATOM 10823 N N . MET B 1 225 ? 24.283 70.266 37.290 1.00 11.14 225 MET B N 1
ATOM 10824 C CA . MET B 1 225 ? 24.789 69.478 38.422 1.00 12.29 225 MET B CA 1
ATOM 10825 C C . MET B 1 225 ? 23.912 68.273 38.644 1.00 11.51 225 MET B C 1
ATOM 10826 O O . MET B 1 225 ? 22.723 68.286 38.334 1.00 13.83 225 MET B O 1
ATOM 10840 N N . THR B 1 226 ? 24.510 67.247 39.227 1.00 10.68 226 THR B N 1
ATOM 10841 C CA . THR B 1 226 ? 23.741 66.152 39.727 1.00 10.60 226 THR B CA 1
ATOM 10842 C C . THR B 1 226 ? 24.433 65.649 41.011 1.00 11.20 226 THR B C 1
ATOM 10843 O O . THR B 1 226 ? 25.454 66.164 41.400 1.00 11.13 226 THR B O 1
ATOM 10854 N N . ILE B 1 227 ? 23.809 64.708 41.699 1.00 10.34 227 ILE B N 1
ATOM 10855 C CA . ILE B 1 227 ? 24.367 64.129 42.925 1.00 10.20 227 ILE B CA 1
ATOM 10856 C C . ILE B 1 227 ? 24.344 62.649 42.689 1.00 10.18 227 ILE B C 1
ATOM 10857 O O . ILE B 1 227 ? 23.270 62.047 42.409 1.00 11.25 227 ILE B O 1
ATOM 10873 N N . ASN B 1 228 ? 25.519 62.042 42.731 1.00 10.24 228 ASN B N 1
ATOM 10874 C CA . ASN B 1 228 ? 25.598 60.636 42.424 1.00 12.55 228 ASN B CA 1
ATOM 10875 C C . ASN B 1 228 ? 26.913 60.053 42.917 1.00 13.03 228 ASN B C 1
ATOM 10876 O O . ASN B 1 228 ? 27.747 60.779 43.426 1.00 12.56 228 ASN B O 1
ATOM 10887 N N . GLY B 1 229 ? 27.061 58.738 42.793 1.00 10.80 229 GLY B N 1
ATOM 10888 C CA . GLY B 1 229 ? 28.222 58.026 43.291 1.00 10.02 229 GLY B CA 1
ATOM 10889 C C . GLY B 1 229 ? 29.159 57.591 42.175 1.00 10.14 229 GLY B C 1
ATOM 10890 O O . GLY B 1 229 ? 28.907 57.878 40.983 1.00 10.28 229 GLY B O 1
ATOM 10894 N N . PRO B 1 230 ? 30.233 56.877 42.542 1.00 10.11 230 PRO B N 1
ATOM 10895 C CA . PRO B 1 230 ? 31.314 56.544 41.600 1.00 10.23 230 PRO B CA 1
ATOM 10896 C C . PRO B 1 230 ? 30.833 55.705 40.392 1.00 10.34 230 PRO B C 1
ATOM 10897 O O . PRO B 1 230 ? 31.322 55.882 39.262 1.00 12.41 230 PRO B O 1
ATOM 10908 N N . TRP B 1 231 ? 29.839 54.842 40.637 1.00 10.29 231 TRP B N 1
ATOM 10909 C CA . TRP B 1 231 ? 29.225 53.973 39.618 1.00 10.39 231 TRP B CA 1
ATOM 10910 C C . TRP B 1 231 ? 28.701 54.754 38.428 1.00 10.90 231 TRP B C 1
ATOM 10911 O O . TRP B 1 231 ? 28.599 54.204 37.301 1.00 13.05 231 TRP B O 1
ATOM 10932 N N . ALA B 1 232 ? 28.410 56.039 38.639 1.00 10.52 232 ALA B N 1
ATOM 10933 C CA . ALA B 1 232 ? 27.814 56.856 37.590 1.00 16.94 232 ALA B CA 1
ATOM 10934 C C . ALA B 1 232 ? 28.846 57.473 36.645 1.00 14.06 232 ALA B C 1
ATOM 10935 O O . ALA B 1 232 ? 28.495 57.999 35.588 1.00 13.08 232 ALA B O 1
ATOM 10942 N N . TRP B 1 233 ? 30.112 57.467 37.020 1.00 11.17 233 TRP B N 1
ATOM 10943 C CA . TRP B 1 233 ? 31.079 58.254 36.283 1.00 10.90 233 TRP B CA 1
ATOM 10944 C C . TRP B 1 233 ? 31.313 57.733 34.870 1.00 17.08 233 TRP B C 1
ATOM 10945 O O . TRP B 1 233 ? 31.574 58.515 33.968 1.00 12.27 233 TRP B O 1
ATOM 10966 N N . SER B 1 234 ? 31.249 56.426 34.670 1.00 14.42 234 SER B N 1
ATOM 10967 C CA . SER B 1 234 ? 31.663 55.908 33.380 1.00 15.72 234 SER B CA 1
ATOM 10968 C C . SER B 1 234 ? 30.598 56.197 32.309 1.00 14.18 234 SER B C 1
ATOM 10969 O O . SER B 1 234 ? 30.944 56.358 31.138 1.00 18.38 234 SER B O 1
ATOM 10977 N N . ASN B 1 235 ? 29.333 56.357 32.689 1.00 13.80 235 ASN B N 1
ATOM 10978 C CA . ASN B 1 235 ? 28.324 56.783 31.701 1.00 14.29 235 ASN B CA 1
ATOM 10979 C C . ASN B 1 235 ? 28.539 58.246 31.349 1.00 16.52 235 ASN B C 1
ATOM 10980 O O . ASN B 1 235 ? 28.284 58.676 30.219 1.00 15.58 235 ASN B O 1
ATOM 10991 N N . ILE B 1 236 ? 29.044 59.020 32.303 1.00 14.53 236 ILE B N 1
ATOM 10992 C CA . ILE B 1 236 ? 29.360 60.414 32.041 1.00 13.82 236 ILE B CA 1
ATOM 10993 C C . ILE B 1 236 ? 30.570 60.500 31.103 1.00 20.55 236 ILE B C 1
ATOM 10994 O O . ILE B 1 236 ? 30.587 61.348 30.211 1.00 16.79 236 ILE B O 1
ATOM 11010 N N . ASP B 1 237 ? 31.573 59.631 31.303 1.00 17.05 237 ASP B N 1
ATOM 11011 C CA . ASP B 1 237 ? 32.714 59.541 30.380 1.00 11.84 237 ASP B CA 1
ATOM 11012 C C . ASP B 1 237 ? 32.213 59.325 28.956 1.00 16.26 237 ASP B C 1
ATOM 11013 O O . ASP B 1 237 ? 32.625 60.024 28.030 1.00 17.91 237 ASP B O 1
ATOM 11022 N N . THR B 1 238 ? 31.320 58.355 28.795 1.00 17.60 238 THR B N 1
ATOM 11023 C CA . THR B 1 238 ? 30.797 57.986 27.475 1.00 14.13 238 THR B CA 1
ATOM 11024 C C . THR B 1 238 ? 30.116 59.186 26.794 1.00 18.93 238 THR B C 1
ATOM 11025 O O . THR B 1 238 ? 30.135 59.319 25.555 1.00 21.48 238 THR B O 1
ATOM 11036 N N . SER B 1 239 ? 29.524 60.066 27.601 1.00 16.26 239 SER B N 1
ATOM 11037 C CA . SER B 1 239 ? 28.732 61.197 27.104 1.00 18.02 239 SER B CA 1
ATOM 11038 C C . SER B 1 239 ? 29.619 62.375 26.674 1.00 20.52 239 SER B C 1
ATOM 11039 O O . SER B 1 239 ? 29.151 63.324 26.052 1.00 20.92 239 SER B O 1
ATOM 11047 N N . LYS B 1 240 ? 30.894 62.294 27.033 1.00 18.84 240 LYS B N 1
ATOM 11048 C CA . LYS B 1 240 ? 31.870 63.347 26.790 1.00 18.57 240 LYS B CA 1
ATOM 11049 C C . LYS B 1 240 ? 31.566 64.703 27.453 1.00 26.94 240 LYS B C 1
ATOM 11050 O O . LYS B 1 240 ? 32.224 65.698 27.158 1.00 28.12 240 LYS B O 1
ATOM 11069 N N . VAL B 1 241 ? 30.609 64.740 28.374 1.00 25.39 241 VAL B N 1
ATOM 11070 C CA . VAL B 1 241 ? 30.423 65.919 29.217 1.00 24.53 241 VAL B CA 1
ATOM 11071 C C . VAL B 1 241 ? 31.723 66.239 29.960 1.00 20.82 241 VAL B C 1
ATOM 11072 O O . VAL B 1 241 ? 32.398 65.339 30.451 1.00 17.58 241 VAL B O 1
ATOM 11085 N N . ASN B 1 242 ? 32.080 67.514 30.045 1.00 18.27 242 ASN B N 1
ATOM 11086 C CA . ASN B 1 242 ? 33.285 67.909 30.762 1.00 19.39 242 ASN B CA 1
ATOM 11087 C C . ASN B 1 242 ? 32.888 68.106 32.212 1.00 15.04 242 ASN B C 1
ATOM 11088 O O . ASN B 1 242 ? 32.424 69.189 32.585 1.00 20.09 242 ASN B O 1
ATOM 11099 N N . TYR B 1 243 ? 33.024 67.058 33.020 1.00 15.08 243 TYR B N 1
ATOM 11100 C CA . TYR B 1 243 ? 32.468 67.053 34.366 1.00 11.41 243 TYR B CA 1
ATOM 11101 C C . TYR B 1 243 ? 33.560 67.115 35.416 1.00 11.31 243 TYR B C 1
ATOM 11102 O O . TYR B 1 243 ? 34.732 66.772 35.160 1.00 14.18 243 TYR B O 1
ATOM 11120 N N . GLY B 1 244 ? 33.181 67.574 36.593 1.00 14.67 244 GLY B N 1
ATOM 11121 C CA . GLY B 1 244 ? 34.031 67.493 37.760 1.00 15.89 244 GLY B CA 1
ATOM 11122 C C . GLY B 1 244 ? 33.261 66.832 38.896 1.00 16.01 244 GLY B C 1
ATOM 11123 O O . GLY B 1 244 ? 32.046 66.772 38.856 1.00 12.86 244 GLY B O 1
ATOM 11127 N N . VAL B 1 245 ? 33.983 66.353 39.903 1.00 14.02 245 VAL B N 1
ATOM 11128 C CA . VAL B 1 245 ? 33.382 65.697 41.064 1.00 10.94 245 VAL B CA 1
ATOM 11129 C C . VAL B 1 245 ? 33.947 66.415 42.275 1.00 12.26 245 VAL B C 1
ATOM 11130 O O . VAL B 1 245 ? 35.162 66.566 42.390 1.00 13.18 245 VAL B O 1
ATOM 11143 N N . THR B 1 246 ? 33.072 66.915 43.131 1.00 11.89 246 THR B N 1
ATOM 11144 C CA . THR B 1 246 ? 33.508 67.820 44.195 1.00 15.69 246 THR B CA 1
ATOM 11145 C C . THR B 1 246 ? 32.702 67.669 45.474 1.00 12.00 246 THR B C 1
ATOM 11146 O O . THR B 1 246 ? 31.779 66.855 45.560 1.00 12.58 246 THR B O 1
ATOM 11157 N N . VAL B 1 247 ? 33.094 68.414 46.498 1.00 10.85 247 VAL B N 1
ATOM 11158 C CA . VAL B 1 247 ? 32.396 68.383 47.761 1.00 15.75 247 VAL B CA 1
ATOM 11159 C C . VAL B 1 247 ? 30.933 68.823 47.611 1.00 12.27 247 VAL B C 1
ATOM 11160 O O . VAL B 1 247 ? 30.616 69.772 46.886 1.00 14.70 247 VAL B O 1
ATOM 11173 N N . LEU B 1 248 ? 30.033 68.116 48.298 1.00 10.23 248 LEU B N 1
ATOM 11174 C CA . LEU B 1 248 ? 28.637 68.517 48.318 1.00 11.46 248 LEU B CA 1
ATOM 11175 C C . LEU B 1 248 ? 28.482 69.919 48.891 1.00 10.87 248 LEU B C 1
ATOM 11176 O O . LEU B 1 248 ? 29.274 70.364 49.740 1.00 13.31 248 LEU B O 1
ATOM 11192 N N . PRO B 1 249 ? 27.405 70.607 48.491 1.00 12.83 249 PRO B N 1
ATOM 11193 C CA . PRO B 1 249 ? 27.200 71.925 49.100 1.00 13.30 249 PRO B CA 1
ATOM 11194 C C . PRO B 1 249 ? 26.879 71.839 50.602 1.00 13.95 249 PRO B C 1
ATOM 11195 O O . PRO B 1 249 ? 26.323 70.857 51.077 1.00 13.44 249 PRO B O 1
ATOM 11206 N N . THR B 1 250 ? 27.229 72.903 51.316 1.00 18.08 250 THR B N 1
ATOM 11207 C CA . THR B 1 250 ? 26.835 73.066 52.708 1.00 20.10 250 THR B CA 1
ATOM 11208 C C . THR B 1 250 ? 25.394 73.558 52.822 1.00 13.83 250 THR B C 1
ATOM 11209 O O . THR B 1 250 ? 24.831 74.170 51.901 1.00 11.54 250 THR B O 1
ATOM 11220 N N . PHE B 1 251 ? 24.817 73.304 53.985 1.00 10.17 251 PHE B N 1
ATOM 11221 C CA . PHE B 1 251 ? 23.513 73.805 54.315 1.00 9.84 251 PHE B CA 1
ATOM 11222 C C . PHE B 1 251 ? 23.595 74.365 55.727 1.00 11.70 251 PHE B C 1
ATOM 11223 O O . PHE B 1 251 ? 24.141 73.731 56.627 1.00 14.29 251 PHE B O 1
ATOM 11240 N N . LYS B 1 252 ? 23.092 75.576 55.887 1.00 12.74 252 LYS B N 1
ATOM 11241 C CA . LYS B 1 252 ? 23.267 76.340 57.123 1.00 19.03 252 LYS B CA 1
ATOM 11242 C C . LYS B 1 252 ? 24.712 76.371 57.610 1.00 20.34 252 LYS B C 1
ATOM 11243 O O . LYS B 1 252 ? 24.986 76.359 58.812 1.00 18.54 252 LYS B O 1
ATOM 11262 N N . GLY B 1 253 ? 25.636 76.427 56.661 1.00 19.38 253 GLY B N 1
ATOM 11263 C CA . GLY B 1 253 ? 27.050 76.473 56.985 1.00 19.10 253 GLY B CA 1
ATOM 11264 C C . GLY B 1 253 ? 27.682 75.139 57.322 1.00 19.21 253 GLY B C 1
ATOM 11265 O O . GLY B 1 253 ? 28.884 75.068 57.570 1.00 25.37 253 GLY B O 1
ATOM 11269 N N . GLN B 1 254 ? 26.877 74.077 57.338 1.00 13.18 254 GLN B N 1
ATOM 11270 C CA . GLN B 1 254 ? 27.314 72.754 57.763 1.00 16.97 254 GLN B CA 1
ATOM 11271 C C . GLN B 1 254 ? 27.486 71.870 56.540 1.00 12.81 254 GLN B C 1
ATOM 11272 O O . GLN B 1 254 ? 26.751 71.996 55.552 1.00 16.89 254 GLN B O 1
ATOM 11286 N N . PRO B 1 255 ? 28.429 70.926 56.614 1.00 17.42 255 PRO B N 1
ATOM 11287 C CA . PRO B 1 255 ? 28.596 70.047 55.460 1.00 14.83 255 PRO B CA 1
ATOM 11288 C C . PRO B 1 255 ? 27.412 69.133 55.249 1.00 13.49 255 PRO B C 1
ATOM 11289 O O . PRO B 1 255 ? 26.813 68.706 56.224 1.00 13.49 255 PRO B O 1
ATOM 11300 N N . SER B 1 256 ? 27.084 68.828 53.993 1.00 12.13 256 SER B N 1
ATOM 11301 C CA . SER B 1 256 ? 26.162 67.761 53.718 1.00 13.11 256 SER B CA 1
ATOM 11302 C C . SER B 1 256 ? 26.824 66.487 54.186 1.00 13.66 256 SER B C 1
ATOM 11303 O O . SER B 1 256 ? 28.044 66.328 54.068 1.00 15.17 256 SER B O 1
ATOM 11311 N N . LYS B 1 257 ? 26.017 65.558 54.672 1.00 13.29 257 LYS B N 1
ATOM 11312 C CA . LYS B 1 257 ? 26.533 64.357 55.311 1.00 11.22 257 LYS B CA 1
ATOM 11313 C C . LYS B 1 257 ? 26.038 63.105 54.639 1.00 15.76 257 LYS B C 1
ATOM 11314 O O . LYS B 1 257 ? 25.086 62.444 55.080 1.00 17.41 257 LYS B O 1
ATOM 11333 N N . PRO B 1 258 ? 26.695 62.754 53.529 1.00 10.92 258 PRO B N 1
ATOM 11334 C CA . PRO B 1 258 ? 26.254 61.547 52.852 1.00 11.48 258 PRO B CA 1
ATOM 11335 C C . PRO B 1 258 ? 26.501 60.283 53.677 1.00 16.30 258 PRO B C 1
ATOM 11336 O O . PRO B 1 258 ? 27.418 60.229 54.487 1.00 16.23 258 PRO B O 1
ATOM 11347 N N . PHE B 1 259 ? 25.669 59.271 53.490 1.00 14.05 259 PHE B N 1
ATOM 11348 C CA . PHE B 1 259 ? 25.943 57.991 54.132 1.00 12.24 259 PHE B CA 1
ATOM 11349 C C . PHE B 1 259 ? 27.118 57.365 53.459 1.00 17.88 259 PHE B C 1
ATOM 11350 O O . PHE B 1 259 ? 27.333 57.542 52.245 1.00 23.86 259 PHE B O 1
ATOM 11367 N N . VAL B 1 260 ? 27.914 56.651 54.225 1.00 12.50 260 VAL B N 1
ATOM 11368 C CA . VAL B 1 260 ? 28.997 55.883 53.650 1.00 11.43 260 VAL B CA 1
ATOM 11369 C C . VAL B 1 260 ? 28.594 54.430 53.558 1.00 10.87 260 VAL B C 1
ATOM 11370 O O . VAL B 1 260 ? 28.168 53.820 54.526 1.00 14.48 260 VAL B O 1
ATOM 11383 N N . GLY B 1 261 ? 28.734 53.889 52.344 1.00 10.68 261 GLY B N 1
ATOM 11384 C CA . GLY B 1 261 ? 28.389 52.520 52.047 1.00 9.99 261 GLY B CA 1
ATOM 11385 C C . GLY B 1 261 ? 29.617 51.742 51.632 1.00 12.38 261 GLY B C 1
ATOM 11386 O O . GLY B 1 261 ? 30.527 52.236 50.948 1.00 16.68 261 GLY B O 1
ATOM 11390 N N . VAL B 1 262 ? 29.672 50.508 52.080 1.00 9.20 262 VAL B N 1
ATOM 11391 C CA . VAL B 1 262 ? 30.736 49.574 51.664 1.00 9.23 262 VAL B CA 1
ATOM 11392 C C . VAL B 1 262 ? 30.088 48.470 50.858 1.00 13.00 262 VAL B C 1
ATOM 11393 O O . VAL B 1 262 ? 29.356 47.638 51.408 1.00 11.55 262 VAL B O 1
ATOM 11406 N N . LEU B 1 263 ? 30.290 48.482 49.551 1.00 10.70 263 LEU B N 1
ATOM 11407 C CA . LEU B 1 263 ? 29.816 47.403 48.699 1.00 9.43 263 LEU B CA 1
ATOM 11408 C C . LEU B 1 263 ? 30.460 46.103 49.172 1.00 15.08 263 LEU B C 1
ATOM 11409 O O . LEU B 1 263 ? 31.656 46.032 49.365 1.00 10.82 263 LEU B O 1
ATOM 11425 N N . SER B 1 264 ? 29.626 45.102 49.430 1.00 11.63 264 SER B N 1
ATOM 11426 C CA . SER B 1 264 ? 30.017 43.889 50.092 1.00 9.89 264 SER B CA 1
ATOM 11427 C C . SER B 1 264 ? 29.413 42.688 49.373 1.00 14.54 264 SER B C 1
ATOM 11428 O O . SER B 1 264 ? 28.353 42.786 48.748 1.00 13.89 264 SER B O 1
ATOM 11436 N N . ALA B 1 265 ? 30.098 41.553 49.472 1.00 9.38 265 ALA B N 1
ATOM 11437 C CA . ALA B 1 265 ? 29.685 40.342 48.787 1.00 11.13 265 ALA B CA 1
ATOM 11438 C C . ALA B 1 265 ? 29.443 39.260 49.824 1.00 10.56 265 ALA B C 1
ATOM 11439 O O . ALA B 1 265 ? 30.377 38.736 50.432 1.00 14.18 265 ALA B O 1
ATOM 11446 N N . GLY B 1 266 ? 28.179 38.945 50.040 1.00 9.83 266 GLY B N 1
ATOM 11447 C CA . GLY B 1 266 ? 27.791 37.942 51.006 1.00 14.45 266 GLY B CA 1
ATOM 11448 C C . GLY B 1 266 ? 27.583 36.612 50.314 1.00 14.19 266 GLY B C 1
ATOM 11449 O O . GLY B 1 266 ? 27.193 36.546 49.157 1.00 19.38 266 GLY B O 1
ATOM 11453 N N . ILE B 1 267 ? 27.912 35.546 51.030 1.00 14.79 267 ILE B N 1
ATOM 11454 C CA A ILE B 1 267 ? 27.724 34.188 50.540 0.87 12.88 267 ILE B CA 1
ATOM 11455 C CA B ILE B 1 267 ? 27.707 34.194 50.541 0.13 12.73 267 ILE B CA 1
ATOM 11456 C C . ILE B 1 267 ? 26.465 33.567 51.204 1.00 11.44 267 ILE B C 1
ATOM 11457 O O . ILE B 1 267 ? 26.286 33.614 52.423 1.00 12.84 267 ILE B O 1
ATOM 11488 N N . ASN B 1 268 ? 25.595 33.028 50.369 1.00 12.67 268 ASN B N 1
ATOM 11489 C CA . ASN B 1 268 ? 24.365 32.367 50.835 1.00 12.71 268 ASN B CA 1
ATOM 11490 C C . ASN B 1 268 ? 24.680 31.198 51.752 1.00 15.48 268 ASN B C 1
ATOM 11491 O O . ASN B 1 268 ? 25.384 30.274 51.349 1.00 15.58 268 ASN B O 1
ATOM 11502 N N . ALA B 1 269 ? 24.145 31.235 52.972 1.00 17.04 269 ALA B N 1
ATOM 11503 C CA . ALA B 1 269 ? 24.364 30.150 53.946 1.00 19.41 269 ALA B CA 1
ATOM 11504 C C . ALA B 1 269 ? 23.872 28.800 53.417 1.00 21.54 269 ALA B C 1
ATOM 11505 O O . ALA B 1 269 ? 24.420 27.739 53.771 1.00 23.85 269 ALA B O 1
ATOM 11512 N N . ALA B 1 270 ? 22.849 28.844 52.564 1.00 20.44 270 ALA B N 1
ATOM 11513 C CA . ALA B 1 270 ? 22.264 27.641 51.970 1.00 25.04 270 ALA B CA 1
ATOM 11514 C C . ALA B 1 270 ? 22.899 27.247 50.630 1.00 30.34 270 ALA B C 1
ATOM 11515 O O . ALA B 1 270 ? 22.428 26.333 49.954 1.00 28.14 270 ALA B O 1
ATOM 11522 N N . SER B 1 271 ? 23.984 27.916 50.249 1.00 22.91 271 SER B N 1
ATOM 11523 C CA . SER B 1 271 ? 24.677 27.565 49.025 1.00 17.59 271 SER B CA 1
ATOM 11524 C C . SER B 1 271 ? 25.535 26.315 49.238 1.00 17.55 271 SER B C 1
ATOM 11525 O O . SER B 1 271 ? 26.274 26.241 50.201 1.00 18.54 271 SER B O 1
ATOM 11533 N N . PRO B 1 272 ? 25.440 25.339 48.329 1.00 20.52 272 PRO B N 1
ATOM 11534 C CA . PRO B 1 272 ? 26.342 24.185 48.395 1.00 27.26 272 PRO B CA 1
ATOM 11535 C C . PRO B 1 272 ? 27.723 24.515 47.834 1.00 26.27 272 PRO B C 1
ATOM 11536 O O . PRO B 1 272 ? 28.603 23.651 47.840 1.00 23.54 272 PRO B O 1
ATOM 11547 N N . ASN B 1 273 ? 27.902 25.740 47.347 1.00 22.27 273 ASN B N 1
ATOM 11548 C CA . ASN B 1 273 ? 29.138 26.143 46.668 1.00 17.52 273 ASN B CA 1
ATOM 11549 C C . ASN B 1 273 ? 29.891 27.206 47.446 1.00 21.55 273 ASN B C 1
ATOM 11550 O O . ASN B 1 273 ? 30.519 28.082 46.860 1.00 19.63 273 ASN B O 1
ATOM 11561 N N . LYS B 1 274 ? 29.854 27.116 48.768 1.00 17.33 274 LYS B N 1
ATOM 11562 C CA . LYS B 1 274 ? 30.429 28.158 49.610 1.00 10.33 274 LYS B CA 1
ATOM 11563 C C . LYS B 1 274 ? 31.932 28.283 49.381 1.00 13.52 274 LYS B C 1
ATOM 11564 O O . LYS B 1 274 ? 32.502 29.372 49.346 1.00 19.16 274 LYS B O 1
ATOM 11583 N N . GLU B 1 275 ? 32.597 27.148 49.270 1.00 15.82 275 GLU B N 1
ATOM 11584 C CA . GLU B 1 275 ? 34.039 27.173 49.138 1.00 16.62 275 GLU B CA 1
ATOM 11585 C C . GLU B 1 275 ? 34.464 27.700 47.780 1.00 16.06 275 GLU B C 1
ATOM 11586 O O . GLU B 1 275 ? 35.433 28.434 47.694 1.00 17.54 275 GLU B O 1
ATOM 11598 N N . LEU B 1 276 ? 33.737 27.341 46.729 1.00 18.08 276 LEU B N 1
ATOM 11599 C CA . LEU B 1 276 ? 34.001 27.879 45.402 1.00 19.05 276 LEU B CA 1
ATOM 11600 C C . LEU B 1 276 ? 33.779 29.394 45.395 1.00 19.12 276 LEU B C 1
ATOM 11601 O O . LEU B 1 276 ? 34.527 30.153 44.760 1.00 13.53 276 LEU B O 1
ATOM 11617 N N . ALA B 1 277 ? 32.752 29.841 46.118 1.00 14.58 277 ALA B N 1
ATOM 11618 C CA . ALA B 1 277 ? 32.439 31.264 46.203 1.00 12.81 277 ALA B CA 1
ATOM 11619 C C . ALA B 1 277 ? 33.577 32.066 46.849 1.00 12.10 277 ALA B C 1
ATOM 11620 O O . ALA B 1 277 ? 33.928 33.158 46.375 1.00 16.07 277 ALA B O 1
ATOM 11627 N N . LYS B 1 278 ? 34.140 31.529 47.927 1.00 12.75 278 LYS B N 1
ATOM 11628 C CA . LYS B 1 278 ? 35.266 32.157 48.607 1.00 15.10 278 LYS B CA 1
ATOM 11629 C C . LYS B 1 278 ? 36.473 32.205 47.693 1.00 18.32 278 LYS B C 1
ATOM 11630 O O . LYS B 1 278 ? 37.201 33.198 47.669 1.00 15.80 278 LYS B O 1
ATOM 11649 N N . GLU B 1 279 ? 36.685 31.132 46.934 1.00 17.97 279 GLU B N 1
ATOM 11650 C CA . GLU B 1 279 ? 37.818 31.068 46.044 1.00 17.88 279 GLU B CA 1
ATOM 11651 C C . GLU B 1 279 ? 37.663 32.117 44.915 1.00 18.55 279 GLU B C 1
ATOM 11652 O O . GLU B 1 279 ? 38.577 32.870 44.630 1.00 15.91 279 GLU B O 1
ATOM 11664 N N . PHE B 1 280 ? 36.473 32.221 44.341 1.00 16.94 280 PHE B N 1
ATOM 11665 C CA . PHE B 1 280 ? 36.211 33.300 43.384 1.00 15.50 280 PHE B CA 1
ATOM 11666 C C . PHE B 1 280 ? 36.439 34.690 43.966 1.00 14.25 280 PHE B C 1
ATOM 11667 O O . PHE B 1 280 ? 37.072 35.529 43.313 1.00 13.88 280 PHE B O 1
ATOM 11684 N N . LEU B 1 281 ? 35.893 34.961 45.153 1.00 11.72 281 LEU B N 1
ATOM 11685 C CA . LEU B 1 281 ? 35.987 36.282 45.756 1.00 14.50 281 LEU B CA 1
ATOM 11686 C C . LEU B 1 281 ? 37.437 36.615 46.136 1.00 17.94 281 LEU B C 1
ATOM 11687 O O . LEU B 1 281 ? 37.913 37.701 45.840 1.00 14.24 281 LEU B O 1
ATOM 11703 N N . GLU B 1 282 ? 38.147 35.694 46.790 1.00 16.23 282 GLU B N 1
ATOM 11704 C CA . GLU B 1 282 ? 39.510 35.995 47.241 1.00 17.90 282 GLU B CA 1
ATOM 11705 C C . GLU B 1 282 ? 40.558 35.992 46.135 1.00 17.86 282 GLU B C 1
ATOM 11706 O O . GLU B 1 282 ? 41.469 36.821 46.136 1.00 21.48 282 GLU B O 1
ATOM 11718 N N . ASN B 1 283 ? 40.445 35.063 45.190 1.00 17.97 283 ASN B N 1
ATOM 11719 C CA . ASN B 1 283 ? 41.527 34.822 44.255 1.00 21.95 283 ASN B CA 1
ATOM 11720 C C . ASN B 1 283 ? 41.272 35.417 42.880 1.00 18.55 283 ASN B C 1
ATOM 11721 O O . ASN B 1 283 ? 42.193 35.529 42.080 1.00 19.00 283 ASN B O 1
ATOM 11732 N N . TYR B 1 284 ? 40.026 35.817 42.610 1.00 19.70 284 TYR B N 1
ATOM 11733 C CA . TYR B 1 284 ? 39.696 36.383 41.313 1.00 15.83 284 TYR B CA 1
ATOM 11734 C C . TYR B 1 284 ? 39.194 37.811 41.444 1.00 12.71 284 TYR B C 1
ATOM 11735 O O . TYR B 1 284 ? 39.772 38.696 40.848 1.00 15.84 284 TYR B O 1
ATOM 11753 N N . LEU B 1 285 ? 38.163 38.056 42.255 1.00 12.07 285 LEU B N 1
ATOM 11754 C CA . LEU B 1 285 ? 37.620 39.411 42.340 1.00 13.61 285 LEU B CA 1
ATOM 11755 C C . LEU B 1 285 ? 38.506 40.389 43.126 1.00 13.05 285 LEU B C 1
ATOM 11756 O O . LEU B 1 285 ? 38.856 41.476 42.636 1.00 11.19 285 LEU B O 1
ATOM 11772 N N . LEU B 1 286 ? 38.886 39.999 44.334 1.00 11.39 286 LEU B N 1
ATOM 11773 C CA . LEU B 1 286 ? 39.662 40.886 45.189 1.00 13.31 286 LEU B CA 1
ATOM 11774 C C . LEU B 1 286 ? 41.159 40.810 44.902 1.00 16.62 286 LEU B C 1
ATOM 11775 O O . LEU B 1 286 ? 41.987 40.590 45.789 1.00 16.46 286 LEU B O 1
ATOM 11791 N N . THR B 1 287 ? 41.467 41.015 43.631 1.00 14.86 287 THR B N 1
ATOM 11792 C CA . THR B 1 287 ? 42.825 41.146 43.119 1.00 14.49 287 THR B CA 1
ATOM 11793 C C . THR B 1 287 ? 42.932 42.469 42.352 1.00 14.19 287 THR B C 1
ATOM 11794 O O . THR B 1 287 ? 41.930 43.066 41.982 1.00 15.33 287 THR B O 1
ATOM 11805 N N . ASP B 1 288 ? 44.147 42.935 42.089 1.00 12.24 288 ASP B N 1
ATOM 11806 C CA . ASP B 1 288 ? 44.262 44.160 41.334 1.00 15.29 288 ASP B CA 1
ATOM 11807 C C . ASP B 1 288 ? 43.561 43.999 39.987 1.00 15.79 288 ASP B C 1
ATOM 11808 O O . ASP B 1 288 ? 42.903 44.917 39.499 1.00 16.19 288 ASP B O 1
ATOM 11817 N N . GLU B 1 289 ? 43.714 42.829 39.386 1.00 14.83 289 GLU B N 1
ATOM 11818 C CA . GLU B 1 289 ? 43.173 42.580 38.059 1.00 18.56 289 GLU B CA 1
ATOM 11819 C C . GLU B 1 289 ? 41.649 42.443 38.050 1.00 13.96 289 GLU B C 1
ATOM 11820 O O . GLU B 1 289 ? 40.981 42.906 37.114 1.00 17.58 289 GLU B O 1
ATOM 11832 N N . GLY B 1 290 ? 41.107 41.794 39.067 1.00 14.58 290 GLY B N 1
ATOM 11833 C CA . GLY B 1 290 ? 39.667 41.633 39.184 1.00 12.15 290 GLY B CA 1
ATOM 11834 C C . GLY B 1 290 ? 38.967 42.961 39.430 1.00 12.14 290 GLY B C 1
ATOM 11835 O O . GLY B 1 290 ? 37.967 43.304 38.788 1.00 13.97 290 GLY B O 1
ATOM 11839 N N . LEU B 1 291 ? 39.494 43.730 40.362 1.00 12.03 291 LEU B N 1
ATOM 11840 C CA . LEU B 1 291 ? 38.876 45.007 40.683 1.00 12.00 291 LEU B CA 1
ATOM 11841 C C . LEU B 1 291 ? 39.015 45.968 39.517 1.00 15.62 291 LEU B C 1
ATOM 11842 O O . LEU B 1 291 ? 38.162 46.815 39.314 1.00 15.42 291 LEU B O 1
ATOM 11858 N N . GLU B 1 292 ? 40.088 45.835 38.747 1.00 13.82 292 GLU B N 1
ATOM 11859 C CA . GLU B 1 292 ? 40.270 46.687 37.574 1.00 17.14 292 GLU B CA 1
ATOM 11860 C C . GLU B 1 292 ? 39.176 46.425 36.556 1.00 17.47 292 GLU B C 1
ATOM 11861 O O . GLU B 1 292 ? 38.601 47.376 35.983 1.00 14.87 292 GLU B O 1
ATOM 11873 N N . ALA B 1 293 ? 38.857 45.148 36.345 1.00 17.84 293 ALA B N 1
ATOM 11874 C CA . ALA B 1 293 ? 37.819 44.797 35.364 1.00 14.28 293 ALA B CA 1
ATOM 11875 C C . ALA B 1 293 ? 36.453 45.383 35.750 1.00 13.36 293 ALA B C 1
ATOM 11876 O O . ALA B 1 293 ? 35.688 45.862 34.902 1.00 14.71 293 ALA B O 1
ATOM 11883 N N . VAL B 1 294 ? 36.136 45.316 37.024 1.00 11.82 294 VAL B N 1
ATOM 11884 C CA . VAL B 1 294 ? 34.855 45.845 37.479 1.00 10.80 294 VAL B CA 1
ATOM 11885 C C . VAL B 1 294 ? 34.879 47.373 37.412 1.00 15.50 294 VAL B C 1
ATOM 11886 O O . VAL B 1 294 ? 33.960 48.006 36.891 1.00 13.69 294 VAL B O 1
ATOM 11899 N N . ASN B 1 295 ? 35.940 47.960 37.951 1.00 13.89 295 ASN B N 1
ATOM 11900 C CA . ASN B 1 295 ? 36.096 49.408 37.973 1.00 13.48 295 ASN B CA 1
ATOM 11901 C C . ASN B 1 295 ? 36.035 50.053 36.599 1.00 15.23 295 ASN B C 1
ATOM 11902 O O . ASN B 1 295 ? 35.474 51.140 36.441 1.00 15.61 295 ASN B O 1
ATOM 11913 N N . LYS B 1 296 ? 36.613 49.379 35.621 1.00 13.45 296 LYS B N 1
ATOM 11914 C CA . LYS B 1 296 ? 36.559 49.836 34.229 1.00 15.63 296 LYS B CA 1
ATOM 11915 C C . LYS B 1 296 ? 35.146 49.902 33.658 1.00 20.01 296 LYS B C 1
ATOM 11916 O O . LYS B 1 296 ? 34.854 50.703 32.759 1.00 15.19 296 LYS B O 1
ATOM 11935 N N . ASP B 1 297 ? 34.266 49.059 34.180 1.00 19.35 297 ASP B N 1
ATOM 11936 C CA . ASP B 1 297 ? 32.890 49.018 33.735 1.00 11.26 297 ASP B CA 1
ATOM 11937 C C . ASP B 1 297 ? 32.133 50.113 34.441 1.00 17.28 297 ASP B C 1
ATOM 11938 O O . ASP B 1 297 ? 31.626 51.020 33.782 1.00 19.95 297 ASP B O 1
ATOM 11947 N N . LYS B 1 298 ? 32.091 50.066 35.786 1.00 13.44 298 LYS B N 1
ATOM 11948 C CA . LYS B 1 298 ? 31.472 51.125 36.571 1.00 11.09 298 LYS B CA 1
ATOM 11949 C C . LYS B 1 298 ? 32.354 51.341 37.773 1.00 15.52 298 LYS B C 1
ATOM 11950 O O . LYS B 1 298 ? 32.568 50.395 38.532 1.00 13.19 298 LYS B O 1
ATOM 11969 N N . PRO B 1 299 ? 32.874 52.569 37.952 1.00 12.74 299 PRO B N 1
ATOM 11970 C CA . PRO B 1 299 ? 33.799 52.798 39.077 1.00 10.88 299 PRO B CA 1
ATOM 11971 C C . PRO B 1 299 ? 33.249 52.412 40.434 1.00 11.20 299 PRO B C 1
ATOM 11972 O O . PRO B 1 299 ? 32.070 52.589 40.756 1.00 11.94 299 PRO B O 1
ATOM 11983 N N . LEU B 1 300 ? 34.138 51.825 41.230 1.00 13.33 300 LEU B N 1
ATOM 11984 C CA . LEU B 1 300 ? 33.778 51.245 42.519 1.00 12.35 300 LEU B CA 1
ATOM 11985 C C . LEU B 1 300 ? 33.879 52.221 43.665 1.00 14.50 300 LEU B C 1
ATOM 11986 O O . LEU B 1 300 ? 33.256 52.022 44.703 1.00 13.13 300 LEU B O 1
ATOM 12002 N N . GLY B 1 301 ? 34.674 53.262 43.497 1.00 10.09 301 GLY B N 1
ATOM 12003 C CA . GLY B 1 301 ? 35.033 54.102 44.621 1.00 13.98 301 GLY B CA 1
ATOM 12004 C C . GLY B 1 301 ? 36.429 53.816 45.141 1.00 10.90 301 GLY B C 1
ATOM 12005 O O . GLY B 1 301 ? 37.346 53.617 44.361 1.00 11.73 301 GLY B O 1
ATOM 12009 N N . ALA B 1 302 ? 36.583 53.773 46.463 1.00 9.89 302 ALA B N 1
ATOM 12010 C CA . ALA B 1 302 ? 37.846 53.487 47.102 1.00 11.23 302 ALA B CA 1
ATOM 12011 C C . ALA B 1 302 ? 37.827 52.001 47.471 1.00 10.11 302 ALA B C 1
ATOM 12012 O O . ALA B 1 302 ? 37.093 51.569 48.371 1.00 12.30 302 ALA B O 1
ATOM 12019 N N . VAL B 1 303 ? 38.587 51.192 46.750 1.00 11.41 303 VAL B N 1
ATOM 12020 C CA . VAL B 1 303 ? 38.422 49.744 46.913 1.00 10.50 303 VAL B CA 1
ATOM 12021 C C . VAL B 1 303 ? 39.022 49.257 48.231 1.00 12.42 303 VAL B C 1
ATOM 12022 O O . VAL B 1 303 ? 39.922 49.879 48.802 1.00 15.61 303 VAL B O 1
ATOM 12035 N N . ALA B 1 304 ? 38.482 48.149 48.722 1.00 13.12 304 ALA B N 1
ATOM 12036 C CA . ALA B 1 304 ? 38.905 47.577 49.996 1.00 10.90 304 ALA B CA 1
ATOM 12037 C C . ALA B 1 304 ? 40.331 47.017 49.955 1.00 15.96 304 ALA B C 1
ATOM 12038 O O . ALA B 1 304 ? 41.021 46.950 50.998 1.00 14.22 304 ALA B O 1
ATOM 12045 N N . LEU B 1 305 ? 40.736 46.593 48.762 1.00 12.18 305 LEU B N 1
ATOM 12046 C CA . LEU B 1 305 ? 42.040 45.976 48.532 1.00 14.17 305 LEU B CA 1
ATOM 12047 C C . LEU B 1 305 ? 43.119 47.053 48.541 1.00 13.12 305 LEU B C 1
ATOM 12048 O O . LEU B 1 305 ? 43.157 47.891 47.655 1.00 13.64 305 LEU B O 1
ATOM 12064 N N . LYS B 1 306 ? 43.987 47.003 49.552 1.00 13.74 306 LYS B N 1
ATOM 12065 C CA . LYS B 1 306 ? 44.978 48.033 49.783 1.00 15.52 306 LYS B CA 1
ATOM 12066 C C . LYS B 1 306 ? 45.830 48.320 48.557 1.00 13.38 306 LYS B C 1
ATOM 12067 O O . LYS B 1 306 ? 46.027 49.473 48.208 1.00 16.61 306 LYS B O 1
ATOM 12086 N N . SER B 1 307 ? 46.354 47.281 47.918 1.00 15.95 307 SER B N 1
ATOM 12087 C CA . SER B 1 307 ? 47.294 47.482 46.814 1.00 14.04 307 SER B CA 1
ATOM 12088 C C . SER B 1 307 ? 46.638 48.298 45.690 1.00 22.38 307 SER B C 1
ATOM 12089 O O . SER B 1 307 ? 47.272 49.194 45.101 1.00 19.83 307 SER B O 1
ATOM 12097 N N . TYR B 1 308 ? 45.381 47.991 45.378 1.00 14.74 308 TYR B N 1
ATOM 12098 C CA . TYR B 1 308 ? 44.726 48.673 44.256 1.00 16.75 308 TYR B CA 1
ATOM 12099 C C . TYR B 1 308 ? 44.180 50.029 44.664 1.00 19.29 308 TYR B C 1
ATOM 12100 O O . TYR B 1 308 ? 44.134 50.951 43.860 1.00 18.95 308 TYR B O 1
ATOM 12118 N N . GLU B 1 309 ? 43.742 50.159 45.910 1.00 12.77 309 GLU B N 1
ATOM 12119 C CA . GLU B 1 309 ? 43.303 51.438 46.404 1.00 12.33 309 GLU B CA 1
ATOM 12120 C C . GLU B 1 309 ? 44.452 52.445 46.261 1.00 17.00 309 GLU B C 1
ATOM 12121 O O . GLU B 1 309 ? 44.242 53.586 45.804 1.00 15.08 309 GLU B O 1
ATOM 12133 N N . GLU B 1 310 ? 45.657 51.999 46.639 1.00 17.08 310 GLU B N 1
ATOM 12134 C CA . GLU B 1 310 ? 46.850 52.839 46.570 1.00 23.27 310 GLU B CA 1
ATOM 12135 C C . GLU B 1 310 ? 47.107 53.277 45.144 1.00 17.58 310 GLU B C 1
ATOM 12136 O O . GLU B 1 310 ? 47.480 54.419 44.914 1.00 25.37 310 GLU B O 1
ATOM 12148 N N . GLU B 1 311 ? 46.886 52.372 44.198 1.00 20.04 311 GLU B N 1
ATOM 12149 C CA . GLU B 1 311 ? 47.081 52.666 42.781 1.00 22.99 311 GLU B CA 1
ATOM 12150 C C . GLU B 1 311 ? 46.120 53.739 42.281 1.00 27.42 311 GLU B C 1
ATOM 12151 O O . GLU B 1 311 ? 46.508 54.616 41.508 1.00 26.18 311 GLU B O 1
ATOM 12163 N N . LEU B 1 312 ? 44.863 53.676 42.713 1.00 21.81 312 LEU B N 1
ATOM 12164 C CA . LEU B 1 312 ? 43.862 54.607 42.194 1.00 20.56 312 LEU B CA 1
ATOM 12165 C C . LEU B 1 312 ? 43.726 55.931 42.965 1.00 16.65 312 LEU B C 1
ATOM 12166 O O . LEU B 1 312 ? 43.012 56.835 42.532 1.00 21.02 312 LEU B O 1
ATOM 12182 N N . ALA B 1 313 ? 44.341 56.024 44.139 1.00 22.91 313 ALA B N 1
ATOM 12183 C CA . ALA B 1 313 ? 43.994 57.076 45.105 1.00 29.65 313 ALA B CA 1
ATOM 12184 C C . ALA B 1 313 ? 44.280 58.491 44.606 1.00 25.67 313 ALA B C 1
ATOM 12185 O O . ALA B 1 313 ? 43.719 59.454 45.125 1.00 27.82 313 ALA B O 1
ATOM 12192 N N . LYS B 1 314 ? 45.156 58.603 43.617 1.00 22.13 314 LYS B N 1
ATOM 12193 C CA . LYS B 1 314 ? 45.459 59.888 43.006 1.00 26.89 314 LYS B CA 1
ATOM 12194 C C . LYS B 1 314 ? 44.362 60.425 42.084 1.00 24.99 314 LYS B C 1
ATOM 12195 O O . LYS B 1 314 ? 44.447 61.562 41.615 1.00 27.85 314 LYS B O 1
ATOM 12214 N N . ASP B 1 315 ? 43.345 59.611 41.818 1.00 23.19 315 ASP B N 1
ATOM 12215 C CA . ASP B 1 315 ? 42.205 60.030 40.995 1.00 20.93 315 ASP B CA 1
ATOM 12216 C C . ASP B 1 315 ? 41.469 61.107 41.773 1.00 19.83 315 ASP B C 1
ATOM 12217 O O . ASP B 1 315 ? 40.961 60.838 42.860 1.00 16.23 315 ASP B O 1
ATOM 12226 N N . PRO B 1 316 ? 41.363 62.319 41.215 1.00 16.77 316 PRO B N 1
ATOM 12227 C CA . PRO B 1 316 ? 40.688 63.400 41.943 1.00 18.94 316 PRO B CA 1
ATOM 12228 C C . PRO B 1 316 ? 39.231 63.079 42.257 1.00 17.20 316 PRO B C 1
ATOM 12229 O O . PRO B 1 316 ? 38.699 63.593 43.232 1.00 17.03 316 PRO B O 1
ATOM 12240 N N . ARG B 1 317 ? 38.589 62.248 41.443 1.00 13.61 317 ARG B N 1
ATOM 12241 C CA . ARG B 1 317 ? 37.195 61.884 41.702 1.00 14.82 317 ARG B CA 1
ATOM 12242 C C . ARG B 1 317 ? 37.067 61.012 42.937 1.00 10.89 317 ARG B C 1
ATOM 12243 O O . ARG B 1 317 ? 36.093 61.090 43.668 1.00 14.95 317 ARG B O 1
ATOM 12264 N N . ILE B 1 318 ? 38.060 60.162 43.145 1.00 12.08 318 ILE B N 1
ATOM 12265 C CA . ILE B 1 318 ? 38.067 59.325 44.326 1.00 12.80 318 ILE B CA 1
ATOM 12266 C C . ILE B 1 318 ? 38.411 60.145 45.562 1.00 14.32 318 ILE B C 1
ATOM 12267 O O . ILE B 1 318 ? 37.813 59.968 46.644 1.00 15.64 318 ILE B O 1
ATOM 12283 N N . ALA B 1 319 ? 39.348 61.076 45.424 1.00 17.08 319 ALA B N 1
ATOM 12284 C CA . ALA B 1 319 ? 39.675 61.968 46.531 1.00 12.15 319 ALA B CA 1
ATOM 12285 C C . ALA B 1 319 ? 38.430 62.728 46.977 1.00 11.84 319 ALA B C 1
ATOM 12286 O O . ALA B 1 319 ? 38.207 62.939 48.166 1.00 14.15 319 ALA B O 1
ATOM 12293 N N . ALA B 1 320 ? 37.605 63.135 46.022 1.00 11.43 320 ALA B N 1
ATOM 12294 C CA . ALA B 1 320 ? 36.421 63.928 46.345 1.00 12.79 320 ALA B CA 1
ATOM 12295 C C . ALA B 1 320 ? 35.406 63.023 47.030 1.00 12.59 320 ALA B C 1
ATOM 12296 O O . ALA B 1 320 ? 34.705 63.452 47.938 1.00 14.07 320 ALA B O 1
ATOM 12303 N N . THR B 1 321 ? 35.339 61.772 46.580 1.00 10.87 321 THR B N 1
ATOM 12304 C CA . THR B 1 321 ? 34.406 60.795 47.126 1.00 9.90 321 THR B CA 1
ATOM 12305 C C . THR B 1 321 ? 34.740 60.675 48.611 1.00 10.51 321 THR B C 1
ATOM 12306 O O . THR B 1 321 ? 33.844 60.708 49.475 1.00 10.60 321 THR B O 1
ATOM 12317 N N . MET B 1 322 ? 36.037 60.547 48.896 1.00 12.83 322 MET B N 1
ATOM 12318 C CA . MET B 1 322 ? 36.491 60.342 50.271 1.00 11.63 322 MET B CA 1
ATOM 12319 C C . MET B 1 322 ? 36.376 61.586 51.136 1.00 11.99 322 MET B C 1
ATOM 12320 O O . MET B 1 322 ? 36.165 61.468 52.348 1.00 14.02 322 MET B O 1
ATOM 12334 N N . GLU B 1 323 ? 36.506 62.766 50.547 1.00 14.33 323 GLU B N 1
ATOM 12335 C CA . GLU B 1 323 ? 36.273 64.002 51.279 1.00 15.84 323 GLU B CA 1
ATOM 12336 C C . GLU B 1 323 ? 34.834 64.025 51.723 1.00 12.69 323 GLU B C 1
ATOM 12337 O O . GLU B 1 323 ? 34.543 64.331 52.870 1.00 13.46 323 GLU B O 1
ATOM 12349 N N . ASN B 1 324 ? 33.927 63.672 50.814 1.00 12.59 324 ASN B N 1
ATOM 12350 C CA . ASN B 1 324 ? 32.512 63.613 51.178 1.00 13.13 324 ASN B CA 1
ATOM 12351 C C . ASN B 1 324 ? 32.234 62.538 52.191 1.00 9.53 324 ASN B C 1
ATOM 12352 O O . ASN B 1 324 ? 31.463 62.770 53.116 1.00 11.77 324 ASN B O 1
ATOM 12363 N N . ALA B 1 325 ? 32.885 61.390 52.068 1.00 10.50 325 ALA B N 1
ATOM 12364 C CA . ALA B 1 325 ? 32.672 60.269 52.982 1.00 10.51 325 ALA B CA 1
ATOM 12365 C C . ALA B 1 325 ? 33.109 60.624 54.402 1.00 10.28 325 ALA B C 1
ATOM 12366 O O . ALA B 1 325 ? 32.468 60.234 55.376 1.00 13.03 325 ALA B O 1
ATOM 12373 N N . GLN B 1 326 ? 34.191 61.381 54.519 1.00 9.80 326 GLN B N 1
ATOM 12374 C CA . GLN B 1 326 ? 34.711 61.774 55.842 1.00 10.13 326 GLN B CA 1
ATOM 12375 C C . GLN B 1 326 ? 33.790 62.761 56.558 1.00 15.92 326 GLN B C 1
ATOM 12376 O O . GLN B 1 326 ? 33.784 62.820 57.770 1.00 15.99 326 GLN B O 1
ATOM 12390 N N . LYS B 1 327 ? 33.001 63.518 55.804 1.00 11.50 327 LYS B N 1
ATOM 12391 C CA . LYS B 1 327 ? 32.080 64.504 56.351 1.00 11.61 327 LYS B CA 1
ATOM 12392 C C . LYS B 1 327 ? 30.740 63.875 56.709 1.00 14.20 327 LYS B C 1
ATOM 12393 O O . LYS B 1 327 ? 29.954 64.452 57.477 1.00 18.05 327 LYS B O 1
ATOM 12412 N N . GLY B 1 328 ? 30.507 62.681 56.168 1.00 13.04 328 GLY B N 1
ATOM 12413 C CA . GLY B 1 328 ? 29.280 61.947 56.342 1.00 13.06 328 GLY B CA 1
ATOM 12414 C C . GLY B 1 328 ? 29.368 60.941 57.468 1.00 16.68 328 GLY B C 1
ATOM 12415 O O . GLY B 1 328 ? 30.197 61.075 58.359 1.00 19.57 328 GLY B O 1
ATOM 12419 N N . GLU B 1 329 ? 28.500 59.939 57.439 1.00 15.70 329 GLU B N 1
ATOM 12420 C CA . GLU B 1 329 ? 28.488 58.927 58.499 1.00 16.98 329 GLU B CA 1
ATOM 12421 C C . GLU B 1 329 ? 28.430 57.545 57.872 1.00 14.42 329 GLU B C 1
ATOM 12422 O O . GLU B 1 329 ? 27.748 57.331 56.869 1.00 12.65 329 GLU B O 1
ATOM 12434 N N . ILE B 1 330 ? 29.130 56.595 58.458 1.00 15.57 330 ILE B N 1
ATOM 12435 C CA . ILE B 1 330 ? 29.018 55.219 57.998 1.00 14.54 330 ILE B CA 1
ATOM 12436 C C . ILE B 1 330 ? 27.617 54.697 58.274 1.00 15.90 330 ILE B C 1
ATOM 12437 O O . ILE B 1 330 ? 27.055 54.904 59.356 1.00 14.37 330 ILE B O 1
ATOM 12453 N N . MET B 1 331 ? 27.011 54.065 57.276 1.00 10.16 331 MET B N 1
ATOM 12454 C CA . MET B 1 331 ? 25.694 53.449 57.527 1.00 9.78 331 MET B CA 1
ATOM 12455 C C . MET B 1 331 ? 25.782 52.401 58.640 1.00 12.21 331 MET B C 1
ATOM 12456 O O . MET B 1 331 ? 26.651 51.552 58.651 1.00 14.57 331 MET B O 1
ATOM 12470 N N . PRO B 1 332 ? 24.811 52.417 59.549 1.00 14.12 332 PRO B N 1
ATOM 12471 C CA . PRO B 1 332 ? 24.714 51.263 60.444 1.00 14.52 332 PRO B CA 1
ATOM 12472 C C . PRO B 1 332 ? 24.413 49.963 59.661 1.00 13.99 332 PRO B C 1
ATOM 12473 O O . PRO B 1 332 ? 23.845 50.051 58.581 1.00 11.80 332 PRO B O 1
ATOM 12484 N N . ASN B 1 333 ? 24.772 48.788 60.165 1.00 14.40 333 ASN B N 1
ATOM 12485 C CA . ASN B 1 333 ? 24.335 47.561 59.509 1.00 14.69 333 ASN B CA 1
ATOM 12486 C C . ASN B 1 333 ? 23.295 46.802 60.302 1.00 15.46 333 ASN B C 1
ATOM 12487 O O . ASN B 1 333 ? 22.942 45.683 59.947 1.00 18.01 333 ASN B O 1
ATOM 12498 N N . ILE B 1 334 ? 22.748 47.449 61.314 1.00 12.45 334 ILE B N 1
ATOM 12499 C CA . ILE B 1 334 ? 21.787 46.778 62.183 1.00 13.87 334 ILE B CA 1
ATOM 12500 C C . ILE B 1 334 ? 20.494 46.461 61.448 1.00 13.50 334 ILE B C 1
ATOM 12501 O O . ILE B 1 334 ? 20.129 47.124 60.464 1.00 16.41 334 ILE B O 1
ATOM 12517 N N . PRO B 1 335 ? 19.789 45.419 61.909 1.00 16.34 335 PRO B N 1
ATOM 12518 C CA . PRO B 1 335 ? 18.550 44.977 61.265 1.00 11.01 335 PRO B CA 1
ATOM 12519 C C . PRO B 1 335 ? 17.548 46.116 61.122 1.00 16.49 335 PRO B C 1
ATOM 12520 O O . PRO B 1 335 ? 16.777 46.132 60.147 1.00 17.98 335 PRO B O 1
ATOM 12531 N N . GLN B 1 336 ? 17.552 47.047 62.074 1.00 13.16 336 GLN B N 1
ATOM 12532 C CA . GLN B 1 336 ? 16.547 48.130 62.068 1.00 9.81 336 GLN B CA 1
ATOM 12533 C C . GLN B 1 336 ? 16.730 49.102 60.877 1.00 11.43 336 GLN B C 1
ATOM 12534 O O . GLN B 1 336 ? 15.892 49.948 60.639 1.00 13.49 336 GLN B O 1
ATOM 12548 N N . MET B 1 337 ? 17.844 49.001 60.161 1.00 15.49 337 MET B N 1
ATOM 12549 C CA . MET B 1 337 ? 18.090 49.918 59.041 1.00 16.56 337 MET B CA 1
ATOM 12550 C C . MET B 1 337 ? 17.046 49.800 57.941 1.00 17.10 337 MET B C 1
ATOM 12551 O O . MET B 1 337 ? 16.719 50.785 57.294 1.00 12.99 337 MET B O 1
ATOM 12565 N N . SER B 1 338 ? 16.512 48.608 57.734 1.00 19.15 338 SER B N 1
ATOM 12566 C CA . SER B 1 338 ? 15.458 48.431 56.748 1.00 17.03 338 SER B CA 1
ATOM 12567 C C . SER B 1 338 ? 14.223 49.269 57.138 1.00 20.67 338 SER B C 1
ATOM 12568 O O . SER B 1 338 ? 13.654 49.968 56.299 1.00 16.65 338 SER B O 1
ATOM 12575 N N . ALA B 1 339 ? 13.832 49.218 58.408 1.00 17.73 339 ALA B N 1
ATOM 12576 C CA . ALA B 1 339 ? 12.702 50.021 58.875 1.00 18.39 339 ALA B CA 1
ATOM 12577 C C . ALA B 1 339 ? 12.968 51.505 58.681 1.00 16.96 339 ALA B C 1
ATOM 12578 O O . ALA B 1 339 ? 12.057 52.286 58.371 1.00 11.50 339 ALA B O 1
ATOM 12585 N N . PHE B 1 340 ? 14.217 51.898 58.907 1.00 15.49 340 PHE B N 1
ATOM 12586 C CA . PHE B 1 340 ? 14.600 53.300 58.812 1.00 10.75 340 PHE B CA 1
ATOM 12587 C C . PHE B 1 340 ? 14.477 53.738 57.365 1.00 11.61 340 PHE B C 1
ATOM 12588 O O . PHE B 1 340 ? 13.828 54.747 57.058 1.00 12.36 340 PHE B O 1
ATOM 12605 N N . TRP B 1 341 ? 15.045 52.948 56.463 1.00 13.44 341 TRP B N 1
ATOM 12606 C CA . TRP B 1 341 ? 15.010 53.312 55.046 1.00 14.23 341 TRP B CA 1
ATOM 12607 C C . TRP B 1 341 ? 13.580 53.426 54.489 1.00 14.68 341 TRP B C 1
ATOM 12608 O O . TRP B 1 341 ? 13.264 54.375 53.758 1.00 12.27 341 TRP B O 1
ATOM 12629 N N . TYR B 1 342 ? 12.717 52.471 54.824 1.00 12.23 342 TYR B N 1
ATOM 12630 C CA . TYR B 1 342 ? 11.363 52.498 54.329 1.00 11.29 342 TYR B CA 1
ATOM 12631 C C . TYR B 1 342 ? 10.626 53.712 54.872 1.00 13.46 342 TYR B C 1
ATOM 12632 O O . TYR B 1 342 ? 9.865 54.369 54.164 1.00 14.35 342 TYR B O 1
ATOM 12650 N N . ALA B 1 343 ? 10.857 54.015 56.141 1.00 10.49 343 ALA B N 1
ATOM 12651 C CA . ALA B 1 343 ? 10.169 55.133 56.766 1.00 9.70 343 ALA B CA 1
ATOM 12652 C C . ALA B 1 343 ? 10.582 56.472 56.140 1.00 9.71 343 ALA B C 1
ATOM 12653 O O . ALA B 1 343 ? 9.748 57.350 55.897 1.00 11.15 343 ALA B O 1
ATOM 12660 N N . VAL B 1 344 ? 11.879 56.643 55.940 1.00 10.77 344 VAL B N 1
ATOM 12661 C CA . VAL B 1 344 ? 12.397 57.877 55.361 1.00 9.63 344 VAL B CA 1
ATOM 12662 C C . VAL B 1 344 ? 12.017 57.982 53.874 1.00 11.84 344 VAL B C 1
ATOM 12663 O O . VAL B 1 344 ? 11.720 59.079 53.381 1.00 13.00 344 VAL B O 1
ATOM 12676 N N . ARG B 1 345 ? 11.933 56.858 53.181 1.00 9.84 345 ARG B N 1
ATOM 12677 C CA . ARG B 1 345 ? 11.543 56.915 51.775 1.00 10.06 345 ARG B CA 1
ATOM 12678 C C . ARG B 1 345 ? 10.171 57.542 51.684 1.00 13.14 345 ARG B C 1
ATOM 12679 O O . ARG B 1 345 ? 9.922 58.437 50.902 1.00 12.80 345 ARG B O 1
ATOM 12700 N N . THR B 1 346 ? 9.275 57.023 52.497 1.00 15.21 346 THR B N 1
ATOM 12701 C CA . THR B 1 346 ? 7.896 57.476 52.489 1.00 11.80 346 THR B CA 1
ATOM 12702 C C . THR B 1 346 ? 7.801 58.929 52.838 1.00 10.74 346 THR B C 1
ATOM 12703 O O . THR B 1 346 ? 7.046 59.684 52.206 1.00 11.94 346 THR B O 1
ATOM 12714 N N . ALA B 1 347 ? 8.546 59.345 53.856 1.00 14.58 347 ALA B N 1
ATOM 12715 C CA . ALA B 1 347 ? 8.498 60.727 54.305 1.00 12.92 347 ALA B CA 1
ATOM 12716 C C . ALA B 1 347 ? 8.930 61.674 53.186 1.00 10.58 347 ALA B C 1
ATOM 12717 O O . ALA B 1 347 ? 8.296 62.689 52.940 1.00 12.73 347 ALA B O 1
ATOM 12724 N N . VAL B 1 348 ? 10.007 61.353 52.501 1.00 10.03 348 VAL B N 1
ATOM 12725 C CA . VAL B 1 348 ? 10.513 62.318 51.527 1.00 13.05 348 VAL B CA 1
ATOM 12726 C C . VAL B 1 348 ? 9.545 62.413 50.348 1.00 11.43 348 VAL B C 1
ATOM 12727 O O . VAL B 1 348 ? 9.215 63.498 49.873 1.00 13.98 348 VAL B O 1
ATOM 12740 N N . ILE B 1 349 ? 9.048 61.265 49.924 1.00 10.35 349 ILE B N 1
ATOM 12741 C CA . ILE B 1 349 ? 8.159 61.227 48.777 1.00 13.19 349 ILE B CA 1
ATOM 12742 C C . ILE B 1 349 ? 6.887 61.991 49.073 1.00 13.85 349 ILE B C 1
ATOM 12743 O O . ILE B 1 349 ? 6.419 62.775 48.237 1.00 16.26 349 ILE B O 1
ATOM 12759 N N . ASN B 1 350 ? 6.339 61.772 50.271 1.00 11.44 350 ASN B N 1
ATOM 12760 C CA . ASN B 1 350 ? 5.078 62.416 50.629 1.00 11.51 350 ASN B CA 1
ATOM 12761 C C . ASN B 1 350 ? 5.239 63.905 50.824 1.00 12.07 350 ASN B C 1
ATOM 12762 O O . ASN B 1 350 ? 4.357 64.668 50.439 1.00 14.78 350 ASN B O 1
ATOM 12773 N N . ALA B 1 351 ? 6.340 64.335 51.437 1.00 14.70 351 ALA B N 1
ATOM 12774 C CA . ALA B 1 351 ? 6.565 65.759 51.610 1.00 14.02 351 ALA B CA 1
ATOM 12775 C C . ALA B 1 351 ? 6.888 66.450 50.270 1.00 12.91 351 ALA B C 1
ATOM 12776 O O . ALA B 1 351 ? 6.410 67.542 50.012 1.00 13.83 351 ALA B O 1
ATOM 12783 N N . ALA B 1 352 ? 7.687 65.797 49.434 1.00 14.97 352 ALA B N 1
ATOM 12784 C CA . ALA B 1 352 ? 8.089 66.375 48.145 1.00 14.70 352 ALA B CA 1
ATOM 12785 C C . ALA B 1 352 ? 6.917 66.593 47.206 1.00 16.65 352 ALA B C 1
ATOM 12786 O O . ALA B 1 352 ? 6.890 67.576 46.459 1.00 19.14 352 ALA B O 1
ATOM 12793 N N . SER B 1 353 ? 5.962 65.672 47.236 1.00 15.50 353 SER B N 1
ATOM 12794 C CA . SER B 1 353 ? 4.816 65.721 46.350 1.00 17.59 353 SER B CA 1
ATOM 12795 C C . SER B 1 353 ? 3.684 66.585 46.907 1.00 20.39 353 SER B C 1
ATOM 12796 O O . SER B 1 353 ? 2.697 66.815 46.224 1.00 19.84 353 SER B O 1
ATOM 12804 N N . GLY B 1 354 ? 3.820 67.036 48.149 1.00 15.34 354 GLY B N 1
ATOM 12805 C CA . GLY B 1 354 ? 2.796 67.881 48.756 1.00 16.30 354 GLY B CA 1
ATOM 12806 C C . GLY B 1 354 ? 1.690 67.090 49.432 1.00 17.15 354 GLY B C 1
ATOM 12807 O O . GLY B 1 354 ? 0.705 67.680 49.912 1.00 20.14 354 GLY B O 1
ATOM 12811 N N . ARG B 1 355 ? 1.830 65.775 49.509 1.00 14.65 355 ARG B N 1
ATOM 12812 C CA . ARG B 1 355 ? 0.778 64.963 50.093 1.00 16.69 355 ARG B CA 1
ATOM 12813 C C . ARG B 1 355 ? 0.698 65.161 51.600 1.00 18.45 355 ARG B C 1
ATOM 12814 O O . ARG B 1 355 ? -0.383 65.117 52.192 1.00 24.56 355 ARG B O 1
ATOM 12835 N N . GLN B 1 356 ? 1.836 65.403 52.213 1.00 16.71 356 GLN B N 1
ATOM 12836 C CA . GLN B 1 356 ? 1.883 65.645 53.644 1.00 15.03 356 GLN B CA 1
ATOM 12837 C C . GLN B 1 356 ? 2.775 66.817 53.886 1.00 19.61 356 GLN B C 1
ATOM 12838 O O . GLN B 1 356 ? 3.628 67.151 53.052 1.00 16.94 356 GLN B O 1
ATOM 12852 N N . THR B 1 357 ? 2.599 67.444 55.036 1.00 12.61 357 THR B N 1
ATOM 12853 C CA . THR B 1 357 ? 3.508 68.480 55.441 1.00 13.28 357 THR B CA 1
ATOM 12854 C C . THR B 1 357 ? 4.828 67.834 55.849 1.00 15.00 357 THR B C 1
ATOM 12855 O O . THR B 1 357 ? 4.880 66.651 56.173 1.00 15.88 357 THR B O 1
ATOM 12866 N N . VAL B 1 358 ? 5.894 68.620 55.867 1.00 12.85 358 VAL B N 1
ATOM 12867 C CA . VAL B 1 358 ? 7.202 68.112 56.301 1.00 12.72 358 VAL B CA 1
ATOM 12868 C C . VAL B 1 358 ? 7.121 67.670 57.743 1.00 14.23 358 VAL B C 1
ATOM 12869 O O . VAL B 1 358 ? 7.631 66.617 58.103 1.00 15.34 358 VAL B O 1
ATOM 12882 N N . ASP B 1 359 ? 6.424 68.446 58.562 1.00 16.42 359 ASP B N 1
ATOM 12883 C CA . ASP B 1 359 ? 6.279 68.092 59.975 1.00 14.60 359 ASP B CA 1
ATOM 12884 C C . ASP B 1 359 ? 5.571 66.745 60.158 1.00 13.28 359 ASP B C 1
ATOM 12885 O O . ASP B 1 359 ? 6.028 65.931 60.954 1.00 16.12 359 ASP B O 1
ATOM 12894 N N . ALA B 1 360 ? 4.473 66.520 59.435 1.00 13.70 360 ALA B N 1
ATOM 12895 C CA . ALA B 1 360 ? 3.722 65.264 59.555 1.00 15.18 360 ALA B CA 1
ATOM 12896 C C . ALA B 1 360 ? 4.534 64.096 59.021 1.00 15.35 360 ALA B C 1
ATOM 12897 O O . ALA B 1 360 ? 4.532 63.006 59.590 1.00 15.58 360 ALA B O 1
ATOM 12904 N N . ALA B 1 361 ? 5.185 64.321 57.885 1.00 12.70 361 ALA B N 1
ATOM 12905 C CA . ALA B 1 361 ? 5.952 63.284 57.221 1.00 12.53 361 ALA B CA 1
ATOM 12906 C C . ALA B 1 361 ? 7.069 62.782 58.126 1.00 12.33 361 ALA B C 1
ATOM 12907 O O . ALA B 1 361 ? 7.231 61.575 58.327 1.00 12.82 361 ALA B O 1
ATOM 12914 N N . LEU B 1 362 ? 7.823 63.702 58.701 1.00 12.72 362 LEU B N 1
ATOM 12915 C CA . LEU B 1 362 ? 8.942 63.299 59.572 1.00 16.14 362 LEU B CA 1
ATOM 12916 C C . LEU B 1 362 ? 8.511 62.763 60.925 1.00 12.90 362 LEU B C 1
ATOM 12917 O O . LEU B 1 362 ? 9.150 61.858 61.454 1.00 11.79 362 LEU B O 1
ATOM 12933 N N . ALA B 1 363 ? 7.451 63.319 61.501 1.00 13.02 363 ALA B N 1
ATOM 12934 C CA . ALA B 1 363 ? 6.949 62.814 62.771 1.00 16.31 363 ALA B CA 1
ATOM 12935 C C . ALA B 1 363 ? 6.537 61.360 62.624 1.00 15.67 363 ALA B C 1
ATOM 12936 O O . ALA B 1 363 ? 6.845 60.533 63.475 1.00 14.11 363 ALA B O 1
ATOM 12943 N N . ALA B 1 364 ? 5.862 61.033 61.534 1.00 11.31 364 ALA B N 1
ATOM 12944 C CA . ALA B 1 364 ? 5.455 59.675 61.284 1.00 11.74 364 ALA B CA 1
ATOM 12945 C C . ALA B 1 364 ? 6.656 58.782 61.040 1.00 15.16 364 ALA B C 1
ATOM 12946 O O . ALA B 1 364 ? 6.707 57.647 61.498 1.00 16.42 364 ALA B O 1
ATOM 12953 N N . ALA B 1 365 ? 7.640 59.303 60.329 1.00 14.49 365 ALA B N 1
ATOM 12954 C CA . ALA B 1 365 ? 8.801 58.492 59.988 1.00 11.81 365 ALA B CA 1
ATOM 12955 C C . ALA B 1 365 ? 9.632 58.227 61.238 1.00 9.96 365 ALA B C 1
ATOM 12956 O O . ALA B 1 365 ? 10.275 57.167 61.373 1.00 15.69 365 ALA B O 1
ATOM 12963 N N . GLN B 1 366 ? 9.694 59.209 62.121 1.00 11.70 366 GLN B N 1
ATOM 12964 C CA . GLN B 1 366 ? 10.393 59.040 63.382 1.00 10.41 366 GLN B CA 1
ATOM 12965 C C . GLN B 1 366 ? 9.832 57.831 64.151 1.00 11.30 366 GLN B C 1
ATOM 12966 O O . GLN B 1 366 ? 10.565 56.955 64.647 1.00 13.16 366 GLN B O 1
ATOM 12980 N N . THR B 1 367 ? 8.525 57.782 64.282 1.00 10.64 367 THR B N 1
ATOM 12981 C CA . THR B 1 367 ? 7.895 56.656 64.961 1.00 10.39 367 THR B CA 1
ATOM 12982 C C . THR B 1 367 ? 8.079 55.323 64.238 1.00 10.01 367 THR B C 1
ATOM 12983 O O . THR B 1 367 ? 8.432 54.306 64.836 1.00 15.32 367 THR B O 1
ATOM 12994 N N . ASN B 1 368 ? 7.891 55.329 62.925 1.00 11.49 368 ASN B N 1
ATOM 12995 C CA . ASN B 1 368 ? 7.997 54.103 62.141 1.00 11.70 368 ASN B CA 1
ATOM 12996 C C . ASN B 1 368 ? 9.420 53.535 62.055 1.00 11.98 368 ASN B C 1
ATOM 12997 O O . ASN B 1 368 ? 9.622 52.319 62.033 1.00 15.06 368 ASN B O 1
ATOM 13008 N N . ALA B 1 369 ? 10.413 54.412 62.011 1.00 9.54 369 ALA B N 1
ATOM 13009 C CA . ALA B 1 369 ? 11.795 53.952 61.954 1.00 9.42 369 ALA B CA 1
ATOM 13010 C C . ALA B 1 369 ? 12.219 53.201 63.185 1.00 10.31 369 ALA B C 1
ATOM 13011 O O . ALA B 1 369 ? 13.090 52.325 63.122 1.00 14.03 369 ALA B O 1
ATOM 13018 N N . ALA B 1 370 ? 11.600 53.529 64.317 1.00 12.45 370 ALA B N 1
ATOM 13019 C CA . ALA B 1 370 ? 11.972 52.938 65.590 1.00 13.13 370 ALA B CA 1
ATOM 13020 C C . ALA B 1 370 ? 11.072 51.778 66.007 1.00 15.20 370 ALA B C 1
ATOM 13021 O O . ALA B 1 370 ? 11.346 51.146 67.028 1.00 21.54 370 ALA B O 1
ATOM 13028 N N . ALA B 1 371 ? 10.010 51.526 65.249 1.00 12.53 371 ALA B N 1
ATOM 13029 C CA . ALA B 1 371 ? 9.001 50.535 65.618 1.00 13.81 371 ALA B CA 1
ATOM 13030 C C . ALA B 1 371 ? 9.587 49.138 65.689 1.00 20.08 371 ALA B C 1
ATOM 13031 O O . ALA B 1 371 ? 10.428 48.761 64.874 1.00 21.93 371 ALA B O 1
ATOM 13038 N N . ASP B 1 372 ? 9.099 48.382 66.663 1.00 17.84 372 ASP B N 1
ATOM 13039 C CA . ASP B 1 372 ? 9.473 46.989 66.839 1.00 25.87 372 ASP B CA 1
ATOM 13040 C C . ASP B 1 372 ? 8.342 46.064 66.457 1.00 22.45 372 ASP B C 1
ATOM 13041 O O . ASP B 1 372 ? 7.171 46.442 66.555 1.00 23.93 372 ASP B O 1
ATOM 13050 N N . ASP B 1 373 ? 8.674 44.847 66.044 1.00 26.82 373 ASP B N 1
ATOM 13051 C CA A ASP B 1 373 ? 7.665 43.800 65.956 0.56 29.03 373 ASP B CA 1
ATOM 13052 C CA B ASP B 1 373 ? 7.672 43.783 65.972 0.44 28.67 373 ASP B CA 1
ATOM 13053 C C . ASP B 1 373 ? 7.248 43.514 67.397 1.00 25.28 373 ASP B C 1
ATOM 13054 O O . ASP B 1 373 ? 8.077 43.107 68.213 1.00 24.76 373 ASP B O 1
ATOM 13071 N N . PRO B 1 374 ? 5.952 43.740 67.711 1.00 46.13 374 PRO B N 1
ATOM 13072 C CA . PRO B 1 374 ? 5.429 43.649 69.085 1.00 49.92 374 PRO B CA 1
ATOM 13073 C C . PRO B 1 374 ? 5.658 42.299 69.768 1.00 50.96 374 PRO B C 1
ATOM 13074 O O . PRO B 1 374 ? 5.850 42.253 70.983 1.00 56.25 374 PRO B O 1
ATOM 13085 N N . ILE B 1 375 ? 5.647 41.221 68.989 1.00 39.02 375 ILE B N 1
ATOM 13086 C CA . ILE B 1 375 ? 5.655 39.871 69.546 1.00 20.31 375 ILE B CA 1
ATOM 13087 C C . ILE B 1 375 ? 7.028 39.210 69.484 1.00 25.27 375 ILE B C 1
ATOM 13088 O O . ILE B 1 375 ? 7.460 38.579 70.442 1.00 21.34 375 ILE B O 1
ATOM 13104 N N . GLY B 1 376 ? 7.725 39.356 68.367 1.00 22.48 376 GLY B N 1
ATOM 13105 C CA . GLY B 1 376 ? 9.129 38.976 68.311 1.00 18.88 376 GLY B CA 1
ATOM 13106 C C . GLY B 1 376 ? 9.445 37.538 67.974 1.00 21.93 376 GLY B C 1
ATOM 13107 O O . GLY B 1 376 ? 10.510 37.033 68.332 1.00 26.56 376 GLY B O 1
ATOM 13111 N N . LEU B 1 377 ? 8.532 36.878 67.270 1.00 18.11 377 LEU B N 1
ATOM 13112 C CA . LEU B 1 377 ? 8.752 35.516 66.814 1.00 16.17 377 LEU B CA 1
ATOM 13113 C C . LEU B 1 377 ? 9.229 35.512 65.369 1.00 12.53 377 LEU B C 1
ATOM 13114 O O . LEU B 1 377 ? 10.253 34.914 65.054 1.00 15.00 377 LEU B O 1
ATOM 13130 N N . PHE B 1 378 ? 8.485 36.152 64.471 1.00 14.57 378 PHE B N 1
ATOM 13131 C CA . PHE B 1 378 ? 8.901 36.121 63.076 1.00 9.64 378 PHE B CA 1
ATOM 13132 C C . PHE B 1 378 ? 10.113 37.030 62.862 1.00 11.77 378 PHE B C 1
ATOM 13133 O O . PHE B 1 378 ? 10.106 38.180 63.267 1.00 17.88 378 PHE B O 1
ATOM 13150 N N . LEU B 1 379 ? 11.118 36.493 62.180 1.00 15.16 379 LEU B N 1
ATOM 13151 C CA . LEU B 1 379 ? 12.200 37.289 61.596 1.00 15.06 379 LEU B CA 1
ATOM 13152 C C . LEU B 1 379 ? 11.893 37.527 60.123 1.00 20.38 379 LEU B C 1
ATOM 13153 O O . LEU B 1 379 ? 12.233 38.559 59.558 1.00 20.24 379 LEU B O 1
ATOM 13169 N N . MET B 1 380 ? 11.252 36.559 59.488 1.00 12.88 380 MET B N 1
ATOM 13170 C CA . MET B 1 380 ? 10.747 36.756 58.140 1.00 12.56 380 MET B CA 1
ATOM 13171 C C . MET B 1 380 ? 9.444 36.007 57.917 1.00 17.73 380 MET B C 1
ATOM 13172 O O . MET B 1 380 ? 9.313 34.849 58.301 1.00 15.35 380 MET B O 1
ATOM 13186 N N . ARG B 1 381 ? 8.486 36.671 57.273 1.00 16.84 381 ARG B N 1
ATOM 13187 C CA . ARG B 1 381 ? 7.180 36.088 57.016 1.00 12.17 381 ARG B CA 1
ATOM 13188 C C . ARG B 1 381 ? 7.090 35.624 55.570 1.00 14.70 381 ARG B C 1
ATOM 13189 O O . ARG B 1 381 ? 7.734 36.212 54.703 1.00 16.86 381 ARG B O 1
ATOM 13210 N N . PRO B 1 382 ? 6.279 34.584 55.306 1.00 15.98 382 PRO B N 1
ATOM 13211 C CA . PRO B 1 382 ? 6.011 34.180 53.928 1.00 15.33 382 PRO B CA 1
ATOM 13212 C C . PRO B 1 382 ? 5.267 35.287 53.217 1.00 25.03 382 PRO B C 1
ATOM 13213 O O . PRO B 1 382 ? 4.383 35.922 53.803 1.00 23.88 382 PRO B O 1
ATOM 13224 N N . GLN B 1 383 ? 5.650 35.517 51.971 1.00 25.98 383 GLN B N 1
ATOM 13225 C CA . GLN B 1 383 ? 5.061 36.559 51.158 1.00 31.09 383 GLN B CA 1
ATOM 13226 C C . GLN B 1 383 ? 4.206 35.934 50.085 1.00 24.72 383 GLN B C 1
ATOM 13227 O O . GLN B 1 383 ? 4.425 34.795 49.722 1.00 22.96 383 GLN B O 1
ATOM 13241 N N . ASP B 1 384 ? 3.232 36.694 49.596 1.00 20.63 384 ASP B N 1
ATOM 13242 C CA . ASP B 1 384 ? 2.405 36.295 48.462 1.00 20.94 384 ASP B CA 1
ATOM 13243 C C . ASP B 1 384 ? 3.252 35.713 47.336 1.00 18.05 384 ASP B C 1
ATOM 13244 O O . ASP B 1 384 ? 4.333 36.209 47.041 1.00 23.59 384 ASP B O 1
ATOM 13253 N N . GLY B 1 385 ? 2.759 34.654 46.711 1.00 21.66 385 GLY B N 1
ATOM 13254 C CA . GLY B 1 385 ? 3.498 34.009 45.644 1.00 21.19 385 GLY B CA 1
ATOM 13255 C C . GLY B 1 385 ? 2.654 33.708 44.434 1.00 21.62 385 GLY B C 1
ATOM 13256 O O . GLY B 1 385 ? 1.420 33.742 44.487 1.00 17.64 385 GLY B O 1
ATOM 13260 N N . GLU B 1 386 ? 3.340 33.401 43.334 1.00 18.74 386 GLU B N 1
ATOM 13261 C CA . GLU B 1 386 ? 2.703 33.066 42.067 1.00 23.48 386 GLU B CA 1
ATOM 13262 C C . GLU B 1 386 ? 3.286 31.767 41.518 1.00 17.84 386 GLU B C 1
ATOM 13263 O O . GLU B 1 386 ? 4.478 31.513 41.650 1.00 24.12 386 GLU B O 1
ATOM 13275 N N . VAL B 1 387 ? 2.444 30.953 40.893 1.00 18.55 387 VAL B N 1
ATOM 13276 C CA . VAL B 1 387 ? 2.901 29.701 40.312 1.00 23.30 387 VAL B CA 1
ATOM 13277 C C . VAL B 1 387 ? 2.030 29.382 39.105 1.00 27.34 387 VAL B C 1
ATOM 13278 O O . VAL B 1 387 ? 0.849 29.728 39.070 1.00 29.61 387 VAL B O 1
ATOM 13291 N N . THR B 1 388 ? 2.603 28.731 38.103 1.00 30.98 388 THR B N 1
ATOM 13292 C CA . THR B 1 388 ? 1.793 28.258 36.995 1.00 25.42 388 THR B CA 1
ATOM 13293 C C . THR B 1 388 ? 1.306 26.842 37.277 1.00 28.15 388 THR B C 1
ATOM 13294 O O . THR B 1 388 ? 1.995 26.060 37.946 1.00 31.02 388 THR B O 1
ATOM 13305 N N . VAL B 1 389 ? 0.119 26.519 36.770 1.00 30.97 389 VAL B N 1
ATOM 13306 C CA . VAL B 1 389 ? -0.450 25.190 36.953 1.00 28.94 389 VAL B CA 1
ATOM 13307 C C . VAL B 1 389 ? 0.618 24.148 36.638 1.00 38.57 389 VAL B C 1
ATOM 13308 O O . VAL B 1 389 ? 1.357 24.272 35.649 1.00 36.51 389 VAL B O 1
ATOM 13321 N N . GLY B 1 390 ? 0.708 23.132 37.487 1.00 30.32 390 GLY B N 1
ATOM 13322 C CA . GLY B 1 390 ? 1.718 22.098 37.347 1.00 31.38 390 GLY B CA 1
ATOM 13323 C C . GLY B 1 390 ? 3.069 22.426 37.965 1.00 31.73 390 GLY B C 1
ATOM 13324 O O . GLY B 1 390 ? 3.892 21.524 38.147 1.00 36.78 390 GLY B O 1
ATOM 13328 N N . GLY B 1 391 ? 3.300 23.700 38.285 1.00 28.02 391 GLY B N 1
ATOM 13329 C CA . GLY B 1 391 ? 4.571 24.162 38.823 1.00 22.03 391 GLY B CA 1
ATOM 13330 C C . GLY B 1 391 ? 4.658 24.010 40.340 1.00 20.00 391 GLY B C 1
ATOM 13331 O O . GLY B 1 391 ? 3.676 23.625 40.972 1.00 22.80 391 GLY B O 1
ATOM 13335 N N . SER B 1 392 ? 5.822 24.307 40.900 1.00 22.82 392 SER B N 1
ATOM 13336 C CA . SER B 1 392 ? 6.057 24.175 42.341 1.00 25.44 392 SER B CA 1
ATOM 13337 C C . SER B 1 392 ? 6.459 25.501 42.958 1.00 25.87 392 SER B C 1
ATOM 13338 O O . SER B 1 392 ? 7.080 26.339 42.317 1.00 25.43 392 SER B O 1
ATOM 13346 N N . ILE B 1 393 ? 6.135 25.684 44.234 1.00 18.79 393 ILE B N 1
ATOM 13347 C CA . ILE B 1 393 ? 6.508 26.896 44.918 1.00 15.67 393 ILE B CA 1
ATOM 13348 C C . ILE B 1 393 ? 6.754 26.579 46.389 1.00 12.58 393 ILE B C 1
ATOM 13349 O O . ILE B 1 393 ? 6.125 25.690 46.935 1.00 19.30 393 ILE B O 1
ATOM 13365 N N . VAL B 1 394 ? 7.701 27.287 46.972 1.00 14.80 394 VAL B N 1
ATOM 13366 C CA . VAL B 1 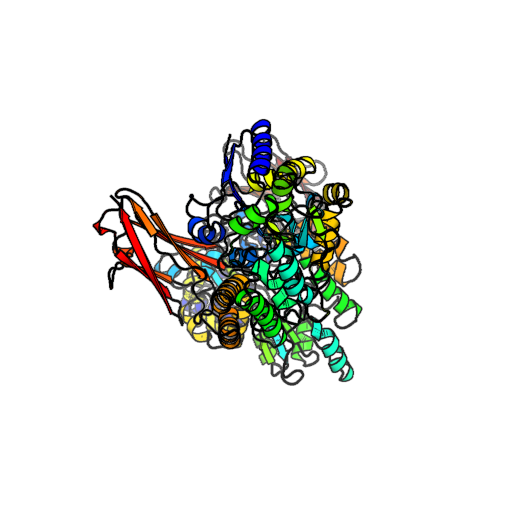394 ? 8.036 27.187 48.388 1.00 17.40 394 VAL B CA 1
ATOM 13367 C C . VAL B 1 394 ? 7.723 28.502 49.113 1.00 22.08 394 VAL B C 1
ATOM 13368 O O . VAL B 1 394 ? 8.130 29.578 48.689 1.00 19.76 394 VAL B O 1
ATOM 13381 N N . PHE B 1 395 ? 6.976 28.410 50.210 1.00 14.77 395 PHE B N 1
ATOM 13382 C CA . PHE B 1 395 ? 6.777 29.531 51.120 1.00 13.61 395 PHE B CA 1
ATOM 13383 C C . PHE B 1 395 ? 7.583 29.258 52.373 1.00 14.50 395 PHE B C 1
ATOM 13384 O O . PHE B 1 395 ? 7.684 28.107 52.781 1.00 14.42 395 PHE B O 1
ATOM 13401 N N . SER B 1 396 ? 8.126 30.305 52.996 1.00 12.60 396 SER B N 1
ATOM 13402 C CA . SER B 1 396 ? 9.050 30.144 54.113 1.00 11.99 396 SER B CA 1
ATOM 13403 C C . SER B 1 396 ? 8.799 31.128 55.204 1.00 12.81 396 SER B C 1
ATOM 13404 O O . SER B 1 396 ? 8.440 32.271 54.962 1.00 19.59 396 SER B O 1
ATOM 13412 N N . ALA B 1 397 ? 9.010 30.669 56.424 1.00 14.04 397 ALA B N 1
ATOM 13413 C CA . ALA B 1 397 ? 9.083 31.540 57.577 1.00 11.38 397 ALA B CA 1
ATOM 13414 C C . ALA B 1 397 ? 10.365 31.293 58.344 1.00 15.43 397 ALA B C 1
ATOM 13415 O O . ALA B 1 397 ? 10.843 30.151 58.444 1.00 15.20 397 ALA B O 1
ATOM 13422 N N . ARG B 1 398 ? 10.924 32.372 58.886 1.00 13.11 398 ARG B N 1
ATOM 13423 C CA . ARG B 1 398 ? 12.044 32.266 59.801 1.00 13.39 398 ARG B CA 1
ATOM 13424 C C . ARG B 1 398 ? 11.652 32.850 61.137 1.00 14.28 398 AR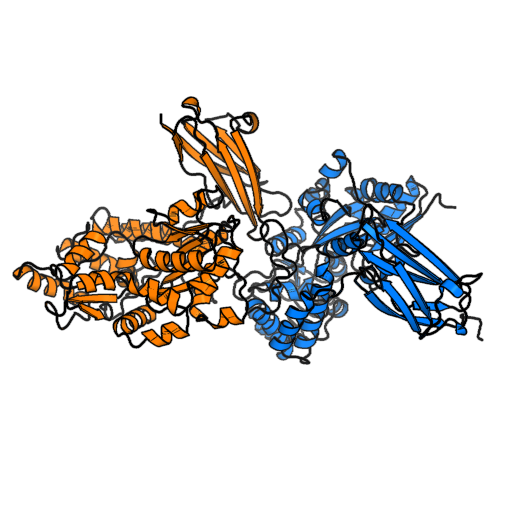G B C 1
ATOM 13425 O O . ARG B 1 398 ? 11.046 33.919 61.202 1.00 14.05 398 ARG B O 1
ATOM 13446 N N . VAL B 1 399 ? 11.985 32.107 62.190 1.00 12.69 399 VAL B N 1
ATOM 13447 C CA . VAL B 1 399 ? 11.577 32.420 63.548 1.00 15.15 399 VAL B CA 1
ATOM 13448 C C . VAL B 1 399 ? 12.776 32.440 64.471 1.00 16.98 399 VAL B C 1
ATOM 13449 O O . VAL B 1 399 ? 13.652 31.565 64.416 1.00 14.93 399 VAL B O 1
ATOM 13462 N N . ALA B 1 400 ? 12.817 33.458 65.317 1.00 15.18 400 ALA B N 1
ATOM 13463 C CA . ALA B 1 400 ? 13.893 33.608 66.281 1.00 14.66 400 ALA B CA 1
ATOM 13464 C C . ALA B 1 400 ? 13.757 32.584 67.398 1.00 22.14 400 ALA B C 1
ATOM 13465 O O . ALA B 1 400 ? 12.726 32.497 68.072 1.00 20.93 400 ALA B O 1
ATOM 13472 N N . GLY B 1 401 ? 14.813 31.809 67.599 1.00 16.76 401 GLY B N 1
ATOM 13473 C CA . GLY B 1 401 ? 14.849 30.871 68.707 1.00 23.69 401 GLY B CA 1
ATOM 13474 C C . GLY B 1 401 ? 15.029 31.617 70.022 1.00 24.23 401 GLY B C 1
ATOM 13475 O O . GLY B 1 401 ? 15.609 32.702 70.047 1.00 26.96 401 GLY B O 1
ATOM 13479 N N . ALA B 1 402 ? 14.536 31.041 71.115 1.00 23.56 402 ALA B N 1
ATOM 13480 C CA . ALA B 1 402 ? 14.806 31.570 72.454 1.00 24.66 402 ALA B CA 1
ATOM 13481 C C . ALA B 1 402 ? 15.060 30.413 73.409 1.00 21.16 402 ALA B C 1
ATOM 13482 O O . ALA B 1 402 ? 16.205 29.922 73.528 1.00 21.67 402 ALA B O 1
ATOM 13489 N N . SER B 1 403 ? 13.994 29.946 74.054 1.00 24.85 403 SER B N 1
ATOM 13490 C CA . SER B 1 403 ? 14.115 28.811 74.950 1.00 22.31 403 SER B CA 1
ATOM 13491 C C . SER B 1 403 ? 14.903 27.731 74.258 1.00 20.52 403 SER B C 1
ATOM 13492 O O . SER B 1 403 ? 14.641 27.416 73.098 1.00 18.52 403 SER B O 1
ATOM 13500 N N . LEU B 1 404 ? 15.882 27.159 74.949 1.00 17.77 404 LEU B N 1
ATOM 13501 C CA . LEU B 1 404 ? 16.629 26.027 74.378 1.00 15.46 404 LEU B CA 1
ATOM 13502 C C . LEU B 1 404 ? 15.827 24.730 74.438 1.00 20.54 404 LEU B C 1
ATOM 13503 O O . LEU B 1 404 ? 16.103 23.788 73.697 1.00 22.88 404 LEU B O 1
ATOM 13519 N N . LEU B 1 405 ? 14.866 24.683 75.345 1.00 18.97 405 LEU B N 1
ATOM 13520 C CA . LEU B 1 405 ? 14.181 23.446 75.682 1.00 20.00 405 LEU B CA 1
ATOM 13521 C C . LEU B 1 405 ? 12.846 23.315 74.950 1.00 16.99 405 LEU B C 1
ATOM 13522 O O . LEU B 1 405 ? 12.381 22.204 74.666 1.00 18.82 405 LEU B O 1
ATOM 13537 N N . LYS B 1 406 ? 12.236 24.462 74.641 1.00 22.83 406 LYS B N 1
ATOM 13538 C CA . LYS B 1 406 ? 10.918 24.487 74.025 1.00 25.01 406 LYS B CA 1
ATOM 13539 C C . LYS B 1 406 ? 10.911 25.350 72.763 1.00 19.52 406 LYS B C 1
ATOM 13540 O O . LYS B 1 406 ? 10.623 26.551 72.818 1.00 23.42 406 LYS B O 1
ATOM 13559 N N . PRO B 1 407 ? 11.214 24.725 71.616 1.00 18.68 407 PRO B N 1
ATOM 13560 C CA . PRO B 1 407 ? 11.300 25.443 70.341 1.00 16.82 407 PRO B CA 1
ATOM 13561 C C . PRO B 1 407 ? 9.961 25.996 69.911 1.00 19.11 407 PRO B C 1
ATOM 13562 O O . PRO B 1 407 ? 8.916 25.540 70.396 1.00 14.12 407 PRO B O 1
ATOM 13573 N N . PRO B 1 408 ? 9.989 26.962 68.989 1.00 13.92 408 PRO B N 1
ATOM 13574 C CA . PRO B 1 408 ? 8.729 27.424 68.394 1.00 13.08 408 PRO B CA 1
ATOM 13575 C C . PRO B 1 408 ? 8.181 26.335 67.498 1.00 12.08 408 PRO B C 1
ATOM 13576 O O . PRO B 1 408 ? 8.934 25.511 66.988 1.00 14.70 408 PRO B O 1
ATOM 13587 N N . VAL B 1 409 ? 6.863 26.315 67.364 1.00 13.69 409 VAL B N 1
ATOM 13588 C CA . VAL B 1 409 ? 6.160 25.332 66.560 1.00 19.37 409 VAL B CA 1
ATOM 13589 C C . VAL B 1 409 ? 5.391 26.084 65.481 1.00 15.44 409 VAL B C 1
ATOM 13590 O O . VAL B 1 409 ? 4.789 27.126 65.749 1.00 18.70 409 VAL B O 1
ATOM 13603 N N . VAL B 1 410 ? 5.384 25.548 64.270 1.00 17.20 410 VAL B N 1
ATOM 13604 C CA . VAL B 1 410 ? 4.686 26.210 63.190 1.00 17.16 410 VAL B CA 1
ATOM 13605 C C . VAL B 1 410 ? 3.608 25.319 62.613 1.00 20.58 410 VAL B C 1
ATOM 13606 O O . VAL B 1 410 ? 3.758 24.107 62.532 1.00 21.17 410 VAL B O 1
ATOM 13619 N N . LYS B 1 411 ? 2.476 25.942 62.305 1.00 12.04 411 LYS B N 1
ATOM 13620 C CA . LYS B 1 411 ? 1.408 25.296 61.562 1.00 11.63 411 LYS B CA 1
ATOM 13621 C C . LYS B 1 411 ? 1.021 26.141 60.365 1.00 15.67 411 LYS B C 1
ATOM 13622 O O . LYS B 1 411 ? 0.985 27.357 60.448 1.00 14.85 411 LYS B O 1
ATOM 13640 N N . TRP B 1 412 ? 0.754 25.480 59.245 1.00 12.96 412 TRP B N 1
ATOM 13641 C CA . TRP B 1 412 ? 0.328 26.160 58.034 1.00 12.25 412 TRP B CA 1
ATOM 13642 C C . TRP B 1 412 ? -1.125 25.796 57.733 1.00 12.92 412 TRP B C 1
ATOM 13643 O O . TRP B 1 412 ? -1.510 24.643 57.905 1.00 11.46 412 TRP B O 1
ATOM 13664 N N . PHE B 1 413 ? -1.919 26.787 57.317 1.00 12.61 413 PHE B N 1
ATOM 13665 C CA . PHE B 1 413 ? -3.310 26.564 56.960 1.00 12.57 413 PHE B CA 1
ATOM 13666 C C . PHE B 1 413 ? -3.655 27.103 55.593 1.00 11.81 413 PHE B C 1
ATOM 13667 O O . PHE B 1 413 ? -3.084 28.112 55.158 1.00 12.27 413 PHE B O 1
ATOM 13684 N N . LYS B 1 414 ? -4.585 26.433 54.929 1.00 12.03 414 LYS B N 1
ATOM 13685 C CA . LYS B 1 414 ? -5.284 27.046 53.800 1.00 12.38 414 LYS B CA 1
ATOM 13686 C C . LYS B 1 414 ? -6.651 27.484 54.276 1.00 12.59 414 LYS B C 1
ATOM 13687 O O . LYS B 1 414 ? -7.387 26.680 54.863 1.00 13.31 414 LYS B O 1
ATOM 13706 N N . GLY B 1 415 ? -7.001 28.736 54.016 1.00 14.61 415 GLY B N 1
ATOM 13707 C CA . GLY B 1 415 ? -8.294 29.245 54.438 1.00 12.58 415 GLY B CA 1
ATOM 13708 C C . GLY B 1 415 ? -8.375 29.277 55.949 1.00 12.90 415 GLY B C 1
ATOM 13709 O O . GLY B 1 415 ? -7.373 29.455 56.625 1.00 13.76 415 GLY B O 1
ATOM 13713 N N . LYS B 1 416 ? -9.590 29.122 56.474 1.00 15.24 416 LYS B N 1
ATOM 13714 C CA . LYS B 1 416 ? -9.807 29.323 57.900 1.00 16.52 416 LYS B CA 1
ATOM 13715 C C . LYS B 1 416 ? -9.245 28.220 58.776 1.00 15.20 416 LYS B C 1
ATOM 13716 O O . LYS B 1 416 ? -8.681 28.509 59.851 1.00 15.81 416 LYS B O 1
ATOM 13735 N N . TRP B 1 417 ? -9.428 26.964 58.367 1.00 13.92 417 TRP B N 1
ATOM 13736 C CA . TRP B 1 417 ? -9.208 25.846 59.276 1.00 13.64 417 TRP B CA 1
ATOM 13737 C C . TRP B 1 417 ? -8.413 24.653 58.726 1.00 16.61 417 TRP B C 1
ATOM 13738 O O . TRP B 1 417 ? -8.037 23.778 59.504 1.00 18.24 417 TRP B O 1
ATOM 13759 N N . VAL B 1 418 ? -8.143 24.583 57.421 1.00 16.07 418 VAL B N 1
ATOM 13760 C CA . VAL B 1 418 ? -7.442 23.398 56.888 1.00 12.58 418 VAL B CA 1
ATOM 13761 C C . VAL B 1 418 ? -5.952 23.331 57.237 1.00 13.28 418 VAL B C 1
ATOM 13762 O O . VAL B 1 418 ? -5.145 24.075 56.684 1.00 14.06 418 VAL B O 1
ATOM 13775 N N . ASP B 1 419 ? -5.589 22.444 58.160 1.00 18.69 419 ASP B N 1
ATOM 13776 C CA . ASP B 1 419 ? -4.207 22.340 58.645 1.00 16.14 419 ASP B CA 1
ATOM 13777 C C . ASP B 1 419 ? -3.464 21.502 57.623 1.00 13.17 419 ASP B C 1
ATOM 13778 O O . ASP B 1 419 ? -3.886 20.389 57.330 1.00 16.07 419 ASP B O 1
ATOM 13787 N N . LEU B 1 420 ? -2.422 22.069 57.037 1.00 16.26 420 LEU B N 1
ATOM 13788 C CA . LEU B 1 420 ? -1.799 21.465 55.862 1.00 14.12 420 LEU B CA 1
ATOM 13789 C C . LEU B 1 420 ? -0.945 20.295 56.227 1.00 17.40 420 LEU B C 1
ATOM 13790 O O . LEU B 1 420 ? -0.501 19.554 55.349 1.00 18.67 420 LEU B O 1
ATOM 13806 N N . SER B 1 421 ? -0.704 20.072 57.512 1.00 14.93 421 SER B N 1
ATOM 13807 C CA . SER B 1 421 ? -0.017 18.849 57.860 1.00 20.01 421 SER B CA 1
ATOM 13808 C C . SER B 1 421 ? -0.908 17.635 57.514 1.00 21.41 421 SER B C 1
ATOM 13809 O O . SER B 1 421 ? -0.401 16.519 57.305 1.00 33.47 421 SER B O 1
ATOM 13817 N N . SER B 1 422 ? -2.221 17.844 57.442 1.00 21.41 422 SER B N 1
ATOM 13818 C CA . SER B 1 422 ? -3.168 16.788 57.056 1.00 27.86 422 SER B CA 1
ATOM 13819 C C . SER B 1 422 ? -3.277 16.658 55.531 1.00 23.33 422 SER B C 1
ATOM 13820 O O . SER B 1 422 ? -3.984 15.797 55.008 1.00 24.51 422 SER B O 1
ATOM 13828 N N . LYS B 1 423 ? -2.551 17.507 54.813 1.00 19.72 423 LYS B N 1
ATOM 13829 C CA . LYS B 1 423 ? -2.621 17.504 53.363 1.00 19.97 423 LYS B CA 1
ATOM 13830 C C . LYS B 1 423 ? -1.288 17.105 52.732 1.00 22.83 423 LYS B C 1
ATOM 13831 O O . LYS B 1 423 ? -1.158 17.138 51.520 1.00 21.86 423 LYS B O 1
ATOM 13850 N N . VAL B 1 424 ? -0.316 16.743 53.558 1.00 26.60 424 VAL B N 1
ATOM 13851 C CA . VAL B 1 424 ? 0.981 16.296 53.057 1.00 25.95 424 VAL B CA 1
ATOM 13852 C C . VAL B 1 424 ? 0.751 15.040 52.228 1.00 28.37 424 VAL B C 1
ATOM 13853 O O . VAL B 1 424 ? 0.061 14.106 52.645 1.00 23.59 424 VAL B O 1
ATOM 13866 N N . GLY B 1 425 ? 1.319 15.018 51.036 1.00 33.50 425 GLY B N 1
ATOM 13867 C CA . GLY B 1 425 ? 1.138 13.883 50.162 1.00 24.57 425 GLY B CA 1
ATOM 13868 C C . GLY B 1 425 ? 1.958 14.107 48.929 1.00 21.89 425 GLY B C 1
ATOM 13869 O O . GLY B 1 425 ? 2.930 14.858 48.948 1.00 24.33 425 GLY B O 1
ATOM 13873 N N . GLN B 1 426 ? 1.563 13.477 47.840 1.00 31.61 426 GLN B N 1
ATOM 13874 C CA . GLN B 1 426 ? 2.297 13.636 46.600 1.00 34.62 426 GLN B CA 1
ATOM 13875 C C . GLN B 1 426 ? 2.542 15.107 46.289 1.00 36.86 426 GLN B C 1
ATOM 13876 O O . GLN B 1 426 ? 3.606 15.459 45.764 1.00 48.33 426 GLN B O 1
ATOM 13890 N N . HIS B 1 427 ? 1.570 15.957 46.646 1.00 30.98 427 HIS B N 1
ATOM 13891 C CA . HIS B 1 427 ? 1.511 17.364 46.199 1.00 27.77 427 HIS B CA 1
ATOM 13892 C C . HIS B 1 427 ? 1.879 18.471 47.217 1.00 23.71 427 HIS B C 1
ATOM 13893 O O . HIS B 1 427 ? 1.749 19.661 46.919 1.00 21.54 427 HIS B O 1
ATOM 13908 N N . LEU B 1 428 ? 2.313 18.112 48.415 1.00 15.51 428 LEU B N 1
ATOM 13909 C CA . LEU B 1 428 ? 2.563 19.125 49.404 1.00 18.10 428 LEU B CA 1
ATOM 13910 C C . LEU B 1 428 ? 3.560 18.507 50.337 1.00 15.42 428 LEU B C 1
ATOM 13911 O O . LEU B 1 428 ? 3.408 17.336 50.700 1.00 16.20 428 LEU B O 1
ATOM 13927 N N . GLN B 1 429 ? 4.594 19.274 50.695 1.00 16.56 429 GLN B N 1
ATOM 13928 C CA . GLN B 1 429 ? 5.549 18.858 51.705 1.00 14.39 429 GLN B CA 1
ATOM 13929 C C . GLN B 1 429 ? 5.769 19.970 52.709 1.00 17.68 429 GLN B C 1
ATOM 13930 O O . GLN B 1 429 ? 5.606 21.143 52.394 1.00 18.00 429 GLN B O 1
ATOM 13944 N N . LEU B 1 430 ? 6.168 19.582 53.910 1.00 15.05 430 LEU B N 1
ATOM 13945 C CA . LEU B 1 430 ? 6.505 20.520 54.962 1.00 15.40 430 LEU B CA 1
ATOM 13946 C C . LEU B 1 430 ? 7.919 20.190 55.377 1.00 19.71 430 LEU B C 1
ATOM 13947 O O . LEU B 1 430 ? 8.200 19.033 55.664 1.00 25.20 430 LEU B O 1
ATOM 13963 N N . HIS B 1 431 ? 8.805 21.189 55.392 1.00 16.62 431 HIS B N 1
ATOM 13964 C CA . HIS B 1 431 ? 10.193 20.995 55.805 1.00 18.35 431 HIS B CA 1
ATOM 13965 C C . HIS B 1 431 ? 10.588 22.006 56.849 1.00 24.69 431 HIS B C 1
ATOM 13966 O O . HIS B 1 431 ? 10.417 23.193 56.640 1.00 33.73 431 HIS B O 1
ATOM 13981 N N . ASP B 1 432 ? 11.132 21.533 57.966 1.00 21.42 432 ASP B N 1
ATOM 13982 C CA . ASP B 1 432 ? 11.597 22.412 59.021 1.00 16.89 432 ASP B CA 1
ATOM 13983 C C . ASP B 1 432 ? 13.085 22.174 59.323 1.00 20.79 432 ASP B C 1
ATOM 13984 O O . ASP B 1 432 ? 13.582 21.047 59.225 1.00 23.98 432 ASP B O 1
ATOM 13993 N N . SER B 1 433 ? 13.792 23.240 59.671 1.00 16.33 433 SER B N 1
ATOM 13994 C CA . SER B 1 433 ? 15.191 23.114 60.089 1.00 19.23 433 SER B CA 1
ATOM 13995 C C . SER B 1 433 ? 15.554 24.157 61.151 1.00 20.67 433 SER B C 1
ATOM 13996 O O . SER B 1 433 ? 14.832 25.139 61.369 1.00 20.01 433 SER B O 1
ATOM 14004 N N . TYR B 1 434 ? 16.652 23.896 61.844 1.00 19.54 434 TYR B N 1
ATOM 14005 C CA . TYR B 1 434 ? 17.202 24.814 62.826 1.00 15.31 434 TYR B CA 1
ATOM 14006 C C . TYR B 1 434 ? 18.687 24.991 62.548 1.00 14.86 434 TYR B C 1
ATOM 14007 O O . TYR B 1 434 ? 19.394 24.019 62.335 1.00 18.25 434 TYR B O 1
ATOM 14025 N N . ASP B 1 435 ? 19.150 26.228 62.565 1.00 18.91 435 ASP B N 1
ATOM 14026 C CA . ASP B 1 435 ? 20.570 26.496 62.443 1.00 17.21 435 ASP B CA 1
ATOM 14027 C C . ASP B 1 435 ? 21.093 27.028 63.778 1.00 17.31 435 ASP B C 1
ATOM 14028 O O . ASP B 1 435 ? 20.784 28.151 64.175 1.00 16.18 435 ASP B O 1
ATOM 14037 N N . ARG B 1 436 ? 21.873 26.231 64.500 1.00 19.80 436 ARG B N 1
ATOM 14038 C CA . ARG B 1 436 ? 22.311 26.673 65.817 1.00 17.01 436 ARG B CA 1
ATOM 14039 C C . ARG B 1 436 ? 23.341 27.797 65.761 1.00 17.20 436 ARG B C 1
ATOM 14040 O O . ARG B 1 436 ? 23.555 28.470 66.753 1.00 21.87 436 ARG B O 1
ATOM 14061 N N . ALA B 1 437 ? 23.942 28.032 64.597 1.00 18.04 437 ALA B N 1
ATOM 14062 C CA . ALA B 1 437 ? 24.933 29.107 64.468 1.00 23.18 437 ALA B CA 1
ATOM 14063 C C . ALA B 1 437 ? 24.261 30.469 64.525 1.00 24.62 437 ALA B C 1
ATOM 14064 O O . ALA B 1 437 ? 24.801 31.415 65.099 1.00 28.31 437 ALA B O 1
ATOM 14071 N N . SER B 1 438 ? 23.073 30.571 63.924 1.00 19.49 438 SER B N 1
ATOM 14072 C CA . SER B 1 438 ? 22.312 31.807 63.966 1.00 17.90 438 SER B CA 1
ATOM 14073 C C . SER B 1 438 ? 21.152 31.763 64.950 1.00 16.67 438 SER B C 1
ATOM 14074 O O . SER B 1 438 ? 20.514 32.790 65.193 1.00 17.07 438 SER B O 1
ATOM 14082 N N . LYS B 1 439 ? 20.849 30.582 65.493 1.00 15.80 439 LYS B N 1
ATOM 14083 C CA . LYS B 1 439 ? 19.683 30.389 66.380 1.00 15.45 439 LYS B CA 1
ATOM 14084 C C . LYS B 1 439 ? 18.393 30.793 65.681 1.00 14.44 439 LYS B C 1
ATOM 14085 O O . LYS B 1 439 ? 17.490 31.423 66.267 1.00 19.62 439 LYS B O 1
ATOM 14104 N N . VAL B 1 440 ? 18.316 30.394 64.423 1.00 16.29 440 VAL B N 1
ATOM 14105 C CA . VAL B 1 440 ? 17.156 30.644 63.578 1.00 11.33 440 VAL B CA 1
ATOM 14106 C C . VAL B 1 440 ? 16.478 29.349 63.144 1.00 12.09 440 VAL B C 1
ATOM 14107 O O . VAL B 1 440 ? 17.121 28.402 62.714 1.00 13.61 440 VAL B O 1
ATOM 14120 N N . TYR B 1 441 ? 15.152 29.318 63.305 1.00 13.64 441 TYR B N 1
ATOM 14121 C CA . TYR B 1 441 ? 14.327 28.218 62.798 1.00 10.94 441 TYR B CA 1
ATOM 14122 C C . TYR B 1 441 ? 13.787 28.582 61.431 1.00 15.80 441 TYR B C 1
ATOM 14123 O O . TYR B 1 441 ? 13.249 29.689 61.232 1.00 15.35 441 TYR B O 1
ATOM 14141 N N . LEU B 1 442 ? 13.926 27.664 60.486 1.00 11.46 442 LEU B N 1
ATOM 14142 C CA . LEU B 1 442 ? 13.355 27.835 59.165 1.00 14.74 442 LEU B CA 1
ATOM 14143 C C . LEU B 1 442 ? 12.211 26.839 58.973 1.00 13.08 442 LEU B C 1
ATOM 14144 O O . LEU B 1 442 ? 12.363 25.646 59.223 1.00 16.89 442 LEU B O 1
ATOM 14160 N N . PHE B 1 443 ? 11.056 27.340 58.559 1.00 13.01 443 PHE B N 1
ATOM 14161 C CA . PHE B 1 443 ? 9.898 26.505 58.296 1.00 11.38 443 PHE B CA 1
ATOM 14162 C C . PHE B 1 443 ? 9.424 26.717 56.874 1.00 13.01 443 PHE B C 1
ATOM 14163 O O . PHE B 1 443 ? 9.270 27.849 56.427 1.00 12.99 443 PHE B O 1
ATOM 14180 N N . GLU B 1 444 ? 9.204 25.627 56.150 1.00 13.22 444 GLU B N 1
ATOM 14181 C CA . GLU B 1 444 ? 8.886 25.708 54.721 1.00 11.12 444 GLU B CA 1
ATOM 14182 C C . GLU B 1 444 ? 7.645 24.925 54.391 1.00 10.62 444 GLU B C 1
ATOM 14183 O O . GLU B 1 444 ? 7.398 23.826 54.910 1.00 14.05 444 GLU B O 1
ATOM 14195 N N . LEU B 1 445 ? 6.877 25.477 53.461 1.00 11.11 445 LEU B N 1
ATOM 14196 C CA . LEU B 1 445 ? 5.753 24.797 52.888 1.00 15.30 445 LEU B CA 1
ATOM 14197 C C . LEU B 1 445 ? 5.970 24.715 51.381 1.00 12.50 445 LEU B C 1
ATOM 14198 O O . LEU B 1 445 ? 6.138 25.738 50.714 1.00 15.75 445 LEU B O 1
ATOM 14214 N N . HIS B 1 446 ? 5.998 23.489 50.860 1.00 12.98 446 HIS B N 1
ATOM 14215 C CA . HIS B 1 446 ? 6.210 23.251 49.442 1.00 15.75 446 HIS B CA 1
ATOM 14216 C C . HIS B 1 446 ? 4.933 22.765 48.820 1.00 20.73 446 HIS B C 1
ATOM 14217 O O . HIS B 1 446 ? 4.339 21.765 49.261 1.00 20.87 446 HIS B O 1
ATOM 14232 N N . ILE B 1 447 ? 4.509 23.472 47.781 1.00 18.47 447 ILE B N 1
ATOM 14233 C CA . ILE B 1 447 ? 3.347 23.079 47.012 1.00 21.04 447 ILE B CA 1
ATOM 14234 C C . ILE B 1 447 ? 3.856 22.681 45.639 1.00 22.11 447 ILE B C 1
ATOM 14235 O O . ILE B 1 447 ? 4.588 23.448 45.011 1.00 22.85 447 ILE B O 1
ATOM 14251 N N . THR B 1 448 ? 3.530 21.453 45.238 1.00 22.72 448 THR B N 1
ATOM 14252 C CA . THR B 1 448 ? 3.991 20.879 43.971 1.00 27.42 448 THR B CA 1
ATOM 14253 C C . THR B 1 448 ? 2.815 20.504 43.061 1.00 30.31 448 THR B C 1
ATOM 14254 O O . THR B 1 448 ? 1.701 20.227 43.521 1.00 26.37 448 THR B O 1
ATOM 14265 N N . ASP B 1 449 ? 3.067 20.492 41.757 1.00 28.23 449 ASP B N 1
ATOM 14266 C CA . ASP B 1 449 ? 2.025 20.163 40.806 1.00 25.81 449 ASP B CA 1
ATOM 14267 C C . ASP B 1 449 ? 0.792 21.036 41.092 1.00 20.19 449 ASP B C 1
ATOM 14268 O O . ASP B 1 449 ? -0.327 20.533 41.206 1.00 31.58 449 ASP B O 1
ATOM 14277 N N . ALA B 1 450 ? 1.032 22.334 41.218 1.00 27.65 450 ALA B N 1
ATOM 14278 C CA . ALA B 1 450 ? 0.012 23.312 41.575 1.00 30.20 450 ALA B CA 1
ATOM 14279 C C . ALA B 1 450 ? -1.201 23.272 40.656 1.00 32.35 450 ALA B C 1
ATOM 14280 O O . ALA B 1 450 ? -1.070 23.212 39.437 1.00 36.63 450 ALA B O 1
ATOM 14287 N N . GLN B 1 451 ? -2.387 23.331 41.241 1.00 27.73 451 GLN B N 1
ATOM 14288 C CA . GLN B 1 451 ? -3.600 23.463 40.450 1.00 31.48 451 GLN B CA 1
ATOM 14289 C C . GLN B 1 451 ? -4.411 24.694 40.840 1.00 37.60 451 GLN B C 1
ATOM 14290 O O . GLN B 1 451 ? -4.137 25.363 41.833 1.00 28.17 451 GLN B O 1
ATOM 14304 N N . THR B 1 452 ? -5.415 24.997 40.037 1.00 35.70 452 THR B N 1
ATOM 14305 C CA . THR B 1 452 ? -6.217 26.182 40.252 1.00 36.79 452 THR B CA 1
ATOM 14306 C C . THR B 1 452 ? -6.788 26.156 41.670 1.00 33.94 452 THR B C 1
ATOM 14307 O O . THR B 1 452 ? -6.936 27.193 42.317 1.00 32.50 452 THR B O 1
ATOM 14318 N N . THR B 1 453 ? -7.075 24.956 42.158 1.00 37.22 453 THR B N 1
ATOM 14319 C CA . THR B 1 453 ? -7.674 24.787 43.474 1.00 38.88 453 THR B CA 1
ATOM 14320 C C . THR B 1 453 ? -6.689 25.088 44.601 1.00 32.96 453 THR B C 1
ATOM 14321 O O . THR B 1 453 ? -7.097 25.236 45.755 1.00 35.48 453 THR B O 1
ATOM 14332 N N . SER B 1 454 ? -5.399 25.174 44.269 1.00 23.49 454 SER B N 1
ATOM 14333 C CA . SER B 1 454 ? -4.370 25.502 45.253 1.00 23.76 454 SER B CA 1
ATOM 14334 C C . SER B 1 454 ? -4.312 27.003 45.515 1.00 20.37 454 SER B C 1
ATOM 14335 O O . SER B 1 454 ? -3.677 27.458 46.467 1.00 19.89 454 SER B O 1
ATOM 14343 N N . ALA B 1 455 ? -4.963 27.785 44.666 1.00 25.58 455 ALA B N 1
ATOM 14344 C CA . ALA B 1 455 ? -4.916 29.234 44.818 1.00 20.95 455 ALA B CA 1
ATOM 14345 C C . ALA B 1 455 ? -5.734 29.723 46.009 1.00 20.14 455 ALA B C 1
ATOM 14346 O O . ALA B 1 455 ? -6.767 29.129 46.372 1.00 23.29 455 ALA B O 1
ATOM 14353 N N . GLY B 1 456 ? -5.273 30.825 46.586 1.00 19.20 456 GLY B N 1
ATOM 14354 C CA . GLY B 1 456 ? -6.042 31.563 47.565 1.00 22.64 456 GLY B CA 1
ATOM 14355 C C . GLY B 1 456 ? -5.249 31.925 48.803 1.00 17.72 456 GLY B C 1
ATOM 14356 O O . GLY B 1 456 ? -4.021 31.970 48.802 1.00 19.95 456 GLY B O 1
ATOM 14360 N N . GLY B 1 457 ? -5.981 32.197 49.876 1.00 20.63 457 GLY B N 1
ATOM 14361 C CA . GLY B 1 457 ? -5.384 32.635 51.112 1.00 16.49 457 GLY B CA 1
ATOM 14362 C C . GLY B 1 457 ? -4.924 31.502 52.010 1.00 13.22 457 GLY B C 1
ATOM 14363 O O . GLY B 1 457 ? -5.599 30.476 52.130 1.00 15.59 457 GLY B O 1
ATOM 14367 N N . TYR B 1 458 ? -3.782 31.741 52.634 1.00 14.17 458 TYR B N 1
ATOM 14368 C CA . TYR B 1 458 ? -3.096 30.802 53.508 1.00 14.91 458 TYR B CA 1
ATOM 14369 C C . TYR B 1 458 ? -2.685 31.568 54.769 1.00 12.92 458 TYR B C 1
ATOM 14370 O O . TYR B 1 458 ? -2.605 32.809 54.775 1.00 16.45 458 TYR B O 1
ATOM 14388 N N . ARG B 1 459 ? -2.342 30.821 55.806 1.00 12.52 459 ARG B N 1
ATOM 14389 C CA . ARG B 1 459 ? -1.914 31.386 57.070 1.00 13.56 459 ARG B CA 1
ATOM 14390 C C . ARG B 1 459 ? -0.752 30.541 57.661 1.00 12.95 459 ARG B C 1
ATOM 14391 O O . ARG B 1 459 ? -0.727 29.300 57.563 1.00 11.17 459 ARG B O 1
ATOM 14412 N N . CYS B 1 460 ? 0.204 31.242 58.245 1.00 11.41 460 CYS B N 1
ATOM 14413 C CA . CYS B 1 460 ? 1.312 30.640 58.961 1.00 12.98 460 CYS B CA 1
ATOM 14414 C C . CYS B 1 460 ? 1.190 31.049 60.432 1.00 13.43 460 CYS B C 1
ATOM 14415 O O . CYS B 1 460 ? 1.216 32.236 60.746 1.00 12.66 460 CYS B O 1
ATOM 14423 N N . GLU B 1 461 ? 1.047 30.076 61.315 1.00 10.81 461 GLU B N 1
ATOM 14424 C CA . GLU B 1 461 ? 0.950 30.320 62.757 1.00 10.71 461 GLU B CA 1
ATOM 14425 C C . GLU B 1 461 ? 2.201 29.816 63.448 1.00 12.45 461 GLU B C 1
ATOM 14426 O O . GLU B 1 461 ? 2.626 28.690 63.234 1.00 11.61 461 GLU B O 1
ATOM 14438 N N . VAL B 1 462 ? 2.793 30.655 64.290 1.00 13.28 462 VAL B N 1
ATOM 14439 C CA . VAL B 1 462 ? 3.955 30.254 65.080 1.00 10.27 462 VAL B CA 1
ATOM 14440 C C . VAL B 1 462 ? 3.645 30.413 66.551 1.00 13.94 462 VAL B C 1
ATOM 14441 O O . VAL B 1 462 ? 3.066 31.405 66.969 1.00 15.76 462 VAL B O 1
ATOM 14454 N N . SER B 1 463 ? 3.999 29.423 67.353 1.00 18.00 463 SER B N 1
ATOM 14455 C CA . SER B 1 463 ? 3.692 29.536 68.772 1.00 19.13 463 SER B CA 1
ATOM 14456 C C . SER B 1 463 ? 4.821 29.024 69.624 1.00 18.55 463 SER B C 1
ATOM 14457 O O . SER B 1 463 ? 5.601 28.192 69.203 1.00 17.82 463 SER B O 1
ATOM 14465 N N . THR B 1 464 ? 4.916 29.576 70.827 1.00 19.10 464 THR B N 1
ATOM 14466 C CA . THR B 1 464 ? 5.819 29.070 71.843 1.00 22.06 464 THR B CA 1
ATOM 14467 C C . THR B 1 464 ? 4.945 28.871 73.062 1.00 27.40 464 THR B C 1
ATOM 14468 O O . THR B 1 464 ? 3.736 28.947 72.969 1.00 25.54 464 THR B O 1
ATOM 14479 N N . LYS B 1 465 ? 5.537 28.631 74.219 1.00 38.41 465 LYS B N 1
ATOM 14480 C CA . LYS B 1 465 ? 4.714 28.361 75.388 1.00 35.76 465 LYS B CA 1
ATOM 14481 C C . LYS B 1 465 ? 3.878 29.566 75.766 1.00 36.90 465 LYS B C 1
ATOM 14482 O O . LYS B 1 465 ? 2.761 29.421 76.263 1.00 46.12 465 LYS B O 1
ATOM 14501 N N . ASP B 1 466 ? 4.421 30.758 75.537 1.00 22.80 466 ASP B N 1
ATOM 14502 C CA . ASP B 1 466 ? 3.791 31.979 76.046 1.00 33.12 466 ASP B CA 1
ATOM 14503 C C . ASP B 1 466 ? 3.402 32.977 74.953 1.00 28.08 466 ASP B C 1
ATOM 14504 O O . ASP B 1 466 ? 2.723 33.973 75.228 1.00 29.40 466 ASP B O 1
ATOM 14513 N N . LYS B 1 467 ? 3.818 32.711 73.715 1.00 18.55 467 LYS B N 1
ATOM 14514 C CA . LYS B 1 467 ? 3.589 33.658 72.648 1.00 14.31 467 LYS B CA 1
ATOM 14515 C C . LYS B 1 467 ? 2.982 32.998 71.424 1.00 12.16 467 LYS B C 1
ATOM 14516 O O . LYS B 1 467 ? 3.080 31.778 71.228 1.00 18.08 467 LYS B O 1
ATOM 14535 N N . PHE B 1 468 ? 2.331 33.826 70.636 1.00 14.23 468 PHE B N 1
ATOM 14536 C CA . PHE B 1 468 ? 1.706 33.388 69.396 1.00 13.05 468 PHE B CA 1
ATOM 14537 C C . PHE B 1 468 ? 1.731 34.527 68.399 1.00 14.06 468 PHE B C 1
ATOM 14538 O O . PHE B 1 468 ? 1.470 35.678 68.749 1.00 16.61 468 PHE B O 1
ATOM 14555 N N . ASP B 1 469 ? 2.016 34.220 67.131 1.00 12.39 469 ASP B N 1
ATOM 14556 C CA . ASP B 1 469 ? 1.824 35.199 66.067 1.00 10.91 469 ASP B CA 1
ATOM 14557 C C . ASP B 1 469 ? 1.413 34.443 64.819 1.00 10.99 469 ASP B C 1
ATOM 14558 O O . ASP B 1 469 ? 1.591 33.234 64.740 1.00 14.77 469 ASP B O 1
ATOM 14567 N N . SER B 1 470 ? 0.826 35.147 63.869 1.00 10.58 470 SER B N 1
ATOM 14568 C CA . SER B 1 470 ? 0.401 34.519 62.635 1.00 13.77 470 SER B CA 1
ATOM 14569 C C . SER B 1 470 ? 0.448 35.563 61.545 1.00 15.48 470 SER B C 1
ATOM 14570 O O . SER B 1 470 ? 0.424 36.767 61.818 1.00 18.35 470 SER B O 1
ATOM 14578 N N . CYS B 1 471 ? 0.526 35.109 60.302 1.00 13.88 471 CYS B N 1
ATOM 14579 C CA . CYS B 1 471 ? 0.460 36.039 59.196 1.00 13.56 471 CYS B CA 1
ATOM 14580 C C . CYS B 1 471 ? -0.221 35.338 58.054 1.00 17.99 471 CYS B C 1
ATOM 14581 O O . CYS B 1 471 ? -0.210 34.108 57.973 1.00 18.76 471 CYS B O 1
ATOM 14589 N N . ASN B 1 472 ? -0.831 36.136 57.187 1.00 15.77 472 ASN B N 1
ATOM 14590 C CA . ASN B 1 472 ? -1.521 35.625 56.013 1.00 16.83 472 ASN B CA 1
ATOM 14591 C C . ASN B 1 472 ? -0.713 35.876 54.748 1.00 15.91 472 ASN B C 1
ATOM 14592 O O . ASN B 1 472 ? 0.078 36.825 54.660 1.00 17.53 472 ASN B O 1
ATOM 14603 N N . PHE B 1 473 ? -0.922 35.019 53.770 1.00 15.50 473 PHE B N 1
ATOM 14604 C CA . PHE B 1 473 ? -0.292 35.221 52.482 1.00 17.00 473 PHE B CA 1
ATOM 14605 C C . PHE B 1 473 ? -1.161 34.586 51.414 1.00 17.61 473 PHE B C 1
ATOM 14606 O O . PHE B 1 473 ? -1.983 33.727 51.695 1.00 17.34 473 PHE B O 1
ATOM 14623 N N . ASN B 1 474 ? -0.967 35.028 50.174 1.00 16.54 474 ASN B N 1
ATOM 14624 C CA . ASN B 1 474 ? -1.774 34.578 49.064 1.00 16.43 474 ASN B CA 1
ATOM 14625 C C . ASN B 1 474 ? -0.949 33.803 48.022 1.00 14.67 474 ASN B C 1
ATOM 14626 O O . ASN B 1 474 ? 0.206 34.134 47.781 1.00 20.61 474 ASN B O 1
ATOM 14637 N N . LEU B 1 475 ? -1.550 32.772 47.437 1.00 17.34 475 LEU B N 1
ATOM 14638 C CA . LEU B 1 475 ? -0.992 32.110 46.266 1.00 17.70 475 LEU B CA 1
ATOM 14639 C C . LEU B 1 475 ? -1.904 32.347 45.045 1.00 16.78 475 LEU B C 1
ATOM 14640 O O . LEU B 1 475 ? -3.112 32.099 45.077 1.00 17.06 475 LEU B O 1
ATOM 14656 N N . THR B 1 476 ? -1.300 32.835 43.966 1.00 18.86 476 THR B N 1
ATOM 14657 C CA . THR B 1 476 ? -1.975 32.983 42.681 1.00 19.30 476 THR B CA 1
ATOM 14658 C C . THR B 1 476 ? -1.499 31.872 41.766 1.00 14.54 476 THR B C 1
ATOM 14659 O O . THR B 1 476 ? -0.287 31.667 41.640 1.00 18.58 476 THR B O 1
ATOM 14670 N N . VAL B 1 477 ? -2.437 31.194 41.112 1.00 25.90 477 VAL B N 1
ATOM 14671 C CA . VAL B 1 477 ? -2.103 30.123 40.185 1.00 25.83 477 VAL B CA 1
ATOM 14672 C C . VAL B 1 477 ? -2.485 30.529 38.749 1.00 29.27 477 VAL B C 1
ATOM 14673 O O . VAL B 1 477 ? -3.647 30.793 38.472 1.00 31.30 477 VAL B O 1
ATOM 14686 N N . HIS B 1 478 ? -1.497 30.571 37.857 1.00 27.44 478 HIS B N 1
ATOM 14687 C CA . HIS B 1 478 ? -1.711 30.993 36.470 1.00 29.60 478 HIS B CA 1
ATOM 14688 C C . HIS B 1 478 ? -1.822 29.791 35.573 1.00 39.11 478 HIS B C 1
ATOM 14689 O O . HIS B 1 478 ? -1.110 28.804 35.772 1.00 41.57 478 HIS B O 1
ATOM 14704 N N . GLU B 1 479 ? -2.675 29.875 34.559 1.00 35.93 479 GLU B N 1
ATOM 14705 C CA . GLU B 1 479 ? -2.654 28.854 33.518 1.00 46.27 479 GLU B CA 1
ATOM 14706 C C . GLU B 1 479 ? -1.804 29.294 32.334 1.00 39.50 479 GLU B C 1
ATOM 14707 O O . GLU B 1 479 ? -0.886 30.105 32.485 1.00 39.20 479 GLU B O 1
#

Sequence (958 aa):
IEEGKLVIWINGDKGYNGLAEVGKKFEKDTGIKVTVEHPDKLEEKFPQVAATGDGPDIIFWAHDRFGGYAQSGLLAEITPDKAFQDKLYPFTWDAVRYNGKLIAYPIAVEALSLIYNKDLLPNPPKTWEEIPALDKELKAKGKSALMFNLQEPYFTWPLIAADGGYAFKYENGKYDIKDVGVDNAGAKAGLTFLVDLIKNKHMNADTDYSIAEAAFNKGETAMTINGPWAWSNIDTSKVNYGVTVLPTFKGQPSKPFVGVLSAGINAASPNKELAKEFLENYLLTDEGLEAVNKDKPLGAVALKSYEEELAKDPRIAATMENAQKGEIMPNIPQMSAFWYAVRTAVINAASGRQTVDAALAAAQTNAAADDPIGLFLMRPQDGEVTVGGSIVFSARVAGASLLKPPVVKWFKGKWVDLSSKVGQHLQLHDSYDRASKVYLFELHITDAQTTSAGGYRCEVSTKDKFDSCNFNLTVHEAIGSGDEGKLVIWINGDKGYNGLAEVGKKFEKDTGIKVTVEHPDKLEEKFPQVAATGDGPDIIFWAHDRFGGYAQSGLLAEITPDKAFQDKLYPFTWDAVRYNGKLIAYPIAVEALSLIYNKDLLPNPPKTWEEIPALDKELKAKGKSALMFNLQEPYFTWPLIAADGGYAFKYENGKYDIKDVGVDNAGAKAGLTFLVDLIKNKHMNADTDYSIAEAAFNKGETAMTINGPWAWSNIDTSKVNYGVTVLPTFKGQPSKPFVGVLSAGIINAASPNKELAKEFLENYLLTDEGLEAVNKDKPLGAVALKSYEEELAKDPRIAATMENAQKGEIMPNIPQMSAFWYAVRTAVINAASGRQTVDAALAAAQTNAAADDDPIGLFLMRPQDGEVTVGGSIVFSARVAGASLLKPPVVKWFKGKWVDLSSKVGQHLQLHDSYDRASKVYLFELHITDAQTTSAGGYRCEVSTKDKFDSCNFNLTVHE

Organism: Mus musculus (NCBI:txid10090)

InterPro domains:
  IPR003598 Immunoglobulin subtype 2 [SM00408] (165-244)
  IPR003598 Immunoglobulin subtype 2 [SM00408] (372-439)
  IPR003598 Immunoglobulin subtype 2 [SM00408] (462-530)
  IPR003598 Immunoglobulin subtype 2 [SM00408] (658-754)
  IPR003598 Immunoglobulin subtype 2 [SM00408] (982-1046)
  IPR003598 Immunoglobulin subtype 2 [SM00408] (1189-1256)
  IPR003599 Immunoglobulin domain subtype [SM00409] (16-95)
  IPR003599 Immunoglobulin domain subtype [SM00409] (159-255)
  IPR003599 Immunoglobulin domain subtype [SM00409] (366-446)
  IPR003599 Immunoglobulin domain subtype [SM00409] (456-537)
  IPR003599 Immunoglobulin domain subtype [SM00409] (547-633)
  IPR003599 Immunoglobulin domain subtype [SM00409] (652-765)
  IPR003599 Immunoglobulin domain subtype [SM00409] (976-1059)
  IPR003599 Immunoglobulin domain subtype [SM00409] (1183-1267)
  IPR003961 Fibronectin type III [PF00041] (769-858)
  IPR003961 Fibronectin type III [PF00041] (868-949)
  IPR003961 Fibronectin type III [PF00041] (1063-1146)
  IPR003961 Fibronectin type III [PS50853] (770-866)
  IPR003961 Fibronectin type III [PS50853] (868-963)
  IPR003961 Fibronectin type III [PS50853] (1064-1159)

CATH classification: 2.60.40.10

B-factor: mean 22.95, std 11.64, range [8.77, 96.3]

Secondary structure (DSSP, 8-state):
--SEEEEEE--TTS-HHHHHHHHHHHHHHHSEEEEEE--TTHHHHHHHHTTTSSS-SEEEEEGGGHHHHHHTT-BPPB---HHHHTTB-HHHHHHTEETTEE-SEEEEEE--EEEEETTT-SS--SBGGGHHHHHHHHHTTT-EEE----SSHHHHHHHHHHTT-EEEEEETTEEEEEEEESSSHHHHHHHHHHHHHHHTTSS-TT--HHHHHHHHHTTSEEEEEE-GGGHHHHHHSS--EEEEPPPEETTEEP-PEEEEEEEEEBTT-TTHHHHHHHIIIIITSHHHHHHHHHHS--SEESBHHHHHHHTT-HHHHHHHHHHHHSEEPP-STTHHHHHHHHHHHHHHHHHTSS-HHHHHHHHHHHHH---SS--EEE----EEEETT--EEEEEEEE---SSS--EEEEEETTTEEGGGG-BTTEEEEEEEETTTTEEEEEEEE-S--GGG-EEEEEEEE-SS-EEEEEEEEEEEPPTTS--/-EEEEEE--TTS-HHHHHHHHHHHHHHHSEEEEEE--TTHHHHHHHHTTTSSS-SEEEEEGGGHHHHHHTT-BPPB---HHHHTTB-HHHHHHTEETTEE-SEEEEEE--EEEEETTT-SS--SBGGGHHHHHHHHHTTT-EEE----SSHHHHHHHHHHTT-EEEEEETTEEEEEEEESSSHHHHHHHHHHHHHHHTTSS-TT--HHHHHHHHHTTSEEEEEE-GGGHHHHHHHT--EEEEPPPBBTTB---PEEEEEEEEEBTT-TTHHHHHHHIIIIITSHHHHHHHHHHS--SEESBHHHHHHHTT-HHHHHHHHHHHHSEEPP-STTHHHHHHHHHHHHHHHHTTSS-HHHHHHHHHHHHH---SS--EEE----EEEETT--EEEEEEEE---SSS--EEEEEETTTEEGGGG-BTTEEEEEEEETTTTEEEEEEEE-S--GGG-EEEEEEEE-SS-EEEEEEEEEEE-

Solvent-accessible surface area: 41264 Å² total; per-residue (Å²): 207,55,152,21,121,0,50,0,25,4,42,38,42,23,0,67,87,2,1,24,94,0,1,113,74,0,44,157,105,38,23,14,72,20,50,25,78,73,37,114,137,0,30,64,84,0,23,47,34,4,34,51,70,111,18,1,12,0,1,4,50,19,2,12,47,1,0,24,4,17,75,10,12,3,18,9,75,2,101,27,87,175,70,12,58,97,109,1,7,80,38,0,4,72,10,0,91,32,131,70,68,18,6,0,2,0,2,0,0,11,0,1,1,0,0,27,9,85,112,38,13,92,123,28,9,133,41,4,80,84,2,37,68,35,2,150,114,6,93,91,132,67,67,15,1,2,38,2,8,2,52,78,4,39,15,2,6,2,3,1,4,1,27,11,7,46,5,10,8,40,32,106,59,133,30,54,86,102,29,8,2,1,21,47,70,5,0,64,24,0,0,52,37,1,12,56,3,22,146,94,164,29,18,89,25,113,9,50,51,78,84,4,39,34,4,0,23,143,15,82,0,0,0,7,3,10,1,0,10,4,2,19,52,4,84,120,32,203,21,73,33,8,19,32,18,3,1,38,10,103,29,32,38,2,33,0,8,1,1,0,7,0,0,0,0,5,38,56,7,125,33,58,132,54,0,49,70,0,0,42,88,35,1,3,34,50,106,0,0,79,15,5,23,156,26,44,11,7,1,1,0,0,8,66,52,16,13,113,107,37,48,186,29,100,60,9,56,11,0,20,77,1,1,58,71,1,66,30,6,4,20,24,37,30,2,36,32,0,39,85,8,0,86,74,2,3,51,22,2,8,51,61,156,76,90,18,76,50,3,1,40,50,3,50,94,81,0,18,56,86,56,129,58,43,8,10,54,15,91,3,98,105,15,117,10,59,41,43,25,78,27,39,7,7,0,19,0,31,23,86,50,158,144,121,64,8,79,20,108,6,23,59,40,166,193,46,37,4,70,83,112,82,40,158,104,18,70,55,83,99,62,96,62,203,65,32,129,4,32,21,7,20,0,35,7,31,65,0,75,98,108,23,36,25,40,9,46,0,35,0,38,36,181,120,106,104,22,43,16,118,6,58,1,58,27,75,126,34,181,64,78,56,188,172,24,100,0,45,0,22,3,44,38,40,24,0,62,95,2,2,33,96,0,1,140,67,1,63,180,96,57,27,12,93,20,38,27,78,82,30,112,127,0,28,64,90,0,22,44,35,5,35,45,71,116,18,1,13,0,0,3,53,20,2,11,45,0,0,23,5,17,76,10,11,2,18,4,30,2,41,25,89,133,70,8,56,101,104,1,66,86,95,2,3,78,11,0,78,33,85,22,68,19,6,0,1,0,2,0,7,10,1,0,2,0,0,26,10,84,113,37,14,93,126,28,10,141,42,4,82,84,1,32,68,31,2,142,124,5,98,95,121,68,66,16,1,2,39,2,8,2,54,85,5,37,16,2,5,3,3,2,2,4,43,35,3,82,6,10,90,126,85,123,50,91,54,55,76,104,45,7,2,1,44,43,79,6,0,62,26,0,0,54,36,1,10,55,3,22,145,94,165,16,18,87,24,112,8,50,52,76,83,4,39,39,7,0,23,144,14,79,0,0,0,6,4,9,1,0,12,4,2,18,58,3,73,117,41,190,23,73,32,8,19,34,23,3,1,38,10,113,66,86,43,2,45,0,6,7,1,0,5,0,0,0,0,4,33,55,4,126,38,20,115,59,0,29,71,0,0,38,81,36,2,1,32,52,117,0,0,82,19,6,26,162,28,47,12,7,1,5,2,0,8,67,57,10,33,121,109,39,44,182,32,102,57,10,56,12,0,52,81,1,9,149,80,11,86,59,8,4,20,22,35,33,3,33,30,0,40,81,9,1,95,70,2,3,49,21,3,9,52,62,150,76,92,18,93,48,2,1,46,48,2,50,94,82,0,16,55,82,62,121,60,43,9,10,52,20,75,3,100,103,13,120,12,72,43,43,27,78,28,40,6,7,0,19,0,32,24,66,37,33,8,49,60,8,74,24,88,9,23,56,38,167,190,50,41,6,69,84,121,80,40,159,97,16,68,63,77,98,55,93,50,73,32,31,58,4,29,18,15,24,0,35,8,23,61,0,81,91,120,24,35,23,40,10,45,0,32,0,27,37,150,121,99,104,20,45,16,121,6,58,1,54,21,77,175

Nearest PDB structures (foldseek):
  4edq-assembly2_B  TM=1.002E+00  e=0.000E+00  Escherichia coli K-12
  5hz7-assembly1_A  TM=9.855E-01  e=3.423E-78  Neisseria meningitidis
  5e24-assembly1_A  TM=9.903E-01  e=1.189E-77  Escherichia coli O157:H7
  6wbh-assembly1_A  TM=9.866E-01  e=1.118E-77  Escherichia coli
  3o3u-assembly1_N  TM=7.901E-01  e=1.416E-85  Escherichia coli

Radius of gyration: 33.45 Å; Cα contacts (8 Å, |Δi|>4): 2134; chains: 2; bounding box: 75×99×82 Å

Foldseek 3Di:
DQQEEFEEEEAPLFLQVLLLVLQVVCSVVPSYHYHYDYDDPCLVCQVFCLQPVPHGQKYKDWLQSQLLCLLLVFFDFDDDDPVLVVQFDVVQQVSQDHPRTRFFAFWFKKWKWKKFFCVLPVDADQAPVCQVVSQVVVVVVQAAAEAEALLFVLQLQLQLPFQPADQFDDDPHGTDLQHGRQQDPSNLVSLVSLLVCCVSVSYPLPGHHVNRLVCVLAPRYGIYMDMQQSVVSSVVGPTDMDTAFDHHYPNGGRAREMTTTTMTGTPNDPCNVVVCCSVRVRCLDLSNQVSRCNSGNRAQTRRVVNSVVCVPPVNNVRRVVNNVSHYYNHNHSLVVQLRVLSSQLSSCCNVVVDPNNVSRVRSSDRSSDDDPFQFWSDAWAAEEEEQQAKDKTKTKTAADDPVWGKDKWKFDPDDRTCVVVPDPFKDWDWDADPVSNMIMIMIMGGNDDQVNWFKMKMWIDTPPGIDMDMYTYHYHYDPVVDD/DAEFEEEEAPLFLQVLLQVLQVVCCVVPVYHYHYDHDPPCLVCQVWCLQPVPHGQKYKDWLQAVQLCVLLVFFDFDDDDPVLVVQFDVVQQVSQDHPHTRGFAFWAKKWKWKKFQCVLPVDADQAPVCQVVVQVVVVVVQAAAEAEALLFVLQLQLQLPFQPADQFDDDPHGTDLQHGRLQDPSNLVSLVSLLVCCVSVSYPLPGHHVNRLVCVLQPRYGIYMDMQQSVVSSVVSVRRMDTAFDHHYPNGGRAHEMTTITMTGTPNDPCNVVVCCSVRVRCLDLVNQCSRCNSGNRAQTRRVVNSVVCVPPVNNVRRVVNNVSHYYNDNHSLVVQLRVLSSQLSSCCNVVVDPNNVSRVRSSDRSSDDDPFQFWSDAFAAEEEEQQAKDKTKTKTAADDPVWGKDKWKFDPDDRTCVVVDDPFKDWDWDADPVSNMIMIMIMGGNDDQVNWFKMKMWIDTPPGIDMDMYTYHYHD